Protein AF-0000000087727544 (afdb_homodimer)

Radius of gyration: 36.61 Å; Cα contacts (8 Å, |Δi|>4): 960; chains: 2; bounding box: 64×116×122 Å

Foldseek 3Di:
DPPPPPPPPPPPPQPQDPQAFPVQNVHRFVNPLQTPVCVVVVHHTNSVVVPPVPPVVPPDDDDPPPCPPPPCPPPPPCPPVNVVVLLVVLLVQQQPPQLVLPAQDPLCSCLRNPLQCVLCVVPLLLNLLSSLSSLLVCLLVCVVCNVVSLVSSVVSNVVSVVSLVVVLVDAQALSCLSSQLNNLVSNLLSLLSNLVSPPVPPPDPRDQLLRSVLVSLVSLLSNVSSCPHPRNVCCCPDSNVLQFDFAPDFADDDPLLVVLLVCLVVLLVCLCPDDDDPVVSVLLNQLSVLLNVLSVVQVVRRRGRHHSLVSSLSVSSNRHDPVLSVCSVVLPLSSLLSVLSNLSSLLVVVVRHVSSNPSSVSSLVSSLVSNPPPPCNVSSVVSCCNRVVVVVVVVVVVVD/DPPPPPPPPPPPPLPQDPQAFPVCNVHRFPNPVQTPVCVVVVHHTNSVVVPPVPPPVPDDDDDPPPCPPPPCPPPPPCPPVNVVVLLVVLLVQQQPPQLVLPALDPLCSCLRRPLQCVLCVVPLLLNLLSSLSSLLVCLLVCVVCNVVSLVSSVVSNVVSVVSLVVVLVDAQALSCLSSQLNNLVSNLLSLLSNQVPPPPPVDDDRDQLLRSVLVSLVSLLSNVSSCPHPRNVCCCPDSNVLQFDFAPDFDDDDPLLVVLLVCLVVLLVCLCPDDDDPVVSVLLNQLSVLLNVLSVVQVVRRRGRHHSLVSSLSVSSNRHDPVLSVCSVVLPLSSLLSVLSNLSSLLVVVVRHVSSNPSSVSSLVSSLVSNPPPPCNVSSVVSCCNRVVVVVVVVVVVVD

Solvent-accessible surface area (backbone atoms only — not comparable to full-atom values): 43936 Å² total; per-residue (Å²): 135,82,76,74,76,76,73,75,77,69,72,74,72,71,64,78,36,91,75,29,28,77,79,26,47,96,42,72,27,77,59,41,81,58,22,64,64,32,61,72,68,74,45,88,34,62,53,45,67,68,50,63,78,52,56,82,65,62,79,71,82,78,66,85,68,77,75,74,69,76,74,73,75,66,75,60,73,77,52,71,72,63,43,33,57,50,34,33,49,26,36,44,43,23,55,73,50,49,36,68,62,70,56,64,38,82,74,35,44,56,35,53,45,47,48,48,55,57,58,15,70,82,34,62,33,27,37,23,28,56,39,15,43,22,19,43,49,48,18,71,75,33,68,93,48,23,69,62,26,44,51,52,14,48,51,28,40,60,61,13,51,58,44,47,53,57,52,65,73,41,84,60,31,68,80,51,28,58,48,50,42,50,28,32,49,35,51,41,50,41,50,47,43,48,56,66,66,51,71,50,54,81,74,58,92,50,66,52,57,66,54,47,50,49,51,44,33,56,47,36,43,53,35,46,55,44,64,71,34,76,25,32,72,41,42,64,75,42,85,57,16,53,69,66,34,75,42,92,59,68,52,81,82,50,70,65,56,53,52,49,67,66,46,46,62,60,53,47,50,54,56,71,70,49,91,68,60,65,70,58,42,52,42,52,48,51,43,49,50,45,44,48,48,39,50,52,52,27,70,72,46,41,31,38,31,56,49,44,63,60,49,35,67,64,46,37,47,55,69,47,56,70,65,44,51,51,36,40,70,72,56,37,51,67,47,37,48,54,49,37,58,54,32,51,46,39,45,54,37,34,79,72,27,80,42,38,41,70,45,33,60,53,37,45,52,55,40,49,66,68,26,56,92,46,96,60,40,73,74,42,50,62,49,49,45,57,54,58,47,51,49,51,54,51,55,50,60,74,72,102,134,84,77,76,75,76,71,72,75,67,74,72,67,70,64,80,42,90,73,29,29,76,78,28,55,90,42,73,28,79,60,41,78,59,21,63,64,29,61,73,69,74,45,88,35,63,55,47,67,70,56,67,79,59,62,81,69,69,75,78,86,81,66,87,72,76,74,73,72,79,74,76,77,66,74,61,71,76,48,70,70,60,44,34,57,50,32,33,50,26,36,46,44,24,55,73,52,48,37,68,62,72,58,64,38,81,75,36,44,58,35,53,44,48,47,49,56,56,56,15,69,81,34,63,32,27,37,24,28,55,39,16,43,23,19,45,49,49,18,69,75,31,69,94,48,22,68,62,25,42,52,52,14,49,51,27,40,61,61,14,50,58,46,47,53,55,53,65,74,43,84,60,30,69,81,51,28,58,48,51,43,51,27,33,49,34,51,40,51,40,50,46,42,49,55,66,65,51,73,53,52,85,47,91,82,49,70,51,57,65,55,48,49,48,50,44,34,58,47,36,43,54,34,46,55,45,65,72,33,76,26,32,72,42,43,65,74,42,85,55,17,53,69,66,33,75,43,92,60,69,53,80,80,49,70,64,56,51,53,48,65,66,45,48,60,59,52,46,51,52,56,71,70,49,91,69,58,66,69,59,44,52,44,52,48,50,42,51,50,46,46,48,48,39,50,51,53,26,70,72,43,41,30,38,31,57,50,45,62,62,50,36,68,62,46,36,48,55,69,48,56,71,66,42,51,50,36,41,72,72,55,37,51,68,48,37,49,53,49,37,57,54,32,51,47,40,43,55,36,35,78,70,28,80,41,37,43,71,46,34,61,53,37,45,52,55,40,48,66,68,25,58,90,46,96,59,41,72,75,44,49,61,49,48,47,57,54,56,46,51,50,49,53,53,55,50,59,74,71,104

Structure (mmCIF, N/CA/C/O backbone):
data_AF-0000000087727544-model_v1
#
loop_
_entity.id
_entity.type
_entity.pdbx_description
1 polymer 'Zn(2)-C6 fungal-type domain-containing protein'
#
loop_
_atom_site.group_PDB
_atom_site.id
_atom_site.type_symbol
_atom_site.label_atom_id
_atom_site.label_alt_id
_atom_site.label_comp_id
_atom_site.label_asym_id
_atom_site.label_entity_id
_atom_site.label_seq_id
_atom_site.pdbx_PDB_ins_code
_atom_site.Cartn_x
_atom_site.Cartn_y
_atom_site.Cartn_z
_atom_site.occupancy
_atom_site.B_iso_or_equiv
_atom_site.auth_seq_id
_atom_site.auth_comp_id
_atom_site.auth_asym_id
_atom_site.auth_atom_id
_atom_site.pdbx_PDB_model_num
ATOM 1 N N . MET A 1 1 ? 23.891 -6.852 90.312 1 29.45 1 MET A N 1
ATOM 2 C CA . MET A 1 1 ? 23.672 -7.734 89.188 1 29.45 1 MET A CA 1
ATOM 3 C C . MET A 1 1 ? 22.734 -7.094 88.125 1 29.45 1 MET A C 1
ATOM 5 O O . MET A 1 1 ? 21.562 -6.898 88.438 1 29.45 1 MET A O 1
ATOM 9 N N . ASP A 1 2 ? 23.25 -6.199 87.312 1 32.97 2 ASP A N 1
ATOM 10 C CA . ASP A 1 2 ? 22.797 -5.141 86.375 1 32.97 2 ASP A CA 1
ATOM 11 C C . ASP A 1 2 ? 22.047 -5.723 85.188 1 32.97 2 ASP A C 1
ATOM 13 O O . ASP A 1 2 ? 22.625 -6.492 84.438 1 32.97 2 ASP A O 1
ATOM 17 N N . GLU A 1 3 ? 20.797 -6.094 85.5 1 31.97 3 GLU A N 1
ATOM 18 C CA . GLU A 1 3 ? 19.844 -6.77 84.625 1 31.97 3 GLU A CA 1
ATOM 19 C C . GLU A 1 3 ? 19.656 -6.023 83.312 1 31.97 3 GLU A C 1
ATOM 21 O O . GLU A 1 3 ? 19.156 -4.898 83.312 1 31.97 3 GLU A O 1
ATOM 26 N N . THR A 1 4 ? 20.688 -6.055 82.5 1 34.91 4 THR A N 1
ATOM 27 C CA . THR A 1 4 ? 20.766 -5.355 81.25 1 34.91 4 THR A CA 1
ATOM 28 C C . THR A 1 4 ? 19.594 -5.754 80.312 1 34.91 4 THR A C 1
ATOM 30 O O . THR A 1 4 ? 19.453 -6.926 80 1 34.91 4 THR A O 1
ATOM 33 N N . GLU A 1 5 ? 18.438 -5.098 80.562 1 31.42 5 GLU A N 1
ATOM 34 C CA . GLU A 1 5 ? 17.156 -5.25 79.875 1 31.42 5 GLU A CA 1
ATOM 35 C C . GLU A 1 5 ? 17.344 -5.25 78.312 1 31.42 5 GLU A C 1
ATOM 37 O O . GLU A 1 5 ? 17.875 -4.297 77.75 1 31.42 5 GLU A O 1
ATOM 42 N N . HIS A 1 6 ? 17.656 -6.41 77.75 1 31.39 6 HIS A N 1
ATOM 43 C CA . HIS A 1 6 ? 17.812 -6.633 76.312 1 31.39 6 HIS A CA 1
ATOM 44 C C . HIS A 1 6 ? 16.562 -6.191 75.562 1 31.39 6 HIS A C 1
ATOM 46 O O . HIS A 1 6 ? 15.5 -6.797 75.688 1 31.39 6 HIS A O 1
ATOM 52 N N . ARG A 1 7 ? 16.312 -4.852 75.562 1 30.31 7 ARG A N 1
ATOM 53 C CA . ARG A 1 7 ? 15.188 -4.312 74.812 1 30.31 7 ARG A CA 1
ATOM 54 C C . ARG A 1 7 ? 15.141 -4.902 73.375 1 30.31 7 ARG A C 1
ATOM 56 O O . ARG A 1 7 ? 16.094 -4.777 72.625 1 30.31 7 ARG A O 1
ATOM 63 N N . ARG A 1 8 ? 14.531 -6.055 73.312 1 32.59 8 ARG A N 1
ATOM 64 C CA . ARG A 1 8 ? 14.219 -6.645 72 1 32.59 8 ARG A CA 1
ATOM 65 C C . ARG A 1 8 ? 13.617 -5.609 71.062 1 32.59 8 ARG A C 1
ATOM 67 O O . ARG A 1 8 ? 12.594 -4.992 71.375 1 32.59 8 ARG A O 1
ATOM 74 N N . ASN A 1 9 ? 14.438 -4.777 70.438 1 28.39 9 ASN A N 1
ATOM 75 C CA . ASN A 1 9 ? 14.016 -3.834 69.375 1 28.39 9 ASN A CA 1
ATOM 76 C C . ASN A 1 9 ? 13.047 -4.48 68.438 1 28.39 9 ASN A C 1
ATOM 78 O O . ASN A 1 9 ? 13.406 -5.418 67.688 1 28.39 9 ASN A O 1
ATOM 82 N N . THR A 1 10 ? 11.891 -4.762 68.938 1 30.28 10 THR A N 1
ATOM 83 C CA . THR A 1 10 ? 10.82 -5.262 68.062 1 30.28 10 THR A CA 1
ATOM 84 C C . THR A 1 10 ? 10.812 -4.52 66.75 1 30.28 10 THR A C 1
ATOM 86 O O . THR A 1 10 ? 10.805 -3.285 66.688 1 30.28 10 THR A O 1
ATOM 89 N N . ARG A 1 11 ? 11.477 -5.094 65.812 1 34.47 11 ARG A N 1
ATOM 90 C CA . ARG A 1 11 ? 11.43 -4.676 64.375 1 34.47 11 ARG A CA 1
ATOM 91 C C . ARG A 1 11 ? 10.008 -4.324 64 1 34.47 11 ARG A C 1
ATOM 93 O O . ARG A 1 11 ? 9.094 -5.141 64.125 1 34.47 11 ARG A O 1
ATOM 100 N N . PHE A 1 12 ? 9.531 -3.129 64.312 1 33.09 12 PHE A N 1
ATOM 101 C CA . PHE A 1 12 ? 8.273 -2.588 63.781 1 33.09 12 PHE A CA 1
ATOM 102 C C . PHE A 1 12 ? 8.055 -2.973 62.344 1 33.09 12 PHE A C 1
ATOM 104 O O . PHE A 1 12 ? 8.898 -2.678 61.469 1 33.09 12 PHE A O 1
ATOM 111 N N . GLY A 1 13 ? 7.672 -4.18 62.188 1 36.88 13 GLY A N 1
ATOM 112 C CA . GLY A 1 13 ? 7.262 -4.645 60.875 1 36.88 13 GLY A CA 1
ATOM 113 C C . GLY A 1 13 ? 6.41 -3.641 60.125 1 36.88 13 GLY A C 1
ATOM 114 O O . GLY A 1 13 ? 5.477 -3.066 60.688 1 36.88 13 GLY A O 1
ATOM 115 N N . TYR A 1 14 ? 7.059 -2.844 59.344 1 39.56 14 TYR A N 1
ATOM 116 C CA . TYR A 1 14 ? 6.402 -1.833 58.531 1 39.56 14 TYR A CA 1
ATOM 117 C C . TYR A 1 14 ? 5.207 -2.424 57.781 1 39.56 14 TYR A C 1
ATOM 119 O O . TYR A 1 14 ? 5.289 -3.529 57.25 1 39.56 14 TYR A O 1
ATOM 127 N N . LYS A 1 15 ? 4.047 -2.264 58.344 1 42.12 15 LYS A N 1
ATOM 128 C CA . LYS A 1 15 ? 2.799 -2.664 57.688 1 42.12 15 LYS A CA 1
ATOM 129 C C . LYS A 1 15 ? 2.76 -2.219 56.25 1 42.12 15 LYS A C 1
ATOM 131 O O . LYS A 1 15 ? 2.988 -1.046 55.938 1 42.12 15 LYS A O 1
ATOM 136 N N . LYS A 1 16 ? 2.9 -3.113 55.312 1 47.34 16 LYS A N 1
ATOM 137 C CA . LYS A 1 16 ? 2.766 -2.902 53.875 1 47.34 16 LYS A CA 1
ATOM 138 C C . LYS A 1 16 ? 1.434 -2.238 53.531 1 47.34 16 LYS A C 1
ATOM 140 O O . LYS A 1 16 ? 0.378 -2.686 54 1 47.34 16 LYS A O 1
ATOM 145 N N . SER A 1 17 ? 1.472 -0.922 53.188 1 51.47 17 SER A N 1
ATOM 146 C CA . SER A 1 17 ? 0.265 -0.186 52.812 1 51.47 17 SER A CA 1
ATOM 147 C C . SER A 1 17 ? -0.307 -0.679 51.5 1 51.47 17 SER A C 1
ATOM 149 O O . SER A 1 17 ? 0.443 -1 50.562 1 51.47 17 SER A O 1
ATOM 151 N N . ARG A 1 18 ? -1.439 -1.31 51.344 1 65.56 18 ARG A N 1
ATOM 152 C CA . ARG A 1 18 ? -2.098 -1.837 50.156 1 65.56 18 ARG A CA 1
ATOM 153 C C . ARG A 1 18 ? -2.492 -0.712 49.188 1 65.56 18 ARG A C 1
ATOM 155 O O . ARG A 1 18 ? -2.619 -0.929 48 1 65.56 18 ARG A O 1
ATOM 162 N N . ASN A 1 19 ? -2.719 0.519 49.656 1 64.5 19 ASN A N 1
ATOM 163 C CA . ASN A 1 19 ? -3.254 1.63 48.875 1 64.5 19 ASN A CA 1
ATOM 164 C C . ASN A 1 19 ? -2.316 2.834 48.875 1 64.5 19 ASN A C 1
ATOM 166 O O . ASN A 1 19 ? -2.77 3.979 48.844 1 64.5 19 ASN A O 1
ATOM 170 N N . GLY A 1 20 ? -1.068 2.658 48.969 1 66.06 20 GLY A N 1
ATOM 171 C CA . GLY A 1 20 ? -0.064 3.701 49.125 1 66.06 20 GLY A CA 1
ATOM 172 C C . GLY A 1 20 ? 0.264 4.391 47.812 1 66.06 20 GLY A C 1
ATOM 173 O O . GLY A 1 20 ? -0.161 3.941 46.75 1 66.06 20 GLY A O 1
ATOM 174 N N . CYS A 1 21 ? 0.886 5.551 47.906 1 69.25 21 CYS A N 1
ATOM 175 C CA . CYS A 1 21 ? 1.263 6.277 46.688 1 69.25 21 CYS A CA 1
ATOM 176 C C . CYS A 1 21 ? 2.355 5.539 45.938 1 69.25 21 CYS A C 1
ATOM 178 O O . CYS A 1 21 ? 3.027 4.668 46.469 1 69.25 21 CYS A O 1
ATOM 180 N N . ILE A 1 22 ? 2.52 5.605 44.625 1 72.5 22 ILE A N 1
ATOM 181 C CA . ILE A 1 22 ? 3.408 4.859 43.75 1 72.5 22 ILE A CA 1
ATOM 182 C C . ILE A 1 22 ? 4.832 4.887 44.281 1 72.5 22 ILE A C 1
ATOM 184 O O . ILE A 1 22 ? 5.566 3.902 44.188 1 72.5 22 ILE A O 1
ATOM 188 N N . ARG A 1 23 ? 5.164 5.918 44.812 1 68 23 ARG A N 1
ATOM 189 C CA . ARG A 1 23 ? 6.531 6.082 45.312 1 68 23 ARG A CA 1
ATOM 190 C C . ARG A 1 23 ? 6.766 5.262 46.562 1 68 23 ARG A C 1
ATOM 192 O O . ARG A 1 23 ? 7.805 4.617 46.719 1 68 23 ARG A O 1
ATOM 199 N N . CYS A 1 24 ? 5.812 5.305 47.375 1 64.5 24 CYS A N 1
ATOM 200 C CA . CYS A 1 24 ? 5.969 4.699 48.688 1 64.5 24 CYS A CA 1
ATOM 201 C C . CYS A 1 24 ? 5.633 3.213 48.656 1 64.5 24 CYS A C 1
ATOM 203 O O . CYS A 1 24 ? 5.949 2.479 49.594 1 64.5 24 CYS A O 1
ATOM 205 N N . LYS A 1 25 ? 5.004 2.652 47.719 1 59.53 25 LYS A N 1
ATOM 206 C CA . LYS A 1 25 ? 4.547 1.268 47.812 1 59.53 25 LYS A CA 1
ATOM 207 C C . LYS A 1 25 ? 5.637 0.361 48.375 1 59.53 25 LYS A C 1
ATOM 209 O O . LYS A 1 25 ? 5.344 -0.563 49.125 1 59.53 25 LYS A O 1
ATOM 214 N N . GLN A 1 26 ? 6.871 0.387 47.781 1 56.31 26 GLN A N 1
ATOM 215 C CA . GLN A 1 26 ? 7.812 -0.556 48.375 1 56.31 26 GLN A CA 1
ATOM 216 C C . GLN A 1 26 ? 8.188 -0.139 49.812 1 56.31 26 GLN A C 1
ATOM 218 O O . GLN A 1 26 ? 8.68 -0.954 50.594 1 56.31 26 GLN A O 1
ATOM 223 N N . ARG A 1 27 ? 7.801 1.233 50.125 1 58.5 27 ARG A N 1
ATOM 224 C CA . ARG A 1 27 ? 8.094 1.75 51.438 1 58.5 27 ARG A CA 1
ATOM 225 C C . ARG A 1 27 ? 6.805 2.07 52.188 1 58.5 27 ARG A C 1
ATOM 227 O O . ARG A 1 27 ? 5.719 2.074 51.625 1 58.5 27 ARG A O 1
ATOM 234 N N . ARG A 1 28 ? 6.73 2.453 53.438 1 60.5 28 ARG A N 1
ATOM 235 C CA . ARG A 1 28 ? 5.633 2.67 54.375 1 60.5 28 ARG A CA 1
ATOM 236 C C . ARG A 1 28 ? 4.848 3.928 54.031 1 60.5 28 ARG A C 1
ATOM 238 O O . ARG A 1 28 ? 5.297 5.043 54.281 1 60.5 28 ARG A O 1
ATOM 245 N N . CYS A 1 29 ? 3.891 3.877 53.031 1 65.94 29 CYS A N 1
ATOM 246 C CA . CYS A 1 29 ? 3 5 52.75 1 65.94 29 CYS A CA 1
ATOM 247 C C . CYS A 1 29 ? 1.91 5.105 53.812 1 65.94 29 CYS A C 1
ATOM 249 O O . CYS A 1 29 ? 1.347 4.094 54.219 1 65.94 29 CYS A O 1
ATOM 251 N N . ASP A 1 30 ? 1.713 6.055 54.562 1 74.31 30 ASP A N 1
ATOM 252 C CA . ASP A 1 30 ? 0.686 6.219 55.594 1 74.31 30 ASP A CA 1
ATOM 253 C C . ASP A 1 30 ? -0.685 6.453 54.969 1 74.31 30 ASP A C 1
ATOM 255 O O . ASP A 1 30 ? -1.66 6.723 55.656 1 74.31 30 ASP A O 1
ATOM 259 N N . GLU A 1 31 ? -0.873 6.445 53.594 1 72.69 31 GLU A N 1
ATOM 260 C CA . GLU A 1 31 ? -2.082 6.539 52.781 1 72.69 31 GLU A CA 1
ATOM 261 C C . GLU A 1 31 ? -2.789 7.875 53 1 72.69 31 GLU A C 1
ATOM 263 O O . GLU A 1 31 ? -3.936 8.055 52.562 1 72.69 31 GLU A O 1
ATOM 268 N N . GLU A 1 32 ? -2.104 8.945 53.531 1 75.88 32 GLU A N 1
ATOM 269 C CA . GLU A 1 32 ? -2.629 10.305 53.531 1 75.88 32 GLU A CA 1
ATOM 270 C C . GLU A 1 32 ? -2.461 10.977 52.188 1 75.88 32 GLU A C 1
ATOM 272 O O . GLU A 1 32 ? -1.562 10.625 51.406 1 75.88 32 GLU A O 1
ATOM 277 N N . VAL A 1 33 ? -3.453 11.758 51.719 1 74.31 33 VAL A N 1
ATOM 278 C CA . VAL A 1 33 ? -3.41 12.492 50.469 1 74.31 33 VAL A CA 1
ATOM 279 C C . VAL A 1 33 ? -3.172 13.977 50.719 1 74.31 33 VAL A C 1
ATOM 281 O O . VAL A 1 33 ? -4.066 14.672 51.219 1 74.31 33 VAL A O 1
ATOM 284 N N . PRO A 1 34 ? -1.815 14.359 50.562 1 72.31 34 PRO A N 1
ATOM 285 C CA . PRO A 1 34 ? -0.637 13.594 50.156 1 72.31 34 PRO A CA 1
ATOM 286 C C . PRO A 1 34 ? -0.028 12.789 51.281 1 72.31 34 PRO A C 1
ATOM 288 O O . PRO A 1 34 ? -0.222 13.125 52.469 1 72.31 34 PRO A O 1
ATOM 291 N N . CYS A 1 35 ? 0.632 11.703 50.875 1 74.69 35 CYS A N 1
ATOM 292 C CA . CYS A 1 35 ? 1.159 10.875 51.969 1 74.69 35 CYS A CA 1
ATOM 293 C C . CYS A 1 35 ? 2.303 11.578 52.688 1 74.69 35 CYS A C 1
ATOM 295 O O . CYS A 1 35 ? 2.98 12.422 52.094 1 74.69 35 CYS A O 1
ATOM 297 N N . THR A 1 36 ? 2.553 11.445 54.031 1 77.44 36 THR A N 1
ATOM 298 C CA . THR A 1 36 ? 3.523 12.125 54.875 1 77.44 36 THR A CA 1
ATOM 299 C C . THR A 1 36 ? 4.934 11.969 54.312 1 77.44 36 THR A C 1
ATOM 301 O O . THR A 1 36 ? 5.766 12.875 54.469 1 77.44 36 THR A O 1
ATOM 304 N N . ALA A 1 37 ? 5.281 10.836 53.719 1 73.81 37 ALA A N 1
ATOM 305 C CA . ALA A 1 37 ? 6.582 10.594 53.094 1 73.81 37 ALA A CA 1
ATOM 306 C C . ALA A 1 37 ? 6.801 11.5 51.875 1 73.81 37 ALA A C 1
ATOM 308 O O . ALA A 1 37 ? 7.883 12.062 51.719 1 73.81 37 ALA A O 1
ATOM 309 N N . CYS A 1 38 ? 5.887 11.57 51 1 72.25 38 CYS A N 1
ATOM 310 C CA . CYS A 1 38 ? 5.969 12.461 49.875 1 72.25 38 CYS A CA 1
ATOM 311 C C . CYS A 1 38 ? 6.055 13.922 50.312 1 72.25 38 CYS A C 1
ATOM 313 O O . CYS A 1 38 ? 6.82 14.703 49.719 1 72.25 38 CYS A O 1
ATOM 315 N N . ILE A 1 39 ? 5.305 14.406 51.312 1 76.56 39 ILE A N 1
ATOM 316 C CA . ILE A 1 39 ? 5.422 15.742 51.875 1 76.56 39 ILE A CA 1
ATOM 317 C C . ILE A 1 39 ? 6.844 15.969 52.406 1 76.56 39 ILE A C 1
ATOM 319 O O . ILE A 1 39 ? 7.449 17 52.125 1 76.56 39 ILE A O 1
ATOM 323 N N . ARG A 1 40 ? 7.352 15.023 53.125 1 73.69 40 ARG A N 1
ATOM 324 C CA . ARG A 1 40 ? 8.688 15.133 53.688 1 73.69 40 ARG A CA 1
ATOM 325 C C . ARG A 1 40 ? 9.75 15.266 52.625 1 73.69 40 ARG A C 1
ATOM 327 O O . ARG A 1 40 ? 10.688 16.047 52.75 1 73.69 40 ARG A O 1
ATOM 334 N N . HIS A 1 41 ? 9.648 14.539 51.5 1 73.5 41 HIS A N 1
ATOM 335 C CA . HIS A 1 41 ? 10.625 14.531 50.438 1 73.5 41 HIS A CA 1
ATOM 336 C C . HIS A 1 41 ? 10.289 15.57 49.375 1 73.5 41 HIS A C 1
ATOM 338 O O . HIS A 1 41 ? 10.977 15.672 48.344 1 73.5 41 HIS A O 1
ATOM 344 N N . LYS A 1 42 ? 9.305 16.391 49.438 1 67.62 42 LYS A N 1
ATOM 345 C CA . LYS A 1 42 ? 8.836 17.484 48.625 1 67.62 42 LYS A CA 1
ATOM 346 C C . LYS A 1 42 ? 8.594 17.031 47.188 1 67.62 42 LYS A C 1
ATOM 348 O O . LYS A 1 42 ? 8.977 17.719 46.219 1 67.62 42 LYS A O 1
ATOM 353 N N . VAL A 1 43 ? 8.133 15.773 47.125 1 73.56 43 VAL A N 1
ATOM 354 C CA . VAL A 1 43 ? 7.766 15.258 45.812 1 73.56 43 VAL A CA 1
ATOM 355 C C . VAL A 1 43 ? 6.246 15.125 45.719 1 73.56 43 VAL A C 1
ATOM 357 O O . VAL A 1 43 ? 5.562 15.016 46.75 1 73.56 43 VAL A O 1
ATOM 360 N N . ARG A 1 44 ? 5.715 15.141 44.5 1 68.69 44 ARG A N 1
ATOM 361 C CA . ARG A 1 44 ? 4.277 15.023 44.281 1 68.69 44 ARG A CA 1
ATOM 362 C C . ARG A 1 44 ? 3.799 13.594 44.531 1 68.69 44 ARG A C 1
ATOM 364 O O . ARG A 1 44 ? 4.355 12.641 44 1 68.69 44 ARG A O 1
ATOM 371 N N . CYS A 1 45 ? 2.785 13.438 45.375 1 69.06 45 CYS A N 1
ATOM 372 C CA . CYS A 1 45 ? 2.246 12.156 45.812 1 69.06 45 CYS A CA 1
ATOM 373 C C . CYS A 1 45 ? 1.251 11.617 44.781 1 69.06 45 CYS A C 1
ATOM 375 O O . CYS A 1 45 ? 0.368 12.344 44.312 1 69.06 45 CYS A O 1
ATOM 377 N N . SER A 1 46 ? 1.565 10.5 44.219 1 71.5 46 SER A N 1
ATOM 378 C CA . SER A 1 46 ? 0.732 9.945 43.156 1 71.5 46 SER A CA 1
ATOM 379 C C . SER A 1 46 ? -0.71 9.766 43.625 1 71.5 46 SER A C 1
ATOM 381 O O . SER A 1 46 ? -1.621 9.633 42.812 1 71.5 46 SER A O 1
ATOM 383 N N . LEU A 1 47 ? -1.009 9.828 44.812 1 69.31 47 LEU A N 1
ATOM 384 C CA . LEU A 1 47 ? -2.354 9.703 45.344 1 69.31 47 LEU A CA 1
ATOM 385 C C . LEU A 1 47 ? -3.113 11.023 45.25 1 69.31 47 LEU A C 1
ATOM 387 O O . LEU A 1 47 ? -4.348 11.039 45.281 1 69.31 47 LEU A O 1
ATOM 391 N N . GLU A 1 48 ? -2.432 12.109 44.969 1 62.12 48 GLU A N 1
ATOM 392 C CA . GLU A 1 48 ? -3.045 13.422 44.812 1 62.12 48 GLU A CA 1
ATOM 393 C C . GLU A 1 48 ? -3.742 13.539 43.469 1 62.12 48 GLU A C 1
ATOM 395 O O . GLU A 1 48 ? -4.742 14.25 43.344 1 62.12 48 GLU A O 1
ATOM 400 N N . LEU A 1 49 ? -3.227 12.977 42.344 1 48.09 49 LEU A N 1
ATOM 401 C CA . LEU A 1 49 ? -3.805 13.109 41 1 48.09 49 LEU A CA 1
ATOM 402 C C . LEU A 1 49 ? -5.176 12.445 40.938 1 48.09 49 LEU A C 1
ATOM 404 O O . LEU A 1 49 ? -6.043 12.875 40.188 1 48.09 49 LEU A O 1
ATOM 408 N N . SER A 1 50 ? -5.477 11.547 41.594 1 42 50 SER A N 1
ATOM 409 C CA . SER A 1 50 ? -6.797 10.922 41.594 1 42 50 SER A CA 1
ATOM 410 C C . SER A 1 50 ? -7.855 11.867 42.156 1 42 50 SER A C 1
ATOM 412 O O . SER A 1 50 ? -9.008 11.836 41.719 1 42 50 SER A O 1
ATOM 414 N N . GLU A 1 51 ? -7.551 12.727 42.812 1 35.44 51 GLU A N 1
ATOM 415 C CA . GLU A 1 51 ? -8.555 13.547 43.5 1 35.44 51 GLU A CA 1
ATOM 416 C C . GLU A 1 51 ? -8.969 14.734 42.625 1 35.44 51 GLU A C 1
ATOM 418 O O . GLU A 1 51 ? -10.125 15.148 42.656 1 35.44 51 GLU A O 1
ATOM 423 N N . ALA A 1 52 ? -8.234 15.359 41.781 1 35.28 52 ALA A N 1
ATOM 424 C CA . ALA A 1 52 ? -8.742 16.578 41.188 1 35.28 52 ALA A CA 1
ATOM 425 C C . ALA A 1 52 ? -9.734 16.266 40.062 1 35.28 52 ALA A C 1
ATOM 427 O O . ALA A 1 52 ? -10.555 17.109 39.688 1 35.28 52 ALA A O 1
ATOM 428 N N . GLU A 1 53 ? -9.812 15.172 39.312 1 33.88 53 GLU A N 1
ATOM 429 C CA . GLU A 1 53 ? -10.984 14.852 38.5 1 33.88 53 GLU A CA 1
ATOM 430 C C . GLU A 1 53 ? -12.227 14.688 39.375 1 33.88 53 GLU A C 1
ATOM 432 O O . GLU A 1 53 ? -13.352 14.734 38.875 1 33.88 53 GLU A O 1
ATOM 437 N N . GLN A 1 54 ? -12.07 14.508 40.562 1 30.67 54 GLN A N 1
ATOM 438 C CA . GLN A 1 54 ? -13.273 14.414 41.375 1 30.67 54 GLN A CA 1
ATOM 439 C C . GLN A 1 54 ? -13.891 15.789 41.625 1 30.67 54 GLN A C 1
ATOM 441 O O . GLN A 1 54 ? -15.078 15.898 41.969 1 30.67 54 GLN A O 1
ATOM 446 N N . ARG A 1 55 ? -13.203 16.891 41.594 1 30.8 55 ARG A N 1
ATOM 447 C CA . ARG A 1 55 ? -13.898 18 42.219 1 30.8 55 ARG A CA 1
ATOM 448 C C . ARG A 1 55 ? -14.883 18.641 41.25 1 30.8 55 ARG A C 1
ATOM 450 O O . ARG A 1 55 ? -15.703 19.469 41.656 1 30.8 55 ARG A O 1
ATOM 457 N N . SER A 1 56 ? -14.664 18.766 40 1 30.16 56 SER A N 1
ATOM 458 C CA . SER A 1 56 ? -15.656 19.656 39.406 1 30.16 56 SER A CA 1
ATOM 459 C C . SER A 1 56 ? -17.016 18.984 39.281 1 30.16 56 SER A C 1
ATOM 461 O O . SER A 1 56 ? -17.922 19.516 38.656 1 30.16 56 SER A O 1
ATOM 463 N N . LEU A 1 57 ? -17.172 17.641 39.531 1 28.36 57 LEU A N 1
ATOM 464 C CA . LEU A 1 57 ? -18.516 17.109 39.656 1 28.36 57 LEU A CA 1
ATOM 465 C C . LEU A 1 57 ? -19.156 17.547 40.969 1 28.36 57 LEU A C 1
ATOM 467 O O . LEU A 1 57 ? -19.047 16.859 42 1 28.36 57 LEU A O 1
ATOM 471 N N . ALA A 1 58 ? -19.078 18.766 41.312 1 27.98 58 ALA A N 1
ATOM 472 C CA . ALA A 1 58 ? -19.781 18.953 42.594 1 27.98 58 ALA A CA 1
ATOM 473 C C . ALA A 1 58 ? -21.234 18.469 42.5 1 27.98 58 ALA A C 1
ATOM 475 O O . ALA A 1 58 ? -21.922 18.797 41.531 1 27.98 58 ALA A O 1
ATOM 476 N N . PRO A 1 59 ? -21.656 17.5 43.375 1 26.61 59 PRO A N 1
ATOM 477 C CA . PRO A 1 59 ? -23.016 16.938 43.406 1 26.61 59 PRO A CA 1
ATOM 478 C C . PRO A 1 59 ? -24.094 18.016 43.5 1 26.61 59 PRO A C 1
ATOM 480 O O . PRO A 1 59 ? -24.016 18.906 44.344 1 26.61 59 PRO A O 1
ATOM 483 N N . PRO A 1 60 ? -24.547 18.719 42.469 1 26.05 60 PRO A N 1
ATOM 484 C CA . PRO A 1 60 ? -25.734 19.422 42.906 1 26.05 60 PRO A CA 1
ATOM 485 C C . PRO A 1 60 ? -26.609 18.578 43.844 1 26.05 60 PRO A C 1
ATOM 487 O O . PRO A 1 60 ? -26.438 17.359 43.938 1 26.05 60 PRO A O 1
ATOM 490 N N . ARG A 1 61 ? -27.656 19.188 44.594 1 25.12 61 ARG A N 1
ATOM 491 C CA . ARG A 1 61 ? -28.688 18.719 45.5 1 25.12 61 ARG A CA 1
ATOM 492 C C . ARG A 1 61 ? -29.297 17.406 45.031 1 25.12 61 ARG A C 1
ATOM 494 O O . ARG A 1 61 ? -29.188 17.047 43.875 1 25.12 61 ARG A O 1
ATOM 501 N N . SER A 1 62 ? -30.281 16.797 45.844 1 23.58 62 SER A N 1
ATOM 502 C CA . SER A 1 62 ? -30.734 15.461 46.219 1 23.58 62 SER A CA 1
ATOM 503 C C . SER A 1 62 ? -31.469 14.797 45.062 1 23.58 62 SER A C 1
ATOM 505 O O . SER A 1 62 ? -31.922 13.656 45.188 1 23.58 62 SER A O 1
ATOM 507 N N . SER A 1 63 ? -32 15.586 44.125 1 27.52 63 SER A N 1
ATOM 508 C CA . SER A 1 63 ? -33.156 14.844 43.625 1 27.52 63 SER A CA 1
ATOM 509 C C . SER A 1 63 ? -32.75 13.5 43.062 1 27.52 63 SER A C 1
ATOM 511 O O . SER A 1 63 ? -31.609 13.328 42.625 1 27.52 63 SER A O 1
ATOM 513 N N . PRO A 1 64 ? -33.625 12.352 43.281 1 24.42 64 PRO A N 1
ATOM 514 C CA . PRO A 1 64 ? -33.312 10.938 43.062 1 24.42 64 PRO A CA 1
ATOM 515 C C . PRO A 1 64 ? -32.656 10.68 41.688 1 24.42 64 PRO A C 1
ATOM 517 O O . PRO A 1 64 ? -33.281 10.93 40.656 1 24.42 64 PRO A O 1
ATOM 520 N N . ALA A 1 65 ? -31.469 11.008 41.594 1 24.2 65 ALA A N 1
ATOM 521 C CA . ALA A 1 65 ? -30.688 11.125 40.344 1 24.2 65 ALA A CA 1
ATOM 522 C C . ALA A 1 65 ? -30.672 9.812 39.594 1 24.2 65 ALA A C 1
ATOM 524 O O . ALA A 1 65 ? -30.203 8.789 40.094 1 24.2 65 ALA A O 1
ATOM 525 N N . SER A 1 66 ? -31.734 9.57 38.812 1 23.22 66 SER A N 1
ATOM 526 C CA . SER A 1 66 ? -31.906 8.312 38.094 1 23.22 66 SER A CA 1
ATOM 527 C C . SER A 1 66 ? -30.578 7.836 37.469 1 23.22 66 SER A C 1
ATOM 529 O O . SER A 1 66 ? -29.828 8.633 36.938 1 23.22 66 SER A O 1
ATOM 531 N N . GLN A 1 67 ? -29.984 6.781 38 1 21.58 67 GLN A N 1
ATOM 532 C CA . GLN A 1 67 ? -28.812 5.93 37.812 1 21.58 67 GLN A CA 1
ATOM 533 C C . GLN A 1 67 ? -28.547 5.684 36.344 1 21.58 67 GLN A C 1
ATOM 535 O O . GLN A 1 67 ? -29.031 4.711 35.781 1 21.58 67 GLN A O 1
ATOM 540 N N . LEU A 1 68 ? -28.75 6.727 35.469 1 22.45 68 LEU A N 1
ATOM 541 C CA . LEU A 1 68 ? -28.531 6.207 34.125 1 22.45 68 LEU A CA 1
ATOM 542 C C . LEU A 1 68 ? -27.156 5.559 34 1 22.45 68 LEU A C 1
ATOM 544 O O . LEU A 1 68 ? -26.156 6.133 34.438 1 22.45 68 LEU A O 1
ATOM 548 N N . SER A 1 69 ? -27.047 4.258 34.156 1 23.69 69 SER A N 1
ATOM 549 C CA . SER A 1 69 ? -25.953 3.291 34.031 1 23.69 69 SER A CA 1
ATOM 550 C C . SER A 1 69 ? -25 3.658 32.938 1 23.69 69 SER A C 1
ATOM 552 O O . SER A 1 69 ? -25.406 3.838 31.781 1 23.69 69 SER A O 1
ATOM 554 N N . PRO A 1 70 ? -24.016 4.504 33.219 1 27.95 70 PRO A N 1
ATOM 555 C CA . PRO A 1 70 ? -23.047 4.863 32.188 1 27.95 70 PRO A CA 1
ATOM 556 C C . PRO A 1 70 ? -22.562 3.656 31.391 1 27.95 70 PRO A C 1
ATOM 558 O O . PRO A 1 70 ? -22.062 2.691 31.969 1 27.95 70 PRO A O 1
ATOM 561 N N . GLY A 1 71 ? -23.312 3.076 30.547 1 24.86 71 GLY A N 1
ATOM 562 C CA . GLY A 1 71 ? -22.922 1.947 29.719 1 24.86 71 GLY A CA 1
ATOM 563 C C . GLY A 1 71 ? -21.484 2.012 29.266 1 24.86 71 GLY A C 1
ATOM 564 O O . GLY A 1 71 ? -21.031 3.043 28.75 1 24.86 71 GLY A O 1
ATOM 565 N N . SER A 1 72 ? -20.484 1.464 30.062 1 26.59 72 SER A N 1
ATOM 566 C CA . SER A 1 72 ? -19.109 1.038 29.859 1 26.59 72 SER A CA 1
ATOM 567 C C . SER A 1 72 ? -18.828 0.684 28.406 1 26.59 72 SER A C 1
ATOM 569 O O . SER A 1 72 ? -19.281 -0.36 27.922 1 26.59 72 SER A O 1
ATOM 571 N N . LEU A 1 73 ? -19.125 1.514 27.547 1 27.47 73 LEU A N 1
ATOM 572 C CA . LEU A 1 73 ? -18.594 1.123 26.25 1 27.47 73 LEU A CA 1
ATOM 573 C C . LEU A 1 73 ? -17.188 0.581 26.375 1 27.47 73 LEU A C 1
ATOM 575 O O . LEU A 1 73 ? -16.25 1.328 26.688 1 27.47 73 LEU A O 1
ATOM 579 N N . LEU A 1 74 ? -16.953 -0.501 27.156 1 27.77 74 LEU A N 1
ATOM 580 C CA . LEU A 1 74 ? -15.828 -1.429 27.156 1 27.77 74 LEU A CA 1
ATOM 581 C C . LEU A 1 74 ? -15.094 -1.41 25.828 1 27.77 74 LEU A C 1
ATOM 583 O O . LEU A 1 74 ? -15.672 -1.77 24.797 1 27.77 74 LEU A O 1
ATOM 587 N N . PHE A 1 75 ? -14.328 -0.437 25.672 1 29.84 75 PHE A N 1
ATOM 588 C CA . PHE A 1 75 ? -13.289 -0.546 24.656 1 29.84 75 PHE A CA 1
ATOM 589 C C . PHE A 1 75 ? -12.742 -1.968 24.594 1 29.84 75 PHE A C 1
ATOM 591 O O . PHE A 1 75 ? -12.094 -2.43 25.531 1 29.84 75 PHE A O 1
ATOM 598 N N . GLN A 1 76 ? -13.516 -2.973 24.328 1 31.77 76 GLN A N 1
ATOM 599 C CA . GLN A 1 76 ? -12.945 -4.281 24.016 1 31.77 76 GLN A CA 1
ATOM 600 C C . GLN A 1 76 ? -11.562 -4.148 23.391 1 31.77 76 GLN A C 1
ATOM 602 O O . GLN A 1 76 ? -11.352 -3.287 22.531 1 31.77 76 GLN A O 1
ATOM 607 N N . PRO A 1 77 ? -10.484 -4.512 24.078 1 33.97 77 PRO A N 1
ATOM 608 C CA . PRO A 1 77 ? -9.203 -4.594 23.375 1 33.97 77 PRO A CA 1
ATOM 609 C C . PRO A 1 77 ? -9.359 -4.879 21.891 1 33.97 77 PRO A C 1
ATOM 611 O O . PRO A 1 77 ? -10.109 -5.773 21.5 1 33.97 77 PRO A O 1
ATOM 614 N N . LEU A 1 78 ? -9.508 -3.977 21.078 1 37.84 78 LEU A N 1
ATOM 615 C CA . LEU A 1 78 ? -9.406 -4.336 19.656 1 37.84 78 LEU A CA 1
ATOM 616 C C . LEU A 1 78 ? -8.633 -5.633 19.484 1 37.84 78 LEU A C 1
ATOM 618 O O . LEU A 1 78 ? -7.465 -5.723 19.875 1 37.84 78 LEU A O 1
ATOM 622 N N . ASP A 1 79 ? -9.062 -6.785 19.656 1 38.59 79 ASP A N 1
ATOM 623 C CA . ASP A 1 79 ? -8.523 -8.117 19.406 1 38.59 79 ASP A CA 1
ATOM 624 C C . ASP A 1 79 ? -7.457 -8.086 18.312 1 38.59 79 ASP A C 1
ATOM 626 O O . ASP A 1 79 ? -7.516 -7.254 17.406 1 38.59 79 ASP A O 1
ATOM 630 N N . GLU A 1 80 ? -6.254 -8.742 18.516 1 41.34 80 GLU A N 1
ATOM 631 C CA . GLU A 1 80 ? -5.066 -9 17.703 1 41.34 80 GLU A CA 1
ATOM 632 C C . GLU A 1 80 ? -5.414 -9.055 16.219 1 41.34 80 GLU A C 1
ATOM 634 O O . GLU A 1 80 ? -4.672 -8.539 15.375 1 41.34 80 GLU A O 1
ATOM 639 N N . ALA A 1 81 ? -6.492 -9.859 15.938 1 44.75 81 ALA A N 1
ATOM 640 C CA . ALA A 1 81 ? -6.914 -10.117 14.562 1 44.75 81 ALA A CA 1
ATOM 641 C C . ALA A 1 81 ? -7.297 -8.82 13.852 1 44.75 81 ALA A C 1
ATOM 643 O O . ALA A 1 81 ? -6.941 -8.609 12.688 1 44.75 81 ALA A O 1
ATOM 644 N N . ASP A 1 82 ? -8.133 -7.938 14.625 1 51.88 82 ASP A N 1
ATOM 645 C CA . ASP A 1 82 ? -8.703 -6.695 14.109 1 51.88 82 ASP A CA 1
ATOM 646 C C . ASP A 1 82 ? -7.613 -5.656 13.859 1 51.88 82 ASP A C 1
ATOM 648 O O . ASP A 1 82 ? -7.75 -4.801 12.984 1 51.88 82 ASP A O 1
ATOM 652 N N . CYS A 1 83 ? -6.297 -6.148 14.258 1 80.62 83 CYS A N 1
ATOM 653 C CA . CYS A 1 83 ? -5.227 -5.156 14.188 1 80.62 83 CYS A CA 1
ATOM 654 C C . CYS A 1 83 ? -4.477 -5.254 12.867 1 80.62 83 CYS A C 1
ATOM 656 O O . CYS A 1 83 ? -4.188 -4.238 12.234 1 80.62 83 CYS A O 1
ATOM 658 N N . TRP A 1 84 ? -4.609 -6.59 12.305 1 90.5 84 TRP A N 1
ATOM 659 C CA . TRP A 1 84 ? -3.781 -6.656 11.102 1 90.5 84 TRP A CA 1
ATOM 660 C C . TRP A 1 84 ? -4.578 -6.246 9.867 1 90.5 84 TRP A C 1
ATOM 662 O O . TRP A 1 84 ? -4.031 -5.637 8.945 1 90.5 84 TRP A O 1
ATOM 672 N N . VAL A 1 85 ? -5.988 -6.48 9.852 1 94.5 85 VAL A N 1
ATOM 673 C CA . VAL A 1 85 ? -6.824 -6.07 8.727 1 94.5 85 VAL A CA 1
ATOM 674 C C . VAL A 1 85 ? -6.906 -4.547 8.672 1 94.5 85 VAL A C 1
ATOM 676 O O . VAL A 1 85 ? -6.816 -3.951 7.598 1 94.5 85 VAL A O 1
ATOM 679 N N . SER A 1 86 ? -7.039 -3.971 9.859 1 95.31 86 SER A N 1
ATOM 680 C CA . SER A 1 86 ? -7.074 -2.514 9.93 1 95.31 86 SER A CA 1
ATOM 681 C C . SER A 1 86 ? -5.762 -1.905 9.445 1 95.31 86 SER A C 1
ATOM 683 O O . SER A 1 86 ? -5.766 -0.9 8.734 1 95.31 86 SER A O 1
ATOM 685 N N . THR A 1 87 ? -4.691 -2.516 9.875 1 96.88 87 THR A N 1
ATOM 686 C CA . THR A 1 87 ? -3.383 -2.055 9.422 1 96.88 87 THR A CA 1
ATOM 687 C C . THR A 1 87 ? -3.26 -2.174 7.906 1 96.88 87 THR A C 1
ATOM 689 O O . THR A 1 87 ? -2.789 -1.247 7.242 1 96.88 87 THR A O 1
ATOM 692 N N . ALA A 1 88 ? -3.711 -3.307 7.336 1 97.5 88 ALA A N 1
ATOM 693 C CA . ALA A 1 88 ? -3.67 -3.51 5.891 1 97.5 88 ALA A CA 1
ATOM 694 C C . ALA A 1 88 ? -4.52 -2.471 5.168 1 97.5 88 ALA A C 1
ATOM 696 O O . ALA A 1 88 ? -4.105 -1.932 4.137 1 97.5 88 ALA A O 1
ATOM 697 N N . GLN A 1 89 ? -5.684 -2.225 5.75 1 97.88 89 GLN A N 1
ATOM 698 C CA . GLN A 1 89 ? -6.59 -1.245 5.156 1 97.88 89 GLN A CA 1
ATOM 699 C C . GLN A 1 89 ? -5.957 0.143 5.129 1 97.88 89 GLN A C 1
ATOM 701 O O . GLN A 1 89 ? -5.996 0.828 4.105 1 97.88 89 GLN A O 1
ATOM 706 N N . LEU A 1 90 ? -5.406 0.555 6.223 1 98.25 90 LEU A N 1
ATOM 707 C CA . LEU A 1 90 ? -4.805 1.882 6.324 1 98.25 90 LEU A CA 1
ATOM 708 C C . LEU A 1 90 ? -3.605 2.006 5.391 1 98.25 90 LEU A C 1
ATOM 710 O O . LEU A 1 90 ? -3.439 3.027 4.719 1 98.25 90 LEU A O 1
ATOM 714 N N . MET A 1 91 ? -2.748 0.97 5.32 1 98.25 91 MET A N 1
ATOM 715 C CA . MET A 1 91 ? -1.575 1.014 4.453 1 98.25 91 MET A CA 1
ATOM 716 C C . MET A 1 91 ? -1.983 1.011 2.984 1 98.25 91 MET A C 1
ATOM 718 O O . MET A 1 91 ? -1.382 1.71 2.168 1 98.25 91 MET A O 1
ATOM 722 N N . LEU A 1 92 ? -3.016 0.172 2.652 1 98.25 92 LEU A N 1
ATOM 723 C CA . LEU A 1 92 ? -3.541 0.164 1.291 1 98.25 92 LEU A CA 1
ATOM 724 C C . LEU A 1 92 ? -4.031 1.551 0.89 1 98.25 92 LEU A C 1
ATOM 726 O O . LEU A 1 92 ? -3.672 2.059 -0.175 1 98.25 92 LEU A O 1
ATOM 730 N N . HIS A 1 93 ? -4.812 2.127 1.747 1 98.31 93 HIS A N 1
ATOM 731 C CA . HIS A 1 93 ? -5.383 3.436 1.451 1 98.31 93 HIS A CA 1
ATOM 732 C C . HIS A 1 93 ? -4.293 4.496 1.336 1 98.31 93 HIS A C 1
ATOM 734 O O . HIS A 1 93 ? -4.344 5.355 0.453 1 98.31 93 HIS A O 1
ATOM 740 N N . TYR A 1 94 ? -3.293 4.383 2.229 1 98.19 94 TYR A N 1
ATOM 741 C CA . TYR A 1 94 ? -2.205 5.355 2.176 1 98.19 94 TYR A CA 1
ATOM 742 C C . TYR A 1 94 ? -1.457 5.262 0.852 1 98.19 94 TYR A C 1
ATOM 744 O O . TYR A 1 94 ? -1.233 6.277 0.188 1 98.19 94 TYR A O 1
ATOM 752 N N . THR A 1 95 ? -1.122 4.074 0.389 1 97.25 95 THR A N 1
ATOM 753 C CA . THR A 1 95 ? -0.193 3.867 -0.717 1 97.25 95 THR A CA 1
ATOM 754 C C . THR A 1 95 ? -0.914 3.979 -2.057 1 97.25 95 THR A C 1
ATOM 756 O O . THR A 1 95 ? -0.274 4.043 -3.109 1 97.25 95 THR A O 1
ATOM 759 N N . THR A 1 96 ? -2.24 4.051 -1.994 1 95.94 96 THR A N 1
ATOM 760 C CA . THR A 1 96 ? -2.945 4.121 -3.27 1 95.94 96 THR A CA 1
ATOM 761 C C . THR A 1 96 ? -3.703 5.438 -3.4 1 95.94 96 THR A C 1
ATOM 763 O O . THR A 1 96 ? -3.975 5.898 -4.512 1 95.94 96 THR A O 1
ATOM 766 N N . VAL A 1 97 ? -4.059 6.082 -2.234 1 96.62 97 VAL A N 1
ATOM 767 C CA . VAL A 1 97 ? -4.93 7.246 -2.34 1 96.62 97 VAL A CA 1
ATOM 768 C C . VAL A 1 97 ? -4.34 8.406 -1.548 1 96.62 97 VAL A C 1
ATOM 770 O O . VAL A 1 97 ? -4.02 9.461 -2.115 1 96.62 97 VAL A O 1
ATOM 773 N N . THR A 1 98 ? -4.027 8.203 -0.247 1 97.38 98 THR A N 1
ATOM 774 C CA . THR A 1 98 ? -3.705 9.281 0.683 1 97.38 98 THR A CA 1
ATOM 775 C C . THR A 1 98 ? -2.416 9.984 0.269 1 97.38 98 THR A C 1
ATOM 777 O O . THR A 1 98 ? -2.303 11.211 0.388 1 97.38 98 THR A O 1
ATOM 780 N N . TYR A 1 99 ? -1.415 9.219 -0.152 1 95.25 99 TYR A N 1
ATOM 781 C CA . TYR A 1 99 ? -0.113 9.805 -0.459 1 95.25 99 TYR A CA 1
ATOM 782 C C . TYR A 1 99 ? -0.237 10.891 -1.522 1 95.25 99 TYR A C 1
ATOM 784 O O . TYR A 1 99 ? 0.567 11.82 -1.562 1 95.25 99 TYR A O 1
ATOM 792 N N . LYS A 1 100 ? -1.29 10.875 -2.346 1 94.06 100 LYS A N 1
ATOM 793 C CA . LYS A 1 100 ? -1.484 11.805 -3.457 1 94.06 100 LYS A CA 1
ATOM 794 C C . LYS A 1 100 ? -1.956 13.164 -2.957 1 94.06 100 LYS A C 1
ATOM 796 O O . LYS A 1 100 ? -1.899 14.156 -3.691 1 94.06 100 LYS A O 1
ATOM 801 N N . THR A 1 101 ? -2.424 13.156 -1.813 1 94.06 101 THR A N 1
ATOM 802 C CA . THR A 1 101 ? -3.029 14.375 -1.294 1 94.06 101 THR A CA 1
ATOM 803 C C . THR A 1 101 ? -1.968 15.289 -0.686 1 94.06 101 THR A C 1
ATOM 805 O O . THR A 1 101 ? -2.252 16.438 -0.343 1 94.06 101 THR A O 1
ATOM 808 N N . MET A 1 102 ? -0.78 14.805 -0.503 1 83.06 102 MET A N 1
ATOM 809 C CA . MET A 1 102 ? 0.304 15.578 0.088 1 83.06 102 MET A CA 1
ATOM 810 C C . MET A 1 102 ? 1.216 16.156 -0.994 1 83.06 102 MET A C 1
ATOM 812 O O . MET A 1 102 ? 2.184 16.859 -0.69 1 83.06 102 MET A O 1
ATOM 816 N N . PHE A 1 103 ? 0.896 15.945 -2.197 1 67.69 103 PHE A N 1
ATOM 817 C CA . PHE A 1 103 ? 1.863 16.203 -3.258 1 67.69 103 PHE A CA 1
ATOM 818 C C . PHE A 1 103 ? 1.925 17.688 -3.582 1 67.69 103 PHE A C 1
ATOM 820 O O . PHE A 1 103 ? 0.892 18.359 -3.654 1 67.69 103 PHE A O 1
ATOM 827 N N . PHE A 1 104 ? 3.16 18.094 -3.607 1 75.19 104 PHE A N 1
ATOM 828 C CA . PHE A 1 104 ? 3.408 19.484 -3.971 1 75.19 104 PHE A CA 1
ATOM 829 C C . PHE A 1 104 ? 4.258 19.578 -5.234 1 75.19 104 PHE A C 1
ATOM 831 O O . PHE A 1 104 ? 4.305 20.625 -5.887 1 75.19 104 PHE A O 1
ATOM 838 N N . SER A 1 105 ? 4.895 18.516 -5.449 1 78.38 105 SER A N 1
ATOM 839 C CA . SER A 1 105 ? 5.715 18.422 -6.656 1 78.38 105 SER A CA 1
ATOM 840 C C . SER A 1 105 ? 5.797 16.984 -7.164 1 78.38 105 SER A C 1
ATOM 842 O O . SER A 1 105 ? 5.66 16.047 -6.387 1 78.38 105 SER A O 1
ATOM 844 N N . GLU A 1 106 ? 6.02 16.828 -8.406 1 82.69 106 GLU A N 1
ATOM 845 C CA . GLU A 1 106 ? 6.148 15.516 -9.016 1 82.69 106 GLU A CA 1
ATOM 846 C C . GLU A 1 106 ? 7.328 14.75 -8.43 1 82.69 106 GLU A C 1
ATOM 848 O O . GLU A 1 106 ? 7.266 13.523 -8.281 1 82.69 106 GLU A O 1
ATOM 853 N N . ASN A 1 107 ? 8.289 15.469 -8.008 1 84.31 107 ASN A N 1
ATOM 854 C CA . ASN A 1 107 ? 9.508 14.852 -7.484 1 84.31 107 ASN A CA 1
ATOM 855 C C . ASN A 1 107 ? 9.281 14.234 -6.109 1 84.31 107 ASN A C 1
ATOM 857 O O . ASN A 1 107 ? 10.016 13.328 -5.703 1 84.31 107 ASN A O 1
ATOM 861 N N . ALA A 1 108 ? 8.25 14.695 -5.453 1 88 108 ALA A N 1
ATOM 862 C CA . ALA A 1 108 ? 8.047 14.25 -4.078 1 88 108 ALA A CA 1
ATOM 863 C C . ALA A 1 108 ? 7.086 13.07 -4.02 1 88 108 ALA A C 1
ATOM 865 O O . ALA A 1 108 ? 6.875 12.484 -2.953 1 88 108 ALA A O 1
ATOM 866 N N . VAL A 1 109 ? 6.562 12.695 -5.152 1 90.62 109 VAL A N 1
ATOM 867 C CA . VAL A 1 109 ? 5.539 11.648 -5.188 1 90.62 109 VAL A CA 1
ATOM 868 C C . VAL A 1 109 ? 6.113 10.344 -4.652 1 90.62 109 VAL A C 1
ATOM 870 O O . VAL A 1 109 ? 5.523 9.711 -3.77 1 90.62 109 VAL A O 1
ATOM 873 N N . ALA A 1 110 ? 7.281 9.977 -5.125 1 92.75 110 ALA A N 1
ATOM 874 C CA . ALA A 1 110 ? 7.91 8.727 -4.703 1 92.75 110 ALA A CA 1
ATOM 875 C C . ALA A 1 110 ? 8.266 8.773 -3.219 1 92.75 110 ALA A C 1
ATOM 877 O O . ALA A 1 110 ? 8.203 7.75 -2.529 1 92.75 110 ALA A O 1
ATOM 878 N N . THR A 1 111 ? 8.586 9.938 -2.748 1 94.06 111 THR A N 1
ATOM 879 C CA . THR A 1 111 ? 8.938 10.094 -1.343 1 94.06 111 THR A CA 1
ATOM 880 C C . THR A 1 111 ? 7.75 9.758 -0.445 1 94.06 111 THR A C 1
ATOM 882 O O . THR A 1 111 ? 7.875 8.953 0.479 1 94.06 111 THR A O 1
ATOM 885 N N . PHE A 1 112 ? 6.586 10.25 -0.77 1 95.31 112 PHE A N 1
ATOM 886 C CA . PHE A 1 112 ? 5.414 10.055 0.073 1 95.31 112 PHE A CA 1
ATOM 887 C C . PHE A 1 112 ? 4.832 8.656 -0.125 1 95.31 112 PHE A C 1
ATOM 889 O O . PHE A 1 112 ? 4.305 8.055 0.815 1 95.31 112 PHE A O 1
ATOM 896 N N . GLN A 1 113 ? 4.941 8.133 -1.253 1 95.31 113 GLN A N 1
ATOM 897 C CA . GLN A 1 113 ? 4.281 6.867 -1.556 1 95.31 113 GLN A CA 1
ATOM 898 C C . GLN A 1 113 ? 5.094 5.688 -1.03 1 95.31 113 GLN A C 1
ATOM 900 O O . GLN A 1 113 ? 4.539 4.758 -0.442 1 95.31 113 GLN A O 1
ATOM 905 N N . ARG A 1 114 ? 6.422 5.754 -1.253 1 95 114 ARG A N 1
ATOM 906 C CA . ARG A 1 114 ? 7.207 4.539 -1.061 1 95 114 ARG A CA 1
ATOM 907 C C . ARG A 1 114 ? 8.352 4.777 -0.076 1 95 114 ARG A C 1
ATOM 909 O O . ARG A 1 114 ? 8.539 3.998 0.86 1 95 114 ARG A O 1
ATOM 916 N N . ILE A 1 115 ? 9.133 5.828 -0.225 1 95.81 115 ILE A N 1
ATOM 917 C CA . ILE A 1 115 ? 10.383 6.027 0.494 1 95.81 115 ILE A CA 1
ATOM 918 C C . ILE A 1 115 ? 10.102 6.285 1.971 1 95.81 115 ILE A C 1
ATOM 920 O O . ILE A 1 115 ? 10.688 5.645 2.846 1 95.81 115 ILE A O 1
ATOM 924 N N . MET A 1 116 ? 9.109 7.145 2.209 1 95.69 116 MET A N 1
ATOM 925 C CA . MET A 1 116 ? 8.781 7.504 3.588 1 95.69 116 MET A CA 1
ATOM 926 C C . MET A 1 116 ? 8.188 6.312 4.332 1 95.69 116 MET A C 1
ATOM 928 O O . MET A 1 116 ? 8.617 5.988 5.438 1 95.69 116 MET A O 1
ATOM 932 N N . PRO A 1 117 ? 7.207 5.656 3.748 1 97.62 117 PRO A N 1
ATOM 933 C CA . PRO A 1 117 ? 6.699 4.488 4.473 1 97.62 117 PRO A CA 1
ATOM 934 C C . PRO A 1 117 ? 7.754 3.4 4.652 1 97.62 117 PRO A C 1
ATOM 936 O O . PRO A 1 117 ? 7.758 2.703 5.668 1 97.62 117 PRO A O 1
ATOM 939 N N . GLN A 1 118 ? 8.648 3.256 3.705 1 97.12 118 GLN A N 1
ATOM 940 C CA . GLN A 1 118 ? 9.727 2.283 3.846 1 97.12 118 GLN A CA 1
ATOM 941 C C . GLN A 1 118 ? 10.641 2.637 5.02 1 9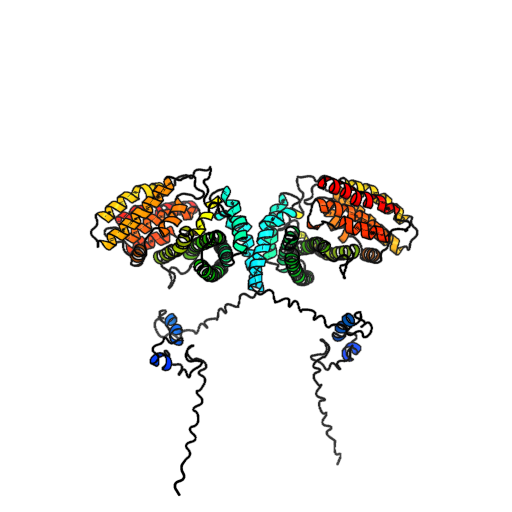7.12 118 GLN A C 1
ATOM 943 O O . GLN A 1 118 ? 11.016 1.765 5.801 1 97.12 118 GLN A O 1
ATOM 948 N N . GLU A 1 119 ? 11.008 3.92 5.113 1 96.81 119 GLU A N 1
ATOM 949 C CA . GLU A 1 119 ? 11.789 4.402 6.246 1 96.81 119 GLU A CA 1
ATOM 950 C C . GLU A 1 119 ? 11.055 4.168 7.562 1 96.81 119 GLU A C 1
ATOM 952 O O . GLU A 1 119 ? 11.672 3.838 8.578 1 96.81 119 GLU A O 1
ATOM 957 N N . ALA A 1 120 ? 9.766 4.293 7.52 1 97.94 120 ALA A N 1
ATOM 958 C CA . ALA A 1 120 ? 8.945 4.23 8.727 1 97.94 120 ALA A CA 1
ATOM 959 C C . ALA A 1 120 ? 8.883 2.805 9.273 1 97.94 120 ALA A C 1
ATOM 961 O O . ALA A 1 120 ? 8.578 2.596 10.445 1 97.94 120 ALA A O 1
ATOM 962 N N . LEU A 1 121 ? 9.125 1.813 8.43 1 96.75 121 LEU A N 1
ATOM 963 C CA . LEU A 1 121 ? 9.047 0.422 8.859 1 96.75 121 LEU A CA 1
ATOM 964 C C . LEU A 1 121 ? 10.023 0.147 9.992 1 96.75 121 LEU A C 1
ATOM 966 O O . LEU A 1 121 ? 9.758 -0.688 10.859 1 96.75 121 LEU A O 1
ATOM 970 N N . ALA A 1 122 ? 11.133 0.856 10.039 1 96.31 122 ALA A N 1
ATOM 971 C CA . ALA A 1 122 ? 12.148 0.665 11.07 1 96.31 122 ALA A CA 1
ATOM 972 C C . ALA A 1 122 ? 11.828 1.49 12.312 1 96.31 122 ALA A C 1
ATOM 974 O O . ALA A 1 122 ? 12.453 1.309 13.359 1 96.31 122 ALA A O 1
ATOM 975 N N . TYR A 1 123 ? 10.898 2.379 12.25 1 97 123 TYR A N 1
ATOM 976 C CA . TYR A 1 123 ? 10.516 3.279 13.328 1 97 123 TYR A CA 1
ATOM 977 C C . TYR A 1 123 ? 9.016 3.242 13.562 1 97 123 TYR A C 1
ATOM 979 O O . TYR A 1 123 ? 8.281 4.105 13.07 1 97 123 TYR A O 1
ATOM 987 N N . PRO A 1 124 ? 8.531 2.334 14.414 1 96.19 124 PRO A N 1
ATOM 988 C CA . PRO A 1 124 ? 7.098 2.115 14.602 1 96.19 124 PRO A CA 1
ATOM 989 C C . PRO A 1 124 ? 6.344 3.398 14.945 1 96.19 124 PRO A C 1
ATOM 991 O O . PRO A 1 124 ? 5.191 3.57 14.531 1 96.19 124 PRO A O 1
ATOM 994 N N . PHE A 1 125 ? 6.988 4.336 15.688 1 96.69 125 PHE A N 1
ATOM 995 C CA . PHE A 1 125 ? 6.305 5.582 16.016 1 96.69 125 PHE A CA 1
ATOM 996 C C . PHE A 1 125 ? 6.02 6.387 14.75 1 96.69 125 PHE A C 1
ATOM 998 O O . PHE A 1 125 ? 4.98 7.039 14.641 1 96.69 125 PHE A O 1
ATOM 1005 N N . PHE A 1 126 ? 6.949 6.332 13.781 1 98.12 126 PHE A N 1
ATOM 1006 C CA . PHE A 1 126 ? 6.762 7.023 12.508 1 98.12 126 PHE A CA 1
ATOM 1007 C C . PHE A 1 126 ? 5.695 6.332 11.664 1 98.12 126 PHE A C 1
ATOM 1009 O O . PHE A 1 126 ? 4.816 6.992 11.109 1 98.12 126 PHE A O 1
ATOM 1016 N N . LEU A 1 127 ? 5.723 5.004 11.625 1 98.31 127 LEU A N 1
ATOM 1017 C CA . LEU A 1 127 ? 4.746 4.234 10.867 1 98.31 127 LEU A CA 1
ATOM 1018 C C . LEU A 1 127 ? 3.334 4.48 11.391 1 98.31 127 LEU A C 1
ATOM 1020 O O . LEU A 1 127 ? 2.387 4.59 10.609 1 98.31 127 LEU A O 1
ATOM 1024 N N . ARG A 1 128 ? 3.199 4.598 12.664 1 97.81 128 ARG A N 1
ATOM 1025 C CA . ARG A 1 128 ? 1.901 4.863 13.273 1 97.81 128 ARG A CA 1
ATOM 1026 C C . ARG A 1 128 ? 1.356 6.219 12.836 1 97.81 128 ARG A C 1
ATOM 1028 O O . ARG A 1 128 ? 0.152 6.371 12.617 1 97.81 128 ARG A O 1
ATOM 1035 N N . GLN A 1 129 ? 2.227 7.172 12.711 1 98.25 129 GLN A N 1
ATOM 1036 C CA . GLN A 1 129 ? 1.777 8.484 12.258 1 98.25 129 GLN A CA 1
ATOM 1037 C C . GLN A 1 129 ? 1.276 8.43 10.812 1 98.25 129 GLN A C 1
ATOM 1039 O O . GLN A 1 129 ? 0.291 9.086 10.469 1 98.25 129 GLN A O 1
ATOM 1044 N N . ILE A 1 130 ? 1.965 7.684 9.992 1 98.38 130 ILE A N 1
ATOM 1045 C CA . ILE A 1 130 ? 1.556 7.516 8.602 1 98.38 130 ILE A CA 1
ATOM 1046 C C . ILE A 1 130 ? 0.192 6.828 8.547 1 98.38 130 ILE A C 1
ATOM 1048 O O . ILE A 1 130 ? -0.697 7.262 7.812 1 98.38 130 ILE A O 1
ATOM 1052 N N . LEU A 1 131 ? 0.02 5.781 9.367 1 98.31 131 LEU A N 1
ATOM 1053 C CA . LEU A 1 131 ? -1.252 5.07 9.406 1 98.31 131 LEU A CA 1
ATOM 1054 C C . LEU A 1 131 ? -2.361 5.969 9.945 1 98.31 131 LEU A C 1
ATOM 1056 O O . LEU A 1 131 ? -3.494 5.922 9.461 1 98.31 131 LEU A O 1
ATOM 1060 N N . ALA A 1 132 ? -2.012 6.785 10.914 1 98.06 132 ALA A N 1
ATOM 1061 C CA . ALA A 1 132 ? -2.986 7.734 11.445 1 98.06 132 ALA A CA 1
ATOM 1062 C C . ALA A 1 132 ? -3.459 8.703 10.359 1 98.06 132 ALA A C 1
ATOM 1064 O O . ALA A 1 132 ? -4.656 8.961 10.234 1 98.06 132 ALA A O 1
ATOM 1065 N N . PHE A 1 133 ? -2.545 9.18 9.602 1 98.12 133 PHE A N 1
ATOM 1066 C CA . PHE A 1 133 ? -2.883 10.117 8.531 1 98.12 133 PHE A CA 1
ATOM 1067 C C . PHE A 1 133 ? -3.84 9.477 7.535 1 98.12 133 PHE A C 1
ATOM 1069 O O . PHE A 1 133 ? -4.789 10.117 7.078 1 98.12 133 PHE A O 1
ATOM 1076 N N . SER A 1 134 ? -3.535 8.242 7.238 1 98.44 134 SER A N 1
ATOM 1077 C CA . SER A 1 134 ? -4.422 7.465 6.379 1 98.44 134 SER A CA 1
ATOM 1078 C C . SER A 1 134 ? -5.809 7.324 7 1 98.44 134 SER A C 1
ATOM 1080 O O . SER A 1 134 ? -6.82 7.465 6.305 1 98.44 134 SER A O 1
ATOM 1082 N N . GLY A 1 135 ? -5.871 7.055 8.266 1 97.94 135 GLY A N 1
ATOM 1083 C CA . GLY A 1 135 ? -7.137 6.945 8.977 1 97.94 135 GLY A CA 1
ATOM 1084 C C . GLY A 1 135 ? -7.938 8.234 8.961 1 97.94 135 GLY A C 1
ATOM 1085 O O . GLY A 1 135 ? -9.148 8.219 8.75 1 97.94 135 GLY A O 1
ATOM 1086 N N . TYR A 1 136 ? -7.27 9.344 9.172 1 97.5 136 TYR A N 1
ATOM 1087 C CA . TYR A 1 136 ? -7.957 10.633 9.125 1 97.5 136 TYR A CA 1
ATOM 1088 C C . TYR A 1 136 ? -8.5 10.906 7.727 1 97.5 136 TYR A C 1
ATOM 1090 O O . TYR A 1 136 ? -9.586 11.477 7.578 1 97.5 136 TYR A O 1
ATOM 1098 N N . HIS A 1 137 ? -7.75 10.539 6.707 1 98 137 HIS A N 1
ATOM 1099 C CA . HIS A 1 137 ? -8.227 10.734 5.344 1 98 137 HIS A CA 1
ATOM 1100 C C . HIS A 1 137 ? -9.461 9.883 5.059 1 98 137 HIS A C 1
ATOM 1102 O O . HIS A 1 137 ? -10.406 10.344 4.426 1 98 137 HIS A O 1
ATOM 1108 N N . LEU A 1 138 ? -9.414 8.641 5.523 1 97.94 138 LEU A N 1
ATOM 1109 C CA . LEU A 1 138 ? -10.578 7.773 5.375 1 97.94 138 LEU A CA 1
ATOM 1110 C C . LEU A 1 138 ? -11.797 8.375 6.066 1 97.94 138 LEU A C 1
ATOM 1112 O O . LEU A 1 138 ? -12.906 8.328 5.531 1 97.94 138 LEU A O 1
ATOM 1116 N N . ALA A 1 139 ? -11.609 8.914 7.23 1 96.25 139 ALA A N 1
ATOM 1117 C CA . ALA A 1 139 ? -12.703 9.562 7.949 1 96.25 139 ALA A CA 1
ATOM 1118 C C . ALA A 1 139 ? -13.273 10.719 7.145 1 96.25 139 ALA A C 1
ATOM 1120 O O . ALA A 1 139 ? -14.492 10.93 7.125 1 96.25 139 ALA A O 1
ATOM 1121 N N . HIS A 1 140 ? -12.398 11.438 6.5 1 95.38 140 HIS A N 1
ATOM 1122 C CA . HIS A 1 140 ? -12.789 12.578 5.676 1 95.38 140 HIS A CA 1
ATOM 1123 C C . HIS A 1 140 ? -13.602 12.125 4.465 1 95.38 140 HIS A C 1
ATOM 1125 O O . HIS A 1 140 ? -14.594 12.766 4.105 1 95.38 140 HIS A O 1
ATOM 1131 N N . LEU A 1 141 ? -13.227 11 3.898 1 96.88 141 LEU A N 1
ATOM 1132 C CA . LEU A 1 141 ? -13.836 10.531 2.662 1 96.88 141 LEU A CA 1
ATOM 1133 C C . LEU A 1 141 ? -15.125 9.766 2.951 1 96.88 141 LEU A C 1
ATOM 1135 O O . LEU A 1 141 ? -16 9.672 2.088 1 96.88 141 LEU A O 1
ATOM 1139 N N . HIS A 1 142 ? -15.195 9.211 4.148 1 96.12 142 HIS A N 1
ATOM 1140 C CA . HIS A 1 142 ? -16.328 8.359 4.488 1 96.12 142 HIS A CA 1
ATOM 1141 C C . HIS A 1 142 ? -17.047 8.867 5.738 1 96.12 142 HIS A C 1
ATOM 1143 O O . HIS A 1 142 ? -16.984 8.234 6.793 1 96.12 142 HIS A O 1
ATOM 1149 N N . PRO A 1 143 ? -17.906 9.836 5.562 1 93 143 PRO A N 1
ATOM 1150 C CA . PRO A 1 143 ? -18.594 10.422 6.715 1 93 143 PRO A CA 1
ATOM 1151 C C . PRO A 1 143 ? -19.469 9.422 7.449 1 93 143 PRO A C 1
ATOM 1153 O O . PRO A 1 143 ? -19.672 9.531 8.664 1 93 143 PRO A O 1
ATOM 1156 N N . GLU A 1 144 ? -19.938 8.391 6.727 1 94.5 144 GLU A N 1
ATOM 1157 C CA . GLU A 1 144 ? -20.797 7.375 7.324 1 94.5 144 GLU A CA 1
ATOM 1158 C C . GLU A 1 144 ? -20.016 6.508 8.312 1 94.5 144 GLU A C 1
ATOM 1160 O O . GLU A 1 144 ? -20.609 5.891 9.203 1 94.5 144 GLU A O 1
ATOM 1165 N N . LYS A 1 145 ? -18.688 6.484 8.219 1 95.06 145 LYS A N 1
ATOM 1166 C CA . LYS A 1 145 ? -17.828 5.715 9.109 1 95.06 145 LYS A CA 1
ATOM 1167 C C . LYS A 1 145 ? -16.797 6.617 9.797 1 95.06 145 LYS A C 1
ATOM 1169 O O . LYS A 1 145 ? -15.727 6.156 10.188 1 95.06 145 LYS A O 1
ATOM 1174 N N . LYS A 1 146 ? -17.094 7.832 9.867 1 94.25 146 LYS A N 1
ATOM 1175 C CA . LYS A 1 146 ? -16.156 8.859 10.328 1 94.25 146 LYS A CA 1
ATOM 1176 C C . LYS A 1 146 ? -15.641 8.539 11.727 1 94.25 146 LYS A C 1
ATOM 1178 O O . LYS A 1 146 ? -14.422 8.531 11.961 1 94.25 146 LYS A O 1
ATOM 1183 N N . GLN A 1 147 ? -16.531 8.18 12.641 1 92.44 147 GLN A N 1
ATOM 1184 C CA . GLN A 1 147 ? -16.156 7.945 14.031 1 92.44 147 GLN A CA 1
ATOM 1185 C C . GLN A 1 147 ? -15.227 6.738 14.148 1 92.44 147 GLN A C 1
ATOM 1187 O O . GLN A 1 147 ? -14.273 6.758 14.93 1 92.44 147 GLN A O 1
ATOM 1192 N N . PHE A 1 148 ? -15.523 5.758 13.383 1 93.94 148 PHE A N 1
ATOM 1193 C CA . PHE A 1 148 ? -14.703 4.551 13.383 1 93.94 148 PHE A CA 1
ATOM 1194 C C . PHE A 1 148 ? -13.266 4.875 12.977 1 93.94 148 PHE A C 1
ATOM 1196 O O . PHE A 1 148 ? -12.32 4.492 13.664 1 93.94 148 PHE A O 1
ATOM 1203 N N . TYR A 1 149 ? -13.047 5.594 11.875 1 95.88 149 TYR A N 1
ATOM 1204 C CA . TYR A 1 149 ? -11.727 5.914 11.352 1 95.88 149 TYR A CA 1
ATOM 1205 C C . TYR A 1 149 ? -11.008 6.922 12.242 1 95.88 149 TYR A C 1
ATOM 1207 O O . TYR A 1 149 ? -9.789 6.852 12.414 1 95.88 149 TYR A O 1
ATOM 1215 N N . LEU A 1 150 ? -11.75 7.855 12.797 1 94.44 150 LEU A N 1
ATOM 1216 C CA . LEU A 1 150 ? -11.156 8.82 13.719 1 94.44 150 LEU A CA 1
ATOM 1217 C C . LEU A 1 150 ? -10.578 8.117 14.938 1 94.44 150 LEU A C 1
ATOM 1219 O O . LEU A 1 150 ? -9.484 8.461 15.398 1 94.44 150 LEU A O 1
ATOM 1223 N N . LEU A 1 151 ? -11.344 7.176 15.422 1 93.56 151 LEU A N 1
ATOM 1224 C CA . LEU A 1 151 ? -10.867 6.422 16.578 1 93.56 151 LEU A CA 1
ATOM 1225 C C . LEU A 1 151 ? -9.602 5.641 16.234 1 93.56 151 LEU A C 1
ATOM 1227 O O . LEU A 1 151 ? -8.656 5.613 17.031 1 93.56 151 LEU A O 1
ATOM 1231 N N . GLN A 1 152 ? -9.555 5.047 15.078 1 93.75 152 GLN A N 1
ATOM 1232 C CA . GLN A 1 152 ? -8.375 4.316 14.633 1 93.75 152 GLN A CA 1
ATOM 1233 C C . GLN A 1 152 ? -7.164 5.238 14.516 1 93.75 152 GLN A C 1
ATOM 1235 O O . GLN A 1 152 ? -6.074 4.91 14.992 1 93.75 152 GLN A O 1
ATOM 1240 N N . ALA A 1 153 ? -7.398 6.328 13.883 1 96.25 153 ALA A N 1
ATOM 1241 C CA . ALA A 1 153 ? -6.328 7.305 13.688 1 96.25 153 ALA A CA 1
ATOM 1242 C C . ALA A 1 153 ? -5.801 7.809 15.023 1 96.25 153 ALA A C 1
ATOM 1244 O O . ALA A 1 153 ? -4.586 7.867 15.242 1 96.25 153 ALA A O 1
ATOM 1245 N N . SER A 1 154 ? -6.695 8.102 15.938 1 93.56 154 SER A N 1
ATOM 1246 C CA . SER A 1 154 ? -6.32 8.625 17.25 1 93.56 154 SER A CA 1
ATOM 1247 C C . SER A 1 154 ? -5.52 7.602 18.047 1 93.56 154 SER A C 1
ATOM 1249 O O . SER A 1 154 ? -4.586 7.961 18.766 1 93.56 154 SER A O 1
ATOM 1251 N N . LYS A 1 155 ? -5.91 6.379 17.922 1 93.44 155 LYS A N 1
ATOM 1252 C CA . LYS A 1 155 ? -5.168 5.316 18.578 1 93.44 155 LYS A CA 1
ATOM 1253 C C . LYS A 1 155 ? -3.721 5.262 18.094 1 93.44 155 LYS A C 1
ATOM 1255 O O . LYS A 1 155 ? -2.795 5.137 18.906 1 93.44 155 LYS A O 1
ATOM 1260 N N . HIS A 1 156 ? -3.52 5.309 16.797 1 95.94 156 HIS A N 1
ATOM 1261 C CA . HIS A 1 156 ? -2.176 5.312 16.234 1 95.94 156 HIS A CA 1
ATOM 1262 C C . HIS A 1 156 ? -1.392 6.539 16.688 1 95.94 156 HIS A C 1
ATOM 1264 O O . HIS A 1 156 ? -0.219 6.434 17.062 1 95.94 156 HIS A O 1
ATOM 1270 N N . VAL A 1 157 ? -2.035 7.691 16.719 1 95.38 157 VAL A N 1
ATOM 1271 C CA . VAL A 1 157 ? -1.369 8.922 17.141 1 95.38 157 VAL A CA 1
ATOM 1272 C C . VAL A 1 157 ? -0.914 8.805 18.594 1 95.38 157 VAL A C 1
ATOM 1274 O O . VAL A 1 157 ? 0.247 9.07 18.906 1 95.38 157 VAL A O 1
ATOM 1277 N N . ASN A 1 158 ? -1.793 8.367 19.422 1 91.75 158 ASN A N 1
ATOM 1278 C CA . ASN A 1 158 ? -1.496 8.273 20.859 1 91.75 158 ASN A CA 1
ATOM 1279 C C . ASN A 1 158 ? -0.349 7.309 21.125 1 91.75 158 ASN A C 1
ATOM 1281 O O . ASN A 1 158 ? 0.545 7.609 21.922 1 91.75 158 ASN A O 1
ATOM 1285 N N . SER A 1 159 ? -0.377 6.207 20.422 1 92.94 159 SER A N 1
ATOM 1286 C CA . SER A 1 159 ? 0.691 5.227 20.578 1 92.94 159 SER A CA 1
ATOM 1287 C C . SER A 1 159 ? 2.014 5.754 20.031 1 92.94 159 SER A C 1
ATOM 1289 O O . SER A 1 159 ? 3.082 5.418 20.547 1 92.94 159 SER A O 1
ATOM 1291 N N . SER A 1 160 ? 1.945 6.523 19.016 1 95.88 160 SER A N 1
ATOM 1292 C CA . SER A 1 160 ? 3.121 7.066 18.344 1 95.88 160 SER A CA 1
ATOM 1293 C C . SER A 1 160 ? 3.818 8.109 19.219 1 95.88 160 SER A C 1
ATOM 1295 O O . SER A 1 160 ? 5.047 8.188 19.234 1 95.88 160 SER A O 1
ATOM 1297 N N . LEU A 1 161 ? 3.061 8.945 19.938 1 93.88 161 LEU A N 1
ATOM 1298 C CA . LEU A 1 161 ? 3.598 10.078 20.688 1 93.88 161 LEU A CA 1
ATOM 1299 C C . LEU A 1 161 ? 4.598 9.617 21.734 1 93.88 161 LEU A C 1
ATOM 1301 O O . LEU A 1 161 ? 5.629 10.258 21.953 1 93.88 161 LEU A O 1
ATOM 1305 N N . ARG A 1 162 ? 4.309 8.531 22.391 1 91.12 162 ARG A N 1
ATOM 1306 C CA . ARG A 1 162 ? 5.238 7.977 23.359 1 91.12 162 ARG A CA 1
ATOM 1307 C C . ARG A 1 162 ? 6.566 7.605 22.719 1 91.12 162 ARG A C 1
ATOM 1309 O O . ARG A 1 162 ? 7.633 7.91 23.25 1 91.12 162 ARG A O 1
ATOM 1316 N N . GLY A 1 163 ? 6.469 6.957 21.594 1 92.56 163 GLY A N 1
ATOM 1317 C CA . GLY A 1 163 ? 7.668 6.566 20.875 1 92.56 163 GLY A CA 1
ATOM 1318 C C . GLY A 1 163 ? 8.477 7.754 20.375 1 92.56 163 GLY A C 1
ATOM 1319 O O . GLY A 1 163 ? 9.711 7.73 20.422 1 92.56 163 GLY A O 1
ATOM 1320 N N . ILE A 1 164 ? 7.863 8.781 19.953 1 94.38 164 ILE A N 1
ATOM 1321 C CA . ILE A 1 164 ? 8.539 9.977 19.453 1 94.38 164 ILE A CA 1
ATOM 1322 C C . ILE A 1 164 ? 9.258 10.68 20.609 1 94.38 164 ILE A C 1
ATOM 1324 O O . ILE A 1 164 ? 10.414 11.086 20.469 1 94.38 164 ILE A O 1
ATOM 1328 N N . ARG A 1 165 ? 8.609 10.773 21.703 1 92 165 ARG A N 1
ATOM 1329 C CA . ARG A 1 165 ? 9.219 11.398 22.875 1 92 165 ARG A CA 1
ATOM 1330 C C . ARG A 1 165 ? 10.484 10.656 23.297 1 92 165 ARG A C 1
ATOM 1332 O O . ARG A 1 165 ? 11.5 11.281 23.594 1 92 165 ARG A O 1
ATOM 1339 N N . GLU A 1 166 ? 10.367 9.383 23.297 1 93.25 166 GLU A N 1
ATOM 1340 C CA . GLU A 1 166 ? 11.523 8.562 23.641 1 93.25 166 GLU A CA 1
ATOM 1341 C C . GLU A 1 166 ? 12.656 8.758 22.641 1 93.25 166 GLU A C 1
ATOM 1343 O O . GLU A 1 166 ? 13.812 8.898 23.031 1 93.25 166 GLU A O 1
ATOM 1348 N N . ALA A 1 167 ? 12.336 8.789 21.391 1 92.44 167 ALA A N 1
ATOM 1349 C CA . ALA A 1 167 ? 13.344 8.938 20.344 1 92.44 167 ALA A CA 1
ATOM 1350 C C . ALA A 1 167 ? 14 10.312 20.406 1 92.44 167 ALA A C 1
ATOM 1352 O O . ALA A 1 167 ? 15.203 10.445 20.156 1 92.44 167 ALA A O 1
ATOM 1353 N N . LEU A 1 168 ? 13.25 11.336 20.734 1 91.06 168 LEU A N 1
ATOM 1354 C CA . LEU A 1 168 ? 13.758 12.703 20.781 1 91.06 168 LEU A CA 1
ATOM 1355 C C . LEU A 1 168 ? 14.625 12.922 22.031 1 91.06 168 LEU A C 1
ATOM 1357 O O . LEU A 1 168 ? 15.383 13.891 22.094 1 91.06 168 LEU A O 1
ATOM 1361 N N . SER A 1 169 ? 14.406 12.094 23 1 90.62 169 SER A N 1
ATOM 1362 C CA . SER A 1 169 ? 15.242 12.188 24.203 1 90.62 169 SER A CA 1
ATOM 1363 C C . SER A 1 169 ? 16.656 11.656 23.922 1 90.62 169 SER A C 1
ATOM 1365 O O . SER A 1 169 ? 17.578 11.945 24.672 1 90.62 169 SER A O 1
ATOM 1367 N N . GLU A 1 170 ? 16.734 10.883 22.844 1 91.38 170 GLU A N 1
ATOM 1368 C CA . GLU A 1 170 ? 18.047 10.391 22.406 1 91.38 170 GLU A CA 1
ATOM 1369 C C . GLU A 1 170 ? 18.672 11.328 21.375 1 91.38 170 GLU A C 1
ATOM 1371 O O . GLU A 1 170 ? 18.047 12.305 20.953 1 91.38 170 GLU A O 1
ATOM 1376 N N . GLU A 1 171 ? 19.906 11.055 21.078 1 92.38 171 GLU A N 1
ATOM 1377 C CA . GLU A 1 171 ? 20.625 11.891 20.109 1 92.38 171 GLU A CA 1
ATOM 1378 C C . GLU A 1 171 ? 20.062 11.719 18.703 1 92.38 171 GLU A C 1
ATOM 1380 O O . GLU A 1 171 ? 19.828 10.594 18.25 1 92.38 171 GLU A O 1
ATOM 1385 N N . VAL A 1 172 ? 19.781 12.828 18.125 1 93.56 172 VAL A N 1
ATOM 1386 C CA . VAL A 1 172 ? 19.391 12.812 16.719 1 93.56 172 VAL A CA 1
ATOM 1387 C C . VAL A 1 172 ? 20.625 12.57 15.852 1 93.56 172 VAL A C 1
ATOM 1389 O O . VAL A 1 172 ? 21.594 13.32 15.922 1 93.56 172 VAL A O 1
ATOM 1392 N N . THR A 1 173 ? 20.609 11.562 15.109 1 94.06 173 THR A N 1
ATOM 1393 C CA . THR A 1 173 ? 21.719 11.188 14.266 1 94.06 173 THR A CA 1
ATOM 1394 C C . THR A 1 173 ? 21.328 11.203 12.789 1 94.06 173 THR A C 1
ATOM 1396 O O . THR A 1 173 ? 20.156 11.422 12.469 1 94.06 173 THR A O 1
ATOM 1399 N N . SER A 1 174 ? 22.312 10.953 11.977 1 92.81 174 SER A N 1
ATOM 1400 C CA . SER A 1 174 ? 22.062 10.883 10.547 1 92.81 174 SER A CA 1
ATOM 1401 C C . SER A 1 174 ? 21.156 9.695 10.203 1 92.81 174 SER A C 1
ATOM 1403 O O . SER A 1 174 ? 20.469 9.711 9.18 1 92.81 174 SER A O 1
ATOM 1405 N N . LYS A 1 175 ? 21.047 8.758 11.094 1 92.75 175 LYS A N 1
ATOM 1406 C CA . LYS A 1 175 ? 20.281 7.539 10.844 1 92.75 175 LYS A CA 1
ATOM 1407 C C . LYS A 1 175 ? 18.812 7.734 11.195 1 92.75 175 LYS A C 1
ATOM 1409 O O . LYS A 1 175 ? 17.938 7.27 10.477 1 92.75 175 LYS A O 1
ATOM 1414 N N . ASN A 1 176 ? 18.594 8.438 12.273 1 95.12 176 ASN A N 1
ATOM 1415 C CA . ASN A 1 176 ? 17.219 8.5 12.758 1 95.12 176 ASN A CA 1
ATOM 1416 C C . ASN A 1 176 ? 16.578 9.844 12.445 1 95.12 176 ASN A C 1
ATOM 1418 O O . ASN A 1 176 ? 15.375 10.031 12.672 1 95.12 176 ASN A O 1
ATOM 1422 N N . CYS A 1 177 ? 17.312 10.828 11.914 1 96.06 177 CYS A N 1
ATOM 1423 C CA . CYS A 1 177 ? 16.812 12.188 11.727 1 96.06 177 CYS A CA 1
ATOM 1424 C C . CYS A 1 177 ? 15.664 12.211 10.727 1 96.06 177 CYS A C 1
ATOM 1426 O O . CYS A 1 177 ? 14.719 12.984 10.883 1 96.06 177 CYS A O 1
ATOM 1428 N N . HIS A 1 178 ? 15.719 11.398 9.68 1 96.5 178 HIS A N 1
ATOM 1429 C CA . HIS A 1 178 ? 14.664 11.352 8.672 1 96.5 178 HIS A CA 1
ATOM 1430 C C . HIS A 1 178 ? 13.344 10.898 9.281 1 96.5 178 HIS A C 1
ATOM 1432 O O . HIS A 1 178 ? 12.297 11.484 9.008 1 96.5 178 HIS A O 1
ATOM 1438 N N . ALA A 1 179 ? 13.438 9.828 10.109 1 96.88 179 ALA A N 1
ATOM 1439 C CA . ALA A 1 179 ? 12.234 9.312 10.766 1 96.88 179 ALA A CA 1
ATOM 1440 C C . ALA A 1 179 ? 11.672 10.328 11.758 1 96.88 179 ALA A C 1
ATOM 1442 O O . ALA A 1 179 ? 10.453 10.492 11.859 1 96.88 179 ALA A O 1
ATOM 1443 N N . LEU A 1 180 ? 12.57 10.961 12.445 1 96.62 180 LEU A N 1
ATOM 1444 C CA . LEU A 1 180 ? 12.133 11.938 13.438 1 96.62 180 LEU A CA 1
ATOM 1445 C C . LEU A 1 180 ? 11.508 13.156 12.766 1 96.62 180 LEU A C 1
ATOM 1447 O O . LEU A 1 180 ? 10.461 13.648 13.203 1 96.62 180 LEU A O 1
ATOM 1451 N N . TYR A 1 181 ? 12.117 13.578 11.719 1 96.25 181 TYR A N 1
ATOM 1452 C CA . TYR A 1 181 ? 11.555 14.703 10.977 1 96.25 181 TYR A CA 1
ATOM 1453 C C . TYR A 1 181 ? 10.195 14.344 10.391 1 96.25 181 TYR A C 1
ATOM 1455 O O . TYR A 1 181 ? 9.234 15.109 10.523 1 96.25 181 TYR A O 1
ATOM 1463 N N . GLY A 1 182 ? 10.094 13.203 9.758 1 96.06 182 GLY A N 1
ATOM 1464 C CA . GLY A 1 182 ? 8.836 12.75 9.195 1 96.06 182 GLY A CA 1
ATOM 1465 C C . GLY A 1 182 ? 7.742 12.586 10.234 1 96.06 182 GLY A C 1
ATOM 1466 O O . GLY A 1 182 ? 6.621 13.055 10.039 1 96.06 182 GLY A O 1
ATOM 1467 N N . SER A 1 183 ? 8.07 11.961 11.305 1 97.31 183 SER A N 1
ATOM 1468 C CA . SER A 1 183 ? 7.078 11.695 12.344 1 97.31 183 SER A CA 1
ATOM 1469 C C . SER A 1 183 ? 6.566 12.984 12.969 1 97.31 183 SER A C 1
ATOM 1471 O O . SER A 1 183 ? 5.363 13.141 13.188 1 97.31 183 SER A O 1
ATOM 1473 N N . THR A 1 184 ? 7.465 13.883 13.25 1 95.75 184 THR A N 1
ATOM 1474 C CA . THR A 1 184 ? 7.043 15.141 13.859 1 95.75 184 THR A CA 1
ATOM 1475 C C . THR A 1 184 ? 6.223 15.969 12.875 1 95.75 184 THR A C 1
ATOM 1477 O O . THR A 1 184 ? 5.285 16.656 13.273 1 95.75 184 THR A O 1
ATOM 1480 N N . THR A 1 185 ? 6.539 15.898 11.602 1 95.19 185 THR A N 1
ATOM 1481 C CA . THR A 1 185 ? 5.734 16.562 10.578 1 95.19 185 THR A CA 1
ATOM 1482 C C . THR A 1 185 ? 4.328 15.977 10.531 1 95.19 185 THR A C 1
ATOM 1484 O O . THR A 1 185 ? 3.342 16.719 10.508 1 95.19 185 THR A O 1
ATOM 1487 N N . PHE A 1 186 ? 4.242 14.68 10.586 1 96.81 186 PHE A N 1
ATOM 1488 C CA . PHE A 1 186 ? 2.945 14.023 10.523 1 96.81 186 PHE A CA 1
ATOM 1489 C C . PHE A 1 186 ? 2.143 14.273 11.789 1 96.81 186 PHE A C 1
ATOM 1491 O O . PHE A 1 186 ? 0.915 14.375 11.75 1 96.81 186 PHE A O 1
ATOM 1498 N N . VAL A 1 187 ? 2.785 14.398 12.914 1 96.69 187 VAL A N 1
ATOM 1499 C CA . VAL A 1 187 ? 2.08 14.742 14.148 1 96.69 187 VAL A CA 1
ATOM 1500 C C . VAL A 1 187 ? 1.306 16.047 13.953 1 96.69 187 VAL A C 1
ATOM 1502 O O . VAL A 1 187 ? 0.135 16.141 14.328 1 96.69 187 VAL A O 1
ATOM 1505 N N . VAL A 1 188 ? 1.938 16.953 13.375 1 95.88 188 VAL A N 1
ATOM 1506 C CA . VAL A 1 188 ? 1.339 18.281 13.172 1 95.88 188 VAL A CA 1
ATOM 1507 C C . VAL A 1 188 ? 0.189 18.172 12.172 1 95.88 188 VAL A C 1
ATOM 1509 O O . VAL A 1 188 ? -0.921 18.641 12.445 1 95.88 188 VAL A O 1
ATOM 1512 N N . VAL A 1 189 ? 0.396 17.531 11.039 1 96.06 189 VAL A N 1
ATOM 1513 C CA . VAL A 1 189 ? -0.613 17.422 9.992 1 96.06 189 VAL A CA 1
ATOM 1514 C C . VAL A 1 189 ? -1.806 16.625 10.508 1 96.06 189 VAL A C 1
ATOM 1516 O O . VAL A 1 189 ? -2.957 16.938 10.203 1 96.06 189 VAL A O 1
ATOM 1519 N N . ASN A 1 190 ? -1.479 15.578 11.227 1 96.62 190 ASN A N 1
ATOM 1520 C CA . ASN A 1 190 ? -2.545 14.766 11.805 1 96.62 190 ASN A CA 1
ATOM 1521 C C . ASN A 1 190 ? -3.381 15.562 12.805 1 96.62 190 ASN A C 1
ATOM 1523 O O . ASN A 1 190 ? -4.59 15.359 12.906 1 96.62 190 ASN A O 1
ATOM 1527 N N . LYS A 1 191 ? -2.773 16.438 13.57 1 95.06 191 LYS A N 1
ATOM 1528 C CA . LYS A 1 191 ? -3.521 17.281 14.5 1 95.06 191 LYS A CA 1
ATOM 1529 C C . LYS A 1 191 ? -4.41 18.266 13.758 1 95.06 191 LYS A C 1
ATOM 1531 O O . LYS A 1 191 ? -5.531 18.547 14.188 1 95.06 191 LYS A O 1
ATOM 1536 N N . PHE A 1 192 ? -3.938 18.812 12.68 1 95.31 192 PHE A N 1
ATOM 1537 C CA . PHE A 1 192 ? -4.785 19.656 11.836 1 95.31 192 PHE A CA 1
ATOM 1538 C C . PHE A 1 192 ? -5.988 18.859 11.328 1 95.31 192 PHE A C 1
ATOM 1540 O O . PHE A 1 192 ? -7.102 19.391 11.273 1 95.31 192 PHE A O 1
ATOM 1547 N N . ALA A 1 193 ? -5.73 17.641 10.961 1 95 193 ALA A N 1
ATOM 1548 C CA . ALA A 1 193 ? -6.797 16.812 10.414 1 95 193 ALA A CA 1
ATOM 1549 C C . ALA A 1 193 ? -7.801 16.422 11.5 1 95 193 ALA A C 1
ATOM 1551 O O . ALA A 1 193 ? -8.992 16.266 11.227 1 95 193 ALA A O 1
ATOM 1552 N N . ALA A 1 194 ? -7.418 16.281 12.711 1 91.06 194 ALA A N 1
ATOM 1553 C CA . ALA A 1 194 ? -8.227 15.773 13.812 1 91.06 194 ALA A CA 1
ATOM 1554 C C . ALA A 1 194 ? -9.195 16.844 14.312 1 91.06 194 ALA A C 1
ATOM 1556 O O . ALA A 1 194 ? -10.328 16.547 14.695 1 91.06 194 ALA A O 1
ATOM 1557 N N . PHE A 1 195 ? -8.898 18.062 14.422 1 78.69 195 PHE A N 1
ATOM 1558 C CA . PHE A 1 195 ? -9.594 19.125 15.141 1 78.69 195 PHE A CA 1
ATOM 1559 C C . PHE A 1 195 ? -10.992 19.328 14.57 1 78.69 195 PHE A C 1
ATOM 1561 O O . PHE A 1 195 ? -11.984 19.234 15.297 1 78.69 195 PHE A O 1
ATOM 1568 N N . PRO A 1 196 ? -11.133 19.562 13.25 1 61.62 196 PRO A N 1
ATOM 1569 C CA . PRO A 1 196 ? -12.492 19.891 12.805 1 61.62 196 PRO A CA 1
ATOM 1570 C C . PRO A 1 196 ? -13.453 18.719 12.945 1 61.62 196 PRO A C 1
ATOM 1572 O O . PRO A 1 196 ? -14.672 18.891 12.828 1 61.62 196 PRO A O 1
ATOM 1575 N N . ASN A 1 197 ? -12.945 17.609 13.141 1 57.31 197 ASN A N 1
ATOM 1576 C CA . ASN A 1 197 ? -13.766 16.406 13.203 1 57.31 197 ASN A CA 1
ATOM 1577 C C . ASN A 1 197 ? -14.203 16.094 14.641 1 57.31 197 ASN A C 1
ATOM 1579 O O . ASN A 1 197 ? -14.906 15.117 14.883 1 57.31 197 ASN A O 1
ATOM 1583 N N . CYS A 1 198 ? -13.766 16.922 15.398 1 55.91 198 CYS A N 1
ATOM 1584 C CA . CYS A 1 198 ? -14.219 16.75 16.781 1 55.91 198 CYS A CA 1
ATOM 1585 C C . CYS A 1 198 ? -15.633 17.297 16.953 1 55.91 198 CYS A C 1
ATOM 1587 O O . CYS A 1 198 ? -15.898 18.469 16.641 1 55.91 198 CYS A O 1
ATOM 1589 N N . ASP A 1 199 ? -16.688 16.609 16.25 1 49.47 199 ASP A N 1
ATOM 1590 C CA . ASP A 1 199 ? -18.094 16.953 16.266 1 49.47 199 ASP A CA 1
ATOM 1591 C C . ASP A 1 199 ? -18.406 18.016 17.312 1 49.47 199 ASP A C 1
ATOM 1593 O O . ASP A 1 199 ? -19.266 18.875 17.094 1 49.47 199 ASP A O 1
ATOM 1597 N N . ASP A 1 200 ? -18.547 17.594 18.578 1 44.06 200 ASP A N 1
ATOM 1598 C CA . ASP A 1 200 ? -19.266 18.406 19.547 1 44.06 200 ASP A CA 1
ATOM 1599 C C . ASP A 1 200 ? -18.5 19.688 19.875 1 44.06 200 ASP A C 1
ATOM 1601 O O . ASP A 1 200 ? -17.891 19.797 20.938 1 44.06 200 ASP A O 1
ATOM 1605 N N . PHE A 1 201 ? -18.047 20.297 18.891 1 42.19 201 PHE A N 1
ATOM 1606 C CA . PHE A 1 201 ? -17.453 21.578 19.219 1 42.19 201 PHE A CA 1
ATOM 1607 C C . PHE A 1 201 ? -18.359 22.375 20.156 1 42.19 201 PHE A C 1
ATOM 1609 O O . PHE A 1 201 ? -17.875 23.203 20.922 1 42.19 201 PHE A O 1
ATOM 1616 N N . ARG A 1 202 ? -19.531 22.547 19.625 1 41.75 202 ARG A N 1
ATOM 1617 C CA . ARG A 1 202 ? -20.531 23.344 20.328 1 41.75 202 ARG A CA 1
ATOM 1618 C C . ARG A 1 202 ? -20.75 22.828 21.75 1 41.75 202 ARG A C 1
ATOM 1620 O O . ARG A 1 202 ? -21.375 23.516 22.562 1 41.75 202 ARG A O 1
ATOM 1627 N N . SER A 1 203 ? -21.047 21.516 21.75 1 37.84 203 SER A N 1
ATOM 1628 C CA . SER A 1 203 ? -21.375 21.188 23.141 1 37.84 203 SER A CA 1
ATOM 1629 C C . SER A 1 203 ? -20.156 21.297 24.031 1 37.84 203 SER A C 1
ATOM 1631 O O . SER A 1 203 ? -20.188 21.969 25.078 1 37.84 203 SER A O 1
ATOM 1633 N N . HIS A 1 204 ? -19.516 19.875 24.312 1 38 204 HIS A N 1
ATOM 1634 C CA . HIS A 1 204 ? -18.609 19.562 25.406 1 38 204 HIS A CA 1
ATOM 1635 C C . HIS A 1 204 ? -17.172 20 25.078 1 38 204 HIS A C 1
ATOM 1637 O O . HIS A 1 204 ? -16.844 20.203 23.922 1 38 204 HIS A O 1
ATOM 1643 N N . GLU A 1 205 ? -16.016 19.906 26 1 41.44 205 GLU A N 1
ATOM 1644 C CA . GLU A 1 205 ? -14.602 20.094 26.281 1 41.44 205 GLU A CA 1
ATOM 1645 C C . GLU A 1 205 ? -13.805 20.281 24.984 1 41.44 205 GLU A C 1
ATOM 1647 O O . GLU A 1 205 ? -12.586 20.094 24.969 1 41.44 205 GLU A O 1
ATOM 1652 N N . CYS A 1 206 ? -14.359 20.188 23.891 1 49.5 206 CYS A N 1
ATOM 1653 C CA . CYS A 1 206 ? -13.484 20.359 22.75 1 49.5 206 CYS A CA 1
ATOM 1654 C C . CYS A 1 206 ? -12.773 21.703 22.797 1 49.5 206 CYS A C 1
ATOM 1656 O O . CYS A 1 206 ? -13.383 22.719 23.141 1 49.5 206 CYS A O 1
ATOM 1658 N N . SER A 1 207 ? -11.492 21.625 22.625 1 61.16 207 SER A N 1
ATOM 1659 C CA . SER A 1 207 ? -10.656 22.828 22.688 1 61.16 207 SER A CA 1
ATOM 1660 C C . SER A 1 207 ? -11.133 23.891 21.703 1 61.16 207 SER A C 1
ATOM 1662 O O . SER A 1 207 ? -11.648 23.562 20.641 1 61.16 207 SER A O 1
ATOM 1664 N N . LEU A 1 208 ? -11.414 25.047 22.125 1 80.94 208 LEU A N 1
ATOM 1665 C CA . LEU A 1 208 ? -11.664 26.25 21.344 1 80.94 208 LEU A CA 1
ATOM 1666 C C . LEU A 1 208 ? -10.641 26.375 20.219 1 80.94 208 LEU A C 1
ATOM 1668 O O . LEU A 1 208 ? -9.523 25.859 20.312 1 80.94 208 LEU A O 1
ATOM 1672 N N . PRO A 1 209 ? -11.062 26.75 19.062 1 90.81 209 PRO A N 1
ATOM 1673 C CA . PRO A 1 209 ? -10.195 26.844 17.891 1 90.81 209 PRO A CA 1
ATOM 1674 C C . PRO A 1 209 ? -8.82 27.438 18.219 1 90.81 209 PRO A C 1
ATOM 1676 O O . PRO A 1 209 ? -7.797 26.906 17.781 1 90.81 209 PRO A O 1
ATOM 1679 N N . VAL A 1 210 ? -8.812 28.453 19.016 1 94.25 210 VAL A N 1
ATOM 1680 C CA . VAL A 1 210 ? -7.547 29.094 19.344 1 94.25 210 VAL A CA 1
ATOM 1681 C C . VAL A 1 210 ? -6.688 28.156 20.203 1 94.25 210 VAL A C 1
ATOM 1683 O O . VAL A 1 210 ? -5.484 28.031 19.969 1 94.25 210 VAL A O 1
ATOM 1686 N N . GLN A 1 211 ? -7.297 27.516 21.172 1 92.75 211 GLN A N 1
ATOM 1687 C CA . GLN A 1 211 ? -6.582 26.562 22.016 1 92.75 211 GLN A CA 1
ATOM 1688 C C . GLN A 1 211 ? -6.008 25.422 21.203 1 92.75 211 GLN A C 1
ATOM 1690 O O . GLN A 1 211 ? -4.863 25.016 21.406 1 92.75 211 GLN A O 1
ATOM 1695 N N . SER A 1 212 ? -6.816 24.891 20.297 1 92.81 212 SER A N 1
ATOM 1696 C CA . SER A 1 212 ? -6.375 23.797 19.438 1 92.81 212 SER A CA 1
ATOM 1697 C C . SER A 1 212 ? -5.203 24.234 18.562 1 92.81 212 SER A C 1
ATOM 1699 O O . SER A 1 212 ? -4.258 23.453 18.359 1 92.81 212 SER A O 1
ATOM 1701 N N . LEU A 1 213 ? -5.289 25.406 18.047 1 95.62 213 LEU A N 1
ATOM 1702 C CA . LEU A 1 213 ? -4.211 25.906 17.203 1 95.62 213 LEU A CA 1
ATOM 1703 C C . LEU A 1 213 ? -2.926 26.078 18.016 1 95.62 213 LEU A C 1
ATOM 1705 O O . LEU A 1 213 ? -1.838 25.766 17.516 1 95.62 213 LEU A O 1
ATOM 1709 N N . MET A 1 214 ? -3.062 26.594 19.266 1 95.12 214 MET A N 1
ATOM 1710 C CA . MET A 1 214 ? -1.878 26.766 20.094 1 95.12 214 MET A CA 1
ATOM 1711 C C . MET A 1 214 ? -1.26 25.422 20.438 1 95.12 214 MET A C 1
ATOM 1713 O O . MET A 1 214 ? -0.039 25.312 20.562 1 95.12 214 MET A O 1
ATOM 1717 N N . GLU A 1 215 ? -2.072 24.422 20.547 1 92.25 215 GLU A N 1
ATOM 1718 C CA . GLU A 1 215 ? -1.555 23.062 20.75 1 92.25 215 GLU A CA 1
ATOM 1719 C C . GLU A 1 215 ? -0.746 22.609 19.531 1 92.25 215 GLU A C 1
ATOM 1721 O O . GLU A 1 215 ? 0.313 22 19.688 1 92.25 215 GLU A O 1
ATOM 1726 N N . ILE A 1 216 ? -1.216 22.875 18.406 1 95.19 216 ILE A N 1
ATOM 1727 C CA . ILE A 1 216 ? -0.513 22.531 17.188 1 95.19 216 ILE A CA 1
ATOM 1728 C C . ILE A 1 216 ? 0.824 23.266 17.125 1 95.19 216 ILE A C 1
ATOM 1730 O O . ILE A 1 216 ? 1.855 22.656 16.812 1 95.19 216 ILE A O 1
ATOM 1734 N N . PHE A 1 217 ? 0.792 24.547 17.469 1 95.56 217 PHE A N 1
ATOM 1735 C CA . PHE A 1 217 ? 2.023 25.328 17.5 1 95.56 217 PHE A CA 1
ATOM 1736 C C . PHE A 1 217 ? 3.041 24.688 18.438 1 95.56 217 PHE A C 1
ATOM 1738 O O . PHE A 1 217 ? 4.234 24.641 18.141 1 95.56 217 PHE A O 1
ATOM 1745 N N . SER A 1 218 ? 2.559 24.219 19.5 1 91.88 218 SER A N 1
ATOM 1746 C CA . SER A 1 218 ? 3.438 23.578 20.484 1 91.88 218 SER A CA 1
ATOM 1747 C C . SER A 1 218 ? 4.043 22.297 19.922 1 91.88 218 SER A C 1
ATOM 1749 O O . SER A 1 218 ? 5.203 21.984 20.188 1 91.88 218 SER A O 1
ATOM 1751 N N . LEU A 1 219 ? 3.299 21.562 19.156 1 90.19 219 LEU A N 1
ATOM 1752 C CA . LEU A 1 219 ? 3.764 20.312 18.562 1 90.19 219 LEU A CA 1
ATOM 1753 C C . LEU A 1 219 ? 4.828 20.562 17.516 1 90.19 219 LEU A C 1
ATOM 1755 O O . LEU A 1 219 ? 5.727 19.734 17.312 1 90.19 219 LEU A O 1
ATOM 1759 N N . VAL A 1 220 ? 4.723 21.672 16.828 1 91.25 220 VAL A N 1
ATOM 1760 C CA . VAL A 1 220 ? 5.676 22.031 15.781 1 91.25 220 VAL A CA 1
ATOM 1761 C C . VAL A 1 220 ? 7.066 22.203 16.391 1 91.25 220 VAL A C 1
ATOM 1763 O O . VAL A 1 220 ? 8.078 22.078 15.688 1 91.25 220 VAL A O 1
ATOM 1766 N N . ASN A 1 221 ? 7.152 22.438 17.734 1 85 221 ASN A N 1
ATOM 1767 C CA . ASN A 1 221 ? 8.43 22.531 18.438 1 85 221 ASN A CA 1
ATOM 1768 C C . ASN A 1 221 ? 9.242 21.25 18.297 1 85 221 ASN A C 1
ATOM 1770 O O . ASN A 1 221 ? 10.477 21.297 18.281 1 85 221 ASN A O 1
ATOM 1774 N N . GLY A 1 222 ? 8.578 20.156 18.203 1 83.62 222 GLY A N 1
ATOM 1775 C CA . GLY A 1 222 ? 9.273 18.906 17.938 1 83.62 222 GLY A CA 1
ATOM 1776 C C . GLY A 1 222 ? 10.016 18.906 16.609 1 83.62 222 GLY A C 1
ATOM 1777 O O . GLY A 1 222 ? 11.164 18.453 16.547 1 83.62 222 GLY A O 1
ATOM 1778 N N . MET A 1 223 ? 9.398 19.422 15.609 1 89.81 223 MET A N 1
ATOM 1779 C CA . MET A 1 223 ? 10.031 19.547 14.305 1 89.81 223 MET A CA 1
ATOM 1780 C C . MET A 1 223 ? 11.25 20.469 14.375 1 89.81 223 MET A C 1
ATOM 1782 O O . MET A 1 223 ? 12.312 20.141 13.836 1 89.81 223 MET A O 1
ATOM 1786 N N . GLU A 1 224 ? 11.078 21.562 15.039 1 89.12 224 GLU A N 1
ATOM 1787 C CA . GLU A 1 224 ? 12.164 22.516 15.211 1 89.12 224 GLU A CA 1
ATOM 1788 C C . GLU A 1 224 ? 13.352 21.875 15.93 1 89.12 224 GLU A C 1
ATOM 1790 O O . GLU A 1 224 ? 14.508 22.094 15.547 1 89.12 224 GLU A O 1
ATOM 1795 N N . ALA A 1 225 ? 13.016 21.188 16.922 1 87.62 225 ALA A N 1
ATOM 1796 C CA . ALA A 1 225 ? 14.055 20.516 17.703 1 87.62 225 ALA A CA 1
ATOM 1797 C C . ALA A 1 225 ? 14.891 19.578 16.828 1 87.62 225 ALA A C 1
ATOM 1799 O O . ALA A 1 225 ? 16.109 19.516 16.969 1 87.62 225 ALA A O 1
ATOM 1800 N N . VAL A 1 226 ? 14.25 18.859 15.945 1 91.62 226 VAL A N 1
ATOM 1801 C CA . VAL A 1 226 ? 14.953 17.938 15.047 1 91.62 226 VAL A CA 1
ATOM 1802 C C . VAL A 1 226 ? 15.836 18.734 14.086 1 91.62 226 VAL A C 1
ATOM 1804 O O . VAL A 1 226 ? 17.016 18.438 13.93 1 91.62 226 VAL A O 1
ATOM 1807 N N . LEU A 1 227 ? 15.312 19.797 13.531 1 90.5 227 LEU A N 1
ATOM 1808 C CA . LEU A 1 227 ? 15.992 20.578 12.508 1 90.5 227 LEU A CA 1
ATOM 1809 C C . LEU A 1 227 ? 17.219 21.297 13.078 1 90.5 227 LEU A C 1
ATOM 1811 O O . LEU A 1 227 ? 18.203 21.516 12.367 1 90.5 227 LEU A O 1
ATOM 1815 N N . LYS A 1 228 ? 17.188 21.594 14.32 1 90.31 228 LYS A N 1
ATOM 1816 C CA . LYS A 1 228 ? 18.266 22.344 14.945 1 90.31 228 LYS A CA 1
ATOM 1817 C C . LYS A 1 228 ? 19.391 21.422 15.398 1 90.31 228 LYS A C 1
ATOM 1819 O O . LYS A 1 228 ? 20.484 21.891 15.742 1 90.31 228 LYS A O 1
ATOM 1824 N N . CYS A 1 229 ? 19.156 20.172 15.352 1 90.25 229 CYS A N 1
ATOM 1825 C CA . CYS A 1 229 ? 20.172 19.219 15.758 1 90.25 229 CYS A CA 1
ATOM 1826 C C . CYS A 1 229 ? 21.203 19.016 14.648 1 90.25 229 CYS A C 1
ATOM 1828 O O . CYS A 1 229 ? 20.828 18.953 13.469 1 90.25 229 CYS A O 1
ATOM 1830 N N . PRO A 1 230 ? 22.438 18.875 15.055 1 88.75 230 PRO A N 1
ATOM 1831 C CA . PRO A 1 230 ? 23.484 18.641 14.055 1 88.75 230 PRO A CA 1
ATOM 1832 C C . PRO A 1 230 ? 23.25 17.391 13.227 1 88.75 230 PRO A C 1
ATOM 1834 O O . PRO A 1 230 ? 23.578 17.359 12.031 1 88.75 230 PRO A O 1
ATOM 1837 N N . GLY A 1 231 ? 22.703 16.438 13.789 1 88 231 GLY A N 1
ATOM 1838 C CA . GLY A 1 231 ? 22.438 15.188 13.094 1 88 231 GLY A CA 1
ATOM 1839 C C . GLY A 1 231 ? 21.453 15.336 11.953 1 88 231 GLY A C 1
ATOM 1840 O O . GLY A 1 231 ? 21.375 14.492 11.062 1 88 231 GLY A O 1
ATOM 1841 N N . ALA A 1 232 ? 20.734 16.406 11.953 1 89.5 232 ALA A N 1
ATOM 1842 C CA . ALA A 1 232 ? 19.703 16.641 10.945 1 89.5 232 ALA A CA 1
ATOM 1843 C C . ALA A 1 232 ? 20.312 17.234 9.672 1 89.5 232 ALA A C 1
ATOM 1845 O O . ALA A 1 232 ? 19.625 17.391 8.664 1 89.5 232 ALA A O 1
ATOM 1846 N N . ALA A 1 233 ? 21.562 17.484 9.672 1 91.38 233 ALA A N 1
ATOM 1847 C CA . ALA A 1 233 ? 22.266 18.047 8.516 1 91.38 233 ALA A CA 1
ATOM 1848 C C . ALA A 1 233 ? 22.172 17.109 7.316 1 91.38 233 ALA A C 1
ATOM 1850 O O . ALA A 1 233 ? 22.359 17.531 6.172 1 91.38 233 ALA A O 1
ATOM 1851 N N . ASP A 1 234 ? 21.812 15.875 7.586 1 92.75 234 ASP A N 1
ATOM 1852 C CA . ASP A 1 234 ? 21.766 14.867 6.535 1 92.75 234 ASP A CA 1
ATOM 1853 C C . ASP A 1 234 ? 20.406 14.852 5.844 1 92.75 234 ASP A C 1
ATOM 1855 O O . ASP A 1 234 ? 20.219 14.164 4.836 1 92.75 234 ASP A O 1
ATOM 1859 N N . LEU A 1 235 ? 19.438 15.586 6.234 1 94.31 235 LEU A N 1
ATOM 1860 C CA . LEU A 1 235 ? 18.078 15.578 5.703 1 94.31 235 LEU A CA 1
ATOM 1861 C C . LEU A 1 235 ? 18.078 15.883 4.207 1 94.31 235 LEU A C 1
ATOM 1863 O O . LEU A 1 235 ? 17.453 15.164 3.424 1 94.31 235 LEU A O 1
ATOM 1867 N N . PRO A 1 236 ? 18.922 16.844 3.74 1 93 236 PRO A N 1
ATOM 1868 C CA . PRO A 1 236 ? 18.906 17.156 2.307 1 93 236 PRO A CA 1
ATOM 1869 C C . PRO A 1 236 ? 19.641 16.094 1.476 1 93 236 PRO A C 1
ATOM 1871 O O . PRO A 1 236 ? 19.625 16.156 0.243 1 93 236 PRO A O 1
ATOM 1874 N N . ASN A 1 237 ? 20.219 15.156 2.131 1 92.31 237 ASN A N 1
ATOM 1875 C CA . ASN A 1 237 ? 21.031 14.18 1.414 1 92.31 237 ASN A CA 1
ATOM 1876 C C . ASN A 1 237 ? 20.531 12.758 1.623 1 92.31 237 ASN A C 1
ATOM 1878 O O . ASN A 1 237 ? 21.125 11.805 1.128 1 92.31 237 ASN A O 1
ATOM 1882 N N . GLY A 1 238 ? 19.484 12.633 2.307 1 93.62 238 GLY A N 1
ATOM 1883 C CA . GLY A 1 238 ? 18.984 11.32 2.664 1 93.62 238 GLY A CA 1
ATOM 1884 C C . GLY A 1 238 ? 17.656 10.984 1.993 1 93.62 238 GLY A C 1
ATOM 1885 O O . GLY A 1 238 ? 17.359 11.5 0.913 1 93.62 238 GLY A O 1
ATOM 1886 N N . PRO A 1 239 ? 16.938 10.055 2.574 1 93.94 239 PRO A N 1
ATOM 1887 C CA . PRO A 1 239 ? 15.695 9.555 1.977 1 93.94 239 PRO A CA 1
ATOM 1888 C C . PRO A 1 239 ? 14.672 10.656 1.729 1 93.94 239 PRO A C 1
ATOM 1890 O O . PRO A 1 239 ? 13.859 10.562 0.804 1 93.94 239 PRO A O 1
ATOM 1893 N N . LEU A 1 240 ? 14.727 11.711 2.5 1 93.44 240 LEU A N 1
ATOM 1894 C CA . LEU A 1 240 ? 13.719 12.758 2.371 1 93.44 240 LEU A CA 1
ATOM 1895 C C . LEU A 1 240 ? 14.258 13.945 1.575 1 93.44 240 LEU A C 1
ATOM 1897 O O . LEU A 1 240 ? 13.68 15.031 1.606 1 93.44 240 LEU A O 1
ATOM 1901 N N . LYS A 1 241 ? 15.289 13.781 0.798 1 93.5 241 LYS A N 1
ATOM 1902 C CA . LYS A 1 241 ? 16.016 14.852 0.121 1 93.5 241 LYS A CA 1
ATOM 1903 C C . LYS A 1 241 ? 15.094 15.641 -0.803 1 93.5 241 LYS A C 1
ATOM 1905 O O . LYS A 1 241 ? 15.227 16.859 -0.933 1 93.5 241 LYS A O 1
ATOM 1910 N N . GLU A 1 242 ? 14.102 15.008 -1.433 1 92.38 242 GLU A N 1
ATOM 1911 C CA . GLU A 1 242 ? 13.234 15.664 -2.414 1 92.38 242 GLU A CA 1
ATOM 1912 C C . GLU A 1 242 ? 12.352 16.719 -1.759 1 92.38 242 GLU A C 1
ATOM 1914 O O . GLU A 1 242 ? 11.82 17.594 -2.439 1 92.38 242 GLU A O 1
ATOM 1919 N N . LEU A 1 243 ? 12.234 16.641 -0.428 1 91.38 243 LEU A N 1
ATOM 1920 C CA . LEU A 1 243 ? 11.438 17.641 0.296 1 91.38 243 LEU A CA 1
ATOM 1921 C C . LEU A 1 243 ? 12.234 18.922 0.518 1 91.38 243 LEU A C 1
ATOM 1923 O O . LEU A 1 243 ? 11.664 19.953 0.871 1 91.38 243 LEU A O 1
ATOM 1927 N N . PHE A 1 244 ? 13.547 18.812 0.275 1 90.75 244 PHE A N 1
ATOM 1928 C CA . PHE A 1 244 ? 14.414 19.938 0.619 1 90.75 244 PHE A CA 1
ATOM 1929 C C . PHE A 1 244 ? 15.109 20.484 -0.622 1 90.75 244 PHE A C 1
ATOM 1931 O O . PHE A 1 244 ? 15.852 21.469 -0.544 1 90.75 244 PHE A O 1
ATOM 1938 N N . CYS A 1 245 ? 14.789 19.828 -1.718 1 87.5 245 CYS A N 1
ATOM 1939 C CA . CYS A 1 245 ? 15.461 20.234 -2.951 1 87.5 245 CYS A CA 1
ATOM 1940 C C . CYS A 1 245 ? 14.688 21.328 -3.664 1 87.5 245 CYS A C 1
ATOM 1942 O O . CYS A 1 245 ? 13.523 21.594 -3.35 1 87.5 245 CYS A O 1
ATOM 1944 N N . GLU A 1 246 ? 15.43 21.984 -4.543 1 89.12 246 GLU A N 1
ATOM 1945 C CA . GLU A 1 246 ? 14.789 22.922 -5.453 1 89.12 246 GLU A CA 1
ATOM 1946 C C . GLU A 1 246 ? 14.188 22.219 -6.656 1 89.12 246 GLU A C 1
ATOM 1948 O O . GLU A 1 246 ? 14.641 21.125 -7.035 1 89.12 246 GLU A O 1
ATOM 1953 N N . THR A 1 247 ? 13.102 22.797 -7.016 1 87.38 247 THR A N 1
ATOM 1954 C CA . THR A 1 247 ? 12.422 22.203 -8.164 1 87.38 247 THR A CA 1
ATOM 1955 C C . THR A 1 247 ? 12.508 23.109 -9.375 1 87.38 247 THR A C 1
ATOM 1957 O O . THR A 1 247 ? 12.844 24.297 -9.25 1 87.38 247 THR A O 1
ATOM 1960 N N . GLU A 1 248 ? 12.266 22.547 -10.523 1 86.31 248 GLU A N 1
ATOM 1961 C CA . GLU A 1 248 ? 12.242 23.328 -11.766 1 86.31 248 GLU A CA 1
ATOM 1962 C C . GLU A 1 248 ? 10.938 24.109 -11.891 1 86.31 248 GLU A C 1
ATOM 1964 O O . GLU A 1 248 ? 10.914 25.172 -12.523 1 86.31 248 GLU A O 1
ATOM 1969 N N . GLN A 1 249 ? 10.031 23.609 -11.273 1 86.56 249 GLN A N 1
ATOM 1970 C CA . GLN A 1 249 ? 8.734 24.281 -11.328 1 86.56 249 GLN A CA 1
ATOM 1971 C C . GLN A 1 249 ? 8.656 25.422 -10.32 1 86.56 249 GLN A C 1
ATOM 1973 O O . GLN A 1 249 ? 9.047 25.266 -9.164 1 86.56 249 GLN A O 1
ATOM 1978 N N . ILE A 1 250 ? 8.203 26.609 -10.773 1 91.31 250 ILE A N 1
ATOM 1979 C CA . ILE A 1 250 ? 8.062 27.781 -9.938 1 91.31 250 ILE A CA 1
ATOM 1980 C C . ILE A 1 250 ? 6.625 27.891 -9.438 1 91.31 250 ILE A C 1
ATOM 1982 O O . ILE A 1 250 ? 5.684 27.875 -10.234 1 91.31 250 ILE A O 1
ATOM 1986 N N . HIS A 1 251 ? 6.473 28.062 -8.148 1 92.25 251 HIS A N 1
ATOM 1987 C CA . HIS A 1 251 ? 5.141 28.203 -7.566 1 92.25 251 HIS A CA 1
ATOM 1988 C C . HIS A 1 251 ? 4.566 29.594 -7.828 1 92.25 251 HIS A C 1
ATOM 1990 O O . HIS A 1 251 ? 5.301 30.594 -7.801 1 92.25 251 HIS A O 1
ATOM 1996 N N . ALA A 1 252 ? 3.318 29.578 -8.102 1 92.25 252 ALA A N 1
ATOM 1997 C CA . ALA A 1 252 ? 2.621 30.859 -8.219 1 92.25 252 ALA A CA 1
ATOM 1998 C C . ALA A 1 252 ? 2.33 31.453 -6.844 1 92.25 252 ALA A C 1
ATOM 2000 O O . ALA A 1 252 ? 2.123 30.719 -5.875 1 92.25 252 ALA A O 1
ATOM 2001 N N . ILE A 1 253 ? 2.324 32.75 -6.77 1 94.31 253 ILE A N 1
ATOM 2002 C CA . ILE A 1 253 ? 1.946 33.469 -5.551 1 94.31 253 ILE A CA 1
ATOM 2003 C C . ILE A 1 253 ? 0.431 33.656 -5.512 1 94.31 253 ILE A C 1
ATOM 2005 O O . ILE A 1 253 ? -0.149 34.25 -6.406 1 94.31 253 ILE A O 1
ATOM 2009 N N . SER A 1 254 ? -0.181 33.156 -4.531 1 95.5 254 SER A N 1
ATOM 2010 C CA . SER A 1 254 ? -1.632 33.281 -4.438 1 95.5 254 SER A CA 1
ATOM 2011 C C . SER A 1 254 ? -2.041 34.688 -4.102 1 95.5 254 SER A C 1
ATOM 2013 O O . SER A 1 254 ? -1.293 35.438 -3.441 1 95.5 254 SER A O 1
ATOM 2015 N N . PRO A 1 255 ? -3.223 35.094 -4.547 1 95.81 255 PRO A N 1
ATOM 2016 C CA . PRO A 1 255 ? -3.729 36.406 -4.152 1 95.81 255 PRO A CA 1
ATOM 2017 C C . PRO A 1 255 ? -3.811 36.562 -2.637 1 95.81 255 PRO A C 1
ATOM 2019 O O . PRO A 1 255 ? -3.615 37.688 -2.125 1 95.81 255 PRO A O 1
ATOM 2022 N N . LEU A 1 256 ? -4.062 35.531 -2.008 1 96.75 256 LEU A N 1
ATOM 2023 C CA . LEU A 1 256 ? -4.156 35.594 -0.552 1 96.75 256 LEU A CA 1
ATOM 2024 C C . LEU A 1 256 ? -2.801 35.906 0.069 1 96.75 256 LEU A C 1
ATOM 2026 O O . LEU A 1 256 ? -2.709 36.719 0.981 1 96.75 256 LEU A O 1
ATOM 2030 N N . LEU A 1 257 ? -1.791 35.281 -0.403 1 97.75 257 LEU A N 1
ATOM 2031 C CA . LEU A 1 257 ? -0.446 35.531 0.101 1 97.75 257 LEU A CA 1
ATOM 2032 C C . LEU A 1 257 ? -0.006 36.938 -0.215 1 97.75 257 LEU A C 1
ATOM 2034 O O . LEU A 1 257 ? 0.623 37.594 0.616 1 97.75 257 LEU A O 1
ATOM 2038 N N . SER A 1 25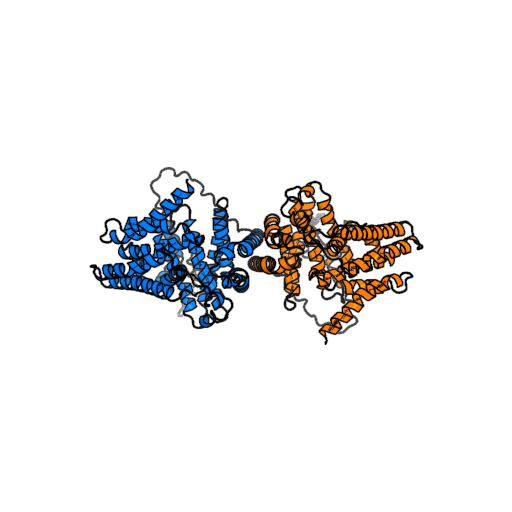8 ? -0.32 37.406 -1.415 1 97.12 258 SER A N 1
ATOM 2039 C CA . SER A 1 258 ? -0.024 38.781 -1.797 1 97.12 258 SER A CA 1
ATOM 2040 C C . SER A 1 258 ? -0.716 39.781 -0.869 1 97.12 258 SER A C 1
ATOM 2042 O O . SER A 1 258 ? -0.11 40.75 -0.442 1 97.12 258 SER A O 1
ATOM 2044 N N . GLY A 1 259 ? -1.982 39.5 -0.66 1 97 259 GLY A N 1
ATOM 2045 C CA . GLY A 1 259 ? -2.727 40.344 0.262 1 97 259 GLY A CA 1
ATOM 2046 C C . GLY A 1 259 ? -2.127 40.375 1.654 1 97 259 GLY A C 1
ATOM 2047 O O . GLY A 1 259 ? -2.053 41.438 2.277 1 97 259 GLY A O 1
ATOM 2048 N N . LEU A 1 260 ? -1.76 39.25 2.111 1 97.94 260 LEU A N 1
ATOM 2049 C CA . LEU A 1 260 ? -1.132 39.156 3.426 1 97.94 260 LEU A CA 1
ATOM 2050 C C . LEU A 1 260 ? 0.165 39.969 3.467 1 97.94 260 LEU A C 1
ATOM 2052 O O . LEU A 1 260 ? 0.393 40.75 4.402 1 97.94 260 LEU A O 1
ATOM 2056 N N . SER A 1 261 ? 1.046 39.781 2.518 1 97.81 261 SER A N 1
ATOM 2057 C CA . SER A 1 261 ? 2.322 40.469 2.42 1 97.81 261 SER A CA 1
ATOM 2058 C C . SER A 1 261 ? 2.129 42 2.443 1 97.81 261 SER A C 1
ATOM 2060 O O . SER A 1 261 ? 2.916 42.719 3.059 1 97.81 261 SER A O 1
ATOM 2062 N N . GLU A 1 262 ? 1.102 42.438 1.831 1 97 262 GLU A N 1
ATOM 2063 C CA . GLU A 1 262 ? 0.832 43.844 1.705 1 97 262 GLU A CA 1
ATOM 2064 C C . GLU A 1 262 ? 0.358 44.438 3.029 1 97 262 GLU A C 1
ATOM 2066 O O . GLU A 1 262 ? 0.569 45.625 3.297 1 97 262 GLU A O 1
ATOM 2071 N N . ARG A 1 263 ? -0.189 43.688 3.875 1 97.25 263 ARG A N 1
ATOM 2072 C CA . ARG A 1 263 ? -0.906 44.25 5.023 1 97.25 263 ARG A CA 1
ATOM 2073 C C . ARG A 1 263 ? -0.093 44.094 6.305 1 97.25 263 ARG A C 1
ATOM 2075 O O . ARG A 1 263 ? -0.338 44.781 7.293 1 97.25 263 ARG A O 1
ATOM 2082 N N . LEU A 1 264 ? 0.891 43.25 6.309 1 97.81 264 LEU A N 1
ATOM 2083 C CA . LEU A 1 264 ? 1.665 42.938 7.508 1 97.81 264 LEU A CA 1
ATOM 2084 C C . LEU A 1 264 ? 2.422 44.156 7.992 1 97.81 264 LEU A C 1
ATOM 2086 O O . LEU A 1 264 ? 2.502 44.406 9.195 1 97.81 264 LEU A O 1
ATOM 2090 N N . PRO A 1 265 ? 2.936 45.062 7.102 1 96.19 265 PRO A N 1
ATOM 2091 C CA . PRO A 1 265 ? 3.633 46.25 7.574 1 96.19 265 PRO A CA 1
ATOM 2092 C C . PRO A 1 265 ? 2.725 47.188 8.367 1 96.19 265 PRO A C 1
ATOM 2094 O O . PRO A 1 265 ? 3.146 47.75 9.383 1 96.19 265 PRO A O 1
ATOM 2097 N N . GLU A 1 266 ? 1.547 47.344 7.875 1 94.38 266 GLU A N 1
ATOM 2098 C CA . GLU A 1 266 ? 0.601 48.219 8.594 1 94.38 266 GLU A CA 1
ATOM 2099 C C . GLU A 1 266 ? 0.277 47.625 9.969 1 94.38 266 GLU A C 1
ATOM 2101 O O . GLU A 1 266 ? 0.142 48.375 10.945 1 94.38 266 GLU A O 1
ATOM 2106 N N . LEU A 1 267 ? 0.116 46.344 10.07 1 95.88 267 LEU A N 1
ATOM 2107 C CA . LEU A 1 267 ? -0.131 45.688 11.344 1 95.88 267 LEU A CA 1
ATOM 2108 C C . LEU A 1 267 ? 1.022 45.938 12.312 1 95.88 267 LEU A C 1
ATOM 2110 O O . LEU A 1 267 ? 0.8 46.25 13.484 1 95.88 267 LEU A O 1
ATOM 2114 N N . ALA A 1 268 ? 2.24 45.812 11.859 1 96 268 ALA A N 1
ATOM 2115 C CA . ALA A 1 268 ? 3.428 46.062 12.672 1 96 268 ALA A CA 1
ATOM 2116 C C . ALA A 1 268 ? 3.451 47.5 13.188 1 96 268 ALA A C 1
ATOM 2118 O O . ALA A 1 268 ? 3.791 47.75 14.344 1 96 268 ALA A O 1
ATOM 2119 N N . ARG A 1 269 ? 3.113 48.406 12.312 1 95.12 269 ARG A N 1
ATOM 2120 C CA . ARG A 1 269 ? 3.09 49.812 12.68 1 95.12 269 ARG A CA 1
ATOM 2121 C C . ARG A 1 269 ? 2.057 50.094 13.766 1 95.12 269 ARG A C 1
ATOM 2123 O O . ARG A 1 269 ? 2.338 50.781 14.734 1 95.12 269 ARG A O 1
ATOM 2130 N N . ARG A 1 270 ? 0.872 49.5 13.625 1 93.25 270 ARG A N 1
ATOM 2131 C CA . ARG A 1 270 ? -0.2 49.688 14.602 1 93.25 270 ARG A CA 1
ATOM 2132 C C . ARG A 1 270 ? 0.208 49.156 15.969 1 93.25 270 ARG A C 1
ATOM 2134 O O . ARG A 1 270 ? -0.154 49.719 17 1 93.25 270 ARG A O 1
ATOM 2141 N N . ILE A 1 271 ? 0.88 48.031 16.016 1 93.31 271 ILE A N 1
ATOM 2142 C CA . ILE A 1 271 ? 1.319 47.406 17.266 1 93.31 271 ILE A CA 1
ATOM 2143 C C . ILE A 1 271 ? 2.396 48.281 17.922 1 93.31 271 ILE A C 1
ATOM 2145 O O . ILE A 1 271 ? 2.391 48.469 19.141 1 93.31 271 ILE A O 1
ATOM 2149 N N . SER A 1 272 ? 3.25 48.844 17.141 1 92.44 272 SER A N 1
ATOM 2150 C CA . SER A 1 272 ? 4.367 49.625 17.641 1 92.44 272 SER A CA 1
ATOM 2151 C C . SER A 1 272 ? 3.885 50.938 18.234 1 92.44 272 SER A C 1
ATOM 2153 O O . SER A 1 272 ? 4.516 51.5 19.141 1 92.44 272 SER A O 1
ATOM 2155 N N . THR A 1 273 ? 2.758 51.469 17.781 1 89.25 273 THR A N 1
ATOM 2156 C CA . THR A 1 273 ? 2.314 52.781 18.172 1 89.25 273 THR A CA 1
ATOM 2157 C C . THR A 1 273 ? 1.266 52.719 19.266 1 89.25 273 THR A C 1
ATOM 2159 O O . THR A 1 273 ? 0.977 53.719 19.938 1 89.25 273 THR A O 1
ATOM 2162 N N . ASP A 1 274 ? 0.768 51.562 19.453 1 85.06 274 ASP A N 1
ATOM 2163 C CA . ASP A 1 274 ? -0.29 51.406 20.453 1 85.06 274 ASP A CA 1
ATOM 2164 C C . ASP A 1 274 ? 0.274 51.469 21.859 1 85.06 274 ASP A C 1
ATOM 2166 O O . ASP A 1 274 ? 1.469 51.25 22.078 1 85.06 274 ASP A O 1
ATOM 2170 N N . PHE A 1 275 ? -0.572 51.844 22.734 1 83.62 275 PHE A N 1
ATOM 2171 C CA . PHE A 1 275 ? -0.185 51.938 24.141 1 83.62 275 PHE A CA 1
ATOM 2172 C C . PHE A 1 275 ? -0.401 50.562 24.828 1 83.62 275 PHE A C 1
ATOM 2174 O O . PHE A 1 275 ? -1.532 50.094 24.922 1 83.62 275 PHE A O 1
ATOM 2181 N N . MET A 1 276 ? 0.677 49.938 25.281 1 88.81 276 MET A N 1
ATOM 2182 C CA . MET A 1 276 ? 0.621 48.688 26.016 1 88.81 276 MET A CA 1
ATOM 2183 C C . MET A 1 276 ? 1.915 48.438 26.797 1 88.81 276 MET A C 1
ATOM 2185 O O . MET A 1 276 ? 2.875 49.219 26.656 1 88.81 276 MET A O 1
ATOM 2189 N N . GLU A 1 277 ? 1.892 47.469 27.688 1 91.12 277 GLU A N 1
ATOM 2190 C CA . GLU A 1 277 ? 3.086 47.094 28.438 1 91.12 277 GLU A CA 1
ATOM 2191 C C . GLU A 1 277 ? 4.223 46.688 27.5 1 91.12 277 GLU A C 1
ATOM 2193 O O . GLU A 1 277 ? 3.994 46.031 26.484 1 91.12 277 GLU A O 1
ATOM 2198 N N . ASP A 1 278 ? 5.41 47.031 27.828 1 91.75 278 ASP A N 1
ATOM 2199 C CA . ASP A 1 278 ? 6.578 46.875 26.969 1 91.75 278 ASP A CA 1
ATOM 2200 C C . ASP A 1 278 ? 6.805 45.406 26.641 1 91.75 278 ASP A C 1
ATOM 2202 O O . ASP A 1 278 ? 7.094 45.062 25.484 1 91.75 278 ASP A O 1
ATOM 2206 N N . ARG A 1 279 ? 6.688 44.594 27.625 1 93.38 279 ARG A N 1
ATOM 2207 C CA . ARG A 1 279 ? 6.918 43.156 27.375 1 93.38 279 ARG A CA 1
ATOM 2208 C C . ARG A 1 279 ? 5.906 42.594 26.391 1 93.38 279 ARG A C 1
ATOM 2210 O O . ARG A 1 279 ? 6.258 41.812 25.516 1 93.38 279 ARG A O 1
ATOM 2217 N N . CYS A 1 280 ? 4.703 43 26.547 1 94.62 280 CYS A N 1
ATOM 2218 C CA . CYS A 1 280 ? 3.635 42.562 25.641 1 94.62 280 CYS A CA 1
ATOM 2219 C C . CYS A 1 280 ? 3.887 43.094 24.234 1 94.62 280 CYS A C 1
ATOM 2221 O O . CYS A 1 280 ? 3.785 42.344 23.266 1 94.62 280 CYS A O 1
ATOM 2223 N N . ARG A 1 281 ? 4.25 44.312 24.156 1 95.12 281 ARG A N 1
ATOM 2224 C CA . ARG A 1 281 ? 4.543 44.938 22.859 1 95.12 281 ARG A CA 1
ATOM 2225 C C . ARG A 1 281 ? 5.688 44.188 22.156 1 95.12 281 ARG A C 1
ATOM 2227 O O . ARG A 1 281 ? 5.594 43.875 20.969 1 95.12 281 ARG A O 1
ATOM 2234 N N . ASP A 1 282 ? 6.746 43.938 22.891 1 96.19 282 ASP A N 1
ATOM 2235 C CA . ASP A 1 282 ? 7.914 43.281 22.328 1 96.19 282 ASP A CA 1
ATOM 2236 C C . ASP A 1 282 ? 7.555 41.906 21.781 1 96.19 282 ASP A C 1
ATOM 2238 O O . ASP A 1 282 ? 8.023 41.5 20.703 1 96.19 282 ASP A O 1
ATOM 2242 N N . THR A 1 283 ? 6.754 41.156 22.547 1 97.69 283 THR A N 1
ATOM 2243 C CA . THR A 1 283 ? 6.312 39.844 22.125 1 97.69 283 THR A CA 1
ATOM 2244 C C . THR A 1 283 ? 5.488 39.906 20.844 1 97.69 283 THR A C 1
ATOM 2246 O O . THR A 1 283 ? 5.695 39.125 19.922 1 97.69 283 THR A O 1
ATOM 2249 N N . LEU A 1 284 ? 4.551 40.844 20.766 1 97.94 284 LEU A N 1
ATOM 2250 C CA . LEU A 1 284 ? 3.662 41 19.625 1 97.94 284 LEU A CA 1
ATOM 2251 C C . LEU A 1 284 ? 4.43 41.5 18.406 1 97.94 284 LEU A C 1
ATOM 2253 O O . LEU A 1 284 ? 4.211 41 17.297 1 97.94 284 LEU A O 1
ATOM 2257 N N . ILE A 1 285 ? 5.352 42.438 18.609 1 97.12 285 ILE A N 1
ATOM 2258 C CA . ILE A 1 285 ? 6.164 42.938 17.516 1 97.12 285 ILE A CA 1
ATOM 2259 C C . ILE A 1 285 ? 7.039 41.812 16.953 1 97.12 285 ILE A C 1
ATOM 2261 O O . ILE A 1 285 ? 7.172 41.656 15.734 1 97.12 285 ILE A O 1
ATOM 2265 N N . SER A 1 286 ? 7.617 41.062 17.859 1 97.75 286 SER A N 1
ATOM 2266 C CA . SER A 1 286 ? 8.445 39.938 17.438 1 97.75 286 SER A CA 1
ATOM 2267 C C . SER A 1 286 ? 7.633 38.938 16.609 1 97.75 286 SER A C 1
ATOM 2269 O O . SER A 1 286 ? 8.125 38.406 15.617 1 97.75 286 SER A O 1
ATOM 2271 N N . ALA A 1 287 ? 6.395 38.625 16.969 1 98.25 287 ALA A N 1
ATOM 2272 C CA . ALA A 1 287 ? 5.531 37.688 16.266 1 98.25 287 ALA A CA 1
ATOM 2273 C C . ALA A 1 287 ? 5.207 38.188 14.859 1 98.25 287 ALA A C 1
ATOM 2275 O O . ALA A 1 287 ? 5.262 37.438 13.898 1 98.25 287 ALA A O 1
ATOM 2276 N N . VAL A 1 288 ? 4.879 39.5 14.719 1 98.12 288 VAL A N 1
ATOM 2277 C CA . VAL A 1 288 ? 4.531 40.062 13.422 1 98.12 288 VAL A CA 1
ATOM 2278 C C . VAL A 1 288 ? 5.773 40.125 12.531 1 98.12 288 VAL A C 1
ATOM 2280 O O . VAL A 1 288 ? 5.695 39.844 11.328 1 98.12 288 VAL A O 1
ATOM 2283 N N . GLN A 1 289 ? 6.906 40.469 13.141 1 97.56 289 GLN A N 1
ATOM 2284 C CA . GLN A 1 289 ? 8.148 40.5 12.383 1 97.5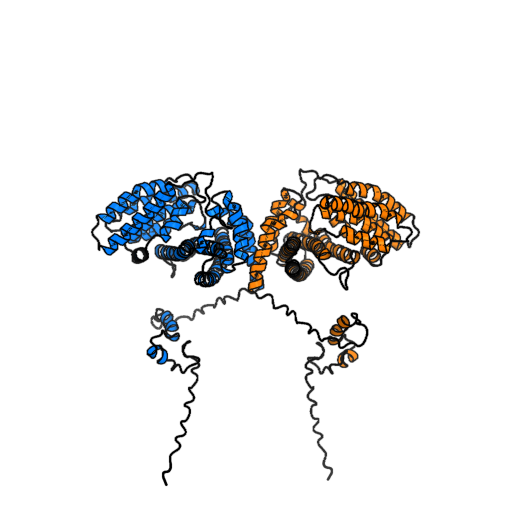6 289 GLN A CA 1
ATOM 2285 C C . GLN A 1 289 ? 8.523 39.094 11.891 1 97.56 289 GLN A C 1
ATOM 2287 O O . GLN A 1 289 ? 9.008 38.938 10.766 1 97.56 289 GLN A O 1
ATOM 2292 N N . SER A 1 290 ? 8.305 38.125 12.727 1 98 290 SER A N 1
ATOM 2293 C CA . SER A 1 290 ? 8.633 36.75 12.359 1 98 290 SER A CA 1
ATOM 2294 C C . SER A 1 290 ? 7.77 36.281 11.203 1 98 290 SER A C 1
ATOM 2296 O O . SER A 1 290 ? 8.273 35.656 10.258 1 98 290 SER A O 1
ATOM 2298 N N . ILE A 1 291 ? 6.441 36.5 11.25 1 98.5 291 ILE A N 1
ATOM 2299 C CA . ILE A 1 291 ? 5.59 36.062 10.148 1 98.5 291 ILE A CA 1
ATOM 2300 C C . ILE A 1 291 ? 5.934 36.812 8.883 1 98.5 291 ILE A C 1
ATOM 2302 O O . ILE A 1 291 ? 5.887 36.281 7.781 1 98.5 291 ILE A O 1
ATOM 2306 N N . THR A 1 292 ? 6.285 38.125 9.008 1 98.5 292 THR A N 1
ATOM 2307 C CA . THR A 1 292 ? 6.711 38.938 7.867 1 98.5 292 THR A CA 1
ATOM 2308 C C . THR A 1 292 ? 7.973 38.344 7.234 1 98.5 292 THR A C 1
ATOM 2310 O O . THR A 1 292 ? 8.07 38.25 6.012 1 98.5 292 THR A O 1
ATOM 2313 N N . SER A 1 293 ? 8.875 37.969 8.062 1 98.19 293 SER A N 1
ATOM 2314 C CA . SER A 1 293 ? 10.102 37.375 7.57 1 98.19 293 SER A CA 1
ATOM 2315 C C . SER A 1 293 ? 9.812 36.062 6.844 1 98.19 293 SER A C 1
ATOM 2317 O O . SER A 1 293 ? 10.398 35.781 5.797 1 98.19 293 SER A O 1
ATOM 2319 N N . CYS A 1 294 ? 8.914 35.219 7.418 1 97.94 294 CYS A N 1
ATOM 2320 C CA . CYS A 1 294 ? 8.516 33.969 6.773 1 97.94 294 CYS A CA 1
ATOM 2321 C C . CYS A 1 294 ? 7.922 34.219 5.395 1 97.94 294 CYS A C 1
ATOM 2323 O O . CYS A 1 294 ? 8.234 33.531 4.434 1 97.94 294 CYS A O 1
ATOM 2325 N N . VAL A 1 295 ? 7.039 35.25 5.324 1 98.56 295 VAL A N 1
ATOM 2326 C CA . VAL A 1 295 ? 6.387 35.594 4.07 1 98.56 295 VAL A CA 1
ATOM 2327 C C . VAL A 1 295 ? 7.434 36.062 3.055 1 98.56 295 VAL A C 1
ATOM 2329 O O . VAL A 1 295 ? 7.461 35.562 1.922 1 98.56 295 VAL A O 1
ATOM 2332 N N . ASN A 1 296 ? 8.32 36.906 3.477 1 97.88 296 ASN A N 1
ATOM 2333 C CA . ASN A 1 296 ? 9.352 37.438 2.586 1 97.88 296 ASN A CA 1
ATOM 2334 C C . ASN A 1 296 ? 10.289 36.344 2.096 1 97.88 296 ASN A C 1
ATOM 2336 O O . ASN A 1 296 ? 10.609 36.281 0.91 1 97.88 296 ASN A O 1
ATOM 2340 N N . ASP A 1 297 ? 10.711 35.531 3 1 97.12 297 ASP A N 1
ATOM 2341 C CA . ASP A 1 297 ? 11.594 34.406 2.643 1 97.12 297 ASP A CA 1
ATOM 2342 C C . ASP A 1 297 ? 10.914 33.469 1.634 1 97.12 297 ASP A C 1
ATOM 2344 O O . ASP A 1 297 ? 11.555 33.031 0.686 1 97.12 297 ASP A O 1
ATOM 2348 N N . SER A 1 298 ? 9.648 33.188 1.87 1 96.94 298 SER A N 1
ATOM 2349 C CA . SER A 1 298 ? 8.914 32.281 1.001 1 96.94 298 SER A CA 1
ATOM 2350 C C . SER A 1 298 ? 8.688 32.906 -0.378 1 96.94 298 SER A C 1
ATOM 2352 O O . SER A 1 298 ? 8.695 32.188 -1.387 1 96.94 298 SER A O 1
ATOM 2354 N N . LEU A 1 299 ? 8.477 34.188 -0.435 1 96.5 299 LEU A N 1
ATOM 2355 C CA . LEU A 1 299 ? 8.289 34.906 -1.7 1 96.5 299 LEU A CA 1
ATOM 2356 C C . LEU A 1 299 ? 9.602 34.969 -2.477 1 96.5 299 LEU A C 1
ATOM 2358 O O . LEU A 1 299 ? 9.594 35.062 -3.707 1 96.5 299 LEU A O 1
ATOM 2362 N N . GLY A 1 300 ? 10.656 34.906 -1.76 1 95.19 300 GLY A N 1
ATOM 2363 C CA . GLY A 1 300 ? 11.969 34.969 -2.385 1 95.19 300 GLY A CA 1
ATOM 2364 C C . GLY A 1 300 ? 12.422 33.625 -2.941 1 95.19 300 GLY A C 1
ATOM 2365 O O . GLY A 1 300 ? 13.375 33.562 -3.719 1 95.19 300 GLY A O 1
ATOM 2366 N N . GLU A 1 301 ? 11.766 32.562 -2.547 1 94.75 301 GLU A N 1
ATOM 2367 C CA . GLU A 1 301 ? 12.148 31.203 -2.951 1 94.75 301 GLU A CA 1
ATOM 2368 C C . GLU A 1 301 ? 10.945 30.438 -3.484 1 94.75 301 GLU A C 1
ATOM 2370 O O . GLU A 1 301 ? 10.445 29.531 -2.82 1 94.75 301 GLU A O 1
ATOM 2375 N N . LEU A 1 302 ? 10.641 30.609 -4.707 1 94.56 302 LEU A N 1
ATOM 2376 C CA . LEU A 1 302 ? 9.422 30.047 -5.277 1 94.56 302 LEU A CA 1
ATOM 2377 C C . LEU A 1 302 ? 9.703 28.703 -5.957 1 94.56 302 LEU A C 1
ATOM 2379 O O . LEU A 1 302 ? 8.789 28.047 -6.457 1 94.56 302 LEU A O 1
ATOM 2383 N N . ASN A 1 303 ? 11 28.281 -5.941 1 92.94 303 ASN A N 1
ATOM 2384 C CA . ASN A 1 303 ? 11.383 27.031 -6.586 1 92.94 303 ASN A CA 1
ATOM 2385 C C . ASN A 1 303 ? 11.648 25.938 -5.559 1 92.94 303 ASN A C 1
ATOM 2387 O O . ASN A 1 303 ? 12.398 25 -5.828 1 92.94 303 ASN A O 1
ATOM 2391 N N . LYS A 1 304 ? 11.094 26.094 -4.422 1 92.69 304 LYS A N 1
ATOM 2392 C CA . LYS A 1 304 ? 11.195 25.047 -3.398 1 92.69 304 LYS A CA 1
ATOM 2393 C C . LYS A 1 304 ? 10.18 23.938 -3.641 1 92.69 304 LYS A C 1
ATOM 2395 O O . LYS A 1 304 ? 9.266 24.094 -4.457 1 92.69 304 LYS A O 1
ATOM 2400 N N . ALA A 1 305 ? 10.312 22.859 -2.965 1 89.5 305 ALA A N 1
ATOM 2401 C CA . ALA A 1 305 ? 9.461 21.688 -3.154 1 89.5 305 ALA A CA 1
ATOM 2402 C C . ALA A 1 305 ? 8.008 22 -2.781 1 89.5 305 ALA A C 1
ATOM 2404 O O . ALA A 1 305 ? 7.082 21.578 -3.469 1 89.5 305 ALA A O 1
ATOM 2405 N N . SER A 1 306 ? 7.832 22.734 -1.693 1 92.31 306 SER A N 1
ATOM 2406 C CA . SER A 1 306 ? 6.492 23.062 -1.215 1 92.31 306 SER A CA 1
ATOM 2407 C C . SER A 1 306 ? 6.102 24.484 -1.583 1 92.31 306 SER A C 1
ATOM 2409 O O . SER A 1 306 ? 6.953 25.375 -1.637 1 92.31 306 SER A O 1
ATOM 2411 N N . PRO A 1 307 ? 4.824 24.781 -1.787 1 93.81 307 PRO A N 1
ATOM 2412 C CA . PRO A 1 307 ? 4.367 26.141 -2.047 1 93.81 307 PRO A CA 1
ATOM 2413 C C . PRO A 1 307 ? 4.699 27.109 -0.906 1 93.81 307 PRO A C 1
ATOM 2415 O O . PRO A 1 307 ? 4.805 26.688 0.249 1 93.81 307 PRO A O 1
ATOM 2418 N N . PRO A 1 308 ? 4.844 28.328 -1.264 1 96.12 308 PRO A N 1
ATOM 2419 C CA . PRO A 1 308 ? 5.242 29.297 -0.241 1 96.12 308 PRO A CA 1
ATOM 2420 C C . PRO A 1 308 ? 4.246 29.375 0.914 1 96.12 308 PRO A C 1
ATOM 2422 O O . PRO A 1 308 ? 4.648 29.484 2.074 1 96.12 308 PRO A O 1
ATOM 2425 N N . GLU A 1 309 ? 2.902 29.328 0.66 1 96.94 309 GLU A N 1
ATOM 2426 C CA . GLU A 1 309 ? 1.895 29.406 1.713 1 96.94 309 GLU A CA 1
ATOM 2427 C C . GLU A 1 309 ? 2.076 28.281 2.729 1 96.94 309 GLU A C 1
ATOM 2429 O O . GLU A 1 309 ? 2.025 28.516 3.938 1 96.94 309 GLU A O 1
ATOM 2434 N N . LEU A 1 310 ? 2.314 27.078 2.178 1 95.69 310 LEU A N 1
ATOM 2435 C CA . LEU A 1 310 ? 2.475 25.906 3.041 1 95.69 310 LEU A CA 1
ATOM 2436 C C . LEU A 1 310 ? 3.719 26.047 3.912 1 95.69 310 LEU A C 1
ATOM 2438 O O . LEU A 1 310 ? 3.703 25.672 5.086 1 95.69 310 LEU A O 1
ATOM 2442 N N . ARG A 1 311 ? 4.773 26.562 3.375 1 95.25 311 ARG A N 1
ATOM 2443 C CA . ARG A 1 311 ? 6.008 26.75 4.133 1 95.25 311 ARG A CA 1
ATOM 2444 C C . ARG A 1 311 ? 5.789 27.719 5.297 1 95.25 311 ARG A C 1
ATOM 2446 O O . ARG A 1 311 ? 6.27 27.469 6.406 1 95.25 311 ARG A O 1
ATOM 2453 N N . ILE A 1 312 ? 5.059 28.781 5.09 1 97.75 312 ILE A N 1
ATOM 2454 C CA . ILE A 1 312 ? 4.793 29.75 6.141 1 97.75 312 ILE A CA 1
ATOM 2455 C C . ILE A 1 312 ? 3.943 29.109 7.238 1 97.75 312 ILE A C 1
ATOM 2457 O O . ILE A 1 312 ? 4.203 29.297 8.43 1 97.75 312 ILE A O 1
ATOM 2461 N N . ILE A 1 313 ? 2.949 28.297 6.82 1 97 313 ILE A N 1
ATOM 2462 C CA . ILE A 1 313 ? 2.049 27.641 7.762 1 97 313 ILE A CA 1
ATOM 2463 C C . ILE A 1 313 ? 2.855 26.797 8.742 1 97 313 ILE A C 1
ATOM 2465 O O . ILE A 1 313 ? 2.562 26.766 9.938 1 97 313 ILE A O 1
ATOM 2469 N N . PHE A 1 314 ? 3.924 26.219 8.289 1 94.81 314 PHE A N 1
ATOM 2470 C CA . PHE A 1 314 ? 4.66 25.297 9.133 1 94.81 314 PHE A CA 1
ATOM 2471 C C . PHE A 1 314 ? 5.855 25.984 9.781 1 94.81 314 PHE A C 1
ATOM 2473 O O . PHE A 1 314 ? 6.281 25.594 10.875 1 94.81 314 PHE A O 1
ATOM 2480 N N . TRP A 1 315 ? 6.352 27.047 9.188 1 95.56 315 TRP A N 1
ATOM 2481 C CA . TRP A 1 315 ? 7.574 27.672 9.688 1 95.56 315 TRP A CA 1
ATOM 2482 C C . TRP A 1 315 ? 7.262 28.703 10.766 1 95.56 315 TRP A C 1
ATOM 2484 O O . TRP A 1 315 ? 7.977 28.797 11.766 1 95.56 315 TRP A O 1
ATOM 2494 N N . TRP A 1 316 ? 6.258 29.469 10.609 1 97.88 316 TRP A N 1
ATOM 2495 C CA . TRP A 1 316 ? 5.98 30.547 11.547 1 97.88 316 TRP A CA 1
ATOM 2496 C C . TRP A 1 316 ? 5.762 30.016 12.953 1 97.88 316 TRP A C 1
ATOM 2498 O O . TRP A 1 316 ? 6.328 30.531 13.922 1 97.88 316 TRP A O 1
ATOM 2508 N N . PRO A 1 317 ? 4.965 28.938 13.141 1 96.94 317 PRO A N 1
ATOM 2509 C CA . PRO A 1 317 ? 4.785 28.375 14.492 1 96.94 317 PRO A CA 1
ATOM 2510 C C . PRO A 1 317 ? 6.105 28.031 15.164 1 96.94 317 PRO A C 1
ATOM 2512 O O . PRO A 1 317 ? 6.203 28.047 16.391 1 96.94 317 PRO A O 1
ATOM 2515 N N . MET A 1 318 ? 7.105 27.766 14.406 1 94.12 318 MET A N 1
ATOM 2516 C CA . MET A 1 318 ? 8.406 27.391 14.953 1 94.12 318 MET A CA 1
ATOM 2517 C C . MET A 1 318 ? 9.172 28.625 15.422 1 94.12 318 MET A C 1
ATOM 2519 O O . MET A 1 318 ? 10.117 28.516 16.203 1 94.12 318 MET A O 1
ATOM 2523 N N . THR A 1 319 ? 8.797 29.797 14.969 1 95.06 319 THR A N 1
ATOM 2524 C CA . THR A 1 319 ? 9.578 31 15.219 1 95.06 319 THR A CA 1
ATOM 2525 C C . THR A 1 319 ? 8.922 31.859 16.297 1 95.06 319 THR A C 1
ATOM 2527 O O . THR A 1 319 ? 9.539 32.781 16.828 1 95.06 319 THR A O 1
ATOM 2530 N N . VAL A 1 320 ? 7.691 31.609 16.641 1 95.19 320 VAL A N 1
ATOM 2531 C CA . VAL A 1 320 ? 6.984 32.438 17.609 1 95.19 320 VAL A CA 1
ATOM 2532 C C . VAL A 1 320 ? 7.371 31.984 19.031 1 95.19 320 VAL A C 1
ATOM 2534 O O . VAL A 1 320 ? 7.629 30.812 19.266 1 95.19 320 VAL A O 1
ATOM 2537 N N . SER A 1 321 ? 7.395 32.906 19.969 1 94.75 321 SER A N 1
ATOM 2538 C CA . SER A 1 321 ? 7.789 32.625 21.344 1 94.75 321 SER A CA 1
ATOM 2539 C C . SER A 1 321 ? 6.645 32 22.141 1 94.75 321 SER A C 1
ATOM 2541 O O . SER A 1 321 ? 5.48 32.125 21.766 1 94.75 321 SER A O 1
ATOM 2543 N N . ARG A 1 322 ? 6.98 31.406 23.25 1 94.69 322 ARG A N 1
ATOM 2544 C CA . ARG A 1 322 ? 5.988 30.875 24.172 1 94.69 322 ARG A CA 1
ATOM 2545 C C . ARG A 1 322 ? 5.121 31.984 24.75 1 94.69 322 ARG A C 1
ATOM 2547 O O . ARG A 1 322 ? 3.936 31.781 25.016 1 94.69 322 ARG A O 1
ATOM 2554 N N . ASP A 1 323 ? 5.684 33.094 24.906 1 96.81 323 ASP A N 1
ATOM 2555 C CA . ASP A 1 323 ? 4.938 34.25 25.406 1 96.81 323 ASP A CA 1
ATOM 2556 C C . ASP A 1 323 ? 3.797 34.625 24.469 1 96.81 323 ASP A C 1
ATOM 2558 O O . ASP A 1 323 ? 2.719 35.031 24.906 1 96.81 323 ASP A O 1
ATOM 2562 N N . PHE A 1 324 ? 4.094 34.531 23.266 1 97.62 324 PHE A N 1
ATOM 2563 C CA . PHE A 1 324 ? 3.043 34.844 22.297 1 97.62 324 PHE A CA 1
ATOM 2564 C C . PHE A 1 324 ? 1.89 33.844 22.422 1 97.62 324 PHE A C 1
ATOM 2566 O O . PHE A 1 324 ? 0.722 34.25 22.359 1 97.62 324 PHE A O 1
ATOM 2573 N N . LEU A 1 325 ? 2.201 32.531 22.531 1 97.31 325 LEU A N 1
ATOM 2574 C CA . LEU A 1 325 ? 1.167 31.516 22.703 1 97.31 325 LEU A CA 1
ATOM 2575 C C . LEU A 1 325 ? 0.318 31.812 23.938 1 97.31 325 LEU A C 1
ATOM 2577 O O . LEU A 1 325 ? -0.909 31.688 23.891 1 97.31 325 LEU A O 1
ATOM 2581 N N . ASP A 1 326 ? 0.946 32.25 24.969 1 96.75 326 ASP A N 1
ATOM 2582 C CA . ASP A 1 326 ? 0.244 32.594 26.203 1 96.75 326 ASP A CA 1
ATOM 2583 C C . ASP A 1 326 ? -0.685 33.781 26.016 1 96.75 326 ASP A C 1
ATOM 2585 O O . ASP A 1 326 ? -1.799 33.812 26.531 1 96.75 326 ASP A O 1
ATOM 2589 N N . LEU A 1 327 ? -0.205 34.75 25.281 1 97.06 327 LEU A N 1
ATOM 2590 C CA . LEU A 1 327 ? -1.037 35.906 24.984 1 97.06 327 LEU A CA 1
ATOM 2591 C C . LEU A 1 327 ? -2.273 35.5 24.188 1 97.06 327 LEU A C 1
ATOM 2593 O O . LEU A 1 327 ? -3.377 35.969 24.469 1 97.06 327 LEU A O 1
ATOM 2597 N N . ALA A 1 328 ? -2.084 34.656 23.234 1 97.06 328 ALA A N 1
ATOM 2598 C CA . ALA A 1 328 ? -3.199 34.188 22.406 1 97.06 328 ALA A CA 1
ATOM 2599 C C . ALA A 1 328 ? -4.207 33.406 23.25 1 97.06 328 ALA A C 1
ATOM 2601 O O . ALA A 1 328 ? -5.418 33.625 23.125 1 97.06 328 ALA A O 1
ATOM 2602 N N . LEU A 1 329 ? -3.725 32.594 24.094 1 95.69 329 LEU A N 1
ATOM 2603 C CA . LEU A 1 329 ? -4.574 31.766 24.938 1 95.69 329 LEU A CA 1
ATOM 2604 C C . LEU A 1 329 ? -5.344 32.625 25.938 1 95.69 329 LEU A C 1
ATOM 2606 O O . LEU A 1 329 ? -6.477 32.281 26.297 1 95.69 329 LEU A O 1
ATOM 2610 N N . SER A 1 330 ? -4.73 33.719 26.359 1 95.31 330 SER A N 1
ATOM 2611 C CA . SER A 1 330 ? -5.375 34.594 27.328 1 95.31 330 SER A CA 1
ATOM 2612 C C . SER A 1 330 ? -6.375 35.531 26.656 1 95.31 330 SER A C 1
ATOM 2614 O O . SER A 1 330 ? -7.07 36.312 27.328 1 95.31 330 SER A O 1
ATOM 2616 N N . GLY A 1 331 ? -6.391 35.5 25.344 1 94.69 331 GLY A N 1
ATOM 2617 C CA . GLY A 1 331 ? -7.371 36.281 24.609 1 94.69 331 GLY A CA 1
ATOM 2618 C C . GLY A 1 331 ? -6.898 37.719 24.312 1 94.69 331 GLY A C 1
ATOM 2619 O O . GLY A 1 331 ? -7.715 38.625 24.109 1 94.69 331 GLY A O 1
ATOM 2620 N N . ASN A 1 332 ? -5.578 37.938 24.422 1 95.25 332 ASN A N 1
ATOM 2621 C CA . ASN A 1 332 ? -5.07 39.25 24.031 1 95.25 332 ASN A CA 1
ATOM 2622 C C . ASN A 1 332 ? -5.523 39.625 22.625 1 95.25 332 ASN A C 1
ATOM 2624 O O . ASN A 1 332 ? -5.273 38.875 21.672 1 95.25 332 ASN A O 1
ATOM 2628 N N . ALA A 1 333 ? -6.125 40.719 22.469 1 95.38 333 ALA A N 1
ATOM 2629 C CA . ALA A 1 333 ? -6.801 41.094 21.234 1 95.38 333 ALA A CA 1
ATOM 2630 C C . ALA A 1 333 ? -5.812 41.188 20.062 1 95.38 333 ALA A C 1
ATOM 2632 O O . ALA A 1 333 ? -6.105 40.688 18.969 1 95.38 333 ALA A O 1
ATOM 2633 N N . LEU A 1 334 ? -4.664 41.75 20.266 1 96.56 334 LEU A N 1
ATOM 2634 C CA . LEU A 1 334 ? -3.695 41.938 19.188 1 96.56 334 LEU A CA 1
ATOM 2635 C C . LEU A 1 334 ? -3.059 40.594 18.812 1 96.56 334 LEU A C 1
ATOM 2637 O O . LEU A 1 334 ? -2.748 40.375 17.641 1 96.56 334 LEU A O 1
ATOM 2641 N N . ALA A 1 335 ? -2.779 39.719 19.812 1 97.5 335 ALA A N 1
ATOM 2642 C CA . ALA A 1 335 ? -2.305 38.375 19.5 1 97.5 335 ALA A CA 1
ATOM 2643 C C . ALA A 1 335 ? -3.305 37.625 18.625 1 97.5 335 ALA A C 1
ATOM 2645 O O . ALA A 1 335 ? -2.918 36.969 17.656 1 97.5 335 ALA A O 1
ATOM 2646 N N . LEU A 1 336 ? -4.562 37.781 18.906 1 98.12 336 LEU A N 1
ATOM 2647 C CA . LEU A 1 336 ? -5.629 37.156 18.156 1 98.12 336 LEU A CA 1
ATOM 2648 C C . LEU A 1 336 ? -5.723 37.719 16.75 1 98.12 336 LEU A C 1
ATOM 2650 O O . LEU A 1 336 ? -5.98 37 15.781 1 98.12 336 LEU A O 1
ATOM 2654 N N . VAL A 1 337 ? -5.531 39.031 16.641 1 97.88 337 VAL A N 1
ATOM 2655 C CA . VAL A 1 337 ? -5.52 39.656 15.328 1 97.88 337 VAL A CA 1
ATOM 2656 C C . VAL A 1 337 ? -4.398 39.062 14.477 1 97.88 337 VAL A C 1
ATOM 2658 O O . VAL A 1 337 ? -4.598 38.781 13.297 1 97.88 337 VAL A O 1
ATOM 2661 N N . ILE A 1 338 ? -3.217 38.906 15.055 1 98.5 338 ILE A N 1
ATOM 2662 C CA . ILE A 1 338 ? -2.096 38.344 14.328 1 98.5 338 ILE A CA 1
ATOM 2663 C C . ILE A 1 338 ? -2.461 36.938 13.859 1 98.5 338 ILE A C 1
ATOM 2665 O O . ILE A 1 338 ? -2.18 36.562 12.719 1 98.5 338 ILE A O 1
ATOM 2669 N N . LEU A 1 339 ? -3.156 36.156 14.711 1 98.56 339 LEU A N 1
ATOM 2670 C CA . LEU A 1 339 ? -3.607 34.812 14.344 1 98.56 339 LEU A CA 1
ATOM 2671 C C . LEU A 1 339 ? -4.617 34.875 13.203 1 98.56 339 LEU A C 1
ATOM 2673 O O . LEU A 1 339 ? -4.664 33.969 12.352 1 98.56 339 LEU A O 1
ATOM 2677 N N . ALA A 1 340 ? -5.445 35.906 13.172 1 98.38 340 ALA A N 1
ATOM 2678 C CA . ALA A 1 340 ? -6.406 36.062 12.086 1 98.38 340 ALA A CA 1
ATOM 2679 C C . ALA A 1 340 ? -5.691 36.219 10.75 1 98.38 340 ALA A C 1
ATOM 2681 O O . ALA A 1 340 ? -6.172 35.75 9.719 1 98.38 340 ALA A O 1
ATOM 2682 N N . TYR A 1 341 ? -4.578 36.938 10.766 1 98.5 341 TYR A N 1
ATOM 2683 C CA . TYR A 1 341 ? -3.797 37.094 9.547 1 98.5 341 TYR A CA 1
ATOM 2684 C C . TYR A 1 341 ? -3.141 35.781 9.133 1 98.5 341 TYR A C 1
ATOM 2686 O O . TYR A 1 341 ? -3.102 35.438 7.949 1 98.5 341 TYR A O 1
ATOM 2694 N N . TYR A 1 342 ? -2.637 35.031 10.094 1 98.56 342 TYR A N 1
ATOM 2695 C CA . TYR A 1 342 ? -2.148 33.688 9.836 1 98.56 342 TYR A CA 1
ATOM 2696 C C . TYR A 1 342 ? -3.256 32.812 9.273 1 98.56 342 TYR A C 1
ATOM 2698 O O . TYR A 1 342 ? -3.006 31.953 8.414 1 98.56 342 TYR A O 1
ATOM 2706 N N . ASP A 1 343 ? -4.477 33.031 9.727 1 98.31 343 ASP A N 1
ATOM 2707 C CA . ASP A 1 343 ? -5.645 32.25 9.336 1 98.31 343 ASP A CA 1
ATOM 2708 C C . ASP A 1 343 ? -5.91 32.375 7.84 1 98.31 343 ASP A C 1
ATOM 2710 O O . ASP A 1 343 ? -6.562 31.5 7.246 1 98.31 343 ASP A O 1
ATOM 2714 N N . ILE A 1 344 ? -5.422 33.438 7.203 1 98.19 344 ILE A N 1
ATOM 2715 C CA . ILE A 1 344 ? -5.527 33.625 5.758 1 98.19 344 ILE A CA 1
ATOM 2716 C C . ILE A 1 344 ? -4.805 32.469 5.047 1 98.19 344 ILE A C 1
ATOM 2718 O O . ILE A 1 344 ? -5.273 31.969 4.02 1 98.19 344 ILE A O 1
ATOM 2722 N N . LEU A 1 345 ? -3.713 32.094 5.629 1 98.25 345 LEU A N 1
ATOM 2723 C CA . LEU A 1 345 ? -2.943 30.984 5.059 1 98.25 345 LEU A CA 1
ATOM 2724 C C . LEU A 1 345 ? -3.668 29.656 5.25 1 98.25 345 LEU A C 1
ATOM 2726 O O . LEU A 1 345 ? -3.635 28.797 4.371 1 98.25 345 LEU A O 1
ATOM 2730 N N . LEU A 1 346 ? -4.297 29.484 6.414 1 97.38 346 LEU A N 1
ATOM 2731 C CA . LEU A 1 346 ? -5.098 28.297 6.617 1 97.38 346 LEU A CA 1
ATOM 2732 C C . LEU A 1 346 ? -6.258 28.234 5.629 1 97.38 346 LEU A C 1
ATOM 2734 O O . LEU A 1 346 ? -6.613 27.172 5.137 1 97.38 346 LEU A O 1
ATOM 2738 N N . HIS A 1 347 ? -6.82 29.391 5.383 1 97.31 347 HIS A N 1
ATOM 2739 C CA . HIS A 1 347 ? -7.887 29.469 4.395 1 97.31 347 HIS A CA 1
ATOM 2740 C C . HIS A 1 347 ? -7.402 29.031 3.02 1 97.31 347 HIS A C 1
ATOM 2742 O O . HIS A 1 347 ? -8.094 28.266 2.33 1 97.31 347 HIS A O 1
ATOM 2748 N N . TRP A 1 348 ? -6.266 29.469 2.639 1 96.62 348 TRP A N 1
ATOM 2749 C CA . TRP A 1 348 ? -5.641 28.984 1.411 1 96.62 348 TRP A CA 1
ATOM 2750 C C . TRP A 1 348 ? -5.457 27.469 1.456 1 96.62 348 TRP A C 1
ATOM 2752 O O . TRP A 1 348 ? -5.773 26.766 0.493 1 96.62 348 TRP A O 1
ATOM 2762 N N . GLY A 1 349 ? -4.91 27.016 2.574 1 95.62 349 GLY A N 1
ATOM 2763 C CA . GLY A 1 349 ? -4.656 25.594 2.752 1 95.62 349 GLY A CA 1
ATOM 2764 C C . GLY A 1 349 ? -5.898 24.734 2.584 1 95.62 349 GLY A C 1
ATOM 2765 O O . GLY A 1 349 ? -5.824 23.625 2.068 1 95.62 349 GLY A O 1
ATOM 2766 N N . GLU A 1 350 ? -7.047 25.234 3.02 1 94.38 350 GLU A N 1
ATOM 2767 C CA . GLU A 1 350 ? -8.305 24.5 2.928 1 94.38 350 GLU A CA 1
ATOM 2768 C C . GLU A 1 350 ? -8.633 24.156 1.479 1 94.38 350 GLU A C 1
ATOM 2770 O O . GLU A 1 350 ? -9.266 23.125 1.207 1 94.38 350 GLU A O 1
ATOM 2775 N N . SER A 1 351 ? -8.227 25.016 0.587 1 92.62 351 SER A N 1
ATOM 2776 C CA . SER A 1 351 ? -8.531 24.797 -0.822 1 92.62 351 SER A CA 1
ATOM 2777 C C . SER A 1 351 ? -7.574 23.781 -1.443 1 92.62 351 SER A C 1
ATOM 2779 O O . SER A 1 351 ? -7.867 23.203 -2.488 1 92.62 351 SER A O 1
ATOM 2781 N N . GLN A 1 352 ? -6.469 23.531 -0.764 1 92.44 352 GLN A N 1
ATOM 2782 C CA . GLN A 1 352 ? -5.426 22.688 -1.34 1 92.44 352 GLN A CA 1
ATOM 2783 C C . GLN A 1 352 ? -5.363 21.344 -0.642 1 92.44 352 GLN A C 1
ATOM 2785 O O . GLN A 1 352 ? -5.055 20.328 -1.27 1 92.44 352 GLN A O 1
ATOM 2790 N N . TYR A 1 353 ? -5.629 21.328 0.62 1 95.12 353 TYR A N 1
ATOM 2791 C CA . TYR A 1 353 ? -5.391 20.156 1.448 1 95.12 353 TYR A CA 1
ATOM 2792 C C . TYR A 1 353 ? -6.586 19.859 2.342 1 95.12 353 TYR A C 1
ATOM 2794 O O . TYR A 1 353 ? -7.043 20.734 3.082 1 95.12 353 TYR A O 1
ATOM 2802 N N . TRP A 1 354 ? -7.031 18.578 2.35 1 95.56 354 TRP A N 1
ATOM 2803 C CA . TRP A 1 354 ? -8.219 18.172 3.096 1 95.56 354 TRP A CA 1
ATOM 2804 C C . TRP A 1 354 ? -7.996 18.328 4.598 1 95.56 354 TRP A C 1
ATOM 2806 O O . TRP A 1 354 ? -8.945 18.562 5.348 1 95.56 354 TRP A O 1
ATOM 2816 N N . PHE A 1 355 ? -6.754 18.266 5.066 1 95.06 355 PHE A N 1
ATOM 2817 C CA . PHE A 1 355 ? -6.508 18.234 6.504 1 95.06 355 PHE A CA 1
ATOM 2818 C C . PHE A 1 355 ? -6.527 19.625 7.094 1 95.06 355 PHE A C 1
ATOM 2820 O O . PHE A 1 355 ? -6.418 19.797 8.312 1 95.06 355 PHE A O 1
ATOM 2827 N N . PHE A 1 356 ? -6.73 20.672 6.305 1 95.38 356 PHE A N 1
ATOM 2828 C CA . PHE A 1 356 ? -6.902 22.047 6.789 1 95.38 356 PHE A CA 1
ATOM 2829 C C . PHE A 1 356 ? -8.375 22.438 6.77 1 95.38 356 PHE A C 1
ATOM 2831 O O . PHE A 1 356 ? -8.734 23.516 7.246 1 95.38 356 PHE A O 1
ATOM 2838 N N . GLU A 1 357 ? -9.211 21.656 6.273 1 93.31 357 GLU A N 1
ATOM 2839 C CA . GLU A 1 357 ? -10.602 22.016 6.043 1 93.31 357 GLU A CA 1
ATOM 2840 C C . GLU A 1 357 ? -11.297 22.391 7.344 1 93.31 357 GLU A C 1
ATOM 2842 O O . GLU A 1 357 ? -11.078 21.766 8.383 1 93.31 357 GLU A O 1
ATOM 2847 N N . ASN A 1 358 ? -12.062 23.469 7.277 1 90.06 358 ASN A N 1
ATOM 2848 C CA . ASN A 1 358 ? -12.969 23.953 8.32 1 90.06 358 ASN A CA 1
ATOM 2849 C C . ASN A 1 358 ? -12.211 24.688 9.414 1 90.06 358 ASN A C 1
ATOM 2851 O O . ASN A 1 358 ? -12.797 25.078 10.43 1 90.06 358 ASN A O 1
ATOM 2855 N N . TRP A 1 359 ? -10.984 24.938 9.305 1 94.44 359 TRP A N 1
ATOM 2856 C CA . TRP A 1 359 ? -10.203 25.672 10.297 1 94.44 359 TRP A CA 1
ATOM 2857 C C . TRP A 1 359 ? -10.469 27.172 10.203 1 94.44 359 TRP A C 1
ATOM 2859 O O . TRP A 1 359 ? -10.719 27.828 11.219 1 94.44 359 TRP A O 1
ATOM 2869 N N . ALA A 1 360 ? -10.406 27.719 9.008 1 95.69 360 ALA A N 1
ATOM 2870 C CA . ALA A 1 360 ? -10.344 29.156 8.805 1 95.69 360 ALA A CA 1
ATOM 2871 C C . ALA A 1 360 ? -11.594 29.844 9.344 1 95.69 360 ALA A C 1
ATOM 2873 O O . ALA A 1 360 ? -11.492 30.797 10.125 1 95.69 360 ALA A O 1
ATOM 2874 N N . GLU A 1 361 ? -12.734 29.328 8.977 1 93.56 361 GLU A N 1
ATOM 2875 C CA . GLU A 1 361 ? -13.984 29.953 9.398 1 93.56 361 GLU A CA 1
ATOM 2876 C C . GLU A 1 361 ? -14.156 29.844 10.914 1 93.56 361 GLU A C 1
ATOM 2878 O O . GLU A 1 361 ? -14.57 30.812 11.562 1 93.56 361 GLU A O 1
ATOM 2883 N N . LEU A 1 362 ? -13.875 28.672 11.461 1 92.56 362 LEU A N 1
ATOM 2884 C CA . LEU A 1 362 ? -14.016 28.469 12.898 1 92.56 362 LEU A CA 1
ATOM 2885 C C . LEU A 1 362 ? -13.094 29.406 13.672 1 92.56 362 LEU A C 1
ATOM 2887 O O . LEU A 1 362 ? -13.5 30 14.664 1 92.56 362 LEU A O 1
ATOM 2891 N N . LEU A 1 363 ? -11.914 29.516 13.227 1 95.19 363 LEU A N 1
ATOM 2892 C CA . LEU A 1 363 ? -10.914 30.312 13.922 1 95.19 363 LEU A CA 1
ATOM 2893 C C . LEU A 1 363 ? -11.25 31.797 13.828 1 95.19 363 LEU A C 1
ATOM 2895 O O . LEU A 1 363 ? -11.227 32.5 14.836 1 95.19 363 LEU A O 1
ATOM 2899 N N . ILE A 1 364 ? -11.617 32.312 12.617 1 96.75 364 ILE A N 1
ATOM 2900 C CA . ILE A 1 364 ? -11.867 33.75 12.43 1 96.75 364 ILE A CA 1
ATOM 2901 C C . ILE A 1 364 ? -13.109 34.156 13.219 1 96.75 364 ILE A C 1
ATOM 2903 O O . ILE A 1 364 ? -13.172 35.281 13.734 1 96.75 364 ILE A O 1
ATOM 2907 N N . THR A 1 365 ? -14.086 33.281 13.273 1 94.44 365 THR A N 1
ATOM 2908 C CA . THR A 1 365 ? -15.297 33.562 14.039 1 94.44 365 THR A CA 1
ATOM 2909 C C . THR A 1 365 ? -14.984 33.688 15.531 1 94.44 365 THR A C 1
ATOM 2911 O O . THR A 1 365 ? -15.445 34.625 16.203 1 94.44 365 THR A O 1
ATOM 2914 N N . ALA A 1 366 ? -14.211 32.75 16.016 1 93.81 366 ALA A N 1
ATOM 2915 C CA . ALA A 1 366 ? -13.812 32.781 17.422 1 93.81 366 ALA A CA 1
ATOM 2916 C C . ALA A 1 366 ? -13.008 34.031 17.75 1 93.81 366 ALA A C 1
ATOM 2918 O O . ALA A 1 366 ? -13.203 34.656 18.797 1 93.81 366 ALA A O 1
ATOM 2919 N N . ILE A 1 367 ? -12.133 34.375 16.875 1 96.75 367 ILE A N 1
ATOM 2920 C CA . ILE A 1 367 ? -11.289 35.562 17.078 1 96.75 367 ILE A CA 1
ATOM 2921 C C . ILE A 1 367 ? -12.141 36.812 17.031 1 96.75 367 ILE A C 1
ATOM 2923 O O . ILE A 1 367 ? -12.008 37.719 17.875 1 96.75 367 ILE A O 1
ATOM 2927 N N . ALA A 1 368 ? -12.977 36.938 16.031 1 95.88 368 ALA A N 1
ATOM 2928 C CA . ALA A 1 368 ? -13.844 38.094 15.875 1 95.88 368 ALA A CA 1
ATOM 2929 C C . ALA A 1 368 ? -14.695 38.312 17.125 1 95.88 368 ALA A C 1
ATOM 2931 O O . ALA A 1 368 ? -14.883 39.469 17.562 1 95.88 368 ALA A O 1
ATOM 2932 N N . ASP A 1 369 ? -15.195 37.281 17.672 1 94.31 369 ASP A N 1
ATOM 2933 C CA . ASP A 1 369 ? -16.031 37.344 18.875 1 94.31 369 ASP A CA 1
ATOM 2934 C C . ASP A 1 369 ? -15.242 37.938 20.047 1 94.31 369 ASP A C 1
ATOM 2936 O O . ASP A 1 369 ? -15.781 38.688 20.859 1 94.31 369 ASP A O 1
ATOM 2940 N N . LYS A 1 370 ? -14.039 37.594 20.172 1 94.31 370 LYS A N 1
ATOM 2941 C CA . LYS A 1 370 ? -13.211 38 21.312 1 94.31 370 LYS A CA 1
ATOM 2942 C C . LYS A 1 370 ? -12.695 39.406 21.125 1 94.31 370 LYS A C 1
ATOM 2944 O O . LYS A 1 370 ? -12.5 40.156 22.109 1 94.31 370 LYS A O 1
ATOM 2949 N N . VAL A 1 371 ? -12.492 39.844 19.891 1 96.19 371 VAL A N 1
ATOM 2950 C CA . VAL A 1 371 ? -11.867 41.125 19.594 1 96.19 371 VAL A CA 1
ATOM 2951 C C . VAL A 1 371 ? -12.938 42.188 19.438 1 96.19 371 VAL A C 1
ATOM 2953 O O . VAL A 1 371 ? -12.641 43.406 19.484 1 96.19 371 VAL A O 1
ATOM 2956 N N . LYS A 1 372 ? -14.125 41.75 19.281 1 95.06 372 LYS A N 1
ATOM 2957 C CA . LYS A 1 372 ? -15.234 42.688 19.094 1 95.06 372 LYS A CA 1
ATOM 2958 C C . LYS A 1 372 ? -15.25 43.75 20.188 1 95.06 372 LYS A C 1
ATOM 2960 O O . LYS A 1 372 ? -15.117 43.406 21.375 1 95.06 372 LYS A O 1
ATOM 2965 N N . GLY A 1 373 ? -15.383 45.031 19.812 1 93.38 373 GLY A N 1
ATOM 2966 C CA . GLY A 1 373 ? -15.461 46.125 20.766 1 93.38 373 GLY A CA 1
ATOM 2967 C C . GLY A 1 373 ? -14.094 46.688 21.141 1 93.38 373 GLY A C 1
ATOM 2968 O O . GLY A 1 373 ? -14 47.75 21.75 1 93.38 373 GLY A O 1
ATOM 2969 N N . SER A 1 374 ? -13.031 45.969 20.812 1 91.44 374 SER A N 1
ATOM 2970 C CA . SER A 1 374 ? -11.688 46.469 21.109 1 91.44 374 SER A CA 1
ATOM 2971 C C . SER A 1 374 ? -11.242 47.531 20.109 1 91.44 374 SER A C 1
ATOM 2973 O O . SER A 1 374 ? -11.883 47.719 19.062 1 91.44 374 SER A O 1
ATOM 2975 N N . SER A 1 375 ? -10.188 48.25 20.391 1 91.12 375 SER A N 1
ATOM 2976 C CA . SER A 1 375 ? -9.641 49.281 19.531 1 91.12 375 SER A CA 1
ATOM 2977 C C . SER A 1 375 ? -9.008 48.688 18.281 1 91.12 375 SER A C 1
ATOM 2979 O O . SER A 1 375 ? -8.695 49.438 17.328 1 91.12 375 SER A O 1
ATOM 2981 N N . TRP A 1 376 ? -8.992 47.375 18.266 1 92.81 376 TRP A N 1
ATOM 2982 C CA . TRP A 1 376 ? -8.258 46.719 17.172 1 92.81 376 TRP A CA 1
ATOM 2983 C C . TRP A 1 376 ? -9.211 45.969 16.25 1 92.81 376 TRP A C 1
ATOM 2985 O O . TRP A 1 376 ? -8.773 45.281 15.344 1 92.81 376 TRP A O 1
ATOM 2995 N N . GLU A 1 377 ? -10.453 46.125 16.391 1 95.5 377 GLU A N 1
ATOM 2996 C CA . GLU A 1 377 ? -11.469 45.406 15.625 1 95.5 377 GLU A CA 1
ATOM 2997 C C . GLU A 1 377 ? -11.336 45.719 14.133 1 95.5 377 GLU A C 1
ATOM 2999 O O . GLU A 1 377 ? -11.602 44.844 13.289 1 95.5 377 GLU A O 1
ATOM 3004 N N . ASP A 1 378 ? -10.945 46.906 13.781 1 95.12 378 ASP A N 1
ATOM 3005 C CA . ASP A 1 378 ? -10.836 47.312 12.391 1 95.12 378 ASP A CA 1
ATOM 3006 C C . ASP A 1 378 ? -9.766 46.5 11.656 1 95.12 378 ASP A C 1
ATOM 3008 O O . ASP A 1 378 ? -9.852 46.312 10.438 1 95.12 378 ASP A O 1
ATOM 3012 N N . LEU A 1 379 ? -8.773 46.062 12.367 1 96.19 379 LEU A N 1
ATOM 3013 C CA . LEU A 1 379 ? -7.695 45.281 11.766 1 96.19 379 LEU A CA 1
ATOM 3014 C C . LEU A 1 379 ? -8.203 43.906 11.289 1 96.19 379 LEU A C 1
ATOM 3016 O O . LEU A 1 379 ? -7.551 43.25 10.477 1 96.19 379 LEU A O 1
ATOM 3020 N N . LEU A 1 380 ? -9.367 43.469 11.766 1 97 380 LEU A N 1
ATOM 3021 C CA . LEU A 1 380 ? -9.922 42.156 11.414 1 97 380 LEU A CA 1
ATOM 3022 C C . LEU A 1 380 ? -10.758 42.25 10.141 1 97 380 LEU A C 1
ATOM 3024 O O . LEU A 1 380 ? -11.156 41.219 9.578 1 97 380 LEU A O 1
ATOM 3028 N N . SER A 1 381 ? -10.992 43.438 9.625 1 95.5 381 SER A N 1
ATOM 3029 C CA . SER A 1 381 ? -11.891 43.625 8.5 1 95.5 381 SER A CA 1
ATOM 3030 C C . SER A 1 381 ? -11.469 42.812 7.293 1 95.5 381 SER A C 1
ATOM 3032 O O . SER A 1 381 ? -12.281 42.094 6.703 1 95.5 381 SER A O 1
ATOM 3034 N N . TRP A 1 382 ? -10.234 42.844 6.984 1 96.31 382 TRP A N 1
ATOM 3035 C CA . TRP A 1 382 ? -9.75 42.156 5.789 1 96.31 382 TRP A CA 1
ATOM 3036 C C . TRP A 1 382 ? -9.82 40.656 5.961 1 96.31 382 TRP A C 1
ATOM 3038 O O . TRP A 1 382 ? -10.359 39.938 5.105 1 96.31 382 TRP A O 1
ATOM 3048 N N . PRO A 1 383 ? -9.258 40.062 7.074 1 97.25 383 PRO A N 1
ATOM 3049 C CA . PRO A 1 383 ? -9.367 38.625 7.238 1 97.25 383 PRO A CA 1
ATOM 3050 C C . PRO A 1 383 ? -10.812 38.125 7.242 1 97.25 383 PRO A C 1
ATOM 3052 O O . PRO A 1 383 ? -11.117 37.094 6.672 1 97.25 383 PRO A O 1
ATOM 3055 N N . ILE A 1 384 ? -11.672 38.875 7.875 1 96.62 384 ILE A N 1
ATOM 3056 C CA . ILE A 1 384 ? -13.078 38.5 7.949 1 96.62 384 ILE A CA 1
ATOM 3057 C C . ILE A 1 384 ? -13.688 38.5 6.551 1 96.62 384 ILE A C 1
ATOM 3059 O O . ILE A 1 384 ? -14.398 37.562 6.164 1 96.62 384 ILE A O 1
ATOM 3063 N N . GLU A 1 385 ? -13.422 39.531 5.793 1 95.19 385 GLU A N 1
ATOM 3064 C CA . GLU A 1 385 ? -13.953 39.656 4.441 1 95.19 385 GLU A CA 1
ATOM 3065 C C . GLU A 1 385 ? -13.477 38.531 3.547 1 95.19 385 GLU A C 1
ATOM 3067 O O . GLU A 1 385 ? -14.266 37.938 2.805 1 95.19 385 GLU A O 1
ATOM 3072 N N . VAL A 1 386 ? -12.234 38.219 3.607 1 95.19 386 VAL A N 1
ATOM 3073 C CA . VAL A 1 386 ? -11.617 37.219 2.752 1 95.19 386 VAL A CA 1
ATOM 3074 C C . VAL A 1 386 ? -12.156 35.844 3.107 1 95.19 386 VAL A C 1
ATOM 3076 O O . VAL A 1 386 ? -12.516 35.062 2.223 1 95.19 386 VAL A O 1
ATOM 3079 N N . ILE A 1 387 ? -12.273 35.5 4.34 1 95.88 387 ILE A N 1
ATOM 3080 C CA . ILE A 1 387 ? -12.586 34.156 4.773 1 95.88 387 ILE A CA 1
ATOM 3081 C C . ILE A 1 387 ? -14.094 33.938 4.746 1 95.88 387 ILE A C 1
ATOM 3083 O O . ILE A 1 387 ? -14.57 32.875 4.293 1 95.88 387 ILE A O 1
ATOM 3087 N N . LEU A 1 388 ? -14.852 34.844 5.246 1 91.5 388 LEU A N 1
ATOM 3088 C CA . LEU A 1 388 ? -16.297 34.656 5.352 1 91.5 388 LEU A CA 1
ATOM 3089 C C . LEU A 1 388 ? -16.984 35.062 4.055 1 91.5 388 LEU A C 1
ATOM 3091 O O . LEU A 1 388 ? -18.062 34.562 3.734 1 91.5 388 LEU A O 1
ATOM 3095 N N . HIS A 1 389 ? -16.516 36 3.309 1 77.12 389 HIS A N 1
ATOM 3096 C CA . HIS A 1 389 ? -17.203 36.438 2.094 1 77.12 389 HIS A CA 1
ATOM 3097 C C . HIS A 1 389 ? -16.875 35.5 0.923 1 77.12 389 HIS A C 1
ATOM 3099 O O . HIS A 1 389 ? -17.734 35.219 0.083 1 77.12 389 HIS A O 1
ATOM 3105 N N . GLU A 1 390 ? -15.633 35.094 0.714 1 63 390 GLU A N 1
ATOM 3106 C CA . GLU A 1 390 ? -15.32 34.156 -0.35 1 63 390 GLU A CA 1
ATOM 3107 C C . GLU A 1 390 ? -16.031 32.812 -0.122 1 63 390 GLU A C 1
ATOM 3109 O O . GLU A 1 390 ? -16.453 32.156 -1.076 1 63 390 GLU A O 1
ATOM 3114 N N . GLN A 1 391 ? -16.141 32.375 1.083 1 54.38 391 GLN A N 1
ATOM 3115 C CA . GLN A 1 391 ? -16.906 31.172 1.404 1 54.38 391 GLN A CA 1
ATOM 3116 C C . GLN A 1 391 ? -18.375 31.344 1.017 1 54.38 391 GLN A C 1
ATOM 3118 O O . GLN A 1 391 ? -19 30.406 0.514 1 54.38 391 GLN A O 1
ATOM 3123 N N . ASN A 1 392 ? -18.844 32.562 1.198 1 49.19 392 ASN A N 1
ATOM 3124 C CA . ASN A 1 392 ? -20.219 32.875 0.798 1 49.19 392 ASN A CA 1
ATOM 3125 C C . ASN A 1 392 ? -20.391 32.812 -0.716 1 49.19 392 ASN A C 1
ATOM 3127 O O . ASN A 1 392 ? -21.438 32.375 -1.204 1 49.19 392 ASN A O 1
ATOM 3131 N N . MET A 1 393 ? -19.344 33.188 -1.405 1 44.62 393 MET A N 1
ATOM 3132 C CA . MET A 1 393 ? -19.422 33.094 -2.861 1 44.62 393 MET A CA 1
ATOM 3133 C C . MET A 1 393 ? -19.359 31.641 -3.328 1 44.62 393 MET A C 1
ATOM 3135 O O . MET A 1 393 ? -20.078 31.25 -4.25 1 44.62 393 MET A O 1
ATOM 3139 N N . ILE A 1 394 ? -18.578 30.844 -2.762 1 48.66 394 ILE A N 1
ATOM 3140 C CA . ILE A 1 394 ? -18.453 29.438 -3.125 1 48.66 394 ILE A CA 1
ATOM 3141 C C . ILE A 1 394 ? -19.719 28.672 -2.717 1 48.66 394 ILE A C 1
ATOM 3143 O O . ILE A 1 394 ? -20.25 27.875 -3.488 1 48.66 394 ILE A O 1
ATOM 3147 N N . ASP A 1 395 ? -20.266 28.906 -1.561 1 47.5 395 ASP A N 1
ATOM 3148 C CA . ASP A 1 395 ? -21.516 28.297 -1.101 1 47.5 395 ASP A CA 1
ATOM 3149 C C . ASP A 1 395 ? -22.672 28.672 -2.018 1 47.5 395 ASP A C 1
ATOM 3151 O O . ASP A 1 395 ? -23.562 27.844 -2.264 1 47.5 395 ASP A O 1
ATOM 3155 N N . ARG A 1 396 ? -22.625 29.844 -2.496 1 46.06 396 ARG A N 1
ATOM 3156 C CA . ARG A 1 396 ? -23.641 30.297 -3.432 1 46.06 396 ARG A CA 1
ATOM 3157 C C . ARG A 1 396 ? -23.516 29.578 -4.773 1 46.06 396 ARG A C 1
ATOM 3159 O O . ARG A 1 396 ? -24.516 29.25 -5.414 1 46.06 396 ARG A O 1
ATOM 3166 N N . GLU A 1 397 ? -22.453 29.266 -5.207 1 45.66 397 GLU A N 1
ATOM 3167 C CA . GLU A 1 397 ? -22.234 28.594 -6.484 1 45.66 397 GLU A CA 1
ATOM 3168 C C . GLU A 1 397 ? -22.594 27.125 -6.406 1 45.66 397 GLU A C 1
ATOM 3170 O O . GLU A 1 397 ? -23.062 26.531 -7.387 1 45.66 397 GLU A O 1
ATOM 3175 N N . ILE A 1 398 ? -22.406 26.469 -5.379 1 48.31 398 ILE A N 1
ATOM 3176 C CA . ILE A 1 398 ? -22.797 25.078 -5.203 1 48.31 398 ILE A CA 1
ATOM 3177 C C . ILE A 1 398 ? -24.312 24.969 -5.059 1 48.31 398 ILE A C 1
ATOM 3179 O O . ILE A 1 398 ? -24.906 23.969 -5.469 1 48.31 398 ILE A O 1
ATOM 3183 N N . ARG A 1 399 ? -24.938 26 -4.551 1 46.16 399 ARG A N 1
ATOM 3184 C CA . ARG A 1 399 ? -26.391 26 -4.379 1 46.16 399 ARG A CA 1
ATOM 3185 C C . ARG A 1 399 ? -27.094 26.391 -5.676 1 46.16 399 ARG A C 1
ATOM 3187 O O . ARG A 1 399 ? -28.297 26.188 -5.809 1 46.16 399 ARG A O 1
ATOM 3194 N N . GLN A 1 400 ? -26.516 26.891 -6.566 1 36 400 GLN A N 1
ATOM 3195 C CA . GLN A 1 400 ? -27.156 27.156 -7.848 1 36 400 GLN A CA 1
ATOM 3196 C C . GLN A 1 400 ? -27 25.953 -8.789 1 36 400 GLN A C 1
ATOM 3198 O O . GLN A 1 400 ? -27.891 25.688 -9.602 1 36 400 GLN A O 1
ATOM 3203 N N . MET B 1 1 ? -12.828 -64.062 68.875 1 28.61 1 MET B N 1
ATOM 3204 C CA . MET B 1 1 ? -13.312 -62.75 68.562 1 28.61 1 MET B CA 1
ATOM 3205 C C . MET B 1 1 ? -12.766 -62.25 67.25 1 28.61 1 MET B C 1
ATOM 3207 O O . MET B 1 1 ? -11.555 -62.094 67.062 1 28.61 1 MET B O 1
ATOM 3211 N N . ASP B 1 2 ? -13.453 -62.438 66.125 1 31.17 2 ASP B N 1
ATOM 3212 C CA . ASP B 1 2 ? -13.273 -62.5 64.688 1 31.17 2 ASP B CA 1
ATOM 3213 C C . ASP B 1 2 ? -13.109 -61.125 64.062 1 31.17 2 ASP B C 1
ATOM 3215 O O . ASP B 1 2 ? -14.07 -60.344 64 1 31.17 2 ASP B O 1
ATOM 3219 N N . GLU B 1 3 ? -12.047 -60.438 64.5 1 31.91 3 GLU B N 1
ATOM 3220 C CA . GLU B 1 3 ? -11.797 -59.031 64.25 1 31.91 3 GLU B CA 1
ATOM 3221 C C . GLU B 1 3 ? -11.789 -58.719 62.781 1 31.91 3 GLU B C 1
ATOM 3223 O O . GLU B 1 3 ? -10.992 -59.312 62.031 1 31.91 3 GLU B O 1
ATOM 3228 N N . THR B 1 4 ? -12.984 -58.531 62.25 1 33.81 4 THR B N 1
ATOM 3229 C CA . THR B 1 4 ? -13.359 -58.219 60.875 1 33.81 4 THR B CA 1
ATOM 3230 C C . THR B 1 4 ? -12.562 -57.031 60.344 1 33.81 4 THR B C 1
ATOM 3232 O O . THR B 1 4 ? -12.672 -55.938 60.875 1 33.81 4 THR B O 1
ATOM 3235 N N . GLU B 1 5 ? -11.367 -57.281 59.844 1 31.44 5 GLU B N 1
ATOM 3236 C CA . GLU B 1 5 ? -10.328 -56.375 59.344 1 31.44 5 GLU B CA 1
ATOM 3237 C C . GLU B 1 5 ? -10.875 -55.5 58.25 1 31.44 5 GLU B C 1
ATOM 3239 O O . GLU B 1 5 ? -11.336 -55.969 57.188 1 31.44 5 GLU B O 1
ATOM 3244 N N . HIS B 1 6 ? -11.648 -54.469 58.625 1 29.55 6 HIS B N 1
ATOM 3245 C CA . HIS B 1 6 ? -12.227 -53.5 57.688 1 29.55 6 HIS B CA 1
ATOM 3246 C C . HIS B 1 6 ? -11.18 -52.969 56.719 1 29.55 6 HIS B C 1
ATOM 3248 O O . HIS B 1 6 ? -10.219 -52.312 57.125 1 29.55 6 HIS B O 1
ATOM 3254 N N . ARG B 1 7 ? -10.844 -53.75 55.719 1 30.64 7 ARG B N 1
ATOM 3255 C CA . ARG B 1 7 ? -9.93 -53.375 54.656 1 30.64 7 ARG B CA 1
ATOM 3256 C C . ARG B 1 7 ? -10.336 -52.062 54 1 30.64 7 ARG B C 1
ATOM 3258 O O . ARG B 1 7 ? -11.43 -51.938 53.438 1 30.64 7 ARG B O 1
ATOM 3265 N N . ARG B 1 8 ? -10.055 -51 54.75 1 32.44 8 ARG B N 1
ATOM 3266 C CA . ARG B 1 8 ? -10.281 -49.688 54.156 1 32.44 8 ARG B CA 1
ATOM 3267 C C . ARG B 1 8 ? -9.812 -49.656 52.688 1 32.44 8 ARG B C 1
ATOM 3269 O O . ARG B 1 8 ? -8.664 -50 52.406 1 32.44 8 ARG B O 1
ATOM 3276 N N . ASN B 1 9 ? -10.664 -50.031 51.75 1 28.34 9 ASN B N 1
ATOM 3277 C CA . ASN B 1 9 ? -10.484 -49.906 50.312 1 28.34 9 ASN B CA 1
ATOM 3278 C C . ASN B 1 9 ? -9.867 -48.562 49.938 1 28.34 9 ASN B C 1
ATOM 3280 O O . ASN B 1 9 ? -10.477 -47.5 50.125 1 28.34 9 ASN B O 1
ATOM 3284 N N . THR B 1 10 ? -8.672 -48.406 50.406 1 30.55 10 THR B N 1
ATOM 3285 C CA . THR B 1 10 ? -7.957 -47.188 50.062 1 30.55 10 THR B CA 1
ATOM 3286 C C . THR B 1 10 ? -8.148 -46.844 48.594 1 30.55 10 THR B C 1
ATOM 3288 O O . THR B 1 10 ? -7.938 -47.688 47.719 1 30.55 10 THR B O 1
ATOM 3291 N N . ARG B 1 11 ? -9.1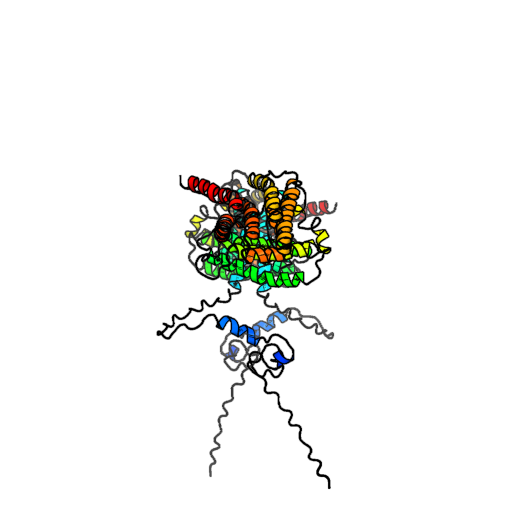8 -46 48.375 1 34.12 11 ARG B N 1
ATOM 3292 C CA . ARG B 1 11 ? -9.406 -45.406 47.062 1 34.12 11 ARG B CA 1
ATOM 3293 C C . ARG B 1 11 ? -8.078 -45.031 46.406 1 34.12 11 ARG B C 1
ATOM 3295 O O . ARG B 1 11 ? -7.254 -44.344 47 1 34.12 11 ARG B O 1
ATOM 3302 N N . PHE B 1 12 ? -7.43 -46.062 45.719 1 32.44 12 PHE B N 1
ATOM 3303 C CA . PHE B 1 12 ? -6.266 -45.844 44.875 1 32.44 12 PHE B CA 1
ATOM 3304 C C . PHE B 1 12 ? -6.414 -44.562 44.094 1 32.44 12 PHE B C 1
ATOM 3306 O O . PHE B 1 12 ? -7.328 -44.438 43.281 1 32.44 12 PHE B O 1
ATOM 3313 N N . GLY B 1 13 ? -6.344 -43.469 44.844 1 37.44 13 GLY B N 1
ATOM 3314 C CA . GLY B 1 13 ? -6.336 -42.188 44.156 1 37.44 13 GLY B CA 1
ATOM 3315 C C . GLY B 1 13 ? -5.562 -42.25 42.844 1 37.44 13 GLY B C 1
ATOM 3316 O O . GLY B 1 13 ? -4.504 -42.844 42.781 1 37.44 13 GLY B O 1
ATOM 3317 N N . TYR B 1 14 ? -6.297 -42.375 41.781 1 39.12 14 TYR B N 1
ATOM 3318 C CA . TYR B 1 14 ? -5.727 -42.438 40.438 1 39.12 14 TYR B CA 1
ATOM 3319 C C . TYR B 1 14 ? -4.664 -41.344 40.281 1 39.12 14 TYR B C 1
ATOM 3321 O O . TYR B 1 14 ? -4.879 -40.188 40.656 1 39.12 14 TYR B O 1
ATOM 3329 N N . LYS B 1 15 ? -3.441 -41.75 40.562 1 42.41 15 LYS B N 1
ATOM 3330 C CA . LYS B 1 15 ? -2.314 -40.844 40.312 1 42.41 15 LYS B CA 1
ATOM 3331 C C . LYS B 1 15 ? -2.471 -40.125 38.969 1 42.41 15 LYS B C 1
ATOM 3333 O O . LYS B 1 15 ? -2.678 -40.75 37.938 1 42.41 15 LYS B O 1
ATOM 3338 N N . LYS B 1 16 ? -2.834 -38.844 38.969 1 47.5 16 LYS B N 1
ATOM 3339 C CA . LYS B 1 16 ? -2.896 -37.969 37.781 1 47.5 16 LYS B CA 1
ATOM 3340 C C . LYS B 1 16 ? -1.605 -38.062 36.969 1 47.5 16 LYS B C 1
ATOM 3342 O O . LYS B 1 16 ? -0.511 -37.938 37.531 1 47.5 16 LYS B O 1
ATOM 3347 N N . SER B 1 17 ? -1.59 -38.781 35.844 1 51.62 17 SER B N 1
ATOM 3348 C CA . SER B 1 17 ? -0.415 -38.875 34.969 1 51.62 17 SER B CA 1
ATOM 3349 C C . SER B 1 17 ? -0.045 -37.5 34.375 1 51.62 17 SER B C 1
ATOM 3351 O O . SER B 1 17 ? -0.923 -36.75 34 1 51.62 17 SER B O 1
ATOM 3353 N N . ARG B 1 18 ? 0.977 -36.844 34.656 1 64.81 18 ARG B N 1
ATOM 3354 C CA . ARG B 1 18 ? 1.438 -35.562 34.156 1 64.81 18 ARG B CA 1
ATOM 3355 C C . ARG B 1 18 ? 1.761 -35.625 32.656 1 64.81 18 ARG B C 1
ATOM 3357 O O . ARG B 1 18 ? 1.711 -34.625 31.953 1 64.81 18 ARG B O 1
ATOM 3364 N N . ASN B 1 19 ? 2.102 -36.781 32.156 1 65.12 19 ASN B N 1
ATOM 3365 C CA . ASN B 1 19 ? 2.586 -36.938 30.781 1 65.12 19 ASN B CA 1
ATOM 3366 C C . ASN B 1 19 ? 1.734 -37.938 30.016 1 65.12 19 ASN B C 1
ATOM 3368 O O . ASN B 1 19 ? 2.244 -38.656 29.156 1 65.12 19 ASN B O 1
ATOM 3372 N N . GLY B 1 20 ? 0.563 -38 30.328 1 67.38 20 GLY B N 1
ATOM 3373 C CA . GLY B 1 20 ? -0.342 -39 29.734 1 67.38 20 GLY B CA 1
ATOM 3374 C C . GLY B 1 20 ? -0.818 -38.594 28.359 1 67.38 20 GLY B C 1
ATOM 3375 O O . GLY B 1 20 ? -0.569 -37.469 27.906 1 67.38 20 GLY B O 1
ATOM 3376 N N . CYS B 1 21 ? -1.359 -39.562 27.641 1 69.75 21 CYS B N 1
ATOM 3377 C CA . CYS B 1 21 ? -1.883 -39.281 26.312 1 69.75 21 CYS B CA 1
ATOM 3378 C C . CYS B 1 21 ? -3.117 -38.375 26.391 1 69.75 21 CYS B C 1
ATOM 3380 O O . CYS B 1 21 ? -3.734 -38.281 27.453 1 69.75 21 CYS B O 1
ATOM 3382 N N . ILE B 1 22 ? -3.447 -37.531 25.438 1 73.69 22 ILE B N 1
ATOM 3383 C CA . ILE B 1 22 ? -4.508 -36.531 25.422 1 73.69 22 ILE B CA 1
ATOM 3384 C C . ILE B 1 22 ? -5.824 -37.188 25.859 1 73.69 22 ILE B C 1
ATOM 3386 O O . ILE B 1 22 ? -6.637 -36.531 26.547 1 73.69 22 ILE B O 1
ATOM 3390 N N . ARG B 1 23 ? -5.938 -38.312 25.438 1 69.31 23 ARG B N 1
ATOM 3391 C CA . ARG B 1 23 ? -7.199 -38.969 25.719 1 69.31 23 ARG B CA 1
ATOM 3392 C C . ARG B 1 23 ? -7.316 -39.375 27.188 1 69.31 23 ARG B C 1
ATOM 3394 O O . ARG B 1 23 ? -8.367 -39.188 27.797 1 69.31 23 ARG B O 1
ATOM 3401 N N . CYS B 1 24 ? -6.262 -39.844 27.719 1 67.19 24 CYS B N 1
ATOM 3402 C CA . CYS B 1 24 ? -6.273 -40.438 29.047 1 67.19 24 CYS B CA 1
ATOM 3403 C C . CYS B 1 24 ? -6.141 -39.344 30.109 1 67.19 24 CYS B C 1
ATOM 3405 O O . CYS B 1 24 ? -6.496 -39.562 31.281 1 67.19 24 CYS B O 1
ATOM 3407 N N . LYS B 1 25 ? -5.648 -38.156 29.859 1 60.84 25 LYS B N 1
ATOM 3408 C CA . LYS B 1 25 ? -5.426 -37.188 30.922 1 60.84 25 LYS B CA 1
ATOM 3409 C C . LYS B 1 25 ? -6.637 -37.094 31.844 1 60.84 25 LYS B C 1
ATOM 3411 O O . LYS B 1 25 ? -6.488 -36.875 33.062 1 60.84 25 LYS B O 1
ATOM 3416 N N . GLN B 1 26 ? -7.781 -37.031 31.234 1 58.44 26 GLN B N 1
ATOM 3417 C CA . GLN B 1 26 ? -8.859 -37 32.219 1 58.44 26 GLN B CA 1
ATOM 3418 C C . GLN B 1 26 ? -8.945 -38.312 33 1 58.44 26 GLN B C 1
ATOM 3420 O O . GLN B 1 26 ? -9.391 -38.312 34.156 1 58.44 26 GLN B O 1
ATOM 3425 N N . ARG B 1 27 ? -8.344 -39.406 32.281 1 60.59 27 ARG B N 1
ATOM 3426 C CA . ARG B 1 27 ? -8.375 -40.719 32.906 1 60.59 27 ARG B CA 1
ATOM 3427 C C . ARG B 1 27 ? -6.969 -41.188 33.25 1 60.59 27 ARG B C 1
ATOM 3429 O O . ARG B 1 27 ? -5.98 -40.594 32.812 1 60.59 27 ARG B O 1
ATOM 3436 N N . ARG B 1 28 ? -6.613 -42.219 33.969 1 62.66 28 ARG B N 1
ATOM 3437 C CA . ARG B 1 28 ? -5.355 -42.75 34.469 1 62.66 28 ARG B CA 1
ATOM 3438 C C . ARG B 1 28 ? -4.516 -43.312 33.312 1 62.66 28 ARG B C 1
ATOM 3440 O O . ARG B 1 28 ? -4.828 -44.375 32.781 1 62.66 28 ARG B O 1
ATOM 3447 N N . CYS B 1 29 ? -3.648 -42.5 32.594 1 66.94 29 CYS B N 1
ATOM 3448 C CA . CYS B 1 29 ? -2.713 -42.938 31.562 1 66.94 29 CYS B CA 1
ATOM 3449 C C . CYS B 1 29 ? -1.493 -43.594 32.188 1 66.94 29 CYS B C 1
ATOM 3451 O O . CYS B 1 29 ? -0.957 -43.094 33.188 1 66.94 29 CYS B O 1
ATOM 3453 N N . ASP B 1 30 ? -1.126 -44.781 32 1 75.5 30 ASP B N 1
ATOM 3454 C CA . ASP B 1 30 ? 0.045 -45.469 32.531 1 75.5 30 ASP B CA 1
ATOM 3455 C C . ASP B 1 30 ? 1.326 -44.969 31.875 1 75.5 30 ASP B C 1
ATOM 3457 O O . ASP B 1 30 ? 2.408 -45.5 32.125 1 75.5 30 ASP B O 1
ATOM 3461 N N . GLU B 1 31 ? 1.309 -43.969 30.906 1 73.44 31 GLU B N 1
ATOM 3462 C CA . GLU B 1 31 ? 2.395 -43.281 30.219 1 73.44 31 GLU B CA 1
ATOM 3463 C C . GLU B 1 31 ? 3.211 -44.25 29.375 1 73.44 31 GLU B C 1
ATOM 3465 O O . GLU B 1 31 ? 4.301 -43.906 28.891 1 73.44 31 GLU B O 1
ATOM 3470 N N . GLU B 1 32 ? 2.674 -45.438 29 1 76.44 32 GLU B N 1
ATOM 3471 C CA . GLU B 1 32 ? 3.283 -46.312 28 1 76.44 32 GLU B CA 1
ATOM 3472 C C . GLU B 1 32 ? 2.963 -45.844 26.578 1 76.44 32 GLU B C 1
ATOM 3474 O O . GLU B 1 32 ? 1.948 -45.188 26.359 1 76.44 32 GLU B O 1
ATOM 3479 N N . VAL B 1 33 ? 3.953 -45.906 25.672 1 75.06 33 VAL B N 1
ATOM 3480 C CA . VAL B 1 33 ? 3.766 -45.562 24.281 1 75.06 33 VAL B CA 1
ATOM 3481 C C . VAL B 1 33 ? 3.643 -46.812 23.438 1 75.06 33 VAL B C 1
ATOM 3483 O O . VAL B 1 33 ? 4.629 -47.531 23.219 1 75.06 33 VAL B O 1
ATOM 3486 N N . PRO B 1 34 ? 2.324 -47.188 23.047 1 73.62 34 PRO B N 1
ATOM 3487 C CA . PRO B 1 34 ? 1.039 -46.562 23.359 1 73.62 34 PRO B CA 1
ATOM 3488 C C . PRO B 1 34 ? 0.553 -46.906 24.766 1 73.62 34 PRO B C 1
ATOM 3490 O O . PRO B 1 34 ? 0.943 -47.938 25.344 1 73.62 34 PRO B O 1
ATOM 3493 N N . CYS B 1 35 ? -0.227 -45.969 25.344 1 76.75 35 CYS B N 1
ATOM 3494 C CA . CYS B 1 35 ? -0.668 -46.219 26.719 1 76.75 35 CYS B CA 1
ATOM 3495 C C . CYS B 1 35 ? -1.645 -47.406 26.766 1 76.75 35 CYS B C 1
ATOM 3497 O O . CYS B 1 35 ? -2.332 -47.688 25.781 1 76.75 35 CYS B O 1
ATOM 3499 N N . THR B 1 36 ? -1.703 -48.25 27.781 1 78.75 36 THR B N 1
ATOM 3500 C CA . THR B 1 36 ? -2.494 -49.469 27.938 1 78.75 36 THR B CA 1
ATOM 3501 C C . THR B 1 36 ? -3.979 -49.188 27.734 1 78.75 36 THR B C 1
ATOM 3503 O O . THR B 1 36 ? -4.719 -50.031 27.219 1 78.75 36 THR B O 1
ATOM 3506 N N . ALA B 1 37 ? -4.473 -48 28.172 1 75.75 37 ALA B N 1
ATOM 3507 C CA . ALA B 1 37 ? -5.863 -47.562 28 1 75.75 37 ALA B CA 1
ATOM 3508 C C . ALA B 1 37 ? -6.199 -47.406 26.516 1 75.75 37 ALA B C 1
ATOM 3510 O O . ALA B 1 37 ? -7.258 -47.844 26.062 1 75.75 37 ALA B O 1
ATOM 3511 N N . CYS B 1 38 ? -5.371 -46.688 25.812 1 73.75 38 CYS B N 1
ATOM 3512 C CA . CYS B 1 38 ? -5.566 -46.531 24.391 1 73.75 38 CYS B CA 1
ATOM 3513 C C . CYS B 1 38 ? -5.527 -47.844 23.656 1 73.75 38 CYS B C 1
ATOM 3515 O O . CYS B 1 38 ? -6.324 -48.094 22.75 1 73.75 38 CYS B O 1
ATOM 3517 N N . ILE B 1 39 ? -4.598 -48.812 23.953 1 78 39 ILE B N 1
ATOM 3518 C CA . ILE B 1 39 ? -4.559 -50.156 23.391 1 78 39 ILE B CA 1
ATOM 3519 C C . ILE B 1 39 ? -5.887 -50.844 23.656 1 78 39 ILE B C 1
ATOM 3521 O O . ILE B 1 39 ? -6.461 -51.469 22.75 1 78 39 ILE B O 1
ATOM 3525 N N . ARG B 1 40 ? -6.34 -50.781 24.844 1 75.56 40 ARG B N 1
ATOM 3526 C CA . ARG B 1 40 ? -7.57 -51.438 25.25 1 75.56 40 ARG B CA 1
ATOM 3527 C C . ARG B 1 40 ? -8.766 -50.938 24.469 1 75.56 40 ARG B C 1
ATOM 3529 O O . ARG B 1 40 ? -9.625 -51.688 24.047 1 75.56 40 ARG B O 1
ATOM 3536 N N . HIS B 1 41 ? -8.859 -49.594 24.25 1 74.69 41 HIS B N 1
ATOM 3537 C CA . HIS B 1 41 ? -9.984 -48.969 23.578 1 74.69 41 HIS B CA 1
ATOM 3538 C C . HIS B 1 41 ? -9.758 -48.938 22.062 1 74.69 41 HIS B C 1
ATOM 3540 O O . HIS B 1 41 ? -10.578 -48.375 21.328 1 74.69 41 HIS B O 1
ATOM 3546 N N . LYS B 1 42 ? -8.695 -49.406 21.5 1 68.94 42 LYS B N 1
ATOM 3547 C CA . LYS B 1 42 ? -8.328 -49.5 20.094 1 68.94 42 LYS B CA 1
ATOM 3548 C C . LYS B 1 42 ? -8.344 -48.156 19.422 1 68.94 42 LYS B C 1
ATOM 3550 O O . LYS B 1 42 ? -8.844 -48 18.312 1 68.94 42 LYS B O 1
ATOM 3555 N N . VAL B 1 43 ? -7.992 -47.156 20.203 1 74.62 43 VAL B N 1
ATOM 3556 C CA . VAL B 1 43 ? -7.852 -45.812 19.656 1 74.62 43 VAL B CA 1
ATOM 3557 C C . VAL B 1 43 ? -6.375 -45.438 19.578 1 74.62 43 VAL B C 1
ATOM 3559 O O . VAL B 1 43 ? -5.551 -46 20.312 1 74.62 43 VAL B O 1
ATOM 3562 N N . ARG B 1 44 ? -5.996 -44.531 18.656 1 68.94 44 ARG B N 1
ATOM 3563 C CA . ARG B 1 44 ? -4.621 -44.094 18.516 1 68.94 44 ARG B CA 1
ATOM 3564 C C . ARG B 1 44 ? -4.191 -43.219 19.703 1 68.94 44 ARG B C 1
ATOM 3566 O O . ARG B 1 44 ? -4.871 -42.25 20.047 1 68.94 44 ARG B O 1
ATOM 3573 N N . CYS B 1 45 ? -3.092 -43.594 20.344 1 69.88 45 CYS B N 1
ATOM 3574 C CA . CYS B 1 45 ? -2.568 -42.906 21.531 1 69.88 45 CYS B CA 1
ATOM 3575 C C . CYS B 1 45 ? -1.772 -41.688 21.141 1 69.88 45 CYS B C 1
ATOM 3577 O O . CYS B 1 45 ? -0.927 -41.719 20.25 1 69.88 45 CYS B O 1
ATOM 3579 N N . SER B 1 46 ? -2.168 -40.531 21.594 1 72.06 46 SER B N 1
ATOM 3580 C CA . SER B 1 46 ? -1.526 -39.281 21.219 1 72.06 46 SER B CA 1
ATOM 3581 C C . SER B 1 46 ? -0.044 -39.312 21.578 1 72.06 46 SER B C 1
ATOM 3583 O O . SER B 1 46 ? 0.731 -38.5 21.047 1 72.06 46 SER B O 1
ATOM 3585 N N . LEU B 1 47 ? 0.483 -40.125 22.344 1 70.5 47 LEU B N 1
ATOM 3586 C CA . LEU B 1 47 ? 1.884 -40.25 22.734 1 70.5 47 LEU B CA 1
ATOM 3587 C C . LEU B 1 47 ? 2.68 -41 21.656 1 70.5 47 LEU B C 1
ATOM 3589 O O . LEU B 1 47 ? 3.902 -40.844 21.578 1 70.5 47 LEU B O 1
ATOM 3593 N N . GLU B 1 48 ? 2.107 -41.719 20.781 1 62.25 48 GLU B N 1
ATOM 3594 C CA . GLU B 1 48 ? 2.752 -42.438 19.688 1 62.25 48 GLU B CA 1
ATOM 3595 C C . GLU B 1 48 ? 3.232 -41.469 18.609 1 62.25 48 GLU B C 1
ATOM 3597 O O . GLU B 1 48 ? 4.23 -41.719 17.922 1 62.25 48 GLU B O 1
ATOM 3602 N N . LEU B 1 49 ? 2.58 -40.375 18.266 1 48.72 49 LEU B N 1
ATOM 3603 C CA . LEU B 1 49 ? 2.943 -39.438 17.203 1 48.72 49 LEU B CA 1
ATOM 3604 C C . LEU B 1 49 ? 4.254 -38.75 17.516 1 48.72 49 LEU B C 1
ATOM 3606 O O . LEU B 1 49 ? 5.02 -38.406 16.609 1 48.72 49 LEU B O 1
ATOM 3610 N N . SER B 1 50 ? 4.746 -38.5 18.625 1 42.72 50 SER B N 1
ATOM 3611 C CA . SER B 1 50 ? 6.02 -37.875 18.953 1 42.72 50 SER B CA 1
ATOM 3612 C C . SER B 1 50 ? 7.191 -38.812 18.594 1 42.72 50 SER B C 1
ATOM 3614 O O . SER B 1 50 ? 8.258 -38.312 18.203 1 42.72 50 SER B O 1
ATOM 3616 N N . GLU B 1 51 ? 7.18 -39.875 18.609 1 35.91 51 GLU B N 1
ATOM 3617 C CA . GLU B 1 51 ? 8.305 -40.781 18.422 1 35.91 51 GLU B CA 1
ATOM 3618 C C . GLU B 1 51 ? 8.57 -41.031 16.953 1 35.91 51 GLU B C 1
ATOM 3620 O O . GLU B 1 51 ? 9.719 -41.188 16.547 1 35.91 51 GLU B O 1
ATOM 3625 N N . ALA B 1 52 ? 7.75 -41.062 16.031 1 35.88 52 ALA B N 1
ATOM 3626 C CA . ALA B 1 52 ? 8.07 -41.5 14.672 1 35.88 52 ALA B CA 1
ATOM 3627 C C . ALA B 1 52 ? 8.844 -40.406 13.922 1 35.88 52 ALA B C 1
ATOM 3629 O O . ALA B 1 52 ? 9.555 -40.719 12.953 1 35.88 52 ALA B O 1
ATOM 3630 N N . GLU B 1 53 ? 8.93 -39.094 14.102 1 33.94 53 GLU B N 1
ATOM 3631 C CA . GLU B 1 53 ? 9.922 -38.188 13.523 1 33.94 53 GLU B CA 1
ATOM 3632 C C . GLU B 1 53 ? 11.32 -38.5 14.047 1 33.94 53 GLU B C 1
ATOM 3634 O O . GLU B 1 53 ? 12.312 -38.031 13.477 1 33.94 53 GLU B O 1
ATOM 3639 N N . GLN B 1 54 ? 11.578 -39.125 15.039 1 30.44 54 GLN B N 1
ATOM 3640 C CA . GLN B 1 54 ? 12.93 -39.438 15.477 1 30.44 54 GLN B CA 1
ATOM 3641 C C . GLN B 1 54 ? 13.555 -40.5 14.602 1 30.44 54 GLN B C 1
ATOM 3643 O O . GLN B 1 54 ? 14.781 -40.625 14.539 1 30.44 54 GLN B O 1
ATOM 3648 N N . ARG B 1 55 ? 12.977 -41.5 14.039 1 30.42 55 ARG B N 1
ATOM 3649 C CA . ARG B 1 55 ? 13.75 -42.688 13.664 1 30.42 55 ARG B CA 1
ATOM 3650 C C . ARG B 1 55 ? 14.477 -42.469 12.344 1 30.42 55 ARG B C 1
ATOM 3652 O O . ARG B 1 55 ? 15.25 -43.312 11.906 1 30.42 55 ARG B O 1
ATOM 3659 N N . SER B 1 56 ? 14.156 -41.688 11.375 1 30.34 56 SER B N 1
ATOM 3660 C CA . SER B 1 56 ? 14.906 -42 10.156 1 30.34 56 SER B CA 1
ATOM 3661 C C . SER B 1 56 ? 16.281 -41.344 10.188 1 30.34 56 SER B C 1
ATOM 3663 O O . SER B 1 56 ? 16.984 -41.312 9.172 1 30.34 56 SER B O 1
ATOM 3665 N N . LEU B 1 57 ? 16.781 -40.438 11.117 1 28.75 57 LEU B N 1
ATOM 3666 C CA . LEU B 1 57 ? 18.203 -40.156 11.195 1 28.75 57 LEU B CA 1
ATOM 3667 C C . LEU B 1 57 ? 18.969 -41.312 11.82 1 28.75 57 LEU B C 1
ATOM 3669 O O . LEU B 1 57 ? 19.016 -41.438 13.047 1 28.75 57 LEU B O 1
ATOM 3673 N N . ALA B 1 58 ? 19.031 -42.438 11.312 1 28.36 58 ALA B N 1
ATOM 3674 C CA . ALA B 1 58 ? 19.797 -43.438 12.023 1 28.36 58 ALA B CA 1
ATOM 3675 C C . ALA B 1 58 ? 21.266 -43.094 12.102 1 28.36 58 ALA B C 1
ATOM 3677 O O . ALA B 1 58 ? 21.984 -43.094 11.094 1 28.36 58 ALA B O 1
ATOM 3678 N N . PRO B 1 59 ? 21.734 -42.031 12.977 1 25.09 59 PRO B N 1
ATOM 3679 C CA . PRO B 1 59 ? 23.188 -41.938 13.008 1 25.09 59 PRO B CA 1
ATOM 3680 C C . PRO B 1 59 ? 23.859 -43.281 13.227 1 25.09 59 PRO B C 1
ATOM 3682 O O . PRO B 1 59 ? 23.25 -44.188 13.789 1 25.09 59 PRO B O 1
ATOM 3685 N N . PRO B 1 60 ? 24.891 -43.688 12.438 1 27.12 60 PRO B N 1
ATOM 3686 C CA . PRO B 1 60 ? 25.812 -44.812 12.703 1 27.12 60 PRO B CA 1
ATOM 3687 C C . PRO B 1 60 ? 26.203 -44.906 14.172 1 27.12 60 PRO B C 1
ATOM 3689 O O . PRO B 1 60 ? 25.922 -44 14.953 1 27.12 60 PRO B O 1
ATOM 3692 N N . ARG B 1 61 ? 27.375 -45.656 14.539 1 24.8 61 ARG B N 1
ATOM 3693 C CA . ARG B 1 61 ? 27.984 -46.219 15.75 1 24.8 61 ARG B CA 1
ATOM 3694 C C . ARG B 1 61 ? 28.172 -45.156 16.812 1 24.8 61 ARG B C 1
ATOM 3696 O O . ARG B 1 61 ? 28.094 -43.938 16.516 1 24.8 61 ARG B O 1
ATOM 3703 N N . SER B 1 62 ? 29.297 -45.406 17.859 1 23.58 62 SER B N 1
ATOM 3704 C CA . SER B 1 62 ? 29.375 -45.219 19.312 1 23.58 62 SER B CA 1
ATOM 3705 C C . SER B 1 62 ? 29.562 -43.75 19.656 1 23.58 62 SER B C 1
ATOM 3707 O O . SER B 1 62 ? 29.438 -43.375 20.828 1 23.58 62 SER B O 1
ATOM 3709 N N . SER B 1 63 ? 30.312 -43.031 18.844 1 26.23 63 SER B N 1
ATOM 3710 C CA . SER B 1 63 ? 31.156 -42.062 19.516 1 26.23 63 SER B CA 1
ATOM 3711 C C . SER B 1 63 ? 30.312 -41.031 20.25 1 26.23 63 SER B C 1
ATOM 3713 O O . SER B 1 63 ? 29.172 -40.75 19.844 1 26.23 63 SER B O 1
ATOM 3715 N N . PRO B 1 64 ? 30.766 -40.531 21.516 1 24.7 64 PRO B N 1
ATOM 3716 C CA . PRO B 1 64 ? 30.047 -39.75 22.531 1 24.7 64 PRO B CA 1
ATOM 3717 C C . PRO B 1 64 ? 29.297 -38.562 21.953 1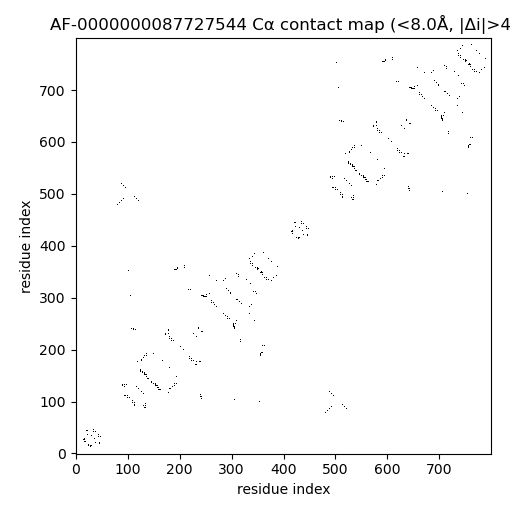 24.7 64 PRO B C 1
ATOM 3719 O O . PRO B 1 64 ? 29.906 -37.688 21.328 1 24.7 64 PRO B O 1
ATOM 3722 N N . ALA B 1 65 ? 28.141 -38.781 21.484 1 23.92 65 ALA B N 1
ATOM 3723 C CA . ALA B 1 65 ? 27.25 -37.969 20.656 1 23.92 65 ALA B CA 1
ATOM 3724 C C . ALA B 1 65 ? 26.938 -36.625 21.312 1 23.92 65 ALA B C 1
ATOM 3726 O O . ALA B 1 65 ? 26.344 -36.594 22.391 1 23.92 65 ALA B O 1
ATOM 3727 N N . SER B 1 66 ? 27.906 -35.656 21.172 1 22.27 66 SER B N 1
ATOM 3728 C CA . SER B 1 66 ? 27.797 -34.375 21.844 1 22.27 66 SER B CA 1
ATOM 3729 C C . SER B 1 66 ? 26.375 -33.812 21.75 1 22.27 66 SER B C 1
ATOM 3731 O O . SER B 1 66 ? 25.75 -33.906 20.703 1 22.27 66 SER B O 1
ATOM 3733 N N . GLN B 1 67 ? 25.656 -33.781 22.812 1 21.83 67 GLN B N 1
ATOM 3734 C CA . GLN B 1 67 ? 24.344 -33.344 23.266 1 21.83 67 GLN B CA 1
ATOM 3735 C C . GLN B 1 67 ? 23.969 -32 22.625 1 21.83 67 GLN B C 1
ATOM 3737 O O . GLN B 1 67 ? 24.266 -30.938 23.156 1 21.83 67 GLN B O 1
ATOM 3742 N N . LEU B 1 68 ? 24.266 -31.844 21.281 1 22.31 68 LEU B N 1
ATOM 3743 C CA . LEU B 1 68 ? 23.906 -30.484 20.922 1 22.31 68 LEU B CA 1
ATOM 3744 C C . LEU B 1 68 ? 22.438 -30.219 21.234 1 22.31 68 LEU B C 1
ATOM 3746 O O . LEU B 1 68 ? 21.562 -31.016 20.875 1 22.31 68 LEU B O 1
ATOM 3750 N N . SER B 1 69 ? 22.109 -29.641 22.344 1 24.23 69 SER B N 1
ATOM 3751 C CA . SER B 1 69 ? 20.875 -29.156 22.953 1 24.23 69 SER B CA 1
ATOM 3752 C C . SER B 1 69 ? 19.938 -28.562 21.922 1 24.23 69 SER B C 1
ATOM 3754 O O . SER B 1 69 ? 20.344 -27.719 21.109 1 24.23 69 SER B O 1
ATOM 3756 N N . PRO B 1 70 ? 18.953 -29.312 21.453 1 27.81 70 PRO B N 1
ATOM 3757 C CA . PRO B 1 70 ? 17.938 -28.859 20.5 1 27.81 70 PRO B CA 1
ATOM 3758 C C . PRO B 1 70 ? 17.391 -27.469 20.844 1 27.81 70 PRO B C 1
ATOM 3760 O O . PRO B 1 70 ? 16.812 -27.266 21.906 1 27.81 70 PRO B O 1
ATOM 3763 N N . GLY B 1 71 ? 18.125 -26.453 20.828 1 24.62 71 GLY B N 1
ATOM 3764 C CA . GLY B 1 71 ? 17.656 -25.109 21.109 1 24.62 71 GLY B CA 1
ATOM 3765 C C . GLY B 1 71 ? 16.281 -24.812 20.547 1 24.62 71 GLY B C 1
ATOM 3766 O O . GLY B 1 71 ? 16 -25.125 19.391 1 24.62 71 GLY B O 1
ATOM 3767 N N . SER B 1 72 ? 15.141 -24.984 21.344 1 26.7 72 SER B N 1
ATOM 3768 C CA . SER B 1 72 ? 13.75 -24.562 21.328 1 26.7 72 SER B CA 1
ATOM 3769 C C . SER B 1 72 ? 13.57 -23.297 20.5 1 26.7 72 SER B C 1
ATOM 3771 O O . SER B 1 72 ? 13.961 -22.203 20.922 1 26.7 72 SER B O 1
ATOM 3773 N N . LEU B 1 73 ? 13.898 -23.312 19.344 1 27.62 73 LEU B N 1
ATOM 3774 C CA . LEU B 1 73 ? 13.469 -22.141 18.594 1 27.62 73 LEU B CA 1
ATOM 3775 C C . LEU B 1 73 ? 12.008 -21.812 18.875 1 27.62 73 LEU B C 1
ATOM 3777 O O . LEU B 1 73 ? 11.102 -22.484 18.375 1 27.62 73 LEU B O 1
ATOM 3781 N N . LEU B 1 74 ? 11.57 -21.719 20.156 1 28.02 74 LEU B N 1
ATOM 3782 C CA . LEU B 1 74 ? 10.375 -21.078 20.688 1 28.02 74 LEU B CA 1
ATOM 3783 C C . LEU B 1 74 ? 9.836 -20.031 19.719 1 28.02 74 LEU B C 1
ATOM 3785 O O . LEU B 1 74 ? 10.523 -19.062 19.391 1 28.02 74 LEU B O 1
ATOM 3789 N N . PHE B 1 75 ? 9.141 -20.531 18.781 1 30.09 75 PHE B N 1
ATOM 3790 C CA . PHE B 1 75 ? 8.234 -19.641 18.062 1 30.09 75 PHE B CA 1
ATOM 3791 C C . PHE B 1 75 ? 7.648 -18.594 19 1 30.09 75 PHE B C 1
ATOM 3793 O O . PHE B 1 75 ? 6.84 -18.906 19.875 1 30.09 75 PHE B O 1
ATOM 3800 N N . GLN B 1 76 ? 8.383 -17.812 19.656 1 32.34 76 GLN B N 1
ATOM 3801 C CA . GLN B 1 76 ? 7.809 -16.656 20.328 1 32.34 76 GLN B CA 1
ATOM 3802 C C . GLN B 1 76 ? 6.551 -16.172 19.625 1 32.34 76 GLN B C 1
ATOM 3804 O O . GLN B 1 76 ? 6.527 -16.062 18.391 1 32.34 76 GLN B O 1
ATOM 3809 N N . PRO B 1 77 ? 5.324 -16.406 20.156 1 34.31 77 PRO B N 1
ATOM 3810 C CA . PRO B 1 77 ? 4.168 -15.734 19.562 1 34.31 77 PRO B CA 1
ATOM 3811 C C . PRO B 1 77 ? 4.547 -14.453 18.828 1 34.31 77 PRO B C 1
ATOM 3813 O O . PRO B 1 77 ? 5.297 -13.633 19.359 1 34.31 77 PRO B O 1
ATOM 3816 N N . LEU B 1 78 ? 4.871 -14.477 17.656 1 38.38 78 LEU B N 1
ATOM 3817 C CA . LEU B 1 78 ? 4.977 -13.164 17.016 1 38.38 78 LEU B CA 1
ATOM 3818 C C . LEU B 1 78 ? 4.172 -12.125 17.781 1 38.38 78 LEU B C 1
ATOM 3820 O O . LEU B 1 78 ? 2.953 -12.258 17.938 1 38.38 78 LEU B O 1
ATOM 3824 N N . ASP B 1 79 ? 4.531 -11.578 18.844 1 39.75 79 ASP B N 1
ATOM 3825 C CA . ASP B 1 79 ? 3.967 -10.484 19.625 1 39.75 79 ASP B CA 1
ATOM 3826 C C . ASP B 1 79 ? 3.115 -9.57 18.75 1 39.75 79 ASP B C 1
ATOM 3828 O O . ASP B 1 79 ? 3.398 -9.398 17.562 1 39.75 79 ASP B O 1
ATOM 3832 N N . GLU B 1 80 ? 1.84 -9.25 19.156 1 42.38 80 GLU B N 1
ATOM 3833 C CA . GLU B 1 80 ? 0.823 -8.352 18.625 1 42.38 80 GLU B CA 1
ATOM 3834 C C . GLU B 1 80 ? 1.454 -7.234 17.797 1 42.38 80 GLU B C 1
ATOM 3836 O O . GLU B 1 80 ? 0.94 -6.863 16.75 1 42.38 80 GLU B O 1
ATOM 3841 N N . ALA B 1 81 ? 2.518 -6.648 18.453 1 44.84 81 ALA B N 1
ATOM 3842 C CA . ALA B 1 81 ? 3.211 -5.5 17.875 1 44.84 81 ALA B CA 1
ATOM 3843 C C . ALA B 1 81 ? 3.828 -5.855 16.531 1 44.84 81 ALA B C 1
ATOM 3845 O O . ALA B 1 81 ? 3.723 -5.086 15.562 1 44.84 81 ALA B O 1
ATOM 3846 N N . ASP B 1 82 ? 4.508 -7.145 16.484 1 52.34 82 ASP B N 1
ATOM 3847 C CA . ASP B 1 82 ? 5.246 -7.59 15.305 1 52.34 82 ASP B CA 1
ATOM 3848 C C . ASP B 1 82 ? 4.297 -7.961 14.172 1 52.34 82 ASP B C 1
ATOM 3850 O O . ASP B 1 82 ? 4.652 -7.852 12.992 1 52.34 82 ASP B O 1
ATOM 3854 N N . CYS B 1 83 ? 2.928 -7.84 14.555 1 81 83 CYS B N 1
ATOM 3855 C CA . CYS B 1 83 ? 1.964 -8.305 13.562 1 81 83 CYS B CA 1
ATOM 3856 C C . CYS B 1 83 ? 1.48 -7.148 12.695 1 81 83 CYS B C 1
ATOM 3858 O O . CYS B 1 83 ? 1.377 -7.281 11.477 1 81 83 CYS B O 1
ATOM 3860 N N . TRP B 1 84 ? 1.593 -5.891 13.406 1 90.62 84 TRP B N 1
ATOM 3861 C CA . TRP B 1 84 ? 1.021 -4.836 12.57 1 90.62 84 TRP B CA 1
ATOM 3862 C C . TRP B 1 84 ? 2.082 -4.219 11.664 1 90.62 84 TRP B C 1
ATOM 3864 O O . TRP B 1 84 ? 1.794 -3.844 10.531 1 90.62 84 TRP B O 1
ATOM 3874 N N . VAL B 1 85 ? 3.439 -4.199 12.117 1 94.5 85 VAL B N 1
ATOM 3875 C CA . VAL B 1 85 ? 4.52 -3.676 11.289 1 94.5 85 VAL B CA 1
ATOM 3876 C C . VAL B 1 85 ? 4.754 -4.605 10.102 1 94.5 85 VAL B C 1
ATOM 3878 O O . VAL B 1 85 ? 4.938 -4.141 8.969 1 94.5 85 VAL B O 1
ATOM 3881 N N . SER B 1 86 ? 4.699 -5.887 10.398 1 95.38 86 SER B N 1
ATOM 3882 C CA . SER B 1 86 ? 4.855 -6.867 9.328 1 95.38 86 SER B CA 1
ATOM 3883 C C . SER B 1 86 ? 3.732 -6.75 8.305 1 95.38 86 SER B C 1
ATOM 3885 O O . SER B 1 86 ? 3.973 -6.836 7.098 1 95.38 86 SER B O 1
ATOM 3887 N N . THR B 1 87 ? 2.547 -6.594 8.82 1 96.88 87 THR B N 1
ATOM 3888 C CA . THR B 1 87 ? 1.403 -6.414 7.93 1 96.88 87 THR B CA 1
ATOM 3889 C C . THR B 1 87 ? 1.576 -5.16 7.078 1 96.88 87 THR B C 1
ATOM 3891 O O . THR B 1 87 ? 1.337 -5.188 5.871 1 96.88 87 THR B O 1
ATOM 3894 N N . ALA B 1 88 ? 2.018 -4.043 7.699 1 97.5 88 ALA B N 1
ATOM 3895 C CA . ALA B 1 88 ? 2.25 -2.799 6.973 1 97.5 88 ALA B CA 1
ATOM 3896 C C . ALA B 1 88 ? 3.322 -2.98 5.902 1 97.5 88 ALA B C 1
ATOM 3898 O O . ALA B 1 88 ? 3.178 -2.492 4.781 1 97.5 88 ALA B O 1
ATOM 3899 N N . GLN B 1 89 ? 4.359 -3.709 6.297 1 97.81 89 GLN B N 1
ATOM 3900 C CA . GLN B 1 89 ? 5.453 -3.955 5.363 1 97.81 89 GLN B CA 1
ATOM 3901 C C . GLN B 1 89 ? 4.977 -4.75 4.152 1 97.81 89 GLN B C 1
ATOM 3903 O O . GLN B 1 89 ? 5.281 -4.398 3.01 1 97.81 89 GLN B O 1
ATOM 3908 N N . LEU B 1 90 ? 4.258 -5.801 4.387 1 98.25 90 LEU B N 1
ATOM 3909 C CA . LEU B 1 90 ? 3.779 -6.656 3.307 1 98.25 90 LEU B CA 1
ATOM 3910 C C . LEU B 1 90 ? 2.809 -5.902 2.404 1 98.25 90 LEU B C 1
ATOM 3912 O O . LEU B 1 90 ? 2.881 -6.016 1.178 1 98.25 90 LEU B O 1
ATOM 3916 N N . MET B 1 91 ? 1.889 -5.117 2.99 1 98.25 91 MET B N 1
ATOM 3917 C CA . MET B 1 91 ? 0.923 -4.363 2.195 1 98.25 91 MET B CA 1
ATOM 3918 C C . MET B 1 91 ? 1.617 -3.273 1.388 1 98.25 91 MET B C 1
ATOM 3920 O O . MET B 1 91 ? 1.264 -3.029 0.233 1 98.25 91 MET B O 1
ATOM 3924 N N . LEU B 1 92 ? 2.611 -2.586 2.043 1 98.31 92 LEU B N 1
ATOM 3925 C CA . LEU B 1 92 ? 3.396 -1.584 1.328 1 98.31 92 LEU B CA 1
ATOM 3926 C C . LEU B 1 92 ? 4.09 -2.199 0.117 1 98.31 92 LEU B C 1
ATOM 3928 O O . LEU B 1 92 ? 4.004 -1.666 -0.991 1 98.31 92 LEU B O 1
ATOM 3932 N N . HIS B 1 93 ? 4.734 -3.295 0.343 1 98.25 93 HIS B N 1
ATOM 3933 C CA . HIS B 1 93 ? 5.473 -3.947 -0.73 1 98.25 93 HIS B CA 1
ATOM 3934 C C . HIS B 1 93 ? 4.535 -4.426 -1.835 1 98.25 93 HIS B C 1
ATOM 3936 O O . HIS B 1 93 ? 4.848 -4.293 -3.02 1 98.25 93 HIS B O 1
ATOM 3942 N N . TYR B 1 94 ? 3.375 -4.949 -1.413 1 98.19 94 TYR B N 1
ATOM 3943 C CA . TYR B 1 94 ? 2.422 -5.418 -2.41 1 98.19 94 TYR B CA 1
ATOM 3944 C C . TYR B 1 94 ? 1.948 -4.27 -3.295 1 98.19 94 TYR B C 1
ATOM 3946 O O . TYR B 1 94 ? 1.967 -4.379 -4.523 1 98.19 94 TYR B O 1
ATOM 3954 N N . THR B 1 95 ? 1.6 -3.127 -2.721 1 97.25 95 THR B N 1
ATOM 3955 C CA . THR B 1 95 ? 0.894 -2.059 -3.42 1 97.25 95 THR B CA 1
ATOM 3956 C C . THR B 1 95 ? 1.876 -1.164 -4.172 1 97.25 95 THR B C 1
ATOM 3958 O O . THR B 1 95 ? 1.469 -0.334 -4.988 1 97.25 95 THR B O 1
ATOM 3961 N N . THR B 1 96 ? 3.164 -1.384 -3.918 1 95.94 96 THR B N 1
ATOM 3962 C CA . THR B 1 96 ? 4.113 -0.512 -4.602 1 95.94 96 THR B CA 1
ATOM 3963 C C . THR B 1 96 ? 5.004 -1.314 -5.543 1 95.94 96 THR B C 1
ATOM 3965 O O . THR B 1 96 ? 5.535 -0.774 -6.516 1 95.94 96 THR B O 1
ATOM 3968 N N . VAL B 1 97 ? 5.184 -2.658 -5.266 1 96.62 97 VAL B N 1
ATOM 3969 C CA . VAL B 1 97 ? 6.168 -3.395 -6.047 1 96.62 97 VAL B CA 1
ATOM 3970 C C . VAL B 1 97 ? 5.543 -4.684 -6.582 1 96.62 97 VAL B C 1
ATOM 3972 O O . VAL B 1 97 ? 5.453 -4.875 -7.797 1 96.62 97 VAL B O 1
ATOM 3975 N N . THR B 1 98 ? 4.961 -5.527 -5.707 1 97.44 98 THR B N 1
ATOM 3976 C CA . THR B 1 98 ? 4.566 -6.891 -6.043 1 97.44 98 THR B CA 1
ATOM 3977 C C . THR B 1 98 ? 3.461 -6.891 -7.094 1 97.44 98 THR B C 1
ATOM 3979 O O . THR B 1 98 ? 3.443 -7.742 -7.984 1 97.44 98 THR B O 1
ATOM 3982 N N . TYR B 1 99 ? 2.492 -5.984 -6.961 1 95.25 99 TYR B N 1
ATOM 3983 C CA . TYR B 1 99 ? 1.342 -5.992 -7.855 1 95.25 99 TYR B CA 1
ATOM 3984 C C . TYR B 1 99 ? 1.781 -5.871 -9.312 1 95.25 99 TYR B C 1
ATOM 3986 O O . TYR B 1 99 ? 1.096 -6.352 -10.219 1 95.25 99 TYR B O 1
ATOM 3994 N N . LYS B 1 100 ? 2.973 -5.32 -9.594 1 94.06 100 LYS B N 1
ATOM 3995 C CA . LYS B 1 100 ? 3.475 -5.074 -10.938 1 94.06 100 LYS B CA 1
ATOM 3996 C C . LYS B 1 100 ? 3.969 -6.363 -11.586 1 94.06 100 LYS B C 1
ATOM 3998 O O . LYS B 1 100 ? 4.156 -6.422 -12.805 1 94.06 100 LYS B O 1
ATOM 4003 N N . THR B 1 101 ? 4.203 -7.281 -10.789 1 94.12 101 THR B N 1
ATOM 4004 C CA . THR B 1 101 ? 4.805 -8.508 -11.289 1 94.12 101 THR B CA 1
ATOM 4005 C C . THR B 1 101 ? 3.734 -9.453 -11.836 1 94.12 101 THR B C 1
ATOM 4007 O O . THR B 1 101 ? 4.051 -10.461 -12.461 1 94.12 101 THR B O 1
ATOM 4010 N N . MET B 1 102 ? 2.486 -9.18 -11.602 1 83.62 102 MET B N 1
ATOM 4011 C CA . MET B 1 102 ? 1.385 -10.031 -12.047 1 83.62 102 MET B CA 1
ATOM 4012 C C . MET B 1 102 ? 0.757 -9.469 -13.32 1 83.62 102 MET B C 1
ATOM 4014 O O . MET B 1 102 ? -0.162 -10.07 -13.883 1 83.62 102 MET B O 1
ATOM 4018 N N . PHE B 1 103 ? 1.266 -8.438 -13.812 1 67.69 103 PHE B N 1
ATOM 4019 C CA . PHE B 1 103 ? 0.546 -7.707 -14.844 1 67.69 103 PHE B CA 1
ATOM 4020 C C . PHE B 1 103 ? 0.722 -8.375 -16.203 1 67.69 103 PHE B C 1
ATOM 4022 O O . PHE B 1 103 ? 1.815 -8.836 -16.531 1 67.69 103 PHE B O 1
ATOM 4029 N N . PHE B 1 104 ? -0.412 -8.492 -16.812 1 76 104 PHE B N 1
ATOM 4030 C CA . PHE B 1 104 ? -0.406 -9.062 -18.156 1 76 104 PHE B CA 1
ATOM 4031 C C . PHE B 1 104 ? -1.011 -8.086 -19.156 1 76 104 PHE B C 1
ATOM 4033 O O . PHE B 1 104 ? -0.85 -8.25 -20.375 1 76 104 PHE B O 1
ATOM 4040 N N . SER B 1 105 ? -1.688 -7.152 -18.578 1 78.81 105 SER B N 1
ATOM 4041 C CA . SER B 1 105 ? -2.258 -6.094 -19.406 1 78.81 105 SER B CA 1
ATOM 4042 C C . SER B 1 105 ? -2.371 -4.785 -18.641 1 78.81 105 SER B C 1
ATOM 4044 O O . SER B 1 105 ? -2.467 -4.793 -17.406 1 78.81 105 SER B O 1
ATOM 4046 N N . GLU B 1 106 ? -2.377 -3.711 -19.312 1 82.94 106 GLU B N 1
ATOM 4047 C CA . GLU B 1 106 ? -2.508 -2.391 -18.703 1 82.94 106 GLU B CA 1
ATOM 4048 C C . GLU B 1 106 ? -3.846 -2.246 -17.984 1 82.94 106 GLU B C 1
ATOM 4050 O O . GLU B 1 106 ? -3.93 -1.59 -16.938 1 82.94 106 GLU B O 1
ATOM 4055 N N . ASN B 1 107 ? -4.801 -2.938 -18.469 1 84.31 107 ASN B N 1
ATOM 4056 C CA . ASN B 1 107 ? -6.148 -2.832 -17.922 1 84.31 107 ASN B CA 1
ATOM 4057 C C . ASN B 1 107 ? -6.258 -3.527 -16.562 1 84.31 107 ASN B C 1
ATOM 4059 O O . ASN B 1 107 ? -7.137 -3.201 -15.766 1 84.31 107 ASN B O 1
ATOM 4063 N N . ALA B 1 108 ? -5.332 -4.422 -16.328 1 87.94 108 ALA B N 1
ATOM 4064 C CA . ALA B 1 108 ? -5.445 -5.223 -15.102 1 87.94 108 ALA B CA 1
ATOM 4065 C C . ALA B 1 108 ? -4.633 -4.613 -13.969 1 87.94 108 ALA B C 1
ATOM 4067 O O . ALA B 1 108 ? -4.695 -5.082 -12.828 1 87.94 108 ALA B O 1
ATOM 4068 N N . VAL B 1 109 ? -3.936 -3.553 -14.258 1 90.75 109 VAL B N 1
ATOM 4069 C CA . VAL B 1 109 ? -3.031 -2.965 -13.273 1 90.75 109 VAL B CA 1
ATOM 4070 C C . VAL B 1 109 ? -3.824 -2.496 -12.055 1 90.75 109 VAL B C 1
ATOM 4072 O O . VAL B 1 109 ? -3.488 -2.834 -10.922 1 90.75 109 VAL B O 1
ATOM 4075 N N . ALA B 1 110 ? -4.902 -1.784 -12.305 1 92.81 110 ALA B N 1
ATOM 4076 C CA . ALA B 1 110 ? -5.723 -1.264 -11.211 1 92.81 110 ALA B CA 1
ATOM 4077 C C . ALA B 1 110 ? -6.359 -2.398 -10.422 1 92.81 110 ALA B C 1
ATOM 4079 O O . ALA B 1 110 ? -6.535 -2.291 -9.203 1 92.81 110 ALA B O 1
ATOM 4080 N N . THR B 1 111 ? -6.652 -3.459 -11.094 1 94.12 111 THR B N 1
ATOM 4081 C CA . THR B 1 111 ? -7.266 -4.609 -10.445 1 94.12 111 THR B CA 1
ATOM 4082 C C . THR B 1 111 ? -6.324 -5.203 -9.398 1 94.12 111 THR B C 1
ATOM 4084 O O . THR B 1 111 ? -6.707 -5.395 -8.242 1 94.12 111 THR B O 1
ATOM 4087 N N . PHE B 1 112 ? -5.078 -5.371 -9.742 1 95.44 112 PHE B N 1
ATOM 4088 C CA . PHE B 1 112 ? -4.125 -6.008 -8.844 1 95.44 112 PHE B CA 1
ATOM 4089 C C . PHE B 1 112 ? -3.654 -5.035 -7.77 1 95.44 112 PHE B C 1
ATOM 4091 O O . PHE B 1 112 ? -3.385 -5.434 -6.633 1 95.44 112 PHE B O 1
ATOM 4098 N N . GLN B 1 113 ? -3.584 -3.832 -8.07 1 95.44 113 GLN B N 1
ATOM 4099 C CA . GLN B 1 113 ? -3.004 -2.865 -7.145 1 95.44 113 GLN B CA 1
ATOM 4100 C C . GLN B 1 113 ? -4.016 -2.447 -6.082 1 95.44 113 GLN B C 1
ATOM 4102 O O . GLN B 1 113 ? -3.684 -2.365 -4.898 1 95.44 113 GLN B O 1
ATOM 4107 N N . ARG B 1 114 ? -5.258 -2.184 -6.52 1 95.06 114 ARG B N 1
ATOM 4108 C CA . ARG B 1 114 ? -6.184 -1.491 -5.629 1 95.06 114 ARG B CA 1
ATOM 4109 C C . ARG B 1 114 ? -7.469 -2.289 -5.449 1 95.06 114 ARG B C 1
ATOM 4111 O O . ARG B 1 114 ? -7.922 -2.502 -4.32 1 95.06 114 ARG B O 1
ATOM 4118 N N . ILE B 1 115 ? -8.102 -2.758 -6.52 1 95.88 115 ILE B N 1
ATOM 4119 C CA . ILE B 1 115 ? -9.445 -3.316 -6.488 1 95.88 115 ILE B CA 1
ATOM 4120 C C . ILE B 1 115 ? -9.438 -4.645 -5.734 1 95.88 115 ILE B C 1
ATOM 4122 O O . ILE B 1 115 ? -10.25 -4.859 -4.832 1 95.88 115 ILE B O 1
ATOM 4126 N N . MET B 1 116 ? -8.43 -5.473 -6.047 1 95.69 116 MET B N 1
ATOM 4127 C CA . MET B 1 116 ? -8.359 -6.789 -5.422 1 95.69 116 MET B CA 1
ATOM 4128 C C . MET B 1 116 ? -8.039 -6.668 -3.934 1 95.69 116 MET B C 1
ATOM 4130 O O . MET B 1 116 ? -8.719 -7.277 -3.102 1 95.69 116 MET B O 1
ATOM 4134 N N . PRO B 1 117 ? -7.035 -5.898 -3.59 1 97.62 117 PRO B N 1
ATOM 4135 C CA . PRO B 1 117 ? -6.797 -5.766 -2.15 1 97.62 117 PRO B CA 1
ATOM 4136 C C . PRO B 1 117 ? -7.969 -5.121 -1.414 1 97.62 117 PRO B C 1
ATOM 4138 O O . PRO B 1 117 ? -8.242 -5.469 -0.262 1 97.62 117 PRO B O 1
ATOM 4141 N N . GLN B 1 118 ? -8.664 -4.211 -2.051 1 97.19 118 GLN B N 1
ATOM 4142 C CA . GLN B 1 118 ? -9.844 -3.605 -1.434 1 97.19 118 GLN B CA 1
ATOM 4143 C C . GLN B 1 118 ? -10.93 -4.645 -1.181 1 97.19 118 GLN B C 1
ATOM 4145 O O . GLN B 1 118 ? -11.539 -4.66 -0.111 1 97.19 118 GLN B O 1
ATOM 4150 N N . GLU B 1 119 ? -11.18 -5.496 -2.188 1 96.75 119 GLU B N 1
ATOM 4151 C CA . GLU B 1 119 ? -12.125 -6.598 -2.031 1 96.75 119 GLU B CA 1
ATOM 4152 C C . GLU B 1 119 ? -11.695 -7.535 -0.905 1 96.75 119 GLU B C 1
ATOM 4154 O O . GLU B 1 119 ? -12.539 -8.047 -0.165 1 96.75 119 GLU B O 1
ATOM 4159 N N . ALA B 1 120 ? -10.422 -7.695 -0.767 1 97.94 120 ALA B N 1
ATOM 4160 C CA . ALA B 1 120 ? -9.875 -8.664 0.179 1 97.94 120 ALA B CA 1
ATOM 4161 C C . ALA B 1 120 ? -10.062 -8.188 1.617 1 97.94 120 ALA B C 1
ATOM 4163 O O . ALA B 1 120 ? -10.023 -8.992 2.553 1 97.94 120 ALA B O 1
ATOM 4164 N N . LEU B 1 121 ? -10.219 -6.891 1.832 1 96.81 121 LEU B N 1
ATOM 4165 C CA . LEU B 1 121 ? -10.359 -6.352 3.18 1 96.81 121 LEU B CA 1
ATOM 4166 C C . LEU B 1 121 ? -11.57 -6.957 3.883 1 96.81 121 LEU B C 1
ATOM 4168 O O . LEU B 1 121 ? -11.57 -7.125 5.105 1 96.81 121 LEU B O 1
ATOM 4172 N N . ALA B 1 122 ? -12.594 -7.336 3.139 1 96.31 122 ALA B N 1
ATOM 4173 C CA . ALA B 1 122 ? -13.812 -7.91 3.711 1 96.31 122 ALA B CA 1
ATOM 4174 C C . ALA B 1 122 ? -13.672 -9.422 3.895 1 96.31 122 ALA B C 1
ATOM 4176 O O . ALA B 1 122 ? -14.5 -10.055 4.551 1 96.31 122 ALA B O 1
ATOM 4177 N N . TYR B 1 123 ? -12.672 -10.016 3.346 1 97.06 123 TYR B N 1
ATOM 4178 C CA . TYR B 1 123 ? -12.43 -11.453 3.387 1 97.06 123 TYR B CA 1
ATOM 4179 C C . TYR B 1 123 ? -11.008 -11.758 3.857 1 97.06 123 TYR B C 1
ATOM 4181 O O . TYR B 1 123 ? -10.117 -11.992 3.043 1 97.06 123 TYR B O 1
ATOM 4189 N N . PRO B 1 124 ? -10.797 -11.883 5.176 1 96.25 124 PRO B N 1
ATOM 4190 C CA . PRO B 1 124 ? -9.453 -12.023 5.746 1 96.25 124 PRO B CA 1
ATOM 4191 C C . PRO B 1 124 ? -8.664 -13.172 5.117 1 96.25 124 PRO B C 1
ATOM 4193 O O . PRO B 1 124 ? -7.445 -13.078 4.973 1 96.25 124 PRO B O 1
ATOM 4196 N N . PHE B 1 125 ? -9.352 -14.273 4.719 1 96.75 125 PHE B N 1
ATOM 4197 C CA . PHE B 1 125 ? -8.633 -15.375 4.094 1 96.75 125 PHE B CA 1
ATOM 4198 C C . PHE B 1 125 ? -8.023 -14.938 2.766 1 96.75 125 PHE B C 1
ATOM 4200 O O . PHE B 1 125 ? -6.922 -15.375 2.41 1 96.75 125 PHE B O 1
ATOM 4207 N N . PHE B 1 126 ? -8.742 -14.078 2.029 1 98.19 126 PHE B N 1
ATOM 4208 C CA . PHE B 1 126 ? -8.242 -13.555 0.764 1 98.19 126 PHE B CA 1
ATOM 4209 C C . PHE B 1 126 ? -7.094 -12.578 1 1 98.19 126 PHE B C 1
ATOM 4211 O O . PHE B 1 126 ? -6.062 -12.648 0.329 1 98.19 126 PHE B O 1
ATOM 4218 N N . LEU B 1 127 ? -7.234 -11.695 1.992 1 98.31 127 LEU B N 1
ATOM 4219 C CA . LEU B 1 127 ? -6.203 -10.719 2.32 1 98.31 127 LEU B CA 1
ATOM 4220 C C . LEU B 1 127 ? -4.906 -11.414 2.73 1 98.31 127 LEU B C 1
ATOM 4222 O O . LEU B 1 127 ? -3.816 -10.977 2.363 1 98.31 127 LEU B O 1
ATOM 4226 N N . ARG B 1 128 ? -5.023 -12.477 3.432 1 97.88 128 ARG B N 1
ATOM 4227 C CA . ARG B 1 128 ? -3.854 -13.242 3.857 1 97.88 128 ARG B CA 1
ATOM 4228 C C . ARG B 1 128 ? -3.105 -13.812 2.658 1 97.88 128 ARG B C 1
ATOM 4230 O O . ARG B 1 128 ? -1.874 -13.859 2.652 1 97.88 128 ARG B O 1
ATOM 4237 N N . GLN B 1 129 ? -3.838 -14.242 1.682 1 98.31 129 GLN B N 1
ATOM 4238 C CA . GLN B 1 129 ? -3.184 -14.766 0.486 1 98.31 129 GLN B CA 1
ATOM 4239 C C . GLN B 1 129 ? -2.412 -13.672 -0.241 1 98.31 129 GLN B C 1
ATOM 4241 O O . GLN B 1 129 ? -1.316 -13.906 -0.755 1 98.31 129 GLN B O 1
ATOM 4246 N N . ILE B 1 130 ? -2.994 -12.5 -0.306 1 98.38 130 ILE B N 1
ATOM 4247 C CA . ILE B 1 130 ? -2.334 -11.359 -0.934 1 98.38 130 ILE B CA 1
ATOM 4248 C C . ILE B 1 130 ? -1.059 -11.016 -0.166 1 98.38 130 ILE B C 1
ATOM 4250 O O . ILE B 1 130 ? -0.002 -10.805 -0.767 1 98.38 130 ILE B O 1
ATOM 4254 N N . LEU B 1 131 ? -1.153 -11 1.162 1 98.31 131 LEU B N 1
ATOM 4255 C CA . LEU B 1 131 ? 0.01 -10.703 1.991 1 98.31 131 LEU B CA 1
ATOM 4256 C C . LEU B 1 131 ? 1.068 -11.789 1.852 1 98.31 131 LEU B C 1
ATOM 4258 O O . LEU B 1 131 ? 2.266 -11.5 1.828 1 98.31 131 LEU B O 1
ATOM 4262 N N . ALA B 1 132 ? 0.616 -13.016 1.737 1 98.12 132 ALA B N 1
ATOM 4263 C CA . ALA B 1 132 ? 1.55 -14.117 1.526 1 98.12 132 ALA B CA 1
ATOM 4264 C C . ALA B 1 132 ? 2.324 -13.938 0.223 1 98.12 132 ALA B C 1
ATOM 4266 O O . ALA B 1 132 ? 3.543 -14.117 0.188 1 98.12 132 ALA B O 1
ATOM 4267 N N . PHE B 1 133 ? 1.639 -13.57 -0.789 1 98.19 133 PHE B N 1
ATOM 4268 C CA . PHE B 1 133 ? 2.273 -13.375 -2.086 1 98.19 133 PHE B CA 1
ATOM 4269 C C . PHE B 1 133 ? 3.344 -12.289 -2.006 1 98.19 133 PHE B C 1
ATOM 4271 O O . PHE B 1 133 ? 4.426 -12.438 -2.582 1 98.19 133 PHE B O 1
ATOM 4278 N N . SER B 1 134 ? 2.984 -11.258 -1.292 1 98.44 134 SER B N 1
ATOM 4279 C CA . SER B 1 134 ? 3.945 -10.188 -1.034 1 98.44 134 SER B CA 1
ATOM 4280 C C . SER B 1 134 ? 5.16 -10.711 -0.274 1 98.44 134 SER B C 1
ATOM 4282 O O . SER B 1 134 ? 6.297 -10.359 -0.593 1 98.44 134 SER B O 1
ATOM 4284 N N . GLY B 1 135 ? 4.93 -11.523 0.718 1 98 135 GLY B N 1
ATOM 4285 C CA . GLY B 1 135 ? 6.012 -12.117 1.485 1 98 135 GLY B CA 1
ATOM 4286 C C . GLY B 1 135 ? 6.922 -13 0.648 1 98 135 GLY B C 1
ATOM 4287 O O . GLY B 1 135 ? 8.148 -12.938 0.778 1 98 135 GLY B O 1
ATOM 4288 N N . TYR B 1 136 ? 6.344 -13.789 -0.218 1 97.56 136 TYR B N 1
ATOM 4289 C CA . TYR B 1 136 ? 7.148 -14.625 -1.1 1 97.56 136 TYR B CA 1
ATOM 4290 C C . TYR B 1 136 ? 7.988 -13.781 -2.045 1 97.56 136 TYR B C 1
ATOM 4292 O O . TYR B 1 136 ? 9.133 -14.125 -2.354 1 97.56 136 TYR B O 1
ATOM 4300 N N . HIS B 1 137 ? 7.422 -12.703 -2.531 1 98 137 HIS B N 1
ATOM 4301 C CA . HIS B 1 137 ? 8.18 -11.82 -3.412 1 98 137 HIS B CA 1
ATOM 4302 C C . HIS B 1 137 ? 9.352 -11.18 -2.676 1 98 137 HIS B C 1
ATOM 4304 O O . HIS B 1 137 ? 10.453 -11.078 -3.221 1 98 137 HIS B O 1
ATOM 4310 N N . LEU B 1 138 ? 9.094 -10.75 -1.446 1 97.94 138 LEU B N 1
ATOM 4311 C CA . LEU B 1 138 ? 10.172 -10.195 -0.634 1 97.94 138 LEU B CA 1
ATOM 4312 C C . LEU B 1 138 ? 11.281 -11.227 -0.431 1 97.94 138 LEU B C 1
ATOM 4314 O O . LEU B 1 138 ? 12.469 -10.891 -0.497 1 97.94 138 LEU B O 1
ATOM 4318 N N . ALA B 1 139 ? 10.914 -12.445 -0.182 1 96.19 139 ALA B N 1
ATOM 4319 C CA . ALA B 1 139 ? 11.898 -13.516 -0.028 1 96.19 139 ALA B CA 1
ATOM 4320 C C . ALA B 1 139 ? 12.727 -13.68 -1.295 1 96.19 139 ALA B C 1
ATOM 4322 O O . ALA B 1 139 ? 13.938 -13.922 -1.225 1 96.19 139 ALA B O 1
ATOM 4323 N N . HIS B 1 140 ? 12.078 -13.555 -2.402 1 95.38 140 HIS B N 1
ATOM 4324 C CA . HIS B 1 140 ? 12.734 -13.672 -3.699 1 95.38 140 HIS B CA 1
ATOM 4325 C C . HIS B 1 140 ? 13.727 -12.539 -3.922 1 95.38 140 HIS B C 1
ATOM 4327 O O . HIS B 1 140 ? 14.828 -12.758 -4.43 1 95.38 140 HIS B O 1
ATOM 4333 N N . LEU B 1 141 ? 13.367 -11.352 -3.482 1 96.88 141 LEU B N 1
ATOM 4334 C CA . LEU B 1 141 ? 14.164 -10.156 -3.744 1 96.88 141 LEU B CA 1
ATOM 4335 C C . LEU B 1 141 ? 15.289 -10.023 -2.723 1 96.88 141 LEU B C 1
ATOM 4337 O O . LEU B 1 141 ? 16.312 -9.383 -2.994 1 96.88 141 LEU B O 1
ATOM 4341 N N . HIS B 1 142 ? 15.062 -10.602 -1.562 1 96.12 142 HIS B N 1
ATOM 4342 C CA . HIS B 1 142 ? 16.016 -10.438 -0.472 1 96.12 142 HIS B CA 1
ATOM 4343 C C . HIS B 1 142 ? 16.516 -11.789 0.039 1 96.12 142 HIS B C 1
ATOM 4345 O O . HIS B 1 142 ? 16.188 -12.188 1.156 1 96.12 142 HIS B O 1
ATOM 4351 N N . PRO B 1 143 ? 17.484 -12.344 -0.629 1 92.94 143 PRO B N 1
ATOM 4352 C CA . PRO B 1 143 ? 17.984 -13.664 -0.243 1 92.94 143 PRO B CA 1
ATOM 4353 C C . PRO B 1 143 ? 18.594 -13.68 1.158 1 92.94 143 PRO B C 1
ATOM 4355 O O . PRO B 1 143 ? 18.547 -14.703 1.846 1 92.94 143 PRO B O 1
ATOM 4358 N N . GLU B 1 144 ? 19.094 -12.531 1.604 1 94.44 144 GLU B N 1
ATOM 4359 C CA . GLU B 1 144 ? 19.703 -12.43 2.924 1 94.44 144 GLU B CA 1
ATOM 4360 C C . GLU B 1 144 ? 18.672 -12.57 4.031 1 94.44 144 GLU B C 1
ATOM 4362 O O . GLU B 1 144 ? 19 -12.922 5.164 1 94.44 144 GLU B O 1
ATOM 4367 N N . LYS B 1 145 ? 17.375 -12.359 3.727 1 95 145 LYS B N 1
ATOM 4368 C CA . LYS B 1 145 ? 16.281 -12.477 4.68 1 95 145 LYS B CA 1
ATOM 4369 C C . LYS B 1 145 ? 15.234 -13.477 4.191 1 95 145 LYS B C 1
ATOM 4371 O O . LYS B 1 145 ? 14.062 -13.383 4.562 1 95 145 LYS B O 1
ATOM 4376 N N . LYS B 1 146 ? 15.641 -14.312 3.354 1 94.12 146 LYS B N 1
ATOM 4377 C CA . LYS B 1 146 ? 14.742 -15.219 2.654 1 94.12 146 LYS B CA 1
ATOM 4378 C C . LYS B 1 146 ? 13.914 -16.047 3.641 1 94.12 146 LYS B C 1
ATOM 4380 O O . LYS B 1 146 ? 12.688 -16.109 3.541 1 94.12 146 LYS B O 1
ATOM 4385 N N . GLN B 1 147 ? 14.57 -16.625 4.645 1 92.25 147 GLN B N 1
ATOM 4386 C CA . GLN B 1 147 ? 13.898 -17.516 5.586 1 92.25 147 GLN B CA 1
ATOM 4387 C C . GLN B 1 147 ? 12.852 -16.766 6.402 1 92.25 147 GLN B C 1
ATOM 4389 O O . GLN B 1 147 ? 11.766 -17.281 6.672 1 92.25 147 GLN B O 1
ATOM 4394 N N . PHE B 1 148 ? 13.195 -15.57 6.75 1 93.75 148 PHE B N 1
ATOM 4395 C CA . PHE B 1 148 ? 12.281 -14.734 7.516 1 93.75 148 PHE B CA 1
ATOM 4396 C C . PHE B 1 148 ? 10.992 -14.484 6.73 1 93.75 148 PHE B C 1
ATOM 4398 O O . PHE B 1 148 ? 9.898 -14.68 7.25 1 93.75 148 PHE B O 1
ATOM 4405 N N . TYR B 1 149 ? 11.07 -14.062 5.465 1 95.81 149 TYR B N 1
ATOM 4406 C CA . TYR B 1 149 ? 9.914 -13.734 4.633 1 95.81 149 TYR B CA 1
ATOM 4407 C C . TYR B 1 149 ? 9.141 -14.984 4.254 1 95.81 149 TYR B C 1
ATOM 4409 O O . TYR B 1 149 ? 7.906 -14.961 4.168 1 95.81 149 TYR B O 1
ATOM 4417 N N . LEU B 1 150 ? 9.844 -16.078 4.027 1 94.38 150 LEU B N 1
ATOM 4418 C CA . LEU B 1 150 ? 9.18 -17.328 3.723 1 94.38 150 LEU B CA 1
ATOM 4419 C C . LEU B 1 150 ? 8.297 -17.781 4.883 1 94.38 150 LEU B C 1
ATOM 4421 O O . LEU B 1 150 ? 7.172 -18.234 4.676 1 94.38 150 LEU B O 1
ATOM 4425 N N . LEU B 1 151 ? 8.844 -17.625 6.047 1 93.44 151 LEU B N 1
ATOM 4426 C CA . LEU B 1 151 ? 8.078 -18 7.23 1 93.44 151 LEU B CA 1
ATOM 4427 C C . LEU B 1 151 ? 6.836 -17.125 7.367 1 93.44 151 LEU B C 1
ATOM 4429 O O . LEU B 1 151 ? 5.75 -17.625 7.68 1 93.44 151 LEU B O 1
ATOM 4433 N N . GLN B 1 152 ? 6.973 -15.852 7.117 1 93.75 152 GLN B N 1
ATOM 4434 C CA . GLN B 1 152 ? 5.836 -14.938 7.176 1 93.75 152 GLN B CA 1
ATOM 4435 C C . GLN B 1 152 ? 4.77 -15.32 6.152 1 93.75 152 GLN B C 1
ATOM 4437 O O . GLN B 1 152 ? 3.582 -15.367 6.477 1 93.75 152 GLN B O 1
ATOM 4442 N N . ALA B 1 153 ? 5.23 -15.531 4.977 1 96.31 153 ALA B N 1
ATOM 4443 C CA . ALA B 1 153 ? 4.32 -15.898 3.896 1 96.31 153 ALA B CA 1
ATOM 4444 C C . ALA B 1 153 ? 3.586 -17.203 4.215 1 96.31 153 ALA B C 1
ATOM 4446 O O . ALA B 1 153 ? 2.365 -17.281 4.059 1 96.31 153 ALA B O 1
ATOM 4447 N N . SER B 1 154 ? 4.309 -18.172 4.711 1 93.56 154 SER B N 1
ATOM 4448 C CA . SER B 1 154 ? 3.73 -19.469 5.023 1 93.56 154 SER B CA 1
ATOM 4449 C C . SER B 1 154 ? 2.689 -19.359 6.133 1 93.56 154 SER B C 1
ATOM 4451 O O . SER B 1 154 ? 1.67 -20.047 6.105 1 93.56 154 SER B O 1
ATOM 4453 N N . LYS B 1 155 ? 2.971 -18.531 7.078 1 93.5 155 LYS B N 1
ATOM 4454 C CA . LYS B 1 155 ? 2.01 -18.297 8.156 1 93.5 155 LYS B CA 1
ATOM 4455 C C . LYS B 1 155 ? 0.693 -17.75 7.609 1 93.5 155 LYS B C 1
ATOM 4457 O O . LYS B 1 155 ? -0.384 -18.203 8.008 1 93.5 155 LYS B O 1
ATOM 4462 N N . HIS B 1 156 ? 0.765 -16.766 6.75 1 96 156 HIS B N 1
ATOM 4463 C CA . HIS B 1 156 ? -0.431 -16.203 6.129 1 96 156 HIS B CA 1
ATOM 4464 C C . HIS B 1 156 ? -1.168 -17.25 5.305 1 96 156 HIS B C 1
ATOM 4466 O O . HIS B 1 156 ? -2.395 -17.344 5.371 1 96 156 HIS B O 1
ATOM 4472 N N . VAL B 1 157 ? -0.437 -18.062 4.582 1 95.5 157 VAL B N 1
ATOM 4473 C CA . VAL B 1 157 ? -1.051 -19.094 3.748 1 95.5 157 VAL B CA 1
ATOM 4474 C C . VAL B 1 157 ? -1.8 -20.094 4.629 1 95.5 157 VAL B C 1
ATOM 4476 O O . VAL B 1 157 ? -2.971 -20.391 4.383 1 95.5 157 VAL B O 1
ATOM 4479 N N . ASN B 1 158 ? -1.158 -20.562 5.641 1 91.81 158 ASN B N 1
ATOM 4480 C CA . ASN B 1 158 ? -1.743 -21.578 6.512 1 91.81 158 ASN B CA 1
ATOM 4481 C C . ASN B 1 158 ? -3.014 -21.062 7.191 1 91.81 158 ASN B C 1
ATOM 4483 O O . ASN B 1 158 ? -4.016 -21.781 7.258 1 91.81 158 ASN B O 1
ATOM 4487 N N . SER B 1 159 ? -2.947 -19.828 7.613 1 93.06 159 SER B N 1
ATOM 4488 C CA . SER B 1 159 ? -4.117 -19.234 8.25 1 93.06 159 SER B CA 1
ATOM 4489 C C . SER B 1 159 ? -5.242 -19.016 7.242 1 93.06 159 SER B C 1
ATOM 4491 O O . SER B 1 159 ? -6.422 -19.094 7.594 1 93.06 159 SER B O 1
ATOM 4493 N N . SER B 1 160 ? -4.895 -18.719 6.051 1 96.06 160 SER B N 1
ATOM 4494 C CA . SER B 1 160 ? -5.852 -18.422 4.988 1 96.06 160 SER B CA 1
ATOM 4495 C C . SER B 1 160 ? -6.609 -19.688 4.566 1 96.06 160 SER B C 1
ATOM 4497 O O . SER B 1 160 ? -7.805 -19.625 4.277 1 96.06 160 SER B O 1
ATOM 4499 N N . LEU B 1 161 ? -5.953 -20.844 4.523 1 94 161 LEU B N 1
ATOM 4500 C CA . LEU B 1 161 ? -6.52 -22.078 3.996 1 94 161 LEU B CA 1
ATOM 4501 C C . LEU B 1 161 ? -7.75 -22.484 4.797 1 94 161 LEU B C 1
ATOM 4503 O O . LEU B 1 161 ? -8.734 -22.953 4.223 1 94 161 LEU B O 1
ATOM 4507 N N . ARG B 1 162 ? -7.691 -22.328 6.078 1 91.38 162 ARG B N 1
ATOM 4508 C CA . ARG B 1 162 ? -8.852 -22.641 6.914 1 91.38 162 ARG B CA 1
ATOM 4509 C C . ARG B 1 162 ? -10.047 -21.781 6.539 1 91.38 162 ARG B C 1
ATOM 4511 O O . ARG B 1 162 ? -11.164 -22.281 6.418 1 91.38 162 ARG B O 1
ATOM 4518 N N . GLY B 1 163 ? -9.805 -20.516 6.383 1 92.69 163 GLY B N 1
ATOM 4519 C CA . GLY B 1 163 ? -10.867 -19.594 6 1 92.69 163 GLY B CA 1
ATOM 4520 C C . GLY B 1 163 ? -11.445 -19.891 4.629 1 92.69 163 GLY B C 1
ATOM 4521 O O . GLY B 1 163 ? -12.656 -19.797 4.43 1 92.69 163 GLY B O 1
ATOM 4522 N N . ILE B 1 164 ? -10.656 -20.281 3.701 1 94.5 164 ILE B N 1
ATOM 4523 C CA . ILE B 1 164 ? -11.094 -20.578 2.348 1 94.5 164 ILE B CA 1
ATOM 4524 C C . ILE B 1 164 ? -11.969 -21.844 2.363 1 94.5 164 ILE B C 1
ATOM 4526 O O . ILE B 1 164 ? -13.023 -21.875 1.729 1 94.5 164 ILE B O 1
ATOM 4530 N N . ARG B 1 165 ? -11.547 -22.812 3.082 1 92.12 165 ARG B N 1
ATOM 4531 C CA . ARG B 1 165 ? -12.312 -24.047 3.189 1 92.12 165 ARG B CA 1
ATOM 4532 C C . ARG B 1 165 ? -13.703 -23.781 3.764 1 92.12 165 ARG B C 1
ATOM 4534 O O . ARG B 1 165 ? -14.695 -24.312 3.262 1 92.12 165 ARG B O 1
ATOM 4541 N N . GLU B 1 166 ? -13.703 -22.984 4.758 1 93.38 166 GLU B N 1
ATOM 4542 C CA . GLU B 1 166 ? -14.977 -22.625 5.367 1 93.38 166 GLU B CA 1
ATOM 4543 C C . GLU B 1 166 ? -15.867 -21.859 4.379 1 93.38 166 GLU B C 1
ATOM 4545 O O . GLU B 1 166 ? -17.062 -22.141 4.273 1 93.38 166 GLU B O 1
ATOM 4550 N N . ALA B 1 167 ? -15.305 -20.953 3.662 1 92.56 167 ALA B N 1
ATOM 4551 C CA . ALA B 1 167 ? -16.062 -20.141 2.711 1 92.56 167 ALA B CA 1
ATOM 4552 C C . ALA B 1 167 ? -16.578 -21 1.557 1 92.56 167 ALA B C 1
ATOM 4554 O O . ALA B 1 167 ? -17.688 -20.781 1.065 1 92.56 167 ALA B O 1
ATOM 4555 N N . LEU B 1 168 ? -15.828 -21.984 1.13 1 91.06 168 LEU B N 1
ATOM 4556 C CA . LEU B 1 168 ? -16.203 -22.828 0.004 1 91.06 168 LEU B CA 1
ATOM 4557 C C . LEU B 1 168 ? -17.266 -23.828 0.414 1 91.06 168 LEU B C 1
ATOM 4559 O O . LEU B 1 168 ? -17.922 -24.438 -0.442 1 91.06 168 LEU B O 1
ATOM 4563 N N . SER B 1 169 ? -17.344 -24.078 1.688 1 90.69 169 SER B N 1
ATOM 4564 C CA . SER B 1 169 ? -18.391 -24.969 2.176 1 90.69 169 SER B CA 1
ATOM 4565 C C . SER B 1 169 ? -19.75 -24.281 2.129 1 90.69 169 SER B C 1
ATOM 4567 O O . SER B 1 169 ? -20.781 -24.953 2.164 1 90.69 169 SER B O 1
ATOM 4569 N N . GLU B 1 170 ? -19.703 -22.969 2.037 1 91.56 170 GLU B N 1
ATOM 4570 C CA . GLU B 1 170 ? -20.922 -22.188 1.886 1 91.56 170 GLU B CA 1
ATOM 4571 C C . GLU B 1 170 ? -21.234 -21.938 0.414 1 91.56 170 GLU B C 1
ATOM 4573 O O . GLU B 1 170 ? -20.438 -22.281 -0.464 1 91.56 170 GLU B O 1
ATOM 4578 N N . GLU B 1 171 ? -22.406 -21.422 0.182 1 92.5 171 GLU B N 1
ATOM 4579 C CA . GLU B 1 171 ? -22.828 -21.141 -1.187 1 92.5 171 GLU B CA 1
ATOM 4580 C C . GLU B 1 171 ? -22.016 -20 -1.793 1 92.5 171 GLU B C 1
ATOM 4582 O O . GLU B 1 171 ? -21.812 -18.969 -1.153 1 92.5 171 GLU B O 1
ATOM 4587 N N . VAL B 1 172 ? -21.516 -20.281 -2.945 1 93.62 172 VAL B N 1
ATOM 4588 C CA . VAL B 1 172 ? -20.859 -19.234 -3.705 1 93.62 172 VAL B CA 1
ATOM 4589 C C . VAL B 1 172 ? -21.906 -18.281 -4.297 1 93.62 172 VAL B C 1
ATOM 4591 O O . VAL B 1 172 ? -22.797 -18.719 -5.02 1 93.62 172 VAL B O 1
ATOM 4594 N N . THR B 1 173 ? -21.828 -17.078 -3.969 1 94.12 173 THR B N 1
ATOM 4595 C CA . THR B 1 173 ? -22.797 -16.078 -4.418 1 94.12 173 THR B CA 1
ATOM 4596 C C . THR B 1 173 ? -22.094 -14.992 -5.234 1 94.12 173 THR B C 1
ATOM 4598 O O . THR B 1 173 ? -20.875 -14.992 -5.352 1 94.12 173 THR B O 1
ATOM 4601 N N . SER B 1 174 ? -22.922 -14.109 -5.738 1 92.81 174 SER B N 1
ATOM 4602 C CA . SER B 1 174 ? -22.375 -12.984 -6.492 1 92.81 174 SER B CA 1
ATOM 4603 C C . SER B 1 174 ? -21.547 -12.07 -5.594 1 92.81 174 SER B C 1
ATOM 4605 O O . SER B 1 174 ? -20.672 -11.352 -6.074 1 92.81 174 SER B O 1
ATOM 4607 N N . LYS B 1 175 ? -21.734 -12.172 -4.312 1 92.75 175 LYS B N 1
ATOM 4608 C CA . LYS B 1 175 ? -21.047 -11.289 -3.365 1 92.75 175 LYS B CA 1
ATOM 4609 C C . LYS B 1 175 ? -19.672 -11.828 -3.002 1 92.75 175 LYS B C 1
ATOM 4611 O O . LYS B 1 175 ? -18.703 -11.062 -2.889 1 92.75 175 LYS B O 1
ATOM 4616 N N . ASN B 1 176 ? -19.594 -13.125 -2.861 1 95.12 176 ASN B N 1
ATOM 4617 C CA . ASN B 1 176 ? -18.344 -13.672 -2.34 1 95.12 176 ASN B CA 1
ATOM 4618 C C . ASN B 1 176 ? -17.531 -14.344 -3.436 1 95.12 176 ASN B C 1
ATOM 4620 O O . ASN B 1 176 ? -16.391 -14.75 -3.205 1 95.12 176 ASN B O 1
ATOM 4624 N N . CYS B 1 177 ? -18.047 -14.477 -4.656 1 96.12 177 CYS B N 1
ATOM 4625 C CA . CYS B 1 177 ? -17.391 -15.227 -5.723 1 96.12 177 CYS B CA 1
ATOM 4626 C C . CYS B 1 177 ? -16.062 -14.586 -6.113 1 96.12 177 CYS B C 1
ATOM 4628 O O . CYS B 1 177 ? -15.102 -15.281 -6.422 1 96.12 177 CYS B O 1
ATOM 4630 N N . HIS B 1 178 ? -15.992 -13.266 -6.117 1 96.44 178 HIS B N 1
ATOM 4631 C CA . HIS B 1 178 ? -14.766 -12.562 -6.48 1 96.44 178 HIS B CA 1
ATOM 4632 C C . HIS B 1 178 ? -13.641 -12.867 -5.496 1 96.44 178 HIS B C 1
ATOM 4634 O O . HIS B 1 178 ? -12.508 -13.133 -5.902 1 96.44 178 HIS B O 1
ATOM 4640 N N . ALA B 1 179 ? -14 -12.82 -4.195 1 96.88 179 ALA B N 1
ATOM 4641 C CA . ALA B 1 179 ? -13.016 -13.117 -3.156 1 96.88 179 ALA B CA 1
ATOM 4642 C C . ALA B 1 179 ? -12.562 -14.578 -3.229 1 96.88 179 ALA B C 1
ATOM 4644 O O . ALA B 1 179 ? -11.383 -14.875 -3.049 1 96.88 179 ALA B O 1
ATOM 4645 N N . LEU B 1 180 ? -13.508 -15.422 -3.482 1 96.69 180 LEU B N 1
ATOM 4646 C CA . LEU B 1 180 ? -13.188 -16.844 -3.545 1 96.69 180 LEU B CA 1
ATOM 4647 C C . LEU B 1 180 ? -12.328 -17.156 -4.762 1 96.69 180 LEU B C 1
ATOM 4649 O O . LEU B 1 180 ? -11.352 -17.906 -4.664 1 96.69 180 LEU B O 1
ATOM 4653 N N . TYR B 1 181 ? -12.672 -16.562 -5.848 1 96.25 181 TYR B N 1
ATOM 4654 C CA . TYR B 1 181 ? -11.867 -16.75 -7.047 1 96.25 181 TYR B CA 1
ATOM 4655 C C . TYR B 1 181 ? -10.453 -16.219 -6.852 1 96.25 181 TYR B C 1
ATOM 4657 O O . TYR B 1 181 ? -9.477 -16.891 -7.168 1 96.25 181 TYR B O 1
ATOM 4665 N N . GLY B 1 182 ? -10.344 -15.016 -6.34 1 96.06 182 GLY B N 1
ATOM 4666 C CA . GLY B 1 182 ? -9.047 -14.414 -6.078 1 96.06 182 GLY B CA 1
ATOM 4667 C C . GLY B 1 182 ? -8.203 -15.219 -5.102 1 96.06 182 GLY B C 1
ATOM 4668 O O . GLY B 1 182 ? -7.027 -15.469 -5.355 1 96.06 182 GLY B O 1
ATOM 4669 N N . SER B 1 183 ? -8.805 -15.617 -4.031 1 97.31 183 SER B N 1
ATOM 4670 C CA . SER B 1 183 ? -8.062 -16.344 -3 1 97.31 183 SER B CA 1
ATOM 4671 C C . SER B 1 183 ? -7.57 -17.688 -3.516 1 97.31 183 SER B C 1
ATOM 4673 O O . SER B 1 183 ? -6.426 -18.062 -3.262 1 97.31 183 SER B O 1
ATOM 4675 N N . THR B 1 184 ? -8.414 -18.391 -4.211 1 95.81 184 THR B N 1
ATOM 4676 C CA . THR B 1 184 ? -8 -19.688 -4.727 1 95.81 184 THR B CA 1
ATOM 4677 C C . THR B 1 184 ? -6.922 -19.531 -5.793 1 95.81 184 THR B C 1
ATOM 4679 O O . THR B 1 184 ? -6.023 -20.359 -5.902 1 95.81 184 THR B O 1
ATOM 4682 N N . THR B 1 185 ? -6.98 -18.469 -6.582 1 95.25 185 THR B N 1
ATOM 4683 C CA . THR B 1 185 ? -5.926 -18.188 -7.547 1 95.25 185 THR B CA 1
ATOM 4684 C C . THR B 1 185 ? -4.605 -17.906 -6.84 1 95.25 185 THR B C 1
ATOM 4686 O O . THR B 1 185 ? -3.566 -18.453 -7.219 1 95.25 185 THR B O 1
ATOM 4689 N N . PHE B 1 186 ? -4.652 -17.141 -5.793 1 96.94 186 PHE B N 1
ATOM 4690 C CA . PHE B 1 186 ? -3.439 -16.797 -5.059 1 96.94 186 PHE B CA 1
ATOM 4691 C C . PHE B 1 186 ? -2.889 -18.016 -4.328 1 96.94 186 PHE B C 1
ATOM 4693 O O . PHE B 1 186 ? -1.674 -18.172 -4.18 1 96.94 186 PHE B O 1
ATOM 4700 N N . VAL B 1 187 ? -3.734 -18.906 -3.875 1 96.69 187 VAL B N 1
ATOM 4701 C CA . VAL B 1 187 ? -3.262 -20.141 -3.254 1 96.69 187 VAL B CA 1
ATOM 4702 C C . VAL B 1 187 ? -2.344 -20.875 -4.219 1 96.69 187 VAL B C 1
ATOM 4704 O O . VAL B 1 187 ? -1.269 -21.344 -3.83 1 96.69 187 VAL B O 1
ATOM 4707 N N . VAL B 1 188 ? -2.744 -20.953 -5.395 1 95.88 188 VAL B N 1
ATOM 4708 C CA . VAL B 1 188 ? -1.995 -21.688 -6.41 1 95.88 188 VAL B CA 1
ATOM 4709 C C . VAL B 1 188 ? -0.682 -20.969 -6.703 1 95.88 188 VAL B C 1
ATOM 4711 O O . VAL B 1 188 ? 0.389 -21.578 -6.672 1 95.88 188 VAL B O 1
ATOM 4714 N N . VAL B 1 189 ? -0.714 -19.656 -6.945 1 96.06 189 VAL B N 1
ATOM 4715 C CA . VAL B 1 189 ? 0.472 -18.875 -7.289 1 96.06 189 VAL B CA 1
ATOM 4716 C C . VAL B 1 189 ? 1.45 -18.891 -6.117 1 96.06 189 VAL B C 1
ATOM 4718 O O . VAL B 1 189 ? 2.664 -18.969 -6.312 1 96.06 189 VAL B O 1
ATOM 4721 N N . ASN B 1 190 ? 0.884 -18.75 -4.949 1 96.62 190 ASN B N 1
ATOM 4722 C CA . ASN B 1 190 ? 1.729 -18.797 -3.762 1 96.62 190 ASN B CA 1
ATOM 4723 C C . ASN B 1 190 ? 2.418 -20.141 -3.604 1 96.62 190 ASN B C 1
ATOM 4725 O O . ASN B 1 190 ? 3.555 -20.219 -3.137 1 96.62 190 ASN B O 1
ATOM 4729 N N . LYS B 1 191 ? 1.76 -21.234 -3.932 1 94.94 191 LYS B N 1
ATOM 4730 C CA . LYS B 1 191 ? 2.381 -22.547 -3.865 1 94.94 191 LYS B CA 1
ATOM 4731 C C . LYS B 1 191 ? 3.492 -22.688 -4.902 1 94.94 191 LYS B C 1
ATOM 4733 O O . LYS B 1 191 ? 4.527 -23.297 -4.633 1 94.94 191 LYS B O 1
ATOM 4738 N N . PHE B 1 192 ? 3.305 -22.156 -6.074 1 95.25 192 PHE B N 1
ATOM 4739 C CA . PHE B 1 192 ? 4.383 -22.109 -7.055 1 95.25 192 PHE B CA 1
ATOM 4740 C C . PHE B 1 192 ? 5.582 -21.344 -6.516 1 95.25 192 PHE B C 1
ATOM 4742 O O . PHE B 1 192 ? 6.727 -21.75 -6.727 1 95.25 192 PHE B O 1
ATOM 4749 N N . ALA B 1 193 ? 5.293 -20.266 -5.844 1 95 193 ALA B N 1
ATOM 4750 C CA . ALA B 1 193 ? 6.359 -19.422 -5.316 1 95 193 ALA B CA 1
ATOM 4751 C C . ALA B 1 193 ? 7.082 -20.109 -4.16 1 95 193 ALA B C 1
ATOM 4753 O O . ALA B 1 193 ? 8.281 -19.922 -3.967 1 95 193 ALA B O 1
ATOM 4754 N N . ALA B 1 194 ? 6.449 -20.922 -3.4 1 90.94 194 ALA B N 1
ATOM 4755 C CA . ALA B 1 194 ? 6.969 -21.531 -2.182 1 90.94 194 ALA B CA 1
ATOM 4756 C C . ALA B 1 194 ? 7.918 -22.688 -2.51 1 90.94 194 ALA B C 1
ATOM 4758 O O . ALA B 1 194 ? 8.906 -22.906 -1.805 1 90.94 194 ALA B O 1
ATOM 4759 N N . PHE B 1 195 ? 7.734 -23.484 -3.461 1 77.94 195 PHE B N 1
ATOM 4760 C CA . PHE B 1 195 ? 8.375 -24.781 -3.697 1 77.94 195 PHE B CA 1
ATOM 4761 C C . PHE B 1 195 ? 9.875 -24.609 -3.916 1 77.94 195 PHE B C 1
ATOM 4763 O O . PHE B 1 195 ? 10.688 -25.203 -3.213 1 77.94 195 PHE B O 1
ATOM 4770 N N . PRO B 1 196 ? 10.312 -23.734 -4.875 1 60.81 196 PRO B N 1
ATOM 4771 C CA . PRO B 1 196 ? 11.758 -23.734 -5.121 1 60.81 196 PRO B CA 1
ATOM 4772 C C . PRO B 1 196 ? 12.555 -23.219 -3.934 1 60.81 196 PRO B C 1
ATOM 4774 O O . PRO B 1 196 ? 13.781 -23.359 -3.893 1 60.81 196 PRO B O 1
ATOM 4777 N N . ASN B 1 197 ? 11.898 -22.625 -3.039 1 56.06 197 ASN B N 1
ATOM 4778 C CA . ASN B 1 197 ? 12.57 -22.016 -1.898 1 56.06 197 ASN B CA 1
ATOM 4779 C C . ASN B 1 197 ? 12.68 -22.984 -0.722 1 56.06 197 ASN B C 1
ATOM 4781 O O . ASN B 1 197 ? 13.203 -22.625 0.334 1 56.06 197 ASN B O 1
ATOM 4785 N N . CYS B 1 198 ? 12.18 -24.062 -1.008 1 55.22 198 CYS B N 1
ATOM 4786 C CA . CYS B 1 198 ? 12.344 -25.078 0.029 1 55.22 198 CYS B CA 1
ATOM 4787 C C . CYS B 1 198 ? 13.758 -25.656 0.006 1 55.22 198 CYS B C 1
ATOM 4789 O O . CYS B 1 198 ? 14.211 -26.156 -1.026 1 55.22 198 CYS B O 1
ATOM 4791 N N . ASP B 1 199 ? 14.805 -24.797 0.393 1 48.44 199 ASP B N 1
ATOM 4792 C CA . ASP B 1 199 ? 16.234 -25.109 0.427 1 48.44 199 ASP B CA 1
ATOM 4793 C C . ASP B 1 199 ? 16.453 -26.609 0.228 1 48.44 199 ASP B C 1
ATOM 4795 O O . ASP B 1 199 ? 17.406 -27.016 -0.439 1 48.44 199 ASP B O 1
ATOM 4799 N N . ASP B 1 200 ? 16.312 -27.422 1.323 1 43.47 200 ASP B N 1
ATOM 4800 C CA . ASP B 1 200 ? 16.906 -28.75 1.373 1 43.47 200 ASP B CA 1
ATOM 4801 C C . ASP B 1 200 ? 16.203 -29.703 0.414 1 43.47 200 ASP B C 1
ATOM 4803 O O . ASP B 1 200 ? 15.422 -30.562 0.843 1 43.47 200 ASP B O 1
ATOM 4807 N N . PHE B 1 201 ? 15.953 -29.281 -0.704 1 41.84 201 PHE B N 1
ATOM 4808 C CA . PHE B 1 201 ? 15.438 -30.281 -1.618 1 41.84 201 PHE B CA 1
ATOM 4809 C C . PHE B 1 201 ? 16.25 -31.562 -1.527 1 41.84 201 PHE B C 1
ATOM 4811 O O . PHE B 1 201 ? 15.742 -32.656 -1.818 1 41.84 201 PHE B O 1
ATOM 4818 N N . ARG B 1 202 ? 17.469 -31.328 -1.713 1 41.47 202 ARG B N 1
ATOM 4819 C CA . ARG B 1 202 ? 18.422 -32.438 -1.681 1 41.47 202 ARG B CA 1
ATOM 4820 C C . ARG B 1 202 ? 18.312 -33.219 -0.372 1 41.47 202 ARG B C 1
ATOM 4822 O O . ARG B 1 202 ? 18.953 -34.25 -0.208 1 41.47 202 ARG B O 1
ATOM 4829 N N . SER B 1 203 ? 18.234 -32.469 0.741 1 38.12 203 SER B N 1
ATOM 4830 C CA . SER B 1 203 ? 18.156 -33.344 1.924 1 38.12 203 SER B CA 1
ATOM 4831 C C . SER B 1 203 ? 16.828 -34.062 1.991 1 38.12 203 SER B C 1
ATOM 4833 O O . SER B 1 203 ? 15.906 -33.781 1.222 1 38.12 203 SER B O 1
ATOM 4835 N N . HIS B 1 204 ? 16.234 -34.188 3.291 1 39.78 204 HIS B N 1
ATOM 4836 C CA . HIS B 1 204 ? 15.234 -35.219 3.598 1 39.78 204 HIS B CA 1
ATOM 4837 C C . HIS B 1 204 ? 13.969 -35 2.771 1 39.78 204 HIS B C 1
ATOM 4839 O O . HIS B 1 204 ? 13.508 -35.938 2.096 1 39.78 204 HIS B O 1
ATOM 4845 N N . GLU B 1 205 ? 12.773 -34.125 3.48 1 41.59 205 GLU B N 1
ATOM 4846 C CA . GLU B 1 205 ? 11.32 -34.156 3.438 1 41.59 205 GLU B CA 1
ATOM 4847 C C . GLU B 1 205 ? 10.797 -33.25 2.303 1 41.59 205 GLU B C 1
ATOM 4849 O O . GLU B 1 205 ? 9.602 -32.969 2.23 1 41.59 205 GLU B O 1
ATOM 4854 N N . CYS B 1 206 ? 11.492 -32.5 1.679 1 50.41 206 CYS B N 1
ATOM 4855 C CA . CYS B 1 206 ? 10.836 -31.656 0.664 1 50.41 206 CYS B CA 1
ATOM 4856 C C . CYS B 1 206 ? 10.25 -32.531 -0.443 1 50.41 206 CYS B C 1
ATOM 4858 O O . CYS B 1 206 ? 10.875 -33.5 -0.885 1 50.41 206 CYS B O 1
ATOM 4860 N N . SER B 1 207 ? 8.984 -32.25 -0.712 1 61.09 207 SER B N 1
ATOM 4861 C CA . SER B 1 207 ? 8.289 -33.031 -1.746 1 61.09 207 SER B CA 1
ATOM 4862 C C . SER B 1 207 ? 9.055 -33 -3.064 1 61.09 207 SER B C 1
ATOM 4864 O O . SER B 1 207 ? 9.727 -32 -3.375 1 61.09 207 SER B O 1
ATOM 4866 N N . LEU B 1 208 ? 9.32 -34.062 -3.631 1 80.88 208 LEU B N 1
ATOM 4867 C CA . LEU B 1 208 ? 9.836 -34.25 -4.984 1 80.88 208 LEU B CA 1
ATOM 4868 C C . LEU B 1 208 ? 9.078 -33.344 -5.973 1 80.88 208 LEU B C 1
ATOM 4870 O O . LEU B 1 208 ? 7.922 -33 -5.734 1 80.88 208 LEU B O 1
ATOM 4874 N N . PRO B 1 209 ? 9.742 -32.75 -6.883 1 90.69 209 PRO B N 1
ATOM 4875 C CA . PRO B 1 209 ? 9.141 -31.828 -7.832 1 90.69 209 PRO B CA 1
ATOM 4876 C C . PRO B 1 209 ? 7.797 -32.312 -8.375 1 90.69 209 PRO B C 1
ATOM 4878 O O . PRO B 1 209 ? 6.836 -31.547 -8.438 1 90.69 209 PRO B O 1
ATOM 4881 N N . VAL B 1 210 ? 7.723 -33.594 -8.664 1 94.19 210 VAL B N 1
ATOM 4882 C CA . VAL B 1 210 ? 6.492 -34.125 -9.227 1 94.19 210 VAL B CA 1
ATOM 4883 C C . VAL B 1 210 ? 5.391 -34.094 -8.164 1 94.19 210 VAL B C 1
ATOM 4885 O O . VAL B 1 210 ? 4.25 -33.719 -8.453 1 94.19 210 VAL B O 1
ATOM 4888 N N . GLN B 1 211 ? 5.73 -34.5 -6.965 1 92.75 211 GLN B N 1
ATOM 4889 C CA . GLN B 1 211 ? 4.77 -34.5 -5.867 1 92.75 211 GLN B CA 1
ATOM 4890 C C . GLN B 1 211 ? 4.262 -33.094 -5.598 1 92.75 211 GLN B C 1
ATOM 4892 O O . GLN B 1 211 ? 3.062 -32.875 -5.395 1 92.75 211 GLN B O 1
ATOM 4897 N N . SER B 1 212 ? 5.176 -32.125 -5.562 1 92.75 212 SER B N 1
ATOM 4898 C CA . SER B 1 212 ? 4.809 -30.734 -5.332 1 92.75 212 SER B CA 1
ATOM 4899 C C . SER B 1 212 ? 3.885 -30.219 -6.43 1 92.75 212 SER B C 1
ATOM 4901 O O . SER B 1 212 ? 2.928 -29.5 -6.148 1 92.75 212 SER B O 1
ATOM 4903 N N . LEU B 1 213 ? 4.184 -30.578 -7.633 1 95.56 213 LEU B N 1
ATOM 4904 C CA . LEU B 1 213 ? 3.35 -30.141 -8.75 1 95.56 213 LEU B CA 1
ATOM 4905 C C . LEU B 1 213 ? 1.951 -30.734 -8.648 1 95.56 213 LEU B C 1
ATOM 4907 O O . LEU B 1 213 ? 0.959 -30.062 -8.922 1 95.56 213 LEU B O 1
ATOM 4911 N N . MET B 1 214 ? 1.896 -32.062 -8.273 1 95.12 214 MET B N 1
ATOM 4912 C CA . MET B 1 214 ? 0.588 -32.688 -8.133 1 95.12 214 MET B CA 1
ATOM 4913 C C . MET B 1 214 ? -0.215 -32.031 -7.008 1 95.12 214 MET B C 1
ATOM 4915 O O . MET B 1 214 ? -1.441 -31.953 -7.09 1 95.12 214 MET B O 1
ATOM 4919 N N . GLU B 1 215 ? 0.446 -31.562 -6.012 1 92.31 215 GLU B N 1
ATOM 4920 C CA . GLU B 1 215 ? -0.229 -30.812 -4.957 1 92.31 215 GLU B CA 1
ATOM 4921 C C . GLU B 1 215 ? -0.82 -29.516 -5.5 1 92.31 215 GLU B C 1
ATOM 4923 O O . GLU B 1 215 ? -1.945 -29.156 -5.152 1 92.31 215 GLU B O 1
ATOM 4928 N N . ILE B 1 216 ? -0.109 -28.859 -6.297 1 95.19 216 ILE B N 1
ATOM 4929 C CA . ILE B 1 216 ? -0.582 -27.625 -6.914 1 95.19 216 ILE B CA 1
ATOM 4930 C C . ILE B 1 216 ? -1.802 -27.922 -7.785 1 95.19 216 ILE B C 1
ATOM 4932 O O . ILE B 1 216 ? -2.803 -27.203 -7.723 1 95.19 216 ILE B O 1
ATOM 4936 N N . PHE B 1 217 ? -1.714 -29.016 -8.547 1 95.56 217 PHE B N 1
ATOM 4937 C CA . PHE B 1 217 ? -2.844 -29.422 -9.375 1 95.56 217 PHE B CA 1
ATOM 4938 C C . PHE B 1 217 ? -4.086 -29.641 -8.523 1 95.56 217 PHE B C 1
ATOM 4940 O O . PHE B 1 217 ? -5.191 -29.25 -8.914 1 95.56 217 PHE B O 1
ATOM 4947 N N . SER B 1 218 ? -3.879 -30.203 -7.418 1 92.06 218 SER B N 1
ATOM 4948 C CA . SER B 1 218 ? -4.996 -30.469 -6.512 1 92.06 218 SER B CA 1
ATOM 4949 C C . SER B 1 218 ? -5.598 -29.172 -5.984 1 92.06 218 SER B C 1
ATOM 4951 O O . SER B 1 218 ? -6.812 -29.062 -5.82 1 92.06 218 SER B O 1
ATOM 4953 N N . LEU B 1 219 ? -4.789 -28.188 -5.734 1 90.44 219 LEU B N 1
ATOM 4954 C CA . LEU B 1 219 ? -5.246 -26.891 -5.219 1 90.44 219 LEU B CA 1
ATOM 4955 C C . LEU B 1 219 ? -6.047 -26.141 -6.273 1 90.44 219 LEU B C 1
ATOM 4957 O O . LEU B 1 219 ? -6.965 -25.391 -5.938 1 90.44 219 LEU B O 1
ATOM 4961 N N . VAL B 1 220 ? -5.703 -26.312 -7.523 1 91.38 220 VAL B N 1
ATOM 4962 C CA . VAL B 1 220 ? -6.387 -25.641 -8.625 1 91.38 220 VAL B CA 1
ATOM 4963 C C . VAL B 1 220 ? -7.852 -26.078 -8.664 1 91.38 220 VAL B C 1
ATOM 4965 O O . VAL B 1 220 ? -8.703 -25.359 -9.195 1 91.38 220 VAL B O 1
ATOM 4968 N N . ASN B 1 221 ? -8.188 -27.266 -8.055 1 85.25 221 ASN B N 1
ATOM 4969 C CA . ASN B 1 221 ? -9.562 -27.734 -7.961 1 85.25 221 ASN B CA 1
ATOM 4970 C C . ASN B 1 221 ? -10.445 -26.734 -7.219 1 85.25 221 ASN B C 1
ATOM 4972 O O . ASN B 1 221 ? -11.641 -26.625 -7.504 1 85.25 221 ASN B O 1
ATOM 4976 N N . GLY B 1 222 ? -9.883 -26.047 -6.289 1 83.81 222 GLY B N 1
ATOM 4977 C CA . GLY B 1 222 ? -10.617 -24.984 -5.621 1 83.81 222 GLY B CA 1
ATOM 4978 C C . GLY B 1 222 ? -11.078 -23.891 -6.57 1 83.81 222 GLY B C 1
ATOM 4979 O O . GLY B 1 222 ? -12.219 -23.438 -6.488 1 83.81 222 GLY B O 1
ATOM 4980 N N . MET B 1 223 ? -10.219 -23.5 -7.453 1 89.81 223 MET B N 1
ATOM 4981 C CA . MET B 1 223 ? -10.562 -22.516 -8.469 1 89.81 223 MET B CA 1
ATOM 4982 C C . MET B 1 223 ? -11.68 -23.031 -9.367 1 89.81 223 MET B C 1
ATOM 4984 O O . MET B 1 223 ? -12.641 -22.297 -9.656 1 89.81 223 MET B O 1
ATOM 4988 N N . GLU B 1 224 ? -11.547 -24.234 -9.781 1 89.12 224 GLU B N 1
ATOM 4989 C CA . GLU B 1 224 ? -12.555 -24.875 -10.633 1 89.12 224 GLU B CA 1
ATOM 4990 C C . GLU B 1 224 ? -13.914 -24.906 -9.945 1 89.12 224 GLU B C 1
ATOM 4992 O O . GLU B 1 224 ? -14.945 -24.641 -10.578 1 89.12 224 GLU B O 1
ATOM 4997 N N . ALA B 1 225 ? -13.859 -25.266 -8.75 1 87.62 225 ALA B N 1
ATOM 4998 C CA . ALA B 1 225 ? -15.094 -25.359 -7.969 1 87.62 225 ALA B CA 1
ATOM 4999 C C . ALA B 1 225 ? -15.82 -24.016 -7.941 1 87.62 225 ALA B C 1
ATOM 5001 O O . ALA B 1 225 ? -17.047 -23.969 -8.047 1 87.62 225 ALA B O 1
ATOM 5002 N N . VAL B 1 226 ? -15.094 -22.938 -7.781 1 91.69 226 VAL B N 1
ATOM 5003 C CA . VAL B 1 226 ? -15.688 -21.594 -7.758 1 91.69 226 VAL B CA 1
ATOM 5004 C C . VAL B 1 226 ? -16.281 -21.281 -9.133 1 91.69 226 VAL B C 1
ATOM 5006 O O . VAL B 1 226 ? -17.438 -20.859 -9.234 1 91.69 226 VAL B O 1
ATOM 5009 N N . LEU B 1 227 ? -15.555 -21.562 -10.18 1 90.31 227 LEU B N 1
ATOM 5010 C CA . LEU B 1 227 ? -15.938 -21.203 -11.539 1 90.31 227 LEU B CA 1
ATOM 5011 C C . LEU B 1 227 ? -17.172 -21.969 -11.977 1 90.31 227 LEU B C 1
ATOM 5013 O O . LEU B 1 227 ? -17.969 -21.469 -12.781 1 90.31 227 LEU B O 1
ATOM 5017 N N . LYS B 1 228 ? -17.375 -23.125 -11.469 1 90.25 228 LYS B N 1
ATOM 5018 C CA . LYS B 1 228 ? -18.469 -23.984 -11.883 1 90.25 228 LYS B CA 1
ATOM 5019 C C . LYS B 1 228 ? -19.75 -23.641 -11.125 1 90.25 228 LYS B C 1
ATOM 5021 O O . LYS B 1 228 ? -20.844 -24.078 -11.492 1 90.25 228 LYS B O 1
ATOM 5026 N N . CYS B 1 229 ? -19.625 -22.844 -10.141 1 90.19 229 CYS B N 1
ATOM 5027 C CA . CYS B 1 229 ? -20.797 -22.469 -9.367 1 90.19 229 CYS B CA 1
ATOM 5028 C C . CYS B 1 229 ? -21.594 -21.375 -10.078 1 90.19 229 CYS B C 1
ATOM 5030 O O . CYS B 1 229 ? -21.016 -20.469 -10.672 1 90.19 229 CYS B O 1
ATOM 5032 N N . PRO B 1 230 ? -22.891 -21.484 -9.984 1 88.69 230 PRO B N 1
ATOM 5033 C CA . PRO B 1 230 ? -23.734 -20.469 -10.625 1 88.69 230 PRO B CA 1
ATOM 5034 C C . PRO B 1 230 ? -23.469 -19.062 -10.109 1 88.69 230 PRO B C 1
ATOM 5036 O O . PRO B 1 230 ? -23.547 -18.094 -10.859 1 88.69 230 PRO B O 1
ATOM 5039 N N . GLY B 1 231 ? -23.141 -18.953 -8.93 1 88 231 GLY B N 1
ATOM 5040 C CA . GLY B 1 231 ? -22.875 -17.656 -8.328 1 88 231 GLY B CA 1
ATOM 5041 C C . GLY B 1 231 ? -21.656 -16.969 -8.93 1 88 231 GLY B C 1
ATOM 5042 O O . GLY B 1 231 ? -21.5 -15.75 -8.789 1 88 231 GLY B O 1
ATOM 5043 N N . ALA B 1 232 ? -20.859 -17.703 -9.617 1 89.25 232 ALA B N 1
ATOM 5044 C CA . ALA B 1 232 ? -19.625 -17.156 -10.203 1 89.25 232 ALA B CA 1
ATOM 5045 C C . ALA B 1 232 ? -19.906 -16.484 -11.547 1 89.25 232 ALA B C 1
ATOM 5047 O O . ALA B 1 232 ? -19.016 -15.883 -12.141 1 89.25 232 ALA B O 1
ATOM 5048 N N . ALA B 1 233 ? -21.109 -16.516 -11.984 1 91.31 233 ALA B N 1
ATOM 5049 C CA . ALA B 1 233 ? -21.484 -15.914 -13.266 1 91.31 233 ALA B CA 1
ATOM 5050 C C . ALA B 1 233 ? -21.25 -14.406 -13.25 1 91.31 233 ALA B C 1
ATOM 5052 O O . ALA B 1 233 ? -21.172 -13.781 -14.312 1 91.31 233 ALA B O 1
ATOM 5053 N N . ASP B 1 234 ? -21.078 -13.875 -12.062 1 92.69 234 ASP B N 1
ATOM 5054 C CA . ASP B 1 234 ? -20.906 -12.43 -11.922 1 92.69 234 ASP B CA 1
ATOM 5055 C C . ASP B 1 234 ? -19.453 -12.023 -12.055 1 92.69 234 ASP B C 1
ATOM 5057 O O . ASP B 1 234 ? -19.125 -10.836 -12.102 1 92.69 234 ASP B O 1
ATOM 5061 N N . LEU B 1 235 ? -18.5 -12.891 -12.188 1 94.19 235 LEU B N 1
ATOM 5062 C CA . LEU B 1 235 ? -17.062 -12.609 -12.234 1 94.19 235 LEU B CA 1
ATOM 5063 C C . LEU B 1 235 ? -16.734 -11.656 -13.375 1 94.19 235 LEU B C 1
ATOM 5065 O O . LEU B 1 235 ? -16.047 -10.656 -13.164 1 94.19 235 LEU B O 1
ATOM 5069 N N . PRO B 1 236 ? -17.375 -11.812 -14.562 1 92.88 236 PRO B N 1
ATOM 5070 C CA . PRO B 1 236 ? -17.047 -10.906 -15.664 1 92.88 236 PRO B CA 1
ATOM 5071 C C . PRO B 1 236 ? -17.688 -9.531 -15.508 1 92.88 236 PRO B C 1
ATOM 5073 O O . PRO B 1 236 ? -17.406 -8.617 -16.297 1 92.88 236 PRO B O 1
ATOM 5076 N N . ASN B 1 237 ? -18.484 -9.391 -14.508 1 92.38 237 ASN B N 1
ATOM 5077 C CA . ASN B 1 237 ? -19.219 -8.148 -14.359 1 92.38 237 ASN B CA 1
ATOM 5078 C C . ASN B 1 237 ? -18.906 -7.457 -13.031 1 92.38 237 ASN B C 1
ATOM 5080 O O . ASN B 1 237 ? -19.469 -6.414 -12.719 1 92.38 237 ASN B O 1
ATOM 5084 N N . GLY B 1 238 ? -18.047 -8.016 -12.312 1 93.62 238 GLY B N 1
ATOM 5085 C CA . GLY B 1 238 ? -17.75 -7.512 -10.984 1 93.62 238 GLY B CA 1
ATOM 5086 C C . GLY B 1 238 ? -16.359 -6.914 -10.867 1 93.62 238 GLY B C 1
ATOM 5087 O O . GLY B 1 238 ? -15.805 -6.43 -11.859 1 93.62 238 GLY B O 1
ATOM 5088 N N . PRO B 1 239 ? -15.859 -6.844 -9.656 1 93.88 239 PRO B N 1
ATOM 5089 C CA . PRO B 1 239 ? -14.578 -6.184 -9.383 1 93.88 239 PRO B CA 1
ATOM 5090 C C . PRO B 1 239 ? -13.422 -6.789 -10.172 1 93.88 239 PRO B C 1
ATOM 5092 O O . PRO B 1 239 ? -12.453 -6.094 -10.484 1 93.88 239 PRO B O 1
ATOM 5095 N N . LEU B 1 240 ? -13.539 -8.039 -10.531 1 93.44 240 LEU B N 1
ATOM 5096 C CA . LEU B 1 240 ? -12.422 -8.703 -11.211 1 93.44 240 LEU B CA 1
ATOM 5097 C C . LEU B 1 240 ? -12.672 -8.781 -12.711 1 93.44 240 LEU B C 1
ATOM 5099 O O . LEU B 1 240 ? -12 -9.539 -13.414 1 93.44 240 LEU B O 1
ATOM 5103 N N . LYS B 1 241 ? -13.539 -7.973 -13.258 1 93.44 241 LYS B N 1
ATOM 5104 C CA . LYS B 1 241 ? -14 -8.055 -14.641 1 93.44 241 LYS B CA 1
ATOM 5105 C C . LYS B 1 241 ? -12.836 -7.93 -15.625 1 93.44 241 LYS B C 1
ATOM 5107 O O . LYS B 1 241 ? -12.828 -8.586 -16.672 1 93.44 241 LYS B O 1
ATOM 5112 N N . GLU B 1 242 ? -11.805 -7.145 -15.32 1 92.31 242 GLU B N 1
ATOM 5113 C CA . GLU B 1 242 ? -10.703 -6.879 -16.234 1 92.31 242 GLU B CA 1
ATOM 5114 C C . GLU B 1 242 ? -9.867 -8.133 -16.484 1 92.31 242 GLU B C 1
ATOM 5116 O O . GLU B 1 242 ? -9.125 -8.219 -17.453 1 92.31 242 GLU B O 1
ATOM 5121 N N . LEU B 1 243 ? -10.016 -9.125 -15.602 1 91.31 243 LEU B N 1
ATOM 5122 C CA . LEU B 1 243 ? -9.289 -10.383 -15.758 1 91.31 243 LEU B CA 1
ATOM 5123 C C . LEU B 1 243 ? -9.984 -11.281 -16.781 1 91.31 243 LEU B C 1
ATOM 5125 O O . LEU B 1 243 ? -9.406 -12.258 -17.25 1 91.31 243 LEU B O 1
ATOM 5129 N N . PHE B 1 244 ? -11.227 -10.906 -17.109 1 90.69 244 PHE B N 1
ATOM 5130 C CA . PHE B 1 244 ? -12.039 -11.797 -17.938 1 90.69 244 PHE B CA 1
ATOM 5131 C C . PHE B 1 244 ? -12.406 -11.117 -19.25 1 90.69 244 PHE B C 1
ATOM 5133 O O . PHE B 1 244 ? -13.039 -11.734 -20.109 1 90.69 244 PHE B O 1
ATOM 5140 N N . CYS B 1 245 ? -11.945 -9.891 -19.344 1 87.5 245 CYS B N 1
ATOM 5141 C CA . CYS B 1 245 ? -12.312 -9.125 -20.531 1 87.5 245 CYS B CA 1
ATOM 5142 C C . CYS B 1 245 ? -11.312 -9.352 -21.656 1 87.5 245 CYS B C 1
ATOM 5144 O O . CYS B 1 245 ? -10.211 -9.852 -21.422 1 87.5 245 CYS B O 1
ATOM 5146 N N . GLU B 1 246 ? -11.797 -9.023 -22.844 1 89.06 246 GLU B N 1
ATOM 5147 C CA . GLU B 1 246 ? -10.898 -8.977 -24 1 89.06 246 GLU B CA 1
ATOM 5148 C C . GLU B 1 246 ? -10.133 -7.66 -24.047 1 89.06 246 GLU B C 1
ATOM 5150 O O . GLU B 1 246 ? -10.609 -6.641 -23.531 1 89.06 246 GLU B O 1
ATOM 5155 N N . THR B 1 247 ? -8.945 -7.855 -24.5 1 87.31 247 THR B N 1
ATOM 5156 C CA . THR B 1 247 ? -8.109 -6.664 -24.609 1 87.31 247 THR B CA 1
ATOM 5157 C C . THR B 1 247 ? -7.852 -6.305 -26.062 1 87.31 247 THR B C 1
ATOM 5159 O O . THR B 1 247 ? -8.086 -7.117 -26.953 1 87.31 247 THR B O 1
ATOM 5162 N N . GLU B 1 248 ? -7.457 -5.09 -26.281 1 86.25 248 GLU B N 1
ATOM 5163 C CA . GLU B 1 248 ? -7.105 -4.629 -27.625 1 86.25 248 GLU B CA 1
ATOM 5164 C C . GLU B 1 248 ? -5.734 -5.148 -28.047 1 86.25 248 GLU B C 1
ATOM 5166 O O . GLU B 1 248 ? -5.473 -5.328 -29.234 1 86.25 248 GLU B O 1
ATOM 5171 N N . GLN B 1 249 ? -5.016 -5.41 -27.094 1 86.38 249 GLN B N 1
ATOM 5172 C CA . GLN B 1 249 ? -3.672 -5.906 -27.375 1 86.38 249 GLN B CA 1
ATOM 5173 C C . GLN B 1 249 ? -3.682 -7.414 -27.625 1 86.38 249 GLN B C 1
ATOM 5175 O O . GLN B 1 249 ? -4.285 -8.172 -26.859 1 86.38 249 GLN B O 1
ATOM 5180 N N . ILE B 1 250 ? -3.057 -7.844 -28.734 1 91.25 250 ILE B N 1
ATOM 5181 C CA . ILE B 1 250 ? -2.973 -9.258 -29.094 1 91.25 250 ILE B CA 1
ATOM 5182 C C . ILE B 1 250 ? -1.659 -9.844 -28.594 1 91.25 250 ILE B C 1
ATOM 5184 O O . ILE B 1 250 ? -0.583 -9.312 -28.875 1 91.25 250 ILE B O 1
ATOM 5188 N N . HIS B 1 251 ? -1.748 -10.945 -27.906 1 92.19 251 HIS B N 1
ATOM 5189 C CA . HIS B 1 251 ? -0.554 -11.609 -27.406 1 92.19 251 HIS B CA 1
ATOM 5190 C C . HIS B 1 251 ? 0.19 -12.344 -28.516 1 92.19 251 HIS B C 1
ATOM 5192 O O . HIS B 1 251 ? -0.434 -12.922 -29.406 1 92.19 251 HIS B O 1
ATOM 5198 N N . ALA B 1 252 ? 1.468 -12.234 -28.422 1 92.31 252 ALA B N 1
ATOM 5199 C CA . ALA B 1 252 ? 2.295 -13.016 -29.328 1 92.31 252 ALA B CA 1
ATOM 5200 C C . ALA B 1 252 ? 2.359 -14.477 -28.906 1 92.31 252 ALA B C 1
ATOM 5202 O O . ALA B 1 252 ? 2.289 -14.781 -27.703 1 92.31 252 ALA B O 1
ATOM 5203 N N . ILE B 1 253 ? 2.477 -15.352 -29.859 1 94.25 253 ILE B N 1
ATOM 5204 C CA . ILE B 1 253 ? 2.668 -16.766 -29.594 1 94.25 253 ILE B CA 1
ATOM 5205 C C . ILE B 1 253 ? 4.156 -17.062 -29.406 1 94.25 253 ILE B C 1
ATOM 5207 O O . ILE B 1 253 ? 4.961 -16.812 -30.297 1 94.25 253 ILE B O 1
ATOM 5211 N N . SER B 1 254 ? 4.504 -17.578 -28.297 1 95.5 254 SER B N 1
ATOM 5212 C CA . SER B 1 254 ? 5.91 -17.859 -28.047 1 95.5 254 SER B CA 1
ATOM 5213 C C . SER B 1 254 ? 6.379 -19.062 -28.859 1 95.5 254 SER B C 1
ATOM 5215 O O . SER B 1 254 ? 5.59 -19.969 -29.172 1 95.5 254 SER B O 1
ATOM 5217 N N . PRO B 1 255 ? 7.656 -19.078 -29.172 1 95.81 255 PRO B N 1
ATOM 5218 C CA . PRO B 1 255 ? 8.195 -20.266 -29.844 1 95.81 255 PRO B CA 1
ATOM 5219 C C . PRO B 1 255 ? 7.988 -21.547 -29.047 1 95.81 255 PRO B C 1
ATOM 5221 O O . PRO B 1 255 ? 7.797 -22.609 -29.625 1 95.81 255 PRO B O 1
ATOM 5224 N N . LEU B 1 256 ? 8.016 -21.406 -27.812 1 96.75 256 LEU B N 1
ATOM 5225 C CA . LEU B 1 256 ? 7.816 -22.562 -26.953 1 96.75 256 LEU B CA 1
ATOM 5226 C C . LEU B 1 256 ? 6.402 -23.109 -27.094 1 96.75 256 LEU B C 1
ATOM 5228 O O . LEU B 1 256 ? 6.211 -24.328 -27.203 1 96.75 256 LEU B O 1
ATOM 5232 N N . LEU B 1 257 ? 5.449 -22.25 -27.109 1 97.81 257 LEU B N 1
ATOM 5233 C CA . LEU B 1 257 ? 4.062 -22.672 -27.266 1 97.81 257 LEU B CA 1
ATOM 5234 C C . LEU B 1 257 ? 3.836 -23.281 -28.641 1 97.81 257 LEU B C 1
ATOM 5236 O O . LEU B 1 257 ? 3.119 -24.281 -28.766 1 97.81 257 LEU B O 1
ATOM 5240 N N . SER B 1 258 ? 4.43 -22.688 -29.656 1 97.19 258 SER B N 1
ATOM 5241 C CA . SER B 1 258 ? 4.352 -23.234 -31.016 1 97.19 258 SER B CA 1
ATOM 5242 C C . SER B 1 258 ? 4.938 -24.641 -31.078 1 97.19 258 SER B C 1
ATOM 5244 O O . SER B 1 258 ? 4.355 -25.531 -31.703 1 97.19 258 SER B O 1
ATOM 5246 N N . GLY B 1 259 ? 6.105 -24.75 -30.469 1 97 259 GLY B N 1
ATOM 5247 C CA . GLY B 1 259 ? 6.727 -26.062 -30.422 1 97 259 GLY B CA 1
ATOM 5248 C C . GLY B 1 259 ? 5.863 -27.109 -29.719 1 97 259 GLY B C 1
ATOM 5249 O O . GLY B 1 259 ? 5.77 -28.25 -30.172 1 97 259 GLY B O 1
ATOM 5250 N N . LEU B 1 260 ? 5.297 -26.719 -28.656 1 98 260 LEU B N 1
ATOM 5251 C CA . LEU B 1 260 ? 4.41 -27.594 -27.922 1 98 260 LEU B CA 1
ATOM 5252 C C . LEU B 1 260 ? 3.215 -28.016 -28.766 1 98 260 LEU B C 1
ATOM 5254 O O . LEU B 1 260 ? 2.879 -29.203 -28.844 1 98 260 LEU B O 1
ATOM 5258 N N . SER B 1 261 ? 2.527 -27.078 -29.375 1 97.88 261 SER B N 1
ATOM 5259 C CA . SER B 1 261 ? 1.37 -27.312 -30.234 1 97.88 261 SER B CA 1
ATOM 5260 C C . SER B 1 261 ? 1.701 -28.312 -31.344 1 97.88 261 SER B C 1
ATOM 5262 O O . SER B 1 261 ? 0.879 -29.156 -31.688 1 97.88 261 SER B O 1
ATOM 5264 N N . GLU B 1 262 ? 2.871 -28.219 -31.844 1 97.06 262 GLU B N 1
ATOM 5265 C CA . GLU B 1 262 ? 3.299 -29.062 -32.969 1 97.06 262 GLU B CA 1
ATOM 5266 C C . GLU B 1 262 ? 3.549 -30.5 -32.531 1 97.06 262 GLU B C 1
ATOM 5268 O O . GLU B 1 262 ? 3.4 -31.438 -33.312 1 97.06 262 GLU B O 1
ATOM 5273 N N . ARG B 1 263 ? 3.84 -30.719 -31.328 1 97.25 263 ARG B N 1
ATOM 5274 C CA . ARG B 1 263 ? 4.359 -32.031 -30.906 1 97.25 263 ARG B CA 1
ATOM 5275 C C . ARG B 1 263 ? 3.291 -32.812 -30.156 1 97.25 263 ARG B C 1
ATOM 5277 O O . ARG B 1 263 ? 3.395 -34.062 -30.047 1 97.25 263 ARG B O 1
ATOM 5284 N N . LEU B 1 264 ? 2.244 -32.188 -29.719 1 97.81 264 LEU B N 1
ATOM 5285 C CA . LEU B 1 264 ? 1.217 -32.844 -28.906 1 97.81 264 LEU B CA 1
ATOM 5286 C C . LEU B 1 264 ? 0.501 -33.938 -29.719 1 97.81 264 LEU B C 1
ATOM 5288 O O . LEU B 1 264 ? 0.203 -35 -29.188 1 97.81 264 LEU B O 1
ATOM 5292 N N . PRO B 1 265 ? 0.268 -33.75 -31.047 1 96.19 265 PRO B N 1
ATOM 5293 C CA . PRO B 1 265 ? -0.394 -34.812 -31.812 1 96.19 265 PRO B CA 1
ATOM 5294 C C . PRO B 1 265 ? 0.421 -36.094 -31.875 1 96.19 265 PRO B C 1
ATOM 5296 O O . PRO B 1 265 ? -0.14 -37.188 -31.766 1 96.19 265 PRO B O 1
ATOM 5299 N N . GLU B 1 266 ? 1.688 -35.938 -32.062 1 94.44 266 GLU B N 1
ATOM 5300 C CA . GLU B 1 266 ? 2.545 -37.125 -32.094 1 94.44 266 GLU B CA 1
ATOM 5301 C C . GLU B 1 266 ? 2.527 -37.844 -30.734 1 94.44 266 GLU B C 1
ATOM 5303 O O . GLU B 1 266 ? 2.533 -39.094 -30.688 1 94.44 266 GLU B O 1
ATOM 5308 N N . LEU B 1 267 ? 2.545 -37.156 -29.672 1 95.88 267 LEU B N 1
ATOM 5309 C CA . LEU B 1 267 ? 2.463 -37.719 -28.344 1 95.88 267 LEU B CA 1
ATOM 5310 C C . LEU B 1 267 ? 1.165 -38.5 -28.172 1 95.88 267 LEU B C 1
ATOM 5312 O O . LEU B 1 267 ? 1.175 -39.625 -27.656 1 95.88 267 LEU B O 1
ATOM 5316 N N . ALA B 1 268 ? 0.059 -37.969 -28.609 1 96 268 ALA B N 1
ATOM 5317 C CA . ALA B 1 268 ? -1.238 -38.656 -28.547 1 96 268 ALA B CA 1
ATOM 5318 C C . ALA B 1 268 ? -1.227 -39.938 -29.344 1 96 268 ALA B C 1
ATOM 5320 O O . ALA B 1 268 ? -1.767 -40.969 -28.891 1 96 268 ALA B O 1
ATOM 5321 N N . ARG B 1 269 ? -0.634 -39.875 -30.5 1 95.19 269 ARG B N 1
ATOM 5322 C CA . ARG B 1 269 ? -0.547 -41.062 -31.359 1 95.19 269 ARG B CA 1
ATOM 5323 C C . ARG B 1 269 ? 0.265 -42.156 -30.688 1 95.19 269 ARG B C 1
ATOM 5325 O O . ARG B 1 269 ? -0.137 -43.312 -30.703 1 95.19 269 ARG B O 1
ATOM 5332 N N . ARG B 1 270 ? 1.394 -41.781 -30.078 1 93.38 270 ARG B N 1
ATOM 5333 C CA . ARG B 1 270 ? 2.26 -42.75 -29.406 1 93.38 270 ARG B CA 1
ATOM 5334 C C . ARG B 1 270 ? 1.536 -43.438 -28.25 1 93.38 270 ARG B C 1
ATOM 5336 O O . ARG B 1 270 ? 1.734 -44.625 -28 1 93.38 270 ARG B O 1
ATOM 5343 N N . ILE B 1 271 ? 0.762 -42.688 -27.5 1 93.56 271 ILE B N 1
ATOM 5344 C CA . ILE B 1 271 ? 0.022 -43.219 -26.359 1 93.56 271 ILE B CA 1
ATOM 5345 C C . ILE B 1 271 ? -1.071 -44.188 -26.859 1 93.56 271 ILE B C 1
ATOM 5347 O O . ILE B 1 271 ? -1.28 -45.25 -26.281 1 93.56 271 ILE B O 1
ATOM 5351 N N . SER B 1 272 ? -1.699 -43.844 -27.922 1 92.62 272 SER B N 1
ATOM 5352 C CA . SER B 1 272 ? -2.814 -44.625 -28.453 1 92.62 272 SER B CA 1
ATOM 5353 C C . SER B 1 272 ? -2.338 -45.969 -29.016 1 92.62 272 SER B C 1
ATOM 5355 O O . SER B 1 272 ? -3.084 -46.938 -29.016 1 92.62 272 SER B O 1
ATOM 5357 N N . THR B 1 273 ? -1.101 -46.031 -29.469 1 89.69 273 THR B N 1
ATOM 5358 C CA . THR B 1 273 ? -0.618 -47.219 -30.172 1 89.69 273 THR B CA 1
ATOM 5359 C C . THR B 1 273 ? 0.172 -48.125 -29.234 1 89.69 273 THR B C 1
ATOM 5361 O O . THR B 1 273 ? 0.431 -49.281 -29.547 1 89.69 273 THR B O 1
ATOM 5364 N N . ASP B 1 274 ? 0.51 -47.562 -28.125 1 85.31 274 ASP B N 1
ATOM 5365 C CA . ASP B 1 274 ? 1.321 -48.344 -27.188 1 85.31 274 ASP B CA 1
ATOM 5366 C C . ASP B 1 274 ? 0.492 -49.406 -26.5 1 85.31 274 ASP B C 1
ATOM 5368 O O . ASP B 1 274 ? -0.738 -49.344 -26.469 1 85.31 274 ASP B O 1
ATOM 5372 N N . PHE B 1 275 ? 1.189 -50.406 -26.094 1 83.69 275 PHE B N 1
ATOM 5373 C CA . PHE B 1 275 ? 0.539 -51.5 -25.375 1 83.69 275 PHE B CA 1
ATOM 5374 C C . PHE B 1 275 ? 0.479 -51.219 -23.875 1 83.69 275 PHE B C 1
ATOM 5376 O O . PHE B 1 275 ? 1.516 -51.094 -23.219 1 83.69 275 PHE B O 1
ATOM 5383 N N . MET B 1 276 ? -0.719 -51.031 -23.328 1 88.94 276 MET B N 1
ATOM 5384 C CA . MET B 1 276 ? -0.934 -50.844 -21.906 1 88.94 276 MET B CA 1
ATOM 5385 C C . MET B 1 276 ? -2.375 -51.156 -21.516 1 88.94 276 MET B C 1
ATOM 5387 O O . MET B 1 276 ? -3.211 -51.406 -22.391 1 88.94 276 MET B O 1
ATOM 5391 N N . GLU B 1 277 ? -2.617 -51.219 -20.234 1 91.44 277 GLU B N 1
ATOM 5392 C CA . GLU B 1 277 ? -3.969 -51.438 -19.719 1 91.44 277 GLU B CA 1
ATOM 5393 C C . GLU B 1 277 ? -4.926 -50.375 -20.203 1 91.44 277 GLU B C 1
ATOM 5395 O O . GLU B 1 277 ? -4.566 -49.188 -20.25 1 91.44 277 GLU B O 1
ATOM 5400 N N . ASP B 1 278 ? -6.133 -50.75 -20.516 1 92.19 278 ASP B N 1
ATOM 5401 C CA . ASP B 1 278 ? -7.109 -49.844 -21.141 1 92.19 278 ASP B CA 1
ATOM 5402 C C . ASP B 1 278 ? -7.402 -48.625 -20.266 1 92.19 278 ASP B C 1
ATOM 5404 O O . ASP B 1 278 ? -7.488 -47.5 -20.75 1 92.19 278 ASP B O 1
ATOM 5408 N N . ARG B 1 279 ? -7.57 -48.875 -19.016 1 93.69 279 ARG B N 1
ATOM 5409 C CA . ARG B 1 279 ? -7.883 -47.781 -18.109 1 93.69 279 ARG B CA 1
ATOM 5410 C C . ARG B 1 279 ? -6.75 -46.781 -18.078 1 93.69 279 ARG B C 1
ATOM 5412 O O . ARG B 1 279 ? -6.992 -45.562 -18.062 1 93.69 279 ARG B O 1
ATOM 5419 N N . CYS B 1 280 ? -5.57 -47.25 -18.016 1 94.69 280 CYS B N 1
ATOM 5420 C CA . CYS B 1 280 ? -4.387 -46.406 -18.031 1 94.69 280 CYS B CA 1
ATOM 5421 C C . CYS B 1 280 ? -4.297 -45.625 -19.344 1 94.69 280 CYS B C 1
ATOM 5423 O O . CYS B 1 280 ? -4.074 -44.406 -19.328 1 94.69 280 CYS B O 1
ATOM 5425 N N . ARG B 1 281 ? -4.512 -46.281 -20.422 1 95.31 281 ARG B N 1
ATOM 5426 C CA . ARG B 1 281 ? -4.48 -45.656 -21.734 1 95.31 281 ARG B CA 1
ATOM 5427 C C . ARG B 1 281 ? -5.523 -44.562 -21.828 1 95.31 281 ARG B C 1
ATOM 5429 O O . ARG B 1 281 ? -5.223 -43.438 -22.281 1 95.31 281 ARG B O 1
ATOM 5436 N N . ASP B 1 282 ? -6.734 -44.844 -21.375 1 96.31 282 ASP B N 1
ATOM 5437 C CA . ASP B 1 282 ? -7.828 -43.875 -21.438 1 96.31 282 ASP B CA 1
ATOM 5438 C C . ASP B 1 282 ? -7.5 -42.625 -20.641 1 96.31 282 ASP B C 1
ATOM 5440 O O . ASP B 1 282 ? -7.781 -41.5 -21.094 1 96.31 282 ASP B O 1
ATOM 5444 N N . THR B 1 283 ? -6.941 -42.844 -19.469 1 97.69 283 THR B N 1
ATOM 5445 C CA . THR B 1 283 ? -6.559 -41.719 -18.594 1 97.69 283 THR B CA 1
ATOM 5446 C C . THR B 1 283 ? -5.492 -40.875 -19.266 1 97.69 283 THR B C 1
ATOM 5448 O O . THR B 1 283 ? -5.586 -39.625 -19.266 1 97.69 283 THR B O 1
ATOM 5451 N N . LEU B 1 284 ? -4.465 -41.469 -19.844 1 98 284 LEU B N 1
ATOM 5452 C CA . LEU B 1 284 ? -3.354 -40.781 -20.484 1 98 284 LEU B CA 1
ATOM 5453 C C . LEU B 1 284 ? -3.811 -40.062 -21.75 1 98 284 LEU B C 1
ATOM 5455 O O . LEU B 1 284 ? -3.42 -38.906 -22 1 98 284 LEU B O 1
ATOM 5459 N N . ILE B 1 285 ? -4.66 -40.719 -22.531 1 97.12 285 ILE B N 1
ATOM 5460 C CA . ILE B 1 285 ? -5.188 -40.125 -23.75 1 97.12 285 ILE B CA 1
ATOM 5461 C C . ILE B 1 285 ? -6.035 -38.906 -23.391 1 97.12 285 ILE B C 1
ATOM 5463 O O . ILE B 1 285 ? -5.938 -37.844 -24.047 1 97.12 285 ILE B O 1
ATOM 5467 N N . SER B 1 286 ? -6.852 -39.062 -22.391 1 97.75 286 SER B N 1
ATOM 5468 C CA . SER B 1 286 ? -7.68 -37.938 -21.938 1 97.75 286 SER B CA 1
ATOM 5469 C C . SER B 1 286 ? -6.824 -36.75 -21.516 1 97.75 286 SER B C 1
ATOM 5471 O O . SER B 1 286 ? -7.156 -35.625 -21.812 1 97.75 286 SER B O 1
ATOM 5473 N N . ALA B 1 287 ? -5.719 -36.969 -20.812 1 98.25 287 ALA B N 1
ATOM 5474 C CA . ALA B 1 287 ? -4.824 -35.906 -20.344 1 98.25 287 ALA B CA 1
ATOM 5475 C C . ALA B 1 287 ? -4.18 -35.188 -21.516 1 98.25 287 ALA B C 1
ATOM 5477 O O . ALA B 1 287 ? -4.113 -33.938 -21.531 1 98.25 287 ALA B O 1
ATOM 5478 N N . VAL B 1 288 ? -3.697 -35.906 -22.531 1 98.12 288 VAL B N 1
ATOM 5479 C CA . VAL B 1 288 ? -3.043 -35.312 -23.688 1 98.12 288 VAL B CA 1
ATOM 5480 C C . VAL B 1 288 ? -4.066 -34.562 -24.531 1 98.12 288 VAL B C 1
ATOM 5482 O O . VAL B 1 288 ? -3.775 -33.469 -25.047 1 98.12 288 VAL B O 1
ATOM 5485 N N . GLN B 1 289 ? -5.258 -35.125 -24.656 1 97.56 289 GLN B N 1
ATOM 5486 C CA . GLN B 1 289 ? -6.316 -34.438 -25.375 1 97.56 289 GLN B CA 1
ATOM 5487 C C . GLN B 1 289 ? -6.715 -33.156 -24.688 1 97.56 289 GLN B C 1
ATOM 5489 O O . GLN B 1 289 ? -6.977 -32.125 -25.344 1 97.56 289 GLN B O 1
ATOM 5494 N N . SER B 1 290 ? -6.77 -33.188 -23.391 1 98 290 SER B N 1
ATOM 5495 C CA . SER B 1 290 ? -7.156 -32.031 -22.625 1 98 290 SER B CA 1
ATOM 5496 C C . SER B 1 290 ? -6.125 -30.906 -22.781 1 98 290 SER B C 1
ATOM 5498 O O . SER B 1 290 ? -6.48 -29.75 -22.984 1 98 290 SER B O 1
ATOM 5500 N N . ILE B 1 291 ? -4.812 -31.203 -22.641 1 98.56 291 ILE B N 1
ATOM 5501 C CA . ILE B 1 291 ? -3.803 -30.172 -22.797 1 98.56 291 ILE B CA 1
ATOM 5502 C C . ILE B 1 291 ? -3.801 -29.656 -24.234 1 98.56 291 ILE B C 1
ATOM 5504 O O . ILE B 1 291 ? -3.58 -28.453 -24.469 1 98.56 291 ILE B O 1
ATOM 5508 N N . THR B 1 292 ? -4.043 -30.531 -25.234 1 98.5 292 THR B N 1
ATOM 5509 C CA . THR B 1 292 ? -4.152 -30.109 -26.625 1 98.5 292 THR B CA 1
ATOM 5510 C C . THR B 1 292 ? -5.309 -29.141 -26.812 1 98.5 292 THR B C 1
ATOM 5512 O O . THR B 1 292 ? -5.168 -28.125 -27.5 1 98.5 292 THR B O 1
ATOM 5515 N N . SER B 1 293 ? -6.387 -29.469 -26.219 1 98.25 293 SER B N 1
ATOM 5516 C CA . SER B 1 293 ? -7.543 -28.578 -26.297 1 98.25 293 SER B CA 1
ATOM 5517 C C . SER B 1 293 ? -7.242 -27.219 -25.656 1 98.25 293 SER B C 1
ATOM 5519 O O . SER B 1 293 ? -7.625 -26.172 -26.203 1 98.25 293 SER B O 1
ATOM 5521 N N . CYS B 1 294 ? -6.562 -27.203 -24.484 1 97.94 294 CYS B N 1
ATOM 5522 C CA . CYS B 1 294 ? -6.168 -25.969 -23.828 1 97.94 294 CYS B CA 1
ATOM 5523 C C . CYS B 1 294 ? -5.285 -25.125 -24.75 1 97.94 294 CYS B C 1
ATOM 5525 O O . CYS B 1 294 ? -5.465 -23.906 -24.844 1 97.94 294 CYS B O 1
ATOM 5527 N N . VAL B 1 295 ? -4.316 -25.797 -25.391 1 98.56 295 VAL B N 1
ATOM 5528 C CA . VAL B 1 295 ? -3.389 -25.125 -26.297 1 98.56 295 VAL B CA 1
ATOM 5529 C C . VAL B 1 295 ? -4.156 -24.531 -27.469 1 98.56 295 VAL B C 1
ATOM 5531 O O . VAL B 1 295 ? -4 -23.344 -27.797 1 98.56 295 VAL B O 1
ATOM 5534 N N . ASN B 1 296 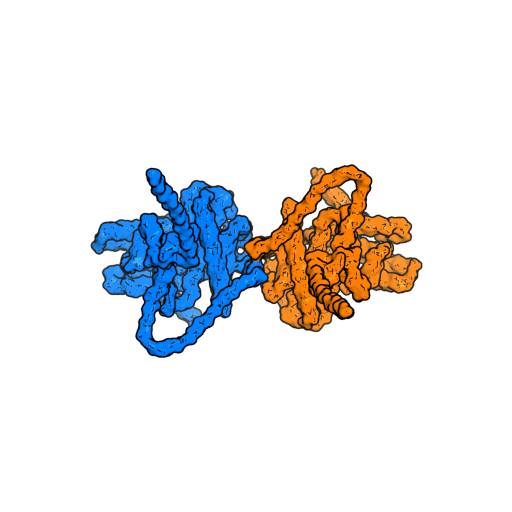? -5.031 -25.312 -28.062 1 97.88 296 ASN B N 1
ATOM 5535 C CA . ASN B 1 296 ? -5.801 -24.859 -29.219 1 97.88 296 ASN B CA 1
ATOM 5536 C C . ASN B 1 296 ? -6.723 -23.703 -28.859 1 97.88 296 ASN B C 1
ATOM 5538 O O . ASN B 1 296 ? -6.805 -22.719 -29.594 1 97.88 296 ASN B O 1
ATOM 5542 N N . ASP B 1 297 ? -7.402 -23.828 -27.766 1 97.19 297 ASP B N 1
ATOM 5543 C CA . ASP B 1 297 ? -8.289 -22.781 -27.312 1 97.19 297 ASP B CA 1
ATOM 5544 C C . ASP B 1 297 ? -7.523 -21.484 -27.062 1 97.19 297 ASP B C 1
ATOM 5546 O O . ASP B 1 297 ? -7.996 -20.391 -27.422 1 97.19 297 ASP B O 1
ATOM 5550 N N . SER B 1 298 ? -6.367 -21.594 -26.438 1 97 298 SER B N 1
ATOM 5551 C CA . SER B 1 298 ? -5.562 -20.422 -26.109 1 97 298 SER B CA 1
ATOM 5552 C C . SER B 1 298 ? -5.004 -19.766 -27.375 1 97 298 SER B C 1
ATOM 5554 O O . SER B 1 298 ? -4.883 -18.547 -27.438 1 97 298 SER B O 1
ATOM 5556 N N . LEU B 1 299 ? -4.656 -20.562 -28.359 1 96.56 299 LEU B N 1
ATOM 5557 C CA . LEU B 1 299 ? -4.148 -20.047 -29.625 1 96.56 299 LEU B CA 1
ATOM 5558 C C . LEU B 1 299 ? -5.258 -19.375 -30.422 1 96.56 299 LEU B C 1
ATOM 5560 O O . LEU B 1 299 ? -4.992 -18.484 -31.234 1 96.56 299 LEU B O 1
ATOM 5564 N N . GLY B 1 300 ? -6.445 -19.766 -30.156 1 95.31 300 GLY B N 1
ATOM 5565 C CA . GLY B 1 300 ? -7.586 -19.203 -30.844 1 95.31 300 GLY B CA 1
ATOM 5566 C C . GLY B 1 300 ? -8.047 -17.891 -30.234 1 95.31 300 GLY B C 1
ATOM 5567 O O . GLY B 1 300 ? -8.836 -17.156 -30.844 1 95.31 300 GLY B O 1
ATOM 5568 N N . GLU B 1 301 ? -7.59 -17.578 -29.031 1 94.88 301 GLU B N 1
ATOM 5569 C CA . GLU B 1 301 ? -8.016 -16.391 -28.312 1 94.88 301 GLU B CA 1
ATOM 5570 C C . GLU B 1 301 ? -6.812 -15.602 -27.797 1 94.88 301 GLU B C 1
ATOM 5572 O O . GLU B 1 301 ? -6.555 -15.57 -26.594 1 94.88 301 GLU B O 1
ATOM 5577 N N . LEU B 1 302 ? -6.238 -14.805 -28.625 1 94.69 302 LEU B N 1
ATOM 5578 C CA . LEU B 1 302 ? -4.992 -14.117 -28.281 1 94.69 302 LEU B CA 1
ATOM 5579 C C . LEU B 1 302 ? -5.27 -12.727 -27.719 1 94.69 302 LEU B C 1
ATOM 5581 O O . LEU B 1 302 ? -4.344 -12.016 -27.328 1 94.69 302 LEU B O 1
ATOM 5585 N N . ASN B 1 303 ? -6.574 -12.359 -27.656 1 93 303 ASN B N 1
ATOM 5586 C CA . ASN B 1 303 ? -6.949 -11.039 -27.156 1 93 303 ASN B CA 1
ATOM 5587 C C . ASN B 1 303 ? -7.516 -11.109 -25.75 1 93 303 ASN B C 1
ATOM 5589 O O . ASN B 1 303 ? -8.281 -10.234 -25.344 1 93 303 ASN B O 1
ATOM 5593 N N . LYS B 1 304 ? -7.191 -12.141 -25.062 1 92.75 304 LYS B N 1
ATOM 5594 C CA . LYS B 1 304 ? -7.598 -12.258 -23.672 1 92.75 304 LYS B CA 1
ATOM 5595 C C . LYS B 1 304 ? -6.664 -11.469 -22.75 1 92.75 304 LYS B C 1
ATOM 5597 O O . LYS B 1 304 ? -5.598 -11.023 -23.188 1 92.75 304 LYS B O 1
ATOM 5602 N N . ALA B 1 305 ? -7.031 -11.289 -21.547 1 89.56 305 ALA B N 1
ATOM 5603 C CA . ALA B 1 305 ? -6.277 -10.477 -20.578 1 89.56 305 ALA B CA 1
ATOM 5604 C C . ALA B 1 305 ? -4.914 -11.102 -20.297 1 89.56 305 ALA B C 1
ATOM 5606 O O . ALA B 1 305 ? -3.908 -10.391 -20.203 1 89.56 305 ALA B O 1
ATOM 5607 N N . SER B 1 306 ? -4.891 -12.422 -20.172 1 92.44 306 SER B N 1
ATOM 5608 C CA . SER B 1 306 ? -3.646 -13.117 -19.859 1 92.44 306 SER B CA 1
ATOM 5609 C C . SER B 1 306 ? -3.055 -13.781 -21.094 1 92.44 306 SER B C 1
ATOM 5611 O O . SER B 1 306 ? -3.789 -14.211 -21.984 1 92.44 306 SER B O 1
ATOM 5613 N N . PRO B 1 307 ? -1.725 -13.922 -21.172 1 93.94 307 PRO B N 1
ATOM 5614 C CA . PRO B 1 307 ? -1.098 -14.633 -22.297 1 93.94 307 PRO B CA 1
ATOM 5615 C C . PRO B 1 307 ? -1.56 -16.094 -22.406 1 93.94 307 PRO B C 1
ATOM 5617 O O . PRO B 1 307 ? -1.936 -16.703 -21.406 1 93.94 307 PRO B O 1
ATOM 5620 N N . PRO B 1 308 ? -1.523 -16.562 -23.609 1 96.12 308 PRO B N 1
ATOM 5621 C CA . PRO B 1 308 ? -2.023 -17.922 -23.812 1 96.12 308 PRO B CA 1
ATOM 5622 C C . PRO B 1 308 ? -1.277 -18.969 -22.969 1 96.12 308 PRO B C 1
ATOM 5624 O O . PRO B 1 308 ? -1.894 -19.891 -22.438 1 96.12 308 PRO B O 1
ATOM 5627 N N . GLU B 1 309 ? 0.086 -18.875 -22.828 1 97 309 GLU B N 1
ATOM 5628 C CA . GLU B 1 309 ? 0.863 -19.828 -22.031 1 97 309 GLU B CA 1
ATOM 5629 C C . GLU B 1 309 ? 0.373 -19.875 -20.594 1 97 309 GLU B C 1
ATOM 5631 O O . GLU B 1 309 ? 0.202 -20.953 -20.031 1 97 309 GLU B O 1
ATOM 5636 N N . LEU B 1 310 ? 0.139 -18.672 -20.047 1 95.75 310 LEU B N 1
ATOM 5637 C CA . LEU B 1 310 ? -0.305 -18.594 -18.656 1 95.75 310 LEU B CA 1
ATOM 5638 C C . LEU B 1 310 ? -1.68 -19.219 -18.484 1 95.75 310 LEU B C 1
ATOM 5640 O O . LEU B 1 310 ? -1.936 -19.906 -17.484 1 95.75 310 LEU B O 1
ATOM 5644 N N . ARG B 1 311 ? -2.555 -19.031 -19.422 1 95.31 311 ARG B N 1
ATOM 5645 C CA . ARG B 1 311 ? -3.891 -19.609 -19.359 1 95.31 311 ARG B CA 1
ATOM 5646 C C . ARG B 1 311 ? -3.82 -21.141 -19.344 1 95.31 311 ARG B C 1
ATOM 5648 O O . ARG B 1 311 ? -4.535 -21.797 -18.594 1 95.31 311 ARG B O 1
ATOM 5655 N N . ILE B 1 312 ? -2.967 -21.719 -20.141 1 97.75 312 ILE B N 1
ATOM 5656 C CA . ILE B 1 312 ? -2.826 -23.172 -20.219 1 97.75 312 ILE B CA 1
ATOM 5657 C C . ILE B 1 312 ? -2.281 -23.688 -18.891 1 97.75 312 ILE B C 1
ATOM 5659 O O . ILE B 1 312 ? -2.76 -24.703 -18.359 1 97.75 312 ILE B O 1
ATOM 5663 N N . ILE B 1 313 ? -1.309 -22.953 -18.312 1 97.06 313 ILE B N 1
ATOM 5664 C CA . ILE B 1 313 ? -0.685 -23.359 -17.047 1 97.06 313 ILE B CA 1
ATOM 5665 C C . ILE B 1 313 ? -1.751 -23.5 -15.969 1 97.06 313 ILE B C 1
ATOM 5667 O O . ILE B 1 313 ? -1.706 -24.422 -15.164 1 97.06 313 ILE B O 1
ATOM 5671 N N . PHE B 1 314 ? -2.758 -22.688 -16.016 1 94.88 314 PHE B N 1
ATOM 5672 C CA . PHE B 1 314 ? -3.738 -22.688 -14.938 1 94.88 314 PHE B CA 1
ATOM 5673 C C . PHE B 1 314 ? -4.965 -23.5 -15.32 1 94.88 314 PHE B C 1
ATOM 5675 O O . PHE B 1 314 ? -5.633 -24.062 -14.453 1 94.88 314 PHE B O 1
ATOM 5682 N N . TRP B 1 315 ? -5.23 -23.656 -16.609 1 95.62 315 TRP B N 1
ATOM 5683 C CA . TRP B 1 315 ? -6.457 -24.312 -17.031 1 95.62 315 TRP B CA 1
ATOM 5684 C C . TRP B 1 315 ? -6.273 -25.828 -17.109 1 95.62 315 TRP B C 1
ATOM 5686 O O . TRP B 1 315 ? -7.16 -26.594 -16.719 1 95.62 315 TRP B O 1
ATOM 5696 N N . TRP B 1 316 ? -5.188 -26.297 -17.594 1 97.88 316 TRP B N 1
ATOM 5697 C CA . TRP B 1 316 ? -5 -27.719 -17.797 1 97.88 316 TRP B CA 1
ATOM 5698 C C . TRP B 1 316 ? -5.125 -28.484 -16.5 1 97.88 316 TRP B C 1
ATOM 5700 O O . TRP B 1 316 ? -5.824 -29.5 -16.422 1 97.88 316 TRP B O 1
ATOM 5710 N N . PRO B 1 317 ? -4.488 -28.031 -15.383 1 97 317 PRO B N 1
ATOM 5711 C CA . PRO B 1 317 ? -4.637 -28.734 -14.109 1 97 317 PRO B CA 1
ATOM 5712 C C . PRO B 1 317 ? -6.094 -28.906 -13.695 1 97 317 PRO B C 1
ATOM 5714 O O . PRO B 1 317 ? -6.434 -29.875 -12.992 1 97 317 PRO B O 1
ATOM 5717 N N . MET B 1 318 ? -6.941 -28.062 -14.148 1 94.12 318 MET B N 1
ATOM 5718 C CA . MET B 1 318 ? -8.359 -28.125 -13.797 1 94.12 318 MET B CA 1
ATOM 5719 C C . MET B 1 318 ? -9.078 -29.188 -14.617 1 94.12 318 MET B C 1
ATOM 5721 O O . MET B 1 318 ? -10.164 -29.625 -14.25 1 94.12 318 MET B O 1
ATOM 5725 N N . THR B 1 319 ? -8.523 -29.609 -15.719 1 95.06 319 THR B N 1
ATOM 5726 C CA . THR B 1 319 ? -9.219 -30.484 -16.656 1 95.06 319 THR B CA 1
ATOM 5727 C C . THR B 1 319 ? -8.711 -31.922 -16.516 1 95.06 319 THR B C 1
ATOM 5729 O O . THR B 1 319 ? -9.344 -32.844 -17.031 1 95.06 319 THR B O 1
ATOM 5732 N N . VAL B 1 320 ? -7.598 -32.156 -15.867 1 95.25 320 VAL B N 1
ATOM 5733 C CA . VAL B 1 320 ? -7.023 -33.469 -15.766 1 95.25 320 VAL B CA 1
ATOM 5734 C C . VAL B 1 320 ? -7.727 -34.25 -14.656 1 95.25 320 VAL B C 1
ATOM 5736 O O . VAL B 1 320 ? -8.148 -33.688 -13.648 1 95.25 320 VAL B O 1
ATOM 5739 N N . SER B 1 321 ? -7.844 -35.562 -14.781 1 94.88 321 SER B N 1
ATOM 5740 C CA . SER B 1 321 ? -8.531 -36.406 -13.82 1 94.88 321 SER B CA 1
ATOM 5741 C C . SER B 1 321 ? -7.637 -36.719 -12.633 1 94.88 321 SER B C 1
ATOM 5743 O O . SER B 1 321 ? -6.41 -36.625 -12.727 1 94.88 321 SER B O 1
ATOM 5745 N N . ARG B 1 322 ? -8.25 -37.188 -11.57 1 94.75 322 ARG B N 1
ATOM 5746 C CA . ARG B 1 322 ? -7.523 -37.656 -10.398 1 94.75 322 ARG B CA 1
ATOM 5747 C C . ARG B 1 322 ? -6.684 -38.906 -10.734 1 94.75 322 ARG B C 1
ATOM 5749 O O . ARG B 1 322 ? -5.602 -39.094 -10.18 1 94.75 322 ARG B O 1
ATOM 5756 N N . ASP B 1 323 ? -7.152 -39.656 -11.609 1 96.94 323 ASP B N 1
ATOM 5757 C CA . ASP B 1 323 ? -6.418 -40.844 -12.039 1 96.94 323 ASP B CA 1
ATOM 5758 C C . ASP B 1 323 ? -5.078 -40.469 -12.672 1 96.94 323 ASP B C 1
ATOM 5760 O O . ASP B 1 323 ? -4.078 -41.156 -12.484 1 96.94 323 ASP B O 1
ATOM 5764 N N . PHE B 1 324 ? -5.133 -39.438 -13.383 1 97.69 324 PHE B N 1
ATOM 5765 C CA . PHE B 1 324 ? -3.885 -38.969 -13.984 1 97.69 324 PHE B CA 1
ATOM 5766 C C . PHE B 1 324 ? -2.883 -38.562 -12.914 1 97.69 324 PHE B C 1
ATOM 5768 O O . PHE B 1 324 ? -1.694 -38.875 -13.016 1 97.69 324 PHE B O 1
ATOM 5775 N N . LEU B 1 325 ? -3.324 -37.812 -11.906 1 97.38 325 LEU B N 1
ATOM 5776 C CA . LEU B 1 325 ? -2.451 -37.406 -10.812 1 97.38 325 LEU B CA 1
ATOM 5777 C C . LEU B 1 325 ? -1.844 -38.625 -10.125 1 97.38 325 LEU B C 1
ATOM 5779 O O . LEU B 1 325 ? -0.65 -38.625 -9.812 1 97.38 325 LEU B O 1
ATOM 5783 N N . ASP B 1 326 ? -2.625 -39.625 -9.961 1 96.88 326 ASP B N 1
ATOM 5784 C CA . ASP B 1 326 ? -2.16 -40.875 -9.32 1 96.88 326 ASP B CA 1
ATOM 5785 C C . ASP B 1 326 ? -1.099 -41.562 -10.18 1 96.88 326 ASP B C 1
ATOM 5787 O O . ASP B 1 326 ? -0.118 -42.094 -9.648 1 96.88 326 ASP B O 1
ATOM 5791 N N . LEU B 1 327 ? -1.324 -41.562 -11.469 1 97.12 327 LEU B N 1
ATOM 5792 C CA . LEU B 1 327 ? -0.343 -42.156 -12.375 1 97.12 327 LEU B CA 1
ATOM 5793 C C . LEU B 1 327 ? 0.984 -41.406 -12.297 1 97.12 327 LEU B C 1
ATOM 5795 O O . LEU B 1 327 ? 2.049 -42.031 -12.266 1 97.12 327 LEU B O 1
ATOM 5799 N N . ALA B 1 328 ? 0.919 -40.125 -12.266 1 97.06 328 ALA B N 1
ATOM 5800 C CA . ALA B 1 328 ? 2.127 -39.281 -12.18 1 97.06 328 ALA B CA 1
ATOM 5801 C C . ALA B 1 328 ? 2.865 -39.531 -10.867 1 97.06 328 ALA B C 1
ATOM 5803 O O . ALA B 1 328 ? 4.09 -39.688 -10.859 1 97.06 328 ALA B O 1
ATOM 5804 N N . LEU B 1 329 ? 2.143 -39.625 -9.82 1 95.75 329 LEU B N 1
ATOM 5805 C CA . LEU B 1 329 ? 2.721 -39.812 -8.5 1 95.75 329 LEU B CA 1
ATOM 5806 C C . LEU B 1 329 ? 3.348 -41.219 -8.391 1 95.75 329 LEU B C 1
ATOM 5808 O O . LEU B 1 329 ? 4.348 -41.406 -7.691 1 95.75 329 LEU B O 1
ATOM 5812 N N . SER B 1 330 ? 2.771 -42.188 -9.109 1 95.38 330 SER B N 1
ATOM 5813 C CA . SER B 1 330 ? 3.287 -43.531 -9.07 1 95.38 330 SER B CA 1
ATOM 5814 C C . SER B 1 330 ? 4.488 -43.688 -9.992 1 95.38 330 SER B C 1
ATOM 5816 O O . SER B 1 330 ? 5.098 -44.781 -10.047 1 95.38 330 SER B O 1
ATOM 5818 N N . GLY B 1 331 ? 4.77 -42.688 -10.773 1 94.75 331 GLY B N 1
ATOM 5819 C CA . GLY B 1 331 ? 5.945 -42.719 -11.625 1 94.75 331 GLY B CA 1
ATOM 5820 C C . GLY B 1 331 ? 5.684 -43.312 -12.984 1 94.75 331 GLY B C 1
ATOM 5821 O O . GLY B 1 331 ? 6.605 -43.812 -13.633 1 94.75 331 GLY B O 1
ATOM 5822 N N . ASN B 1 332 ? 4.391 -43.406 -13.352 1 95.31 332 ASN B N 1
ATOM 5823 C CA . ASN B 1 332 ? 4.102 -43.875 -14.703 1 95.31 332 ASN B CA 1
ATOM 5824 C C . ASN B 1 332 ? 4.863 -43.094 -15.75 1 95.31 332 ASN B C 1
ATOM 5826 O O . ASN B 1 332 ? 4.738 -41.875 -15.812 1 95.31 332 ASN B O 1
ATOM 5830 N N . ALA B 1 333 ? 5.59 -43.719 -16.562 1 95.5 333 ALA B N 1
ATOM 5831 C CA . ALA B 1 333 ? 6.531 -43.062 -17.469 1 95.5 333 ALA B CA 1
ATOM 5832 C C . ALA B 1 333 ? 5.809 -42.125 -18.438 1 95.5 333 ALA B C 1
ATOM 5834 O O . ALA B 1 333 ? 6.27 -41 -18.672 1 95.5 333 ALA B O 1
ATOM 5835 N N . LEU B 1 334 ? 4.707 -42.531 -19 1 96.62 334 LEU B N 1
ATOM 5836 C CA . LEU B 1 334 ? 3.998 -41.719 -19.984 1 96.62 334 LEU B CA 1
ATOM 5837 C C . LEU B 1 334 ? 3.324 -40.531 -19.312 1 96.62 334 LEU B C 1
ATOM 5839 O O . LEU B 1 334 ? 3.236 -39.469 -19.906 1 96.62 334 LEU B O 1
ATOM 5843 N N . ALA B 1 335 ? 2.77 -40.719 -18.094 1 97.56 335 ALA B N 1
ATOM 5844 C CA . ALA B 1 335 ? 2.24 -39.594 -17.344 1 97.56 335 ALA B CA 1
ATOM 5845 C C . ALA B 1 335 ? 3.318 -38.531 -17.094 1 97.56 335 ALA B C 1
ATOM 5847 O O . ALA B 1 335 ? 3.072 -37.344 -17.25 1 97.56 335 ALA B O 1
ATOM 5848 N N . LEU B 1 336 ? 4.5 -38.969 -16.781 1 98.12 336 LEU B N 1
ATOM 5849 C CA . LEU B 1 336 ? 5.629 -38.094 -16.531 1 98.12 336 LEU B CA 1
ATOM 5850 C C . LEU B 1 336 ? 6.059 -37.375 -17.812 1 98.12 336 LEU B C 1
ATOM 5852 O O . LEU B 1 336 ? 6.441 -36.219 -17.781 1 98.12 336 LEU B O 1
ATOM 5856 N N . VAL B 1 337 ? 6.02 -38.094 -18.906 1 97.88 337 VAL B N 1
ATOM 5857 C CA . VAL B 1 337 ? 6.336 -37.5 -20.203 1 97.88 337 VAL B CA 1
ATOM 5858 C C . VAL B 1 337 ? 5.355 -36.375 -20.484 1 97.88 337 VAL B C 1
ATOM 5860 O O . VAL B 1 337 ? 5.758 -35.281 -20.938 1 97.88 337 VAL B O 1
ATOM 5863 N N . ILE B 1 338 ? 4.07 -36.594 -20.266 1 98.5 338 ILE B N 1
ATOM 5864 C CA . ILE B 1 338 ? 3.066 -35.562 -20.469 1 98.5 338 ILE B CA 1
ATOM 5865 C C . ILE B 1 338 ? 3.383 -34.344 -19.594 1 98.5 338 ILE B C 1
ATOM 5867 O O . ILE B 1 338 ? 3.301 -33.188 -20.062 1 98.5 338 ILE B O 1
ATOM 5871 N N . LEU B 1 339 ? 3.816 -34.562 -18.344 1 98.56 339 LEU B N 1
ATOM 5872 C CA . LEU B 1 339 ? 4.199 -33.5 -17.453 1 98.56 339 LEU B CA 1
ATOM 5873 C C . LEU B 1 339 ? 5.422 -32.75 -17.984 1 98.56 339 LEU B C 1
ATOM 5875 O O . LEU B 1 339 ? 5.547 -31.531 -17.797 1 98.56 339 LEU B O 1
ATOM 5879 N N . ALA B 1 340 ? 6.332 -33.469 -18.609 1 98.38 340 ALA B N 1
ATOM 5880 C CA . ALA B 1 340 ? 7.5 -32.812 -19.203 1 98.38 340 ALA B CA 1
ATOM 5881 C C . ALA B 1 340 ? 7.094 -31.812 -20.281 1 98.38 340 ALA B C 1
ATOM 5883 O O . ALA B 1 340 ? 7.719 -30.766 -20.438 1 98.38 340 ALA B O 1
ATOM 5884 N N . TYR B 1 341 ? 6.074 -32.156 -21.047 1 98.5 341 TYR B N 1
ATOM 5885 C CA . TYR B 1 341 ? 5.574 -31.25 -22.062 1 98.5 341 TYR B CA 1
ATOM 5886 C C . TYR B 1 341 ? 4.891 -30.047 -21.438 1 98.5 341 TYR B C 1
ATOM 5888 O O . TYR B 1 341 ? 5.059 -28.922 -21.906 1 98.5 341 TYR B O 1
ATOM 5896 N N . TYR B 1 342 ? 4.137 -30.281 -20.391 1 98.56 342 TYR B N 1
ATOM 5897 C CA . TYR B 1 342 ? 3.582 -29.172 -19.609 1 98.56 342 TYR B CA 1
ATOM 5898 C C . TYR B 1 342 ? 4.688 -28.297 -19.047 1 98.56 342 TYR B C 1
ATOM 5900 O O . TYR B 1 342 ? 4.535 -27.078 -18.969 1 98.56 342 TYR B O 1
ATOM 5908 N N . ASP B 1 343 ? 5.809 -28.906 -18.703 1 98.31 343 ASP B N 1
ATOM 5909 C CA . ASP B 1 343 ? 6.945 -28.219 -18.094 1 98.31 343 ASP B CA 1
ATOM 5910 C C . ASP B 1 343 ? 7.523 -27.172 -19.047 1 98.31 343 ASP B C 1
ATOM 5912 O O . ASP B 1 343 ? 8.195 -26.219 -18.609 1 98.31 343 ASP B O 1
ATOM 5916 N N . ILE B 1 344 ? 7.273 -27.297 -20.344 1 98.19 344 ILE B N 1
ATOM 5917 C CA . ILE B 1 344 ? 7.684 -26.312 -21.328 1 98.19 344 ILE B CA 1
ATOM 5918 C C . ILE B 1 344 ? 7.016 -24.969 -21.031 1 98.19 344 ILE B C 1
ATOM 5920 O O . ILE B 1 344 ? 7.633 -23.906 -21.172 1 98.19 344 ILE B O 1
ATOM 5924 N N . LEU B 1 345 ? 5.801 -25.078 -20.609 1 98.25 345 LEU B N 1
ATOM 5925 C CA . LEU B 1 345 ? 5.059 -23.859 -20.25 1 98.25 345 LEU B CA 1
ATOM 5926 C C . LEU B 1 345 ? 5.598 -23.25 -18.969 1 98.25 345 LEU B C 1
ATOM 5928 O O . LEU B 1 345 ? 5.656 -22.031 -18.844 1 98.25 345 LEU B O 1
ATOM 5932 N N . LEU B 1 346 ? 5.953 -24.094 -18.016 1 97.38 346 LEU B N 1
ATOM 5933 C CA . LEU B 1 346 ? 6.578 -23.578 -16.797 1 97.38 346 LEU B CA 1
ATOM 5934 C C . LEU B 1 346 ? 7.902 -22.891 -17.125 1 97.38 346 LEU B C 1
ATOM 5936 O O . LEU B 1 346 ? 8.242 -21.875 -16.531 1 97.38 346 LEU B O 1
ATOM 5940 N N . HIS B 1 347 ? 8.609 -23.484 -18.047 1 97.31 347 HIS B N 1
ATOM 5941 C CA . HIS B 1 347 ? 9.859 -22.875 -18.5 1 97.31 347 HIS B CA 1
ATOM 5942 C C . HIS B 1 347 ? 9.617 -21.484 -19.078 1 97.31 347 HIS B C 1
ATOM 5944 O O . HIS B 1 347 ? 10.359 -20.547 -18.781 1 97.31 347 HIS B O 1
ATOM 5950 N N . TRP B 1 348 ? 8.625 -21.359 -19.891 1 96.62 348 TRP B N 1
ATOM 5951 C CA . TRP B 1 348 ? 8.219 -20.062 -20.375 1 96.62 348 TRP B CA 1
ATOM 5952 C C . TRP B 1 348 ? 7.883 -19.125 -19.219 1 96.62 348 TRP B C 1
ATOM 5954 O O . TRP B 1 348 ? 8.32 -17.969 -19.203 1 96.62 348 TRP B O 1
ATOM 5964 N N . GLY B 1 349 ? 7.09 -19.641 -18.297 1 95.69 349 GLY B N 1
ATOM 5965 C CA . GLY B 1 349 ? 6.668 -18.859 -17.156 1 95.69 349 GLY B CA 1
ATOM 5966 C C . GLY B 1 349 ? 7.828 -18.312 -16.344 1 95.69 349 GLY B C 1
ATOM 5967 O O . GLY B 1 349 ? 7.754 -17.203 -15.812 1 95.69 349 GLY B O 1
ATOM 5968 N N . GLU B 1 350 ? 8.898 -19.062 -16.234 1 94.31 350 GLU B N 1
ATOM 5969 C CA . GLU B 1 350 ? 10.078 -18.656 -15.469 1 94.31 350 GLU B CA 1
ATOM 5970 C C . GLU B 1 350 ? 10.656 -17.359 -16.016 1 94.31 350 GLU B C 1
ATOM 5972 O O . GLU B 1 350 ? 11.227 -16.562 -15.258 1 94.31 350 GLU B O 1
ATOM 5977 N N . SER B 1 351 ? 10.523 -17.172 -17.281 1 92.69 351 SER B N 1
ATOM 5978 C CA . SER B 1 351 ? 11.078 -15.969 -17.906 1 92.69 351 SER B CA 1
ATOM 5979 C C . SER B 1 351 ? 10.172 -14.766 -17.703 1 92.69 351 SER B C 1
ATOM 5981 O O . SER B 1 351 ? 10.617 -13.617 -17.828 1 92.69 351 SER B O 1
ATOM 5983 N N . GLN B 1 352 ? 8.938 -15.023 -17.328 1 92.56 352 GLN B N 1
ATOM 5984 C CA . GLN B 1 352 ? 7.961 -13.945 -17.234 1 92.56 352 GLN B CA 1
ATOM 5985 C C . GLN B 1 352 ? 7.625 -13.625 -15.789 1 92.56 352 GLN B C 1
ATOM 5987 O O . GLN B 1 352 ? 7.352 -12.469 -15.453 1 92.56 352 GLN B O 1
ATOM 5992 N N . TYR B 1 353 ? 7.625 -14.625 -14.977 1 95.19 353 TYR B N 1
ATOM 5993 C CA . TYR B 1 353 ? 7.109 -14.492 -13.617 1 95.19 353 TYR B CA 1
ATOM 5994 C C . TYR B 1 353 ? 8.07 -15.117 -12.609 1 95.19 353 TYR B C 1
ATOM 5996 O O . TYR B 1 353 ? 8.445 -16.281 -12.734 1 95.19 353 TYR B O 1
ATOM 6004 N N . TRP B 1 354 ? 8.375 -14.344 -11.523 1 95.56 354 TRP B N 1
ATOM 6005 C CA . TRP B 1 354 ? 9.344 -14.773 -10.516 1 95.56 354 TRP B CA 1
ATOM 6006 C C . TRP B 1 354 ? 8.844 -16.016 -9.773 1 95.56 354 TRP B C 1
ATOM 6008 O O . TRP B 1 354 ? 9.641 -16.828 -9.305 1 95.56 354 TRP B O 1
ATOM 6018 N N . PHE B 1 355 ? 7.539 -16.219 -9.688 1 95.06 355 PHE B N 1
ATOM 6019 C CA . PHE B 1 355 ? 7.004 -17.281 -8.836 1 95.06 355 PHE B CA 1
ATOM 6020 C C . PHE B 1 355 ? 7.039 -18.625 -9.555 1 95.06 355 PHE B C 1
ATOM 6022 O O . PHE B 1 355 ? 6.703 -19.656 -8.969 1 95.06 355 PHE B O 1
ATOM 6029 N N . PHE B 1 356 ? 7.5 -18.688 -10.797 1 95.38 356 PHE B N 1
ATOM 6030 C CA . PHE B 1 356 ? 7.707 -19.938 -11.516 1 95.38 356 PHE B CA 1
ATOM 6031 C C . PHE B 1 356 ? 9.18 -20.312 -11.539 1 95.38 356 PHE B C 1
ATOM 6033 O O . PHE B 1 356 ? 9.547 -21.391 -12 1 95.38 356 PHE B O 1
ATOM 6040 N N . GLU B 1 357 ? 10.016 -19.516 -11.07 1 93.25 357 GLU B N 1
ATOM 6041 C CA . GLU B 1 357 ? 11.461 -19.703 -11.203 1 93.25 357 GLU B CA 1
ATOM 6042 C C . GLU B 1 357 ? 11.914 -21.016 -10.57 1 93.25 357 GLU B C 1
ATOM 6044 O O . GLU B 1 357 ? 11.422 -21.391 -9.5 1 93.25 357 GLU B O 1
ATOM 6049 N N . ASN B 1 358 ? 12.773 -21.703 -11.297 1 89.88 358 ASN B N 1
ATOM 6050 C CA . ASN B 1 358 ? 13.492 -22.906 -10.852 1 89.88 358 ASN B CA 1
ATOM 6051 C C . ASN B 1 358 ? 12.602 -24.141 -10.906 1 89.88 358 ASN B C 1
ATOM 6053 O O . ASN B 1 358 ? 13.008 -25.219 -10.461 1 89.88 358 ASN B O 1
ATOM 6057 N N . TRP B 1 359 ? 11.461 -24.094 -11.406 1 94.25 359 TRP B N 1
ATOM 6058 C CA . TRP B 1 359 ? 10.57 -25.234 -11.523 1 94.25 359 TRP B CA 1
ATOM 6059 C C . TRP B 1 359 ? 10.984 -26.141 -12.68 1 94.25 359 TRP B C 1
ATOM 6061 O O . TRP B 1 359 ? 11.094 -27.359 -12.523 1 94.25 359 TRP B O 1
ATOM 6071 N N . ALA B 1 360 ? 11.219 -25.562 -13.828 1 95.62 360 ALA B N 1
ATOM 6072 C CA . ALA B 1 360 ? 11.336 -26.297 -15.086 1 95.62 360 ALA B CA 1
ATOM 6073 C C . ALA B 1 360 ? 12.508 -27.281 -15.031 1 95.62 360 ALA B C 1
ATOM 6075 O O . ALA B 1 360 ? 12.352 -28.469 -15.312 1 95.62 360 ALA B O 1
ATOM 6076 N N . GLU B 1 361 ? 13.648 -26.781 -14.641 1 93.44 361 GLU B N 1
ATOM 6077 C CA . GLU B 1 361 ? 14.844 -27.625 -14.609 1 93.44 361 GLU B CA 1
ATOM 6078 C C . GLU B 1 361 ? 14.703 -28.734 -13.578 1 93.44 361 GLU B C 1
ATOM 6080 O O . GLU B 1 361 ? 15.062 -29.875 -13.844 1 93.44 361 GLU B O 1
ATOM 6085 N N . LEU B 1 362 ? 14.195 -28.391 -12.398 1 92.5 362 LEU B N 1
ATOM 6086 C CA . LEU B 1 362 ? 14.023 -29.391 -11.344 1 92.5 362 LEU B CA 1
ATOM 6087 C C . LEU B 1 362 ? 13.055 -30.484 -11.789 1 92.5 362 LEU B C 1
ATOM 6089 O O . LEU B 1 362 ? 13.32 -31.672 -11.57 1 92.5 362 LEU B O 1
ATOM 6093 N N . LEU B 1 363 ? 12.016 -30.094 -12.367 1 95.12 363 LEU B N 1
ATOM 6094 C CA . LEU B 1 363 ? 10.977 -31.031 -12.773 1 95.12 363 LEU B CA 1
ATOM 6095 C C . LEU B 1 363 ? 11.461 -31.922 -13.906 1 95.12 363 LEU B C 1
ATOM 6097 O O . LEU B 1 363 ? 11.312 -33.156 -13.844 1 95.12 363 LEU B O 1
ATOM 6101 N N . ILE B 1 364 ? 12.117 -31.359 -14.961 1 96.69 364 ILE B N 1
ATOM 6102 C CA . ILE B 1 364 ? 12.539 -32.125 -16.125 1 96.69 364 ILE B CA 1
ATOM 6103 C C . ILE B 1 364 ? 13.633 -33.125 -15.719 1 96.69 364 ILE B C 1
ATOM 6105 O O . ILE B 1 364 ? 13.695 -34.25 -16.25 1 96.69 364 ILE B O 1
ATOM 6109 N N . THR B 1 365 ? 14.484 -32.719 -14.805 1 94.38 365 THR B N 1
ATOM 6110 C CA . THR B 1 365 ? 15.539 -33.594 -14.32 1 94.38 365 THR B CA 1
ATOM 6111 C C . THR B 1 365 ? 14.938 -34.781 -13.57 1 94.38 365 THR B C 1
ATOM 6113 O O . THR B 1 365 ? 15.352 -35.938 -13.781 1 94.38 365 THR B O 1
ATOM 6116 N N . ALA B 1 366 ? 13.992 -34.5 -12.711 1 93.81 366 ALA B N 1
ATOM 6117 C CA . ALA B 1 366 ? 13.328 -35.562 -11.961 1 93.81 366 ALA B CA 1
ATOM 6118 C C . ALA B 1 366 ? 12.602 -36.531 -12.898 1 93.81 366 ALA B C 1
ATOM 6120 O O . ALA B 1 366 ? 12.641 -37.75 -12.695 1 93.81 366 ALA B O 1
ATOM 6121 N N . ILE B 1 367 ? 11.961 -36 -13.867 1 96.75 367 ILE B N 1
ATOM 6122 C CA . ILE B 1 367 ? 11.219 -36.812 -14.82 1 96.75 367 ILE B CA 1
ATOM 6123 C C . ILE B 1 367 ? 12.18 -37.656 -15.656 1 96.75 367 ILE B C 1
ATOM 6125 O O . ILE B 1 367 ? 11.969 -38.844 -15.844 1 96.75 367 ILE B O 1
ATOM 6129 N N . ALA B 1 368 ? 13.203 -37.031 -16.156 1 95.88 368 ALA B N 1
ATOM 6130 C CA . ALA B 1 368 ? 14.195 -37.719 -16.984 1 95.88 368 ALA B CA 1
ATOM 6131 C C . ALA B 1 368 ? 14.797 -38.906 -16.219 1 95.88 368 ALA B C 1
ATOM 6133 O O . ALA B 1 368 ? 14.992 -39.969 -16.797 1 95.88 368 ALA B O 1
ATOM 6134 N N . ASP B 1 369 ? 15.062 -38.719 -14.984 1 94.31 369 ASP B N 1
ATOM 6135 C CA . ASP B 1 369 ? 15.641 -39.781 -14.156 1 94.31 369 ASP B CA 1
ATOM 6136 C C . ASP B 1 369 ? 14.695 -40.969 -14.039 1 94.31 369 ASP B C 1
ATOM 6138 O O . ASP B 1 369 ? 15.133 -42.125 -14.039 1 94.31 369 ASP B O 1
ATOM 6142 N N . LYS B 1 370 ? 13.461 -40.719 -13.953 1 94.38 370 LYS B N 1
ATOM 6143 C CA . LYS B 1 370 ? 12.469 -41.781 -13.742 1 94.38 370 LYS B CA 1
ATOM 6144 C C . LYS B 1 370 ? 12.141 -42.5 -15.055 1 94.38 370 LYS B C 1
ATOM 6146 O O . LYS B 1 370 ? 11.828 -43.688 -15.055 1 94.38 370 LYS B O 1
ATOM 6151 N N . VAL B 1 371 ? 12.234 -41.812 -16.156 1 96.25 371 VAL B N 1
ATOM 6152 C CA . VAL B 1 371 ? 11.812 -42.312 -17.453 1 96.25 371 VAL B CA 1
ATOM 6153 C C . VAL B 1 371 ? 12.992 -43 -18.156 1 96.25 371 VAL B C 1
ATOM 6155 O O . VAL B 1 371 ? 12.812 -43.75 -19.109 1 96.25 371 VAL B O 1
ATOM 6158 N N . LYS B 1 372 ? 14.141 -42.688 -17.672 1 95 372 LYS B N 1
ATOM 6159 C CA . LYS B 1 372 ? 15.352 -43.25 -18.281 1 95 372 LYS B CA 1
ATOM 6160 C C . LYS B 1 372 ? 15.25 -44.75 -18.422 1 95 372 LYS B C 1
ATOM 6162 O O . LYS B 1 372 ? 14.859 -45.438 -17.484 1 95 372 LYS B O 1
ATOM 6167 N N . GLY B 1 373 ? 15.578 -45.281 -19.625 1 93.25 373 GLY B N 1
ATOM 6168 C CA . GLY B 1 373 ? 15.57 -46.719 -19.891 1 93.25 373 GLY B CA 1
ATOM 6169 C C . GLY B 1 373 ? 14.219 -47.219 -20.359 1 93.25 373 GLY B C 1
ATOM 6170 O O . GLY B 1 373 ? 14.109 -48.375 -20.812 1 93.25 373 GLY B O 1
ATOM 6171 N N . SER B 1 374 ? 13.18 -46.438 -20.234 1 91.5 374 SER B N 1
ATOM 6172 C CA . SER B 1 374 ? 11.859 -46.844 -20.688 1 91.5 374 SER B CA 1
ATOM 6173 C C . SER B 1 374 ? 11.727 -46.688 -22.203 1 91.5 374 SER B C 1
ATOM 6175 O O . SER B 1 374 ? 12.57 -46.062 -22.844 1 91.5 374 SER B O 1
ATOM 6177 N N . SER B 1 375 ? 10.703 -47.25 -22.781 1 91.12 375 SER B N 1
ATOM 6178 C CA . SER B 1 375 ? 10.438 -47.219 -24.219 1 91.12 375 SER B CA 1
ATOM 6179 C C . SER B 1 375 ? 10.023 -45.812 -24.656 1 91.12 375 SER B C 1
ATOM 6181 O O . SER B 1 375 ? 9.984 -45.5 -25.844 1 91.12 375 SER B O 1
ATOM 6183 N N . TRP B 1 376 ? 9.867 -44.969 -23.641 1 92.81 376 TRP B N 1
ATOM 6184 C CA . TRP B 1 376 ? 9.32 -43.656 -23.953 1 92.81 376 TRP B CA 1
ATOM 6185 C C . TRP B 1 376 ? 10.359 -42.562 -23.75 1 92.81 376 TRP B C 1
ATOM 6187 O O . TRP B 1 376 ? 10.047 -41.375 -23.844 1 92.81 376 TRP B O 1
ATOM 6197 N N . GLU B 1 377 ? 11.555 -42.875 -23.516 1 95.5 377 GLU B N 1
ATOM 6198 C CA . GLU B 1 377 ? 12.625 -41.938 -23.234 1 95.5 377 GLU B CA 1
ATOM 6199 C C . GLU B 1 377 ? 12.836 -40.969 -24.391 1 95.5 377 GLU B C 1
ATOM 6201 O O . GLU B 1 377 ? 13.18 -39.812 -24.188 1 95.5 377 GLU B O 1
ATOM 6206 N N . ASP B 1 378 ? 12.641 -41.406 -25.594 1 95.06 378 ASP B N 1
ATOM 6207 C CA . ASP B 1 378 ? 12.852 -40.594 -26.797 1 95.06 378 ASP B CA 1
ATOM 6208 C C . ASP B 1 378 ? 11.883 -39.406 -26.828 1 95.06 378 ASP B C 1
ATOM 6210 O O . ASP B 1 378 ? 12.188 -38.375 -27.406 1 95.06 378 ASP B O 1
ATOM 6214 N N . LEU B 1 379 ? 10.734 -39.562 -26.234 1 96.19 379 LEU B N 1
ATOM 6215 C CA . LEU B 1 379 ? 9.727 -38.5 -26.219 1 96.19 379 LEU B CA 1
ATOM 6216 C C . LEU B 1 379 ? 10.188 -37.344 -25.359 1 96.19 379 LEU B C 1
ATOM 6218 O O . LEU B 1 379 ? 9.656 -36.219 -25.484 1 96.19 379 LEU B O 1
ATOM 6222 N N . LEU B 1 380 ? 11.18 -37.531 -24.5 1 96.94 380 LEU B N 1
ATOM 6223 C CA . LEU B 1 380 ? 11.664 -36.5 -23.594 1 96.94 380 LEU B CA 1
ATOM 6224 C C . LEU B 1 380 ? 12.742 -35.656 -24.281 1 96.94 380 LEU B C 1
ATOM 6226 O O . LEU B 1 380 ? 13.148 -34.625 -23.75 1 96.94 380 LEU B O 1
ATOM 6230 N N . SER B 1 381 ? 13.188 -36.031 -25.453 1 95.44 381 SER B N 1
ATOM 6231 C CA . SER B 1 381 ? 14.312 -35.375 -26.094 1 95.44 381 SER B CA 1
ATOM 6232 C C . SER B 1 381 ? 14.055 -33.875 -26.281 1 95.44 381 SER B C 1
ATOM 6234 O O . SER B 1 381 ? 14.906 -33.062 -25.938 1 95.44 381 SER B O 1
ATOM 6236 N N . TRP B 1 382 ? 12.922 -33.562 -26.75 1 96.31 382 TRP B N 1
ATOM 6237 C CA . TRP B 1 382 ? 12.617 -32.156 -27.047 1 96.31 382 TRP B CA 1
ATOM 6238 C C . TRP B 1 382 ? 12.5 -31.328 -25.766 1 96.31 382 TRP B C 1
ATOM 6240 O O . TRP B 1 382 ? 13.133 -30.281 -25.641 1 96.31 382 TRP B O 1
ATOM 6250 N N . PRO B 1 383 ? 11.695 -31.766 -24.766 1 97.19 383 PRO B N 1
ATOM 6251 C CA . PRO B 1 383 ? 11.617 -30.984 -23.531 1 97.19 383 PRO B CA 1
ATOM 6252 C C . PRO B 1 383 ? 12.984 -30.812 -22.859 1 97.19 383 PRO B C 1
ATOM 6254 O O . PRO B 1 383 ? 13.289 -29.75 -22.328 1 97.19 383 PRO B O 1
ATOM 6257 N N . ILE B 1 384 ? 13.766 -31.844 -22.859 1 96.56 384 ILE B N 1
ATOM 6258 C CA . ILE B 1 384 ? 15.078 -31.797 -22.234 1 96.56 384 ILE B CA 1
ATOM 6259 C C . ILE B 1 384 ? 15.961 -30.797 -22.969 1 96.56 384 ILE B C 1
ATOM 6261 O O . ILE B 1 384 ? 16.641 -29.969 -22.344 1 96.56 384 ILE B O 1
ATOM 6265 N N . GLU B 1 385 ? 15.938 -30.828 -24.281 1 95.19 385 GLU B N 1
ATOM 6266 C CA . GLU B 1 385 ? 16.75 -29.922 -25.094 1 95.19 385 GLU B CA 1
ATOM 6267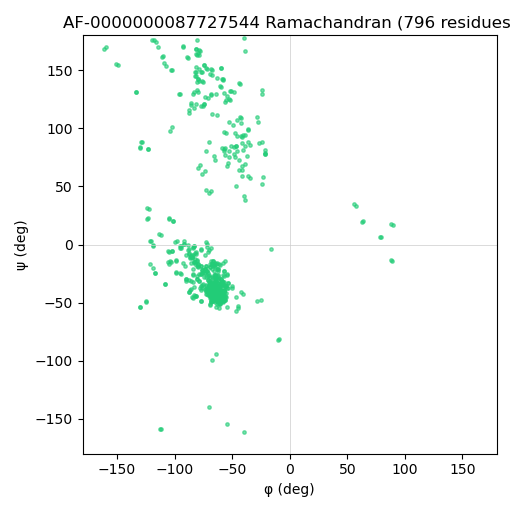 C C . GLU B 1 385 ? 16.344 -28.469 -24.844 1 95.19 385 GLU B C 1
ATOM 6269 O O . GLU B 1 385 ? 17.203 -27.594 -24.688 1 95.19 385 GLU B O 1
ATOM 6274 N N . VAL B 1 386 ? 15.094 -28.219 -24.844 1 95.19 386 VAL B N 1
ATOM 6275 C CA . VAL B 1 386 ? 14.562 -26.859 -24.703 1 95.19 386 VAL B CA 1
ATOM 6276 C C . VAL B 1 386 ? 14.883 -26.312 -23.312 1 95.19 386 VAL B C 1
ATOM 6278 O O . VAL B 1 386 ? 15.32 -25.172 -23.188 1 95.19 386 VAL B O 1
ATOM 6281 N N . ILE B 1 387 ? 14.719 -27.062 -22.281 1 95.88 387 ILE B N 1
ATOM 6282 C CA . ILE B 1 387 ? 14.797 -26.578 -20.906 1 95.88 387 ILE B CA 1
ATOM 6283 C C . ILE B 1 387 ? 16.25 -26.562 -20.453 1 95.88 387 ILE B C 1
ATOM 6285 O O . ILE B 1 387 ? 16.703 -25.594 -19.828 1 95.88 387 ILE B O 1
ATOM 6289 N N . LEU B 1 388 ? 17 -27.594 -20.719 1 91.5 388 LEU B N 1
ATOM 6290 C CA . LEU B 1 388 ? 18.359 -27.688 -20.219 1 91.5 388 LEU B CA 1
ATOM 6291 C C . LEU B 1 388 ? 19.344 -27.016 -21.188 1 91.5 388 LEU B C 1
ATOM 6293 O O . LEU B 1 388 ? 20.406 -26.547 -20.781 1 91.5 388 LEU B O 1
ATOM 6297 N N . HIS B 1 389 ? 19.125 -26.984 -22.453 1 77.19 389 HIS B N 1
ATOM 6298 C CA . HIS B 1 389 ? 20.078 -26.391 -23.391 1 77.19 389 HIS B CA 1
ATOM 6299 C C . HIS B 1 389 ? 19.891 -24.875 -23.453 1 77.19 389 HIS B C 1
ATOM 6301 O O . HIS B 1 389 ? 20.875 -24.141 -23.578 1 77.19 389 HIS B O 1
ATOM 6307 N N . GLU B 1 390 ? 18.688 -24.328 -23.516 1 62.88 390 GLU B N 1
ATOM 6308 C CA . GLU B 1 390 ? 18.5 -22.891 -23.484 1 62.88 390 GLU B CA 1
ATOM 6309 C C . GLU B 1 390 ? 19.016 -22.281 -22.188 1 62.88 390 GLU B C 1
ATOM 6311 O O . GLU B 1 390 ? 19.547 -21.172 -22.172 1 62.88 390 GLU B O 1
ATOM 6316 N N . GLN B 1 391 ? 18.859 -22.969 -21.109 1 54.22 391 GLN B N 1
ATOM 6317 C CA . GLN B 1 391 ? 19.438 -22.531 -19.828 1 54.22 391 GLN B CA 1
ATOM 6318 C C . GLN B 1 391 ? 20.953 -22.469 -19.906 1 54.22 391 GLN B C 1
ATOM 6320 O O . GLN B 1 391 ? 21.578 -21.562 -19.359 1 54.22 391 GLN B O 1
ATOM 6325 N N . ASN B 1 392 ? 21.5 -23.422 -20.672 1 49.28 392 ASN B N 1
ATOM 6326 C CA . ASN B 1 392 ? 22.953 -23.438 -20.875 1 49.28 392 ASN B CA 1
ATOM 6327 C C . ASN B 1 392 ? 23.406 -22.234 -21.688 1 49.28 392 ASN B C 1
ATOM 6329 O O . ASN B 1 392 ? 24.484 -21.688 -21.438 1 49.28 392 ASN B O 1
ATOM 6333 N N . MET B 1 393 ? 22.562 -21.844 -22.594 1 44.56 393 MET B N 1
ATOM 6334 C CA . MET B 1 393 ? 22.938 -20.672 -23.391 1 44.56 393 MET B CA 1
ATOM 6335 C C . MET B 1 393 ? 22.812 -19.406 -22.578 1 44.56 393 MET B C 1
ATOM 6337 O O . MET B 1 393 ? 23.656 -18.516 -22.688 1 44.56 393 MET B O 1
ATOM 6341 N N . ILE B 1 394 ? 21.875 -19.25 -21.766 1 48.75 394 ILE B N 1
ATOM 6342 C CA . ILE B 1 394 ? 21.703 -18.078 -20.922 1 48.75 394 ILE B CA 1
ATOM 6343 C C . ILE B 1 394 ? 22.781 -18.031 -19.844 1 48.75 394 ILE B C 1
ATOM 6345 O O . ILE B 1 394 ? 23.359 -16.984 -19.578 1 48.75 394 ILE B O 1
ATOM 6349 N N . ASP B 1 395 ? 23.125 -19.125 -19.234 1 47.41 395 ASP B N 1
ATOM 6350 C CA . ASP B 1 395 ? 24.203 -19.219 -18.234 1 47.41 395 ASP B CA 1
ATOM 6351 C C . ASP B 1 395 ? 25.547 -18.859 -18.859 1 47.41 395 ASP B C 1
ATOM 6353 O O . ASP B 1 395 ? 26.391 -18.234 -18.203 1 47.41 395 ASP B O 1
ATOM 6357 N N . ARG B 1 396 ? 25.688 -19.219 -20.047 1 46.28 396 ARG B N 1
ATOM 6358 C CA . ARG B 1 396 ? 26.922 -18.875 -20.766 1 46.28 396 ARG B CA 1
ATOM 6359 C C . ARG B 1 396 ? 26.984 -17.375 -21.047 1 46.28 396 ARG B C 1
ATOM 6361 O O . ARG B 1 396 ? 28.062 -16.766 -21 1 46.28 396 ARG B O 1
ATOM 6368 N N . GLU B 1 397 ? 26.016 -16.75 -21.281 1 44.91 397 GLU B N 1
ATOM 6369 C CA . GLU B 1 397 ? 25.984 -15.32 -21.578 1 44.91 397 GLU B CA 1
ATOM 6370 C C . GLU B 1 397 ? 26.188 -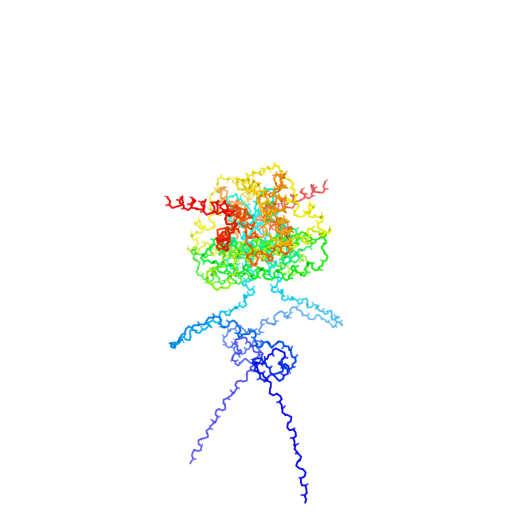14.484 -20.312 1 44.91 397 GLU B C 1
ATOM 6372 O O . GLU B 1 397 ? 26.781 -13.406 -20.375 1 44.91 397 GLU B O 1
ATOM 6377 N N . ILE B 1 398 ? 25.766 -14.852 -19.25 1 47.69 398 ILE B N 1
ATOM 6378 C CA . ILE B 1 398 ? 25.984 -14.141 -18 1 47.69 398 ILE B CA 1
ATOM 6379 C C . ILE B 1 398 ? 27.422 -14.344 -17.531 1 47.69 398 ILE B C 1
ATOM 6381 O O . ILE B 1 398 ? 28 -13.469 -16.875 1 47.69 398 ILE B O 1
ATOM 6385 N N . ARG B 1 399 ? 28.031 -15.438 -17.891 1 45.31 399 ARG B N 1
ATOM 6386 C CA . ARG B 1 399 ? 29.406 -15.711 -17.531 1 45.31 399 ARG B CA 1
ATOM 6387 C C . ARG B 1 399 ? 30.375 -15.016 -18.469 1 45.31 399 ARG B C 1
ATOM 6389 O O . ARG B 1 399 ? 31.578 -14.906 -18.172 1 45.31 399 ARG B O 1
ATOM 6396 N N . GLN B 1 400 ? 30.016 -14.594 -19.516 1 35.75 400 GLN B N 1
ATOM 6397 C CA . GLN B 1 400 ? 30.906 -13.82 -20.375 1 35.75 400 GLN B CA 1
ATOM 6398 C C . GLN B 1 400 ? 30.828 -12.336 -20.047 1 35.75 400 GLN B C 1
ATOM 6400 O O . GLN B 1 400 ? 31.828 -11.617 -20.172 1 35.75 400 GLN B O 1
#

Organism: NCBI:txid56646

pLDDT: mean 81.81, std 22.94, range [21.58, 98.56]

Sequence (800 aa):
MDETEHRRNTRFGYKKSRNGCIRCKQRRCDEEVPCTACIRHKVRCSLELSEAEQRSLAPPRSSPASQLSPGSLLFQPLDEADCWVSTAQLMLHYTTVTYKTMFFSENAVATFQRIMPQEALAYPFFLRQILAFSGYHLAHLHPEKKQFYLLQASKHVNSSLRGIREALSEEVTSKNCHALYGSTTFVVVNKFAAFPNCDDFRSHECSLPVQSLMEIFSLVNGMEAVLKCPGAADLPNGPLKELFCETEQIHAISPLLSGLSERLPELARRISTDFMEDRCRDTLISAVQSITSCVNDSLGELNKASPPELRIIFWWPMTVSRDFLDLALSGNALALVILAYYDILLHWGESQYWFFENWAELLITAIADKVKGSSWEDLLSWPIEVILHEQNMIDREIRQMDETEHRRNTRFGYKKSRNGCIRCKQRRCDEEVPCTACIRHKVRCSLELSEAEQRSLAPPRSSPASQLSPGSLLFQPLDEADCWVSTAQLMLHYTTVTYKTMFFSENAVATFQRIMPQEALAYPFFLRQILAFSGYHLAHLHPEKKQFYLLQASKHVNSSLRGIREALSEEVTSKNCHALYGSTTFVVVNKFAAFPNCDDFRSHECSLPVQSLMEIFSLVNGMEAVLKCPGAADLPNGPLKELFCETEQIHAISPLLSGLSERLPELARRISTDFMEDRCRDTLISAVQSITSCVNDSLGELNKASPPELRIIFWWPMTVSRDFLDLALSGNALALVILAYYDILLHWGESQYWFFENWAELLITAIADKVKGSSWEDLLSWPIEVILHEQNMIDREIRQ

Nearest PDB structures (foldseek):
  8esm-assembly1_A  TM=2.040E-01  e=2.510E+00  Homo sapiens
  2dh4-assembly1_B  TM=2.509E-01  e=6.470E+00  Saccharomyces cerevisiae
  2dh4-assembly1_B  TM=2.463E-01  e=9.416E+00  Saccharomyces cerevisiae

InterPro domains:
  IPR001138 Zn(2)Cys(6) fungal-type DNA-binding domain [cd00067] (16-46)
  IPR036864 Zn(2)-C6 fungal-type DNA-binding domain superfamily [SSF57701] (12-49)
  IPR053157 Sterol Uptake Control Transcription Regulator [PTHR47784] (12-387)

Secondary structure (DSSP, 8-state):
-----------------SS--TTTTTS-----SS-HHHHHHT---HHHHHHHHHHT------S----------------HHHHHHHHHHHHHHHHHTGGGGG-SSGGGHHIIIIIHHHHHTT-HHHHHHHHHHHHHHHHHH-GGGHHHHHHHHHHHHHHHHHHHHHHHHSPP-TTTHHHHHHHHHHHHHHHHHHGGG-STTSSSS---HHHHHHHHHHHHHHHHHHHHSGGGGGGGGSTTGGGTSB-SSPPPPPHHHHHHHHHHHHHHHHHHHS---HHHHHHHHHHHHHHHHHHHHHHH-TTBSS-HHHHHHHHHHHHS-HHHHHHHHTT-HHHHHHHHHHHHHHHHHHHH-GGGTTHHHHHHHHHHHHHTTSTTGGGGHHHHIIIIIHHHHHHHHHH-/-----------------SS--TTGGGS-----SS-HHHHHHT---TTTHHHHTTTT----S-S----------------HHHHHHHHHHHHHHHHHTGGGGG-SSGGGHHIIIIIHHHHHTT-HHHHHHHHHHHHHHHHHH-GGGHHHHHHHHHHHHHHHHHHHHHHHHSPP-TTTHHHHHHHHHHHHHHHHHHGGG-STTSSTTS--HHHHHHHHHHHHHHHHHHHHSGGGGGGGGSTTGGGTSB-SSPPPPPHHHHHHHHHHHHHHHHHHHS---HHHHHHHHHHHHHHHHHHHHHHH-TTBSS-HHHHHHHHHHHHS-HHHHHHHHTT-HHHHHHHHHHHHHHHHHHHH-GGGTTHHHHHHHHHHHHHTTSTTGGGGHHHHIIIIIHHHHHHHHHH-